Protein 9DVI (pdb70)

InterPro domains:
  IPR001623 DnaJ domain [PF00226] (6-67)
  IPR001623 DnaJ domain [PR00625] (8-26)
  IPR001623 DnaJ domain [PR00625] (26-41)
  IPR001623 DnaJ domain [PR00625] (42-62)
  IPR001623 DnaJ domain [PR00625] (62-81)
  IPR001623 DnaJ domain [PS50076] (6-70)
  IPR001623 DnaJ domain [SM00271] (5-62)
  IPR001623 DnaJ domain [cd06257] (6-59)
  IPR002939 Chaperone DnaJ, C-terminal [PF01556] (119-258)
  IPR008971 HSP40/DnaJ peptide-binding [SSF49493] (112-189)
  IPR008971 HSP40/DnaJ peptide-binding [SSF49493] (185-269)
  IPR018253 DnaJ domain, conserved site [PS00636] (47-66)
  IPR036869 Chaperone J-domain superfamily [G3DSA:1.10.287.110] (2-114)
  IPR036869 Chaperone J-domain superfamily [SSF46565] (2-107)

B-factor: mean 94.36, std 40.43, range [0.18, 255.71]

Organism: Thermus thermophilus (strain ATCC BAA-163 / DSM 7039 / HB27) (NCBI:txid262724)

Sequence (1153 aa):
AAKKDYYAILGVPRNATQEEIKRAYKRLARQYHPDVNKSPEAEEKFKEINEAYAVLSDPEKRRIYDTYGTTEAPPPPPPGGYDFSGFDVEDFSEFFQELFGPKGRDLRAELPLTLEEAFHGGERVVEVAGRRVSVRIPPGVREGSVIRVPGMGGQGNPPGDLLLVVRLLPHPVFRLEGQDLYATLDVPAPIAVVGGKVRAMTLEGPVEVAVPPRTQAGRKLRLKGKGFPGPAGRGDLYLEVRITIPERLTPEEEALWKKLAEAYYARVLLDVTPLSLGVETKGGVMTVLIPRNTTIPTRKCEIFTTAEHNQTAVEIHVLQGERPMAQDNKSLGRFRLEGIPPMPAGVPQIEVCFDIDANGILHVTAKERSTGREASITIQNTTTLSEEEIQRIIEEAKRHAEEDRRRREHAELKNALDSARVQAERVLQERQGAPEARARLEAAIGKAKELVERDAPDPELKAATEELLKAVEEYEKGAQAASGKGPDDVIDADYKPADAAKKDYYAILGVPRNATQEEIKRAYKRLARQYHPDVNKSPEAEEKFKEINEAYAVLSDPEKRRIYDTYGTTEAPPPPPPGGYDFSGFDVEDFSEFFQELFGPGKGRDLRAELPLTLEEAFHGGERVVEVAGRRVSVRIPPGVREGSVIRVPGMGGQGNPPGDLLLVVRLLPHPVFRLEGQDLYATLDVPAPIAVVGGKVRAMTLEGPVEVAVPPRTQAGRKLRLKGKGFPGPAGRGDLYLEVRITIPERLTPEEEALWKKLAEAYYARVLLDVTPLSLGVETKGGVMTVLIPRNTTIPTRKCEIFTTAEHNQTAVEIHVLQGERPMAQDNKSLGRFRLEGIPPMPAGVPQIEVCFDIDANGILHVTAKERSTGREASITIQNTTTLSEEEIQRIIEEAKRHAEEDRRRREHAELKNALDSARVQAERVLQERQGAPEARARLEAAIGKAKELVERDAPDPELKAATEELLKAVEEYEKGAQAASGKGPDDVIDADYKPADMLARSGWLSLEALSEYGLSLAAVRAYVEIGFVEPLEVGGAWYFREEDLLRMAKAERIRKDLGANLIGAALVVEILERMLARSGWLSLEALSEYGLSLAAVRAYVEIGFVEPLEVGGAWYFREEDLLRMAKAERIRKDLGANLIGAALVVEILER

Radius of gyration: 39.35 Å; Cα contacts (8 Å, |Δi|>4): 1872; chains: 6; bounding box: 89×109×107 Å

Structure (mmCIF, N/CA/C/O backbone):
data_9DVI
#
_entry.id   9DVI
#
loop_
_entity.id
_entity.type
_entity.pdbx_description
1 polymer 'Chaperone protein DnaJ 2'
2 polymer 'Chaperone protein DnaK'
3 polymer 'Protein DafA'
#
loop_
_atom_site.group_PDB
_atom_site.id
_atom_site.type_symbol
_atom_site.label_atom_id
_atom_site.label_alt_id
_atom_site.label_comp_id
_atom_site.label_asym_id
_atom_site.label_entity_id
_atom_site.label_seq_id
_atom_site.pdbx_PDB_ins_code
_atom_site.Cartn_x
_atom_site.Cartn_y
_atom_site.Cartn_z
_atom_site.occupancy
_atom_site.B_iso_or_equiv
_atom_site.auth_seq_id
_atom_site.auth_comp_id
_atom_site.auth_asym_id
_atom_site.auth_atom_id
_atom_site.pdbx_PDB_model_num
ATOM 1 N N . ALA A 1 2 ? 197.897 150.149 161.384 1.00 98.28 2 ALA A N 1
ATOM 2 C CA . ALA A 1 2 ? 199.093 150.956 161.172 1.00 98.28 2 ALA A CA 1
ATOM 3 C C . ALA A 1 2 ? 199.313 151.927 162.328 1.00 98.28 2 ALA A C 1
ATOM 4 O O . ALA A 1 2 ? 199.153 151.565 163.494 1.00 98.28 2 ALA A O 1
ATOM 6 N N . ALA A 1 3 ? 199.682 153.161 161.994 1.00 105.54 3 ALA A N 1
ATOM 7 C CA . ALA A 1 3 ? 199.913 154.176 163.010 1.00 105.54 3 ALA A CA 1
ATOM 8 C C . ALA A 1 3 ? 198.604 154.566 163.688 1.00 105.54 3 ALA A C 1
ATOM 9 O O . ALA A 1 3 ? 197.524 154.489 163.097 1.00 105.54 3 ALA A O 1
ATOM 11 N N . LYS A 1 4 ? 198.713 154.966 164.955 1.00 84.74 4 LYS A N 1
ATOM 12 C CA . LYS A 1 4 ? 197.571 155.438 165.730 1.00 84.74 4 LYS A CA 1
ATOM 13 C C . LYS A 1 4 ? 196.839 156.560 165.006 1.00 84.74 4 LYS A C 1
ATOM 14 O O . LYS A 1 4 ? 197.418 157.620 164.744 1.00 84.74 4 LYS A O 1
ATOM 20 N N . LYS A 1 5 ? 195.572 156.334 164.667 1.00 65.20 5 LYS A N 1
ATOM 21 C CA . LYS A 1 5 ? 194.750 157.402 164.117 1.00 65.20 5 LYS A CA 1
ATOM 22 C C . LYS A 1 5 ? 194.580 158.499 165.154 1.00 65.20 5 LYS A C 1
ATOM 23 O O . LYS A 1 5 ? 194.367 158.219 166.338 1.00 65.20 5 LYS A O 1
ATOM 29 N N . ASP A 1 6 ? 194.676 159.752 164.712 1.00 69.94 6 ASP A N 1
ATOM 30 C CA . ASP A 1 6 ? 194.543 160.870 165.635 1.00 69.94 6 ASP A CA 1
ATOM 31 C C . ASP A 1 6 ? 193.091 161.003 166.070 1.00 69.94 6 ASP A C 1
ATOM 32 O O . ASP A 1 6 ? 192.287 161.648 165.388 1.00 69.94 6 ASP A O 1
ATOM 37 N N . TYR A 1 7 ? 192.745 160.386 167.203 1.00 80.24 7 TYR A N 1
ATOM 38 C CA . TYR A 1 7 ? 191.388 160.503 167.721 1.00 80.24 7 TYR A CA 1
ATOM 39 C C . TYR A 1 7 ? 191.068 161.939 168.107 1.00 80.24 7 TYR A C 1
ATOM 40 O O . TYR A 1 7 ? 189.893 162.312 168.196 1.00 80.24 7 TYR A O 1
ATOM 49 N N . TYR A 1 8 ? 192.096 162.757 168.339 1.00 70.99 8 TYR A N 1
ATOM 50 C CA . TYR A 1 8 ? 191.876 164.186 168.531 1.00 70.99 8 TYR A CA 1
ATOM 51 C C . TYR A 1 8 ? 191.339 164.830 167.259 1.00 70.99 8 TYR A C 1
ATOM 52 O O . TYR A 1 8 ? 190.571 165.797 167.318 1.00 70.99 8 TYR A O 1
ATOM 61 N N . ALA A 1 9 ? 191.735 164.308 166.095 1.00 68.96 9 ALA A N 1
ATOM 62 C CA . ALA A 1 9 ? 191.189 164.797 164.833 1.00 68.96 9 ALA A CA 1
ATOM 63 C C . ALA A 1 9 ? 189.781 164.274 164.580 1.00 68.96 9 ALA A C 1
ATOM 64 O O . ALA A 1 9 ? 188.949 164.997 164.019 1.00 68.96 9 ALA A O 1
ATOM 66 N N . ILE A 1 10 ? 189.498 163.032 164.977 1.00 64.79 10 ILE A N 1
ATOM 67 C CA . ILE A 1 10 ? 188.152 162.486 164.817 1.00 64.79 10 ILE A CA 1
ATOM 68 C C . ILE A 1 10 ? 187.169 163.238 165.705 1.00 64.79 10 ILE A C 1
ATOM 69 O O . ILE A 1 10 ? 186.081 163.632 165.268 1.00 64.79 10 ILE A O 1
ATOM 74 N N . LEU A 1 11 ? 187.542 163.456 166.968 1.00 78.88 11 LEU A N 1
ATOM 75 C CA . LEU A 1 11 ? 186.663 164.155 167.896 1.00 78.88 11 LEU A CA 1
ATOM 76 C C . LEU A 1 11 ? 186.620 165.654 167.631 1.00 78.88 11 LEU A C 1
ATOM 77 O O . LEU A 1 11 ? 185.581 166.287 167.853 1.00 78.88 11 LEU A O 1
ATOM 82 N N . GLY A 1 12 ? 187.718 166.235 167.159 1.00 75.48 12 GLY A N 1
ATOM 83 C CA . GLY A 1 12 ? 187.755 167.657 166.884 1.00 75.48 12 GLY A CA 1
ATOM 84 C C . GLY A 1 12 ? 188.344 168.452 168.029 1.00 75.48 12 GLY A C 1
ATOM 85 O O . GLY A 1 12 ? 187.812 169.498 168.411 1.00 75.48 12 GLY A O 1
ATOM 86 N N . VAL A 1 13 ? 189.447 167.961 168.586 1.00 65.63 13 VAL A N 1
ATOM 87 C CA . VAL A 1 13 ? 190.106 168.616 169.713 1.00 65.63 13 VAL A CA 1
ATOM 88 C C . VAL A 1 13 ? 191.597 168.694 169.417 1.00 65.63 13 VAL A C 1
ATOM 89 O O . VAL A 1 13 ? 192.137 167.885 168.645 1.00 65.63 13 VAL A O 1
ATOM 93 N N . PRO A 1 14 ? 192.292 169.664 170.007 1.00 63.28 14 PRO A N 1
ATOM 94 C CA . PRO A 1 14 ? 193.738 169.779 169.785 1.00 63.28 14 PRO A CA 1
ATOM 95 C C . PRO A 1 14 ? 194.493 168.613 170.406 1.00 63.28 14 PRO A C 1
ATOM 96 O O . PRO A 1 14 ? 193.939 167.768 171.113 1.00 63.28 14 PRO A O 1
ATOM 100 N N . ARG A 1 15 ? 195.797 168.578 170.117 1.00 64.96 15 ARG A N 1
ATOM 101 C CA . ARG A 1 15 ? 196.638 167.488 170.601 1.00 64.96 15 ARG A CA 1
ATOM 102 C C . ARG A 1 15 ? 196.700 167.463 172.124 1.00 64.96 15 ARG A C 1
ATOM 103 O O . ARG A 1 15 ? 196.672 166.390 172.737 1.00 64.96 15 ARG A O 1
ATOM 111 N N . ASN A 1 16 ? 196.776 168.635 172.752 1.00 75.21 16 ASN A N 1
ATOM 112 C CA . ASN A 1 16 ? 196.896 168.741 174.199 1.00 75.21 16 ASN A CA 1
ATOM 113 C C . ASN A 1 16 ? 195.564 169.008 174.887 1.00 75.21 16 ASN A C 1
ATOM 114 O O . ASN A 1 16 ? 195.549 169.565 175.990 1.00 75.21 16 ASN A O 1
ATOM 119 N N . ALA A 1 17 ? 194.450 168.630 174.264 1.00 87.53 17 ALA A N 1
ATOM 120 C CA . ALA A 1 17 ? 193.143 168.857 174.866 1.00 87.53 17 ALA A CA 1
ATOM 121 C C . ALA A 1 17 ? 192.975 168.018 176.127 1.00 87.53 17 ALA A C 1
ATOM 122 O O . ALA A 1 17 ? 193.368 166.849 176.173 1.00 87.53 17 ALA A O 1
ATOM 124 N N . THR A 1 18 ? 192.378 168.622 177.150 1.00 105.00 18 THR A N 1
ATOM 125 C CA . THR A 1 18 ? 192.145 167.941 178.417 1.00 105.00 18 THR A CA 1
ATOM 126 C C . THR A 1 18 ? 190.808 167.203 178.356 1.00 105.00 18 THR A C 1
ATOM 127 O O . THR A 1 18 ? 190.211 167.036 177.290 1.00 105.00 18 THR A O 1
ATOM 131 N N . GLN A 1 19 ? 190.327 166.747 179.516 1.00 110.03 19 GLN A N 1
ATOM 132 C CA . GLN A 1 19 ? 189.116 165.932 179.559 1.00 110.03 19 GLN A CA 1
ATOM 133 C C . GLN A 1 19 ? 187.903 166.702 179.050 1.00 110.03 19 GLN A C 1
ATOM 134 O O . GLN A 1 19 ? 187.009 166.124 178.419 1.00 110.03 19 GLN A O 1
ATOM 140 N N . GLU A 1 20 ? 187.852 168.009 179.324 1.00 95.47 20 GLU A N 1
ATOM 141 C CA . GLU A 1 20 ? 186.663 168.795 179.011 1.00 95.47 20 GLU A CA 1
ATOM 142 C C . GLU A 1 20 ? 186.420 168.869 177.508 1.00 95.47 20 GLU A C 1
ATOM 143 O O . GLU A 1 20 ? 185.288 168.672 177.047 1.00 95.47 20 GLU A O 1
ATOM 149 N N . GLU A 1 21 ? 187.467 169.155 176.729 1.00 92.96 21 GLU A N 1
ATOM 150 C CA . GLU A 1 21 ? 187.308 169.219 175.280 1.00 92.96 21 GLU A CA 1
ATOM 151 C C . GLU A 1 21 ? 186.943 167.853 174.711 1.00 92.96 21 GLU A C 1
ATOM 152 O O . GLU A 1 21 ? 186.120 167.752 173.793 1.00 92.96 21 GLU A O 1
ATOM 158 N N . ILE A 1 22 ? 187.535 166.788 175.257 1.00 95.33 22 ILE A N 1
ATOM 159 C CA . ILE A 1 22 ? 187.216 165.441 174.791 1.00 95.33 22 ILE A CA 1
ATOM 160 C C . ILE A 1 22 ? 185.741 165.135 175.018 1.00 95.33 22 ILE A C 1
ATOM 161 O O . ILE A 1 22 ? 185.060 164.591 174.136 1.00 95.33 22 ILE A O 1
ATOM 166 N N . LYS A 1 23 ? 185.216 165.482 176.197 1.00 86.64 23 LYS A N 1
ATOM 167 C CA . LYS A 1 23 ? 183.813 165.192 176.474 1.00 86.64 23 LYS A CA 1
ATOM 168 C C . LYS A 1 23 ? 182.894 166.045 175.608 1.00 86.64 23 LYS A C 1
ATOM 169 O O . LYS A 1 23 ? 181.909 165.545 175.045 1.00 86.64 23 LYS A O 1
ATOM 175 N N . ARG A 1 24 ? 183.203 167.340 175.484 1.00 101.10 24 ARG A N 1
ATOM 176 C CA . ARG A 1 24 ? 182.370 168.211 174.665 1.00 101.10 24 ARG A CA 1
ATOM 177 C C . ARG A 1 24 ? 182.409 167.809 173.197 1.00 101.10 24 ARG A C 1
ATOM 178 O O . ARG A 1 24 ? 181.477 168.130 172.455 1.00 101.10 24 ARG A O 1
ATOM 186 N N . ALA A 1 25 ? 183.459 167.110 172.766 1.00 85.90 25 ALA A N 1
ATOM 187 C CA . ALA A 1 25 ? 183.522 166.609 171.400 1.00 85.90 25 ALA A CA 1
ATOM 188 C C . ALA A 1 25 ? 182.736 165.313 171.228 1.00 85.90 25 ALA A C 1
ATOM 189 O O . ALA A 1 25 ? 182.001 165.156 170.243 1.00 85.90 25 ALA A O 1
ATOM 191 N N . TYR A 1 26 ? 182.876 164.372 172.173 1.00 72.39 26 TYR A N 1
ATOM 192 C CA . TYR A 1 26 ? 182.248 163.072 171.957 1.00 72.39 26 TYR A CA 1
ATOM 193 C C . TYR A 1 26 ? 180.752 163.124 172.200 1.00 72.39 26 TYR A C 1
ATOM 194 O O . TYR A 1 26 ? 180.011 162.374 171.559 1.00 72.39 26 TYR A O 1
ATOM 203 N N . LYS A 1 27 ? 180.286 164.002 173.091 1.00 85.66 27 LYS A N 1
ATOM 204 C CA . LYS A 1 27 ? 178.851 164.156 173.236 1.00 85.66 27 LYS A CA 1
ATOM 205 C C . LYS A 1 27 ? 178.250 164.889 172.046 1.00 85.66 27 LYS A C 1
ATOM 206 O O . LYS A 1 27 ? 177.023 164.914 171.900 1.00 85.66 27 LYS A O 1
ATOM 212 N N . ARG A 1 28 ? 179.089 165.471 171.186 1.00 86.27 28 ARG A N 1
ATOM 213 C CA . ARG A 1 28 ? 178.632 166.123 169.966 1.00 86.27 28 ARG A CA 1
ATOM 214 C C . ARG A 1 28 ? 178.605 165.168 168.778 1.00 86.27 28 ARG A C 1
ATOM 215 O O . ARG A 1 28 ? 177.590 165.087 168.078 1.00 86.27 28 ARG A O 1
ATOM 223 N N . LEU A 1 29 ? 179.694 164.437 168.529 1.00 75.41 29 LEU A N 1
ATOM 224 C CA . LEU A 1 29 ? 179.717 163.571 167.352 1.00 75.41 29 LEU A CA 1
ATOM 225 C C . LEU A 1 29 ? 178.887 162.308 167.565 1.00 75.41 29 LEU A C 1
ATOM 226 O O . LEU A 1 29 ? 178.273 161.797 166.622 1.00 75.41 29 LEU A O 1
ATOM 231 N N . ALA A 1 30 ? 178.862 161.780 168.793 1.00 75.48 30 ALA A N 1
ATOM 232 C CA . ALA A 1 30 ? 178.039 160.604 169.057 1.00 75.48 30 ALA A CA 1
ATOM 233 C C . ALA A 1 30 ? 176.559 160.928 168.926 1.00 75.48 30 ALA A C 1
ATOM 234 O O . ALA A 1 30 ? 175.759 160.054 168.578 1.00 75.48 30 ALA A O 1
ATOM 236 N N . ARG A 1 31 ? 176.178 162.173 169.199 1.00 74.95 31 ARG A N 1
ATOM 237 C CA . ARG A 1 31 ? 174.821 162.639 168.954 1.00 74.95 31 ARG A CA 1
ATOM 238 C C . ARG A 1 31 ? 174.507 162.750 167.468 1.00 74.95 31 ARG A C 1
ATOM 239 O O . ARG A 1 31 ? 173.328 162.789 167.097 1.00 74.95 31 ARG A O 1
ATOM 247 N N . GLN A 1 32 ? 175.527 162.788 166.615 1.00 62.69 32 GLN A N 1
ATOM 248 C CA . GLN A 1 32 ? 175.371 162.831 165.167 1.00 62.69 32 GLN A CA 1
ATOM 249 C C . GLN A 1 32 ? 175.618 161.489 164.496 1.00 62.69 32 GLN A C 1
ATOM 250 O O . GLN A 1 32 ? 174.912 161.139 163.548 1.00 62.69 32 GLN A O 1
ATOM 256 N N . TYR A 1 33 ? 176.599 160.722 164.974 1.00 71.94 33 TYR A N 1
ATOM 257 C CA . TYR A 1 33 ? 176.958 159.436 164.391 1.00 71.94 33 TYR A CA 1
ATOM 258 C C . TYR A 1 33 ? 176.364 158.255 165.153 1.00 71.94 33 TYR A C 1
ATOM 259 O O . TYR A 1 33 ? 176.834 157.124 164.990 1.00 71.94 33 TYR A O 1
ATOM 268 N N . HIS A 1 34 ? 175.356 158.492 165.988 1.00 70.56 34 HIS A N 1
ATOM 269 C CA . HIS A 1 34 ? 174.725 157.397 166.709 1.00 70.56 34 HIS A CA 1
ATOM 270 C C . HIS A 1 34 ? 173.995 156.481 165.728 1.00 70.56 34 HIS A C 1
ATOM 271 O O . HIS A 1 34 ? 173.334 156.965 164.804 1.00 70.56 34 HIS A O 1
ATOM 278 N N . PRO A 1 35 ? 174.103 155.160 165.895 1.00 68.47 35 PRO A N 1
ATOM 279 C CA . PRO A 1 35 ? 173.368 154.255 164.994 1.00 68.47 35 PRO A CA 1
ATOM 280 C C . PRO A 1 35 ? 171.865 154.467 165.031 1.00 68.47 35 PRO A C 1
ATOM 281 O O . PRO A 1 35 ? 171.187 154.253 164.019 1.00 68.47 35 PRO A O 1
ATOM 285 N N . ASP A 1 36 ? 171.323 154.880 166.179 1.00 84.30 36 ASP A N 1
ATOM 286 C CA . ASP A 1 36 ? 169.882 155.079 166.290 1.00 84.30 36 ASP A CA 1
ATOM 287 C C . ASP A 1 36 ? 169.418 156.324 165.543 1.00 84.30 36 ASP A C 1
ATOM 288 O O . ASP A 1 36 ? 168.387 156.285 164.862 1.00 84.30 36 ASP A O 1
ATOM 293 N N . VAL A 1 37 ? 170.154 157.430 165.656 1.00 69.85 37 VAL A N 1
ATOM 294 C CA . VAL A 1 37 ? 169.735 158.674 165.019 1.00 69.85 37 VAL A CA 1
ATOM 295 C C . VAL A 1 37 ? 170.312 158.848 163.618 1.00 69.85 37 VAL A C 1
ATOM 296 O O . VAL A 1 37 ? 169.784 159.653 162.838 1.00 69.85 37 VAL A O 1
ATOM 300 N N . ASN A 1 38 ? 171.370 158.114 163.272 1.00 72.91 38 ASN A N 1
ATOM 301 C CA . ASN A 1 38 ? 171.995 158.182 161.950 1.00 72.91 38 ASN A CA 1
ATOM 302 C C . ASN A 1 38 ? 171.845 156.814 161.296 1.00 72.91 38 ASN A C 1
ATOM 303 O O . ASN A 1 38 ? 172.339 155.808 161.813 1.00 72.91 38 ASN A O 1
ATOM 308 N N . LYS A 1 39 ? 171.160 156.779 160.155 1.00 88.20 39 LYS A N 1
ATOM 309 C CA . LYS A 1 39 ? 171.008 155.551 159.378 1.00 88.20 39 LYS A CA 1
ATOM 310 C C . LYS A 1 39 ? 171.845 155.685 158.112 1.00 88.20 39 LYS A C 1
ATOM 311 O O . LYS A 1 39 ? 171.375 156.138 157.067 1.00 88.20 39 LYS A O 1
ATOM 317 N N . SER A 1 40 ? 173.116 155.284 158.217 1.00 86.56 40 SER A N 1
ATOM 318 C CA . SER A 1 40 ? 174.071 155.356 157.120 1.00 86.56 40 SER A CA 1
ATOM 319 C C . SER A 1 40 ? 175.039 154.194 157.244 1.00 86.56 40 SER A C 1
ATOM 320 O O . SER A 1 40 ? 175.440 153.861 158.368 1.00 86.56 40 SER A O 1
ATOM 323 N N . PRO A 1 41 ? 175.423 153.552 156.138 1.00 74.89 41 PRO A N 1
ATOM 324 C CA . PRO A 1 41 ? 176.362 152.419 156.235 1.00 74.89 41 PRO A CA 1
ATOM 325 C C . PRO A 1 41 ? 177.702 152.785 156.850 1.00 74.89 41 PRO A C 1
ATOM 326 O O . PRO A 1 41 ? 178.297 151.959 157.553 1.00 74.89 41 PRO A O 1
ATOM 330 N N . GLU A 1 42 ? 178.199 154.000 156.604 1.00 70.19 42 GLU A N 1
ATOM 331 C CA . GLU A 1 42 ? 179.500 154.396 157.131 1.00 70.19 42 GLU A CA 1
ATOM 332 C C . GLU A 1 42 ? 179.451 154.727 158.617 1.00 70.19 42 GLU A C 1
ATOM 333 O O . GLU A 1 42 ? 180.508 154.837 159.249 1.00 70.19 42 GLU A O 1
ATOM 339 N N . ALA A 1 43 ? 178.254 154.890 159.186 1.00 67.94 43 ALA A N 1
ATOM 340 C CA . ALA A 1 43 ? 178.135 155.412 160.544 1.00 67.94 43 ALA A CA 1
ATOM 341 C C . ALA A 1 43 ? 178.645 154.435 161.597 1.00 67.94 43 ALA A C 1
ATOM 342 O O . ALA A 1 43 ? 179.228 154.865 162.596 1.00 67.94 43 ALA A O 1
ATOM 344 N N . GLU A 1 44 ? 178.432 153.130 161.403 1.00 65.50 44 GLU A N 1
ATOM 345 C CA . GLU A 1 44 ? 178.693 152.171 162.475 1.00 65.50 44 GLU A CA 1
ATOM 346 C C . GLU A 1 44 ? 180.188 152.026 162.748 1.00 65.50 44 GLU A C 1
ATOM 347 O O . GLU A 1 44 ? 180.613 151.950 163.907 1.00 65.50 44 GLU A O 1
ATOM 353 N N . GLU A 1 45 ? 181.001 151.973 161.691 1.00 71.56 45 GLU A N 1
ATOM 354 C CA . GLU A 1 45 ? 182.444 151.855 161.877 1.00 71.56 45 GLU A CA 1
ATOM 355 C C . GLU A 1 45 ? 183.007 153.072 162.602 1.00 71.56 45 GLU A C 1
ATOM 356 O O . GLU A 1 45 ? 183.819 152.939 163.526 1.00 71.56 45 GLU A O 1
ATOM 362 N N . LYS A 1 46 ? 182.574 154.272 162.2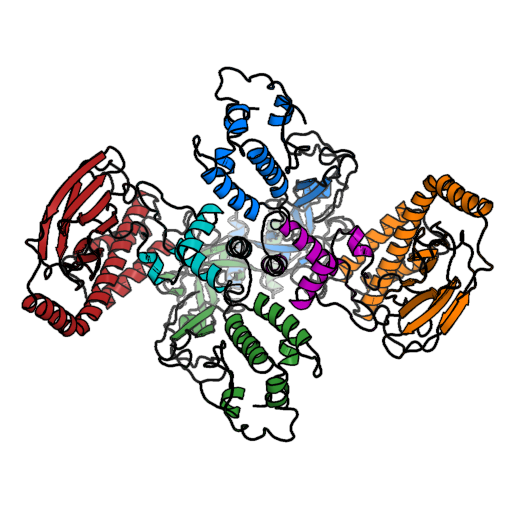06 1.00 67.64 46 LYS A N 1
ATOM 363 C CA . LYS A 1 46 ? 183.045 155.478 162.877 1.00 67.64 46 LYS A CA 1
ATOM 364 C C . LYS A 1 46 ? 182.531 155.548 164.310 1.00 67.64 46 LYS A C 1
ATOM 365 O O . LYS A 1 46 ? 183.217 156.066 165.196 1.00 67.64 46 LYS A O 1
ATOM 371 N N . PHE A 1 47 ? 181.324 155.033 164.559 1.00 80.59 47 PHE A N 1
ATOM 372 C CA . PHE A 1 47 ? 180.812 154.968 165.924 1.00 80.59 47 PHE A CA 1
ATOM 373 C C . PHE A 1 47 ? 181.668 154.051 166.789 1.00 80.59 47 PHE A C 1
ATOM 374 O O . PHE A 1 47 ? 181.940 154.355 167.958 1.00 80.59 47 PHE A O 1
ATOM 382 N N . LYS A 1 48 ? 182.088 152.913 166.232 1.00 82.55 48 LYS A N 1
ATOM 383 C CA . LYS A 1 48 ? 183.006 152.034 166.949 1.00 82.55 48 LYS A CA 1
ATOM 384 C C . LYS A 1 48 ? 184.333 152.734 167.215 1.00 82.55 48 LYS A C 1
ATOM 385 O O . LYS A 1 48 ? 184.890 152.630 168.315 1.00 82.55 48 LYS A O 1
ATOM 391 N N . GLU A 1 49 ? 184.854 153.455 166.220 1.00 80.96 49 GLU A N 1
ATOM 392 C CA . GLU A 1 49 ? 186.080 154.218 166.434 1.00 80.96 49 GLU A CA 1
ATOM 393 C C . GLU A 1 49 ? 185.899 155.246 167.544 1.00 80.96 49 GLU A C 1
ATOM 394 O O . GLU A 1 49 ? 186.805 155.461 168.353 1.00 80.96 49 GLU A O 1
ATOM 400 N N . ILE A 1 50 ? 184.726 155.877 167.608 1.00 74.21 50 ILE A N 1
ATOM 401 C CA . ILE A 1 50 ? 184.465 156.911 168.609 1.00 74.21 50 ILE A CA 1
ATOM 402 C C . ILE A 1 50 ? 184.425 156.307 170.009 1.00 74.21 50 ILE A C 1
ATOM 403 O O . ILE A 1 50 ? 185.033 156.832 170.957 1.00 74.21 50 ILE A O 1
ATOM 408 N N . ASN A 1 51 ? 183.679 155.210 170.169 1.00 90.00 51 ASN A N 1
ATOM 409 C CA . ASN A 1 51 ? 183.577 154.603 171.491 1.00 90.00 51 ASN A CA 1
ATOM 410 C C . ASN A 1 51 ? 184.917 154.029 171.932 1.00 90.00 51 ASN A C 1
ATOM 411 O O . ASN A 1 51 ? 185.274 154.126 173.110 1.00 90.00 51 ASN A O 1
ATOM 416 N N . GLU A 1 52 ? 185.692 153.471 170.996 1.00 101.42 52 GLU A N 1
ATOM 417 C CA . GLU A 1 52 ? 187.057 153.065 171.309 1.00 101.42 52 GLU A CA 1
ATOM 418 C C . GLU A 1 52 ? 187.924 154.257 171.695 1.00 101.42 52 GLU A C 1
ATOM 419 O O . GLU A 1 52 ? 188.755 154.149 172.604 1.00 101.42 52 GLU A O 1
ATOM 425 N N . ALA A 1 53 ? 187.752 155.392 171.017 1.00 85.81 53 ALA A N 1
ATOM 426 C CA . ALA A 1 53 ? 188.553 156.573 171.313 1.00 85.81 53 ALA A CA 1
ATOM 427 C C . ALA A 1 53 ? 188.314 157.058 172.737 1.00 85.81 53 ALA A C 1
ATOM 428 O O . ALA A 1 53 ? 189.263 157.389 173.457 1.00 85.81 53 ALA A O 1
ATOM 430 N N . TYR A 1 54 ? 187.052 157.114 173.172 1.00 81.22 54 TYR A N 1
ATOM 431 C CA . TYR A 1 54 ? 186.856 157.540 174.557 1.00 81.22 54 TYR A CA 1
ATOM 432 C C . TYR A 1 54 ? 186.978 156.390 175.547 1.00 81.22 54 TYR A C 1
ATOM 433 O O . TYR A 1 54 ? 186.975 156.629 176.760 1.00 81.22 54 TYR A O 1
ATOM 442 N N . ALA A 1 55 ? 187.136 155.158 175.066 1.00 91.69 55 ALA A N 1
ATOM 443 C CA . ALA A 1 55 ? 187.491 154.069 175.964 1.00 91.69 55 ALA A CA 1
ATOM 444 C C . ALA A 1 55 ? 188.825 154.337 176.648 1.00 91.69 55 ALA A C 1
ATOM 445 O O . ALA A 1 55 ? 189.050 153.900 177.783 1.00 91.69 55 ALA A O 1
ATOM 447 N N . VAL A 1 56 ? 189.727 155.052 175.968 1.00 109.18 56 VAL A N 1
ATOM 448 C CA . VAL A 1 56 ? 191.078 155.270 176.480 1.00 109.18 56 VAL A CA 1
ATOM 449 C C . VAL A 1 56 ? 191.375 156.728 176.808 1.00 109.18 56 VAL A C 1
ATOM 450 O O . VAL A 1 56 ? 192.382 157.006 177.477 1.00 109.18 56 VAL A O 1
ATOM 454 N N . LEU A 1 57 ? 190.538 157.665 176.370 1.00 103.20 57 LEU A N 1
ATOM 455 C CA . LEU A 1 57 ? 190.763 159.087 176.601 1.00 103.20 57 LEU A CA 1
ATOM 456 C C . LEU A 1 57 ? 189.985 159.618 177.800 1.00 103.20 57 LEU A C 1
ATOM 457 O O . LEU A 1 57 ? 189.860 160.837 177.953 1.00 103.20 57 LEU A O 1
ATOM 462 N N . SER A 1 58 ? 189.468 158.733 178.654 1.00 104.31 58 SER A N 1
ATOM 463 C CA . SER A 1 58 ? 188.495 159.143 179.662 1.00 104.31 58 SER A CA 1
ATOM 464 C C . SER A 1 58 ? 189.153 159.716 180.913 1.00 104.31 58 SER A C 1
ATOM 465 O O . SER A 1 58 ? 188.879 160.858 181.297 1.00 104.31 58 SER A O 1
ATOM 468 N N . ASP A 1 59 ? 190.024 158.945 181.560 1.00 125.81 59 ASP A N 1
ATOM 469 C CA . ASP A 1 59 ? 190.443 159.282 182.910 1.00 125.81 59 ASP A CA 1
ATOM 470 C C . ASP A 1 59 ? 191.898 159.740 182.924 1.00 125.81 59 ASP A C 1
ATOM 471 O O . ASP A 1 59 ? 192.692 159.318 182.077 1.00 125.81 59 ASP A O 1
ATOM 476 N N . PRO A 1 60 ? 192.274 160.615 183.866 1.00 130.36 60 PRO A N 1
ATOM 477 C CA . PRO A 1 60 ? 193.677 161.067 183.922 1.00 130.36 60 PRO A CA 1
ATOM 478 C C . PRO A 1 60 ? 194.683 159.946 184.126 1.00 130.36 60 PRO A C 1
ATOM 479 O O . PRO A 1 60 ? 195.802 160.027 183.605 1.00 130.36 60 PRO A O 1
ATOM 483 N N . GLU A 1 61 ? 194.327 158.901 184.878 1.00 122.66 61 GLU A N 1
ATOM 484 C CA . GLU A 1 61 ? 195.258 157.791 185.060 1.00 122.66 61 GLU A CA 1
ATOM 485 C C . GLU A 1 61 ? 195.487 157.044 183.749 1.00 122.66 61 GLU A C 1
ATOM 486 O O . GLU A 1 61 ? 196.634 156.765 183.379 1.00 122.66 61 GLU A O 1
ATOM 492 N N . LYS A 1 62 ? 194.416 156.740 183.016 1.00 123.07 62 LYS A N 1
ATOM 493 C CA . LYS A 1 62 ? 194.571 156.186 181.678 1.00 123.07 62 LYS A CA 1
ATOM 494 C C . LYS A 1 62 ? 195.083 157.217 180.683 1.00 123.07 62 LYS A C 1
ATOM 495 O O . LYS A 1 62 ? 195.636 156.834 179.647 1.00 123.07 62 LYS A O 1
ATOM 501 N N . ARG A 1 63 ? 194.913 158.510 180.972 1.00 116.72 63 ARG A N 1
ATOM 502 C CA . ARG A 1 63 ? 195.577 159.537 180.178 1.00 116.72 63 ARG A CA 1
ATOM 503 C C . ARG A 1 63 ? 197.090 159.402 180.281 1.00 116.72 63 ARG A C 1
ATOM 504 O O . ARG A 1 63 ? 197.804 159.521 179.279 1.00 116.72 63 ARG A O 1
ATOM 512 N N . ARG A 1 64 ? 197.595 159.158 181.491 1.00 124.10 64 ARG A N 1
ATOM 513 C CA . ARG A 1 64 ? 199.018 158.879 181.656 1.00 124.10 64 ARG A CA 1
ATOM 514 C C . ARG A 1 64 ? 199.396 157.553 181.006 1.00 124.10 64 ARG A C 1
ATOM 515 O O . ARG A 1 64 ? 200.426 157.457 180.330 1.00 124.10 64 ARG A O 1
ATOM 523 N N . ILE A 1 65 ? 198.572 156.522 181.189 1.00 114.81 65 ILE A N 1
ATOM 524 C CA . ILE A 1 65 ? 198.931 155.176 180.752 1.00 114.81 65 ILE A CA 1
ATOM 525 C C . ILE A 1 65 ? 198.610 154.970 179.275 1.00 114.81 65 ILE A C 1
ATOM 526 O O . ILE A 1 65 ? 199.502 154.674 178.472 1.00 114.81 65 ILE A O 1
ATOM 531 N N . TYR A 1 66 ? 197.335 155.118 178.906 1.00 110.04 66 TYR A N 1
ATOM 532 C CA . TYR A 1 66 ? 196.915 154.773 177.550 1.00 110.04 66 TYR A CA 1
ATOM 533 C C . TYR A 1 66 ? 197.233 155.881 176.553 1.00 110.04 66 TYR A C 1
ATOM 534 O O . TYR A 1 66 ? 197.641 155.604 175.419 1.00 110.04 66 TYR A O 1
ATOM 543 N N . ASP A 1 67 ? 197.049 157.137 176.946 1.00 116.11 67 ASP A N 1
ATOM 544 C CA . ASP A 1 67 ? 197.088 158.241 175.997 1.00 116.11 67 ASP A CA 1
ATOM 545 C C . ASP A 1 67 ? 198.500 158.723 175.688 1.00 116.11 67 ASP A C 1
ATOM 546 O O . ASP A 1 67 ? 198.659 159.653 174.892 1.00 116.11 67 ASP A O 1
ATOM 551 N N . THR A 1 68 ? 199.520 158.119 176.292 1.00 125.95 68 THR A N 1
ATOM 552 C CA . THR A 1 68 ? 200.902 158.393 175.927 1.00 125.95 68 THR A CA 1
ATOM 553 C C . THR A 1 68 ? 201.426 157.438 174.863 1.00 125.95 68 THR A C 1
ATOM 554 O O . THR A 1 68 ? 202.607 157.516 174.508 1.00 125.95 68 THR A O 1
ATOM 558 N N . TYR A 1 69 ? 200.585 156.534 174.360 1.00 120.62 69 TYR A N 1
ATOM 559 C CA . TYR A 1 69 ? 200.993 155.634 173.290 1.00 120.62 69 TYR A CA 1
ATOM 560 C C . TYR A 1 69 ? 201.374 156.430 172.048 1.00 120.62 69 TYR A C 1
ATOM 561 O O . TYR A 1 69 ? 200.591 157.243 171.551 1.00 120.62 69 TYR A O 1
ATOM 570 N N . GLY A 1 70 ? 202.581 156.185 171.544 1.00 129.12 70 GLY A N 1
ATOM 571 C CA . GLY A 1 70 ? 203.095 156.935 170.415 1.00 129.12 70 GLY A CA 1
ATOM 572 C C . GLY A 1 70 ? 203.942 158.117 170.838 1.00 129.12 70 GLY A C 1
ATOM 573 O O . GLY A 1 70 ? 204.846 158.536 170.109 1.00 129.12 70 GLY A O 1
ATOM 574 N N . THR A 1 71 ? 203.655 158.667 172.021 1.00 134.04 71 THR A N 1
ATOM 575 C CA . THR A 1 71 ? 204.456 159.776 172.529 1.00 134.04 71 THR A CA 1
ATOM 576 C C . THR A 1 71 ? 205.785 159.282 173.085 1.00 134.04 71 THR A C 1
ATOM 577 O O . THR A 1 71 ? 206.751 160.049 173.183 1.00 134.04 71 THR A O 1
ATOM 581 N N . THR A 1 72 ? 205.853 158.007 173.456 1.00 143.19 72 THR A N 1
ATOM 582 C CA . THR A 1 72 ? 207.105 157.418 173.902 1.00 143.19 72 THR A CA 1
ATOM 583 C C . THR A 1 72 ? 207.952 156.999 172.703 1.00 143.19 72 THR A C 1
ATOM 584 O O . THR A 1 72 ? 207.484 156.950 171.562 1.00 143.19 72 THR A O 1
ATOM 588 N N . GLU A 1 73 ? 209.223 156.694 172.977 1.00 152.01 73 GLU A N 1
ATOM 589 C CA . GLU A 1 73 ? 210.130 156.295 171.905 1.00 152.01 73 GLU A CA 1
ATOM 590 C C . GLU A 1 73 ? 209.740 154.949 171.307 1.00 152.01 73 GLU A C 1
ATOM 591 O O . GLU A 1 73 ? 210.005 154.694 170.127 1.00 152.01 73 GLU A O 1
ATOM 597 N N . ALA A 1 74 ? 209.113 154.083 172.096 1.00 129.70 74 ALA A N 1
ATOM 598 C CA . ALA A 1 74 ? 208.663 152.773 171.657 1.00 129.70 74 ALA A CA 1
ATOM 599 C C . ALA A 1 74 ? 207.328 152.472 172.319 1.00 129.70 74 ALA A C 1
ATOM 600 O O . ALA A 1 74 ? 207.017 153.042 173.372 1.00 129.70 74 ALA A O 1
ATOM 602 N N . PRO A 1 75 ? 206.515 151.600 171.727 1.00 114.05 75 PRO A N 1
ATOM 603 C CA . PRO A 1 75 ? 205.251 151.214 172.366 1.00 114.05 75 PRO A CA 1
ATOM 604 C C . PRO A 1 75 ? 205.509 150.492 173.676 1.00 114.05 75 PRO A C 1
ATOM 605 O O . PRO A 1 75 ? 206.071 149.387 173.686 1.00 114.05 75 PRO A O 1
ATOM 609 N N . PRO A 1 76 ? 205.119 151.088 174.806 1.00 105.74 76 PRO A N 1
ATOM 610 C CA . PRO A 1 76 ? 205.405 150.461 176.094 1.00 105.74 76 PRO A CA 1
ATOM 611 C C . PRO A 1 76 ? 204.583 149.200 176.281 1.00 105.74 76 PRO A C 1
ATOM 612 O O . PRO A 1 76 ? 203.472 149.077 175.736 1.00 105.74 76 PRO A O 1
ATOM 616 N N . PRO A 1 77 ? 205.087 148.232 177.040 1.00 91.37 77 PRO A N 1
ATOM 617 C CA . PRO A 1 77 ? 204.324 147.006 177.301 1.00 91.37 77 PRO A CA 1
ATOM 618 C C . PRO A 1 77 ? 203.110 147.298 178.164 1.00 91.37 77 PRO A C 1
ATOM 619 O O . PRO A 1 77 ? 203.028 148.367 178.788 1.00 91.37 77 PRO A O 1
ATOM 623 N N . PRO A 1 78 ? 202.137 146.390 178.206 1.00 89.29 78 PRO A N 1
ATOM 624 C CA . PRO A 1 78 ? 200.962 146.594 179.063 1.00 89.29 78 PRO A CA 1
ATOM 625 C C . PRO A 1 78 ? 201.365 146.755 180.518 1.00 89.29 78 PRO A C 1
ATOM 626 O O . PRO A 1 78 ? 202.234 146.024 181.018 1.00 89.29 78 PRO A O 1
ATOM 630 N N . PRO A 1 79 ? 200.758 147.702 181.228 1.00 93.72 79 PRO A N 1
ATOM 631 C CA . PRO A 1 79 ? 201.124 147.939 182.628 1.00 93.72 79 PRO A CA 1
ATOM 632 C C . PRO A 1 79 ? 200.661 146.801 183.518 1.00 93.72 79 PRO A C 1
ATOM 633 O O . PRO A 1 79 ? 199.703 146.088 183.183 1.00 93.72 79 PRO A O 1
ATOM 637 N N . PRO A 1 80 ? 201.318 146.594 184.656 1.00 101.27 80 PRO A N 1
ATOM 638 C CA . PRO A 1 80 ? 200.863 145.570 185.603 1.00 101.27 80 PRO A CA 1
ATOM 639 C C . PRO A 1 80 ? 199.531 145.951 186.233 1.00 101.27 80 PRO A C 1
ATOM 640 O O . PRO A 1 80 ? 199.164 147.122 186.340 1.00 101.27 80 PRO A O 1
ATOM 644 N N . GLY A 1 81 ? 198.799 144.922 186.658 1.00 93.89 81 GLY A N 1
ATOM 645 C CA . GLY A 1 81 ? 197.531 145.108 187.330 1.00 93.89 81 GLY A CA 1
ATOM 646 C C . GLY A 1 81 ? 196.304 144.998 186.453 1.00 93.89 81 GLY A C 1
ATOM 647 O O . GLY A 1 81 ? 195.187 145.171 186.959 1.00 93.89 81 GLY A O 1
ATOM 648 N N . GLY A 1 82 ? 196.464 144.711 185.166 1.00 91.19 82 GLY A N 1
ATOM 649 C CA . GLY A 1 82 ? 195.327 144.560 184.284 1.00 91.19 82 GLY A CA 1
ATOM 650 C C . GLY A 1 82 ? 194.783 145.888 183.792 1.00 91.19 82 GLY A C 1
ATOM 651 O O . GLY A 1 82 ? 195.348 146.962 184.016 1.00 91.19 82 GLY A O 1
ATOM 652 N N . TYR A 1 83 ? 193.647 145.798 183.106 1.00 103.29 83 TYR A N 1
ATOM 653 C CA . TYR A 1 83 ? 192.978 146.949 182.519 1.00 103.29 83 TYR A CA 1
ATOM 654 C C . TYR A 1 83 ? 191.615 147.152 183.171 1.00 103.29 83 TYR A C 1
ATOM 655 O O . TYR A 1 83 ? 190.998 146.218 183.690 1.00 103.29 83 TYR A O 1
ATOM 664 N N . ASP A 1 84 ? 191.147 148.399 183.131 1.00 119.57 84 ASP A N 1
ATOM 665 C CA . ASP A 1 84 ? 189.846 148.772 183.682 1.00 119.57 84 ASP A CA 1
ATOM 666 C C . ASP A 1 84 ? 189.042 149.436 182.573 1.00 119.57 84 ASP A C 1
ATOM 667 O O . ASP A 1 84 ? 189.320 150.582 182.206 1.00 119.57 84 ASP A O 1
ATOM 672 N N . PHE A 1 85 ? 188.047 148.725 182.049 1.00 128.51 85 PHE A N 1
ATOM 673 C CA . PHE A 1 85 ? 187.239 149.169 180.915 1.00 128.51 85 PHE A CA 1
ATOM 674 C C . PHE A 1 85 ? 185.755 149.106 181.260 1.00 128.51 85 PHE A C 1
ATOM 675 O O . PHE A 1 85 ? 184.918 148.693 180.455 1.00 128.51 85 PHE A O 1
ATOM 683 N N . SER A 1 86 ? 185.413 149.521 182.477 1.00 128.24 86 SER A N 1
ATOM 684 C CA . SER A 1 86 ? 184.040 149.407 182.949 1.00 128.24 86 SER A CA 1
ATOM 685 C C . SER A 1 86 ? 183.126 150.405 182.245 1.00 128.24 86 SER A C 1
ATOM 686 O O . SER A 1 86 ? 183.510 151.547 181.978 1.00 128.24 86 SER A O 1
ATOM 689 N N . GLY A 1 87 ? 181.907 149.959 181.946 1.00 121.61 87 GLY A N 1
ATOM 690 C CA . GLY A 1 87 ? 180.879 150.816 181.390 1.00 121.61 87 GLY A CA 1
ATOM 691 C C . GLY A 1 87 ? 180.934 151.031 179.896 1.00 121.61 87 GLY A C 1
ATOM 692 O O . GLY A 1 87 ? 180.046 151.695 179.352 1.00 121.61 87 GLY A O 1
ATOM 693 N N . PHE A 1 88 ? 181.928 150.474 179.209 1.00 126.08 88 PHE A N 1
ATOM 694 C CA . PHE A 1 88 ? 182.103 150.659 177.775 1.00 126.08 88 PHE A CA 1
ATOM 695 C C . PHE A 1 88 ? 182.173 149.307 177.079 1.00 126.08 88 PHE A C 1
ATOM 696 O O . PHE A 1 88 ? 182.732 148.348 177.620 1.00 126.08 88 PHE A O 1
ATOM 704 N N . ASP A 1 89 ? 181.602 149.238 175.875 1.00 147.67 89 ASP A N 1
ATOM 705 C CA . ASP A 1 89 ? 181.696 148.045 175.033 1.00 147.67 89 ASP A CA 1
ATOM 706 C C . ASP A 1 89 ? 183.053 148.075 174.334 1.00 147.67 89 ASP A C 1
ATOM 707 O O . ASP A 1 89 ? 183.393 148.998 173.588 1.00 147.67 89 ASP A O 1
ATOM 712 N N . VAL A 1 90 ? 183.851 147.032 174.591 1.00 139.53 90 VAL A N 1
ATOM 713 C CA . VAL A 1 90 ? 185.252 147.032 174.181 1.00 139.53 90 VAL A CA 1
ATOM 714 C C . VAL A 1 90 ? 185.623 145.849 173.297 1.00 139.53 90 VAL A C 1
ATOM 715 O O . VAL A 1 90 ? 186.768 145.776 172.831 1.00 139.53 90 VAL A O 1
ATOM 719 N N . GLU A 1 91 ? 184.698 144.927 173.039 1.00 127.35 91 GLU A N 1
ATOM 720 C CA . GLU A 1 91 ? 185.055 143.653 172.428 1.00 127.35 91 GLU A CA 1
ATOM 721 C C . GLU A 1 91 ? 185.116 143.695 170.905 1.00 127.35 91 GLU A C 1
ATOM 722 O O . GLU A 1 91 ? 185.306 142.643 170.287 1.00 127.35 91 GLU A O 1
ATOM 728 N N . ASP A 1 92 ? 184.965 144.862 170.282 1.00 140.03 92 ASP A N 1
ATOM 729 C CA . ASP A 1 92 ? 184.995 144.974 168.826 1.00 140.03 92 ASP A CA 1
ATOM 730 C C . ASP A 1 92 ? 185.787 146.206 168.397 1.00 140.03 92 ASP A C 1
ATOM 731 O O . ASP A 1 92 ? 185.370 146.977 167.532 1.00 140.03 92 ASP A O 1
ATOM 736 N N . PHE A 1 93 ? 186.957 146.400 169.002 1.00 134.91 93 PHE A N 1
ATOM 737 C CA . PHE A 1 93 ? 187.784 147.562 168.715 1.00 134.91 93 PHE A CA 1
ATOM 738 C C . PHE A 1 93 ? 188.515 147.402 167.381 1.00 134.91 93 PHE A C 1
ATOM 739 O O . PHE A 1 93 ? 188.517 146.335 166.760 1.00 134.91 93 PHE A O 1
ATOM 747 N N . SER A 1 94 ? 189.145 148.492 166.943 1.00 135.99 94 SER A N 1
ATOM 748 C CA . SER A 1 94 ? 189.806 148.543 165.648 1.00 135.99 94 SER A CA 1
ATOM 749 C C . SER A 1 94 ? 191.202 147.925 165.728 1.00 135.99 94 SER A C 1
ATOM 750 O O . SER A 1 94 ? 191.662 147.490 166.786 1.00 135.99 94 SER A O 1
ATOM 753 N N . GLU A 1 95 ? 191.894 147.919 164.582 1.00 152.69 95 GLU A N 1
ATOM 754 C CA . GLU A 1 95 ? 193.142 147.171 164.442 1.00 152.69 95 GLU A CA 1
ATOM 755 C C . GLU A 1 95 ? 194.215 147.632 165.420 1.00 152.69 95 GLU A C 1
ATOM 756 O O . GLU A 1 95 ? 195.040 146.821 165.859 1.00 152.69 95 GLU A O 1
ATOM 762 N N . PHE A 1 96 ? 194.235 148.922 165.763 1.00 150.21 96 PHE A N 1
ATOM 763 C CA . PHE A 1 96 ? 195.266 149.433 166.661 1.00 150.21 96 PHE A CA 1
ATOM 764 C C . PHE A 1 96 ? 195.193 148.756 168.026 1.00 150.21 96 PHE A C 1
ATOM 765 O O . PHE A 1 96 ? 196.211 148.305 168.566 1.00 150.21 96 PHE A O 1
ATOM 773 N N . PHE A 1 97 ? 193.988 148.657 168.592 1.00 159.75 97 PHE A N 1
ATOM 774 C CA . PHE A 1 97 ? 193.855 148.047 169.910 1.00 159.75 97 PHE A CA 1
ATOM 775 C C . PHE A 1 97 ? 194.095 146.542 169.851 1.00 159.75 97 PHE A C 1
ATOM 776 O O . PHE A 1 97 ? 194.597 145.953 170.816 1.00 159.75 97 PHE A O 1
ATOM 784 N N . GLN A 1 98 ? 193.733 145.900 168.736 1.00 154.71 98 GLN A N 1
ATOM 785 C CA . GLN A 1 98 ? 194.064 144.487 168.570 1.00 154.71 98 GLN A CA 1
ATOM 786 C C . GLN A 1 98 ? 195.573 144.282 168.564 1.00 154.71 98 GLN A C 1
ATOM 787 O O . GLN A 1 98 ? 196.081 143.326 169.162 1.00 154.71 98 GLN A O 1
ATOM 793 N N . GLU A 1 99 ? 196.305 145.169 167.886 1.00 153.52 99 GLU A N 1
ATOM 794 C CA . GLU A 1 99 ? 197.762 145.098 167.905 1.00 153.52 99 GLU A CA 1
ATOM 795 C C . GLU A 1 99 ? 198.307 145.326 169.309 1.00 153.52 99 GLU A C 1
ATOM 796 O O . GLU A 1 99 ? 199.253 144.652 169.734 1.00 153.52 99 GLU A O 1
ATOM 802 N N . LEU A 1 100 ? 197.718 146.268 170.047 1.00 139.50 100 LEU A N 1
ATOM 803 C CA . LEU A 1 100 ? 198.247 146.624 171.361 1.00 139.50 100 LEU A CA 1
ATOM 804 C C . LEU A 1 100 ? 197.967 145.538 172.396 1.00 139.50 100 LEU A C 1
ATOM 805 O O . LEU A 1 100 ? 198.896 144.963 172.974 1.00 139.50 100 LEU A O 1
ATOM 810 N N . PHE A 1 101 ? 196.692 145.246 172.647 1.00 123.11 101 PHE A N 1
ATOM 811 C CA . PHE A 1 101 ? 196.312 144.223 173.616 1.00 123.11 101 PHE A CA 1
ATOM 812 C C . PHE A 1 101 ? 195.542 143.075 172.983 1.00 123.11 101 PHE A C 1
ATOM 813 O O . PHE A 1 101 ? 195.902 141.909 173.186 1.00 123.11 101 PHE A O 1
ATOM 821 N N . GLY A 1 102 ? 194.490 143.369 172.221 1.00 129.01 102 GLY A N 1
ATOM 822 C CA . GLY A 1 102 ? 193.739 142.349 171.524 1.00 129.01 102 GLY A CA 1
ATOM 823 C C . GLY A 1 102 ? 192.268 142.264 171.896 1.00 129.01 102 GLY A C 1
ATOM 824 O O . GLY A 1 102 ? 191.402 142.174 171.020 1.00 129.01 102 GLY A O 1
ATOM 825 N N . PRO A 1 103 ? 191.943 142.295 173.201 1.00 129.32 103 PRO A N 1
ATOM 826 C CA . PRO A 1 103 ? 190.517 142.354 173.542 1.00 129.32 103 PRO A CA 1
ATOM 827 C C . PRO A 1 103 ? 189.909 143.727 173.271 1.00 129.32 103 PRO A C 1
ATOM 828 O O . PRO A 1 103 ? 188.685 143.844 173.308 1.00 129.32 103 PRO A O 1
ATOM 832 N N . LYS A 1 115 ? 178.133 138.525 168.474 1.00 34.45 115 LYS A N 1
ATOM 833 C CA . LYS A 1 115 ? 177.214 138.535 167.342 1.00 34.45 115 LYS A CA 1
ATOM 834 C C . LYS A 1 115 ? 177.784 139.333 166.174 1.00 34.45 115 LYS A C 1
ATOM 835 O O . LYS A 1 115 ? 177.924 140.553 166.255 1.00 34.45 115 LYS A O 1
ATOM 841 N N . GLY A 1 116 ? 178.122 138.633 165.095 1.00 45.02 116 GLY A N 1
ATOM 842 C CA . GLY A 1 116 ? 178.624 139.316 163.915 1.00 45.02 116 GLY A CA 1
ATOM 843 C C . GLY A 1 116 ? 177.581 140.256 163.337 1.00 45.02 116 GLY A C 1
ATOM 844 O O . GLY A 1 116 ? 176.392 139.934 163.269 1.00 45.02 116 GLY A O 1
ATOM 845 N N . ARG A 1 117 ? 178.036 141.433 162.917 1.00 49.38 117 ARG A N 1
ATOM 846 C CA . ARG A 1 117 ? 177.121 142.444 162.410 1.00 49.38 117 ARG A CA 1
ATOM 847 C C . ARG A 1 117 ? 176.727 142.151 160.967 1.00 49.38 117 ARG A C 1
ATOM 848 O O . ARG A 1 117 ? 177.448 141.481 160.223 1.00 49.38 117 ARG A O 1
ATOM 856 N N . ASP A 1 118 ? 175.559 142.659 160.579 1.00 59.74 118 ASP A N 1
ATOM 857 C CA . ASP A 1 118 ? 175.130 142.647 159.182 1.00 59.74 118 ASP A CA 1
ATOM 858 C C . ASP A 1 118 ? 175.760 143.852 158.498 1.00 59.74 118 ASP A C 1
ATOM 859 O O . ASP A 1 118 ? 175.119 144.883 158.289 1.00 59.74 118 ASP A O 1
ATOM 864 N N . LEU A 1 119 ? 177.042 143.722 158.161 1.00 53.55 119 LEU A N 1
ATOM 865 C CA . LEU A 1 119 ? 177.774 144.810 157.527 1.00 53.55 119 LEU A CA 1
ATOM 866 C C . LEU A 1 119 ? 177.123 145.182 156.202 1.00 53.55 119 LEU A C 1
ATOM 867 O O . LEU A 1 119 ? 177.019 144.351 155.295 1.00 53.55 119 LEU A O 1
ATOM 872 N N . ARG A 1 120 ? 176.671 146.428 156.093 1.00 61.85 120 ARG A N 1
ATOM 873 C CA . ARG A 1 120 ? 175.988 146.909 154.902 1.00 61.85 120 ARG A CA 1
ATOM 874 C C . ARG A 1 120 ? 176.950 147.758 154.084 1.00 61.85 120 ARG A C 1
ATOM 875 O O . ARG A 1 120 ? 177.646 148.620 154.629 1.00 61.85 120 ARG A O 1
ATOM 883 N N . ALA A 1 121 ? 176.997 147.495 152.782 1.00 90.97 121 ALA A N 1
ATOM 884 C CA . ALA A 1 121 ? 177.940 148.149 151.890 1.00 90.97 121 ALA A CA 1
ATOM 885 C C . ALA A 1 121 ? 177.281 148.278 150.522 1.00 90.97 121 ALA A C 1
ATOM 886 O O . ALA A 1 121 ? 176.072 148.081 150.373 1.00 90.97 121 ALA A O 1
ATOM 888 N N . GLU A 1 122 ? 178.085 148.592 149.510 1.00 105.71 122 GLU A N 1
ATOM 889 C CA . GLU A 1 122 ? 177.582 148.823 148.167 1.00 105.71 122 GLU A CA 1
ATOM 890 C C . GLU A 1 122 ? 178.416 148.040 147.165 1.00 105.71 122 GLU A C 1
ATOM 891 O O . GLU A 1 122 ? 179.578 147.709 147.411 1.00 105.71 122 GLU A O 1
ATOM 897 N N . LEU A 1 123 ? 177.799 147.752 146.019 1.00 114.94 123 LEU A N 1
ATOM 898 C CA . LEU A 1 123 ? 178.457 147.083 144.899 1.00 114.94 123 LEU A CA 1
ATOM 899 C C . LEU A 1 123 ? 178.301 147.985 143.683 1.00 114.94 123 LEU A C 1
ATOM 900 O O . LEU A 1 123 ? 177.263 147.951 143.006 1.00 114.94 123 LEU A O 1
ATOM 905 N N . PRO A 1 124 ? 179.286 148.838 143.394 1.00 105.37 124 PRO A N 1
ATOM 906 C CA . PRO A 1 124 ? 179.174 149.721 142.225 1.00 105.37 124 PRO A CA 1
ATOM 907 C C . PRO A 1 124 ? 179.378 148.967 140.922 1.00 105.37 124 PRO A C 1
ATOM 908 O O . PRO A 1 124 ? 180.486 148.505 140.633 1.00 105.37 124 PRO A O 1
ATOM 912 N N . LEU A 1 125 ? 178.316 148.834 140.131 1.00 98.60 125 LEU A N 1
ATOM 913 C CA . LEU A 1 125 ? 178.368 148.116 138.867 1.00 98.60 125 LEU A CA 1
ATOM 914 C C . LEU A 1 125 ? 177.712 148.947 137.776 1.00 98.60 125 LEU A C 1
ATOM 915 O O . LEU A 1 125 ? 176.831 149.766 138.050 1.00 98.60 125 LEU A O 1
ATOM 920 N N . THR A 1 126 ? 178.152 148.734 136.539 1.00 79.60 126 THR A N 1
ATOM 921 C CA . THR A 1 126 ? 177.462 149.288 135.387 1.00 79.60 126 THR A CA 1
ATOM 922 C C . THR A 1 126 ? 176.315 148.360 134.989 1.00 79.60 126 THR A C 1
ATOM 923 O O . THR A 1 126 ? 176.015 147.373 135.666 1.00 79.60 126 THR A O 1
ATOM 927 N N . LEU A 1 127 ? 175.654 148.681 133.875 1.00 72.60 127 LEU A N 1
ATOM 928 C CA . LEU A 1 127 ? 174.571 147.826 133.401 1.00 72.60 127 LEU A CA 1
ATOM 929 C C . LEU A 1 127 ? 175.096 146.469 132.946 1.00 72.60 127 LEU A C 1
ATOM 930 O O . LEU A 1 127 ? 174.447 145.440 133.167 1.00 72.60 127 LEU A O 1
ATOM 935 N N . GLU A 1 128 ? 176.274 146.448 132.319 1.00 64.70 128 GLU A N 1
ATOM 936 C CA . GLU A 1 128 ? 176.820 145.204 131.786 1.00 64.70 128 GLU A CA 1
ATOM 937 C C . GLU A 1 128 ? 177.167 144.229 132.906 1.00 64.70 128 GLU A C 1
ATOM 938 O O . GLU A 1 128 ? 176.775 143.054 132.867 1.00 64.70 128 GLU A O 1
ATOM 944 N N . GLU A 1 129 ? 177.905 144.702 133.914 1.00 70.55 129 GLU A N 1
ATOM 945 C CA . GLU A 1 129 ? 178.300 143.842 135.026 1.00 70.55 129 GLU A CA 1
ATOM 946 C C . GLU A 1 129 ? 177.086 143.371 135.816 1.00 70.55 129 GLU A C 1
ATOM 947 O O . GLU A 1 129 ? 177.023 142.212 136.244 1.00 70.55 129 GLU A O 1
ATOM 953 N N . ALA A 1 130 ? 176.114 144.261 136.030 1.00 73.81 130 ALA A N 1
ATOM 954 C CA . ALA A 1 130 ? 174.903 143.871 136.744 1.00 73.81 130 ALA A CA 1
ATOM 955 C C . ALA A 1 130 ? 174.108 142.831 135.969 1.00 73.81 130 ALA A C 1
ATOM 956 O O . ALA A 1 130 ? 173.566 141.892 136.565 1.00 73.81 130 ALA A O 1
ATOM 958 N N . PHE A 1 131 ? 174.021 142.981 134.645 1.00 66.52 131 PHE A N 1
ATOM 959 C CA . PHE A 1 131 ? 173.312 141.998 133.833 1.00 66.52 131 PHE A CA 1
ATOM 960 C C . PHE A 1 131 ? 174.008 140.643 133.861 1.00 66.52 131 PHE A C 1
ATOM 961 O O . PHE A 1 131 ? 173.365 139.617 134.112 1.00 66.52 131 PHE A O 1
ATOM 969 N N . HIS A 1 132 ? 175.319 140.615 133.617 1.00 66.34 132 HIS A N 1
ATOM 970 C CA . HIS A 1 132 ? 176.046 139.349 133.625 1.00 66.34 132 HIS A CA 1
ATOM 971 C C . HIS A 1 132 ? 176.258 138.800 135.031 1.00 66.34 132 HIS A C 1
ATOM 972 O O . HIS A 1 132 ? 176.078 137.599 135.256 1.00 66.34 132 HIS A O 1
ATOM 979 N N . GLY A 1 133 ? 176.635 139.651 135.981 1.00 65.25 133 GLY A N 1
ATOM 980 C CA . GLY A 1 133 ? 176.869 139.203 137.340 1.00 65.25 133 GLY A CA 1
ATOM 981 C C . GLY A 1 133 ? 178.066 138.284 137.469 1.00 65.25 133 GLY A C 1
ATOM 982 O O . GLY A 1 133 ? 179.209 138.712 137.285 1.00 65.25 133 GLY A O 1
ATOM 983 N N . GLY A 1 134 ? 177.816 137.016 137.784 1.00 46.77 134 GLY A N 1
ATOM 984 C CA . GLY A 1 134 ? 178.893 136.063 137.942 1.00 46.77 134 GLY A CA 1
ATOM 985 C C . GLY A 1 134 ? 179.714 136.321 139.197 1.00 46.77 134 GLY A C 1
ATOM 986 O O . GLY A 1 134 ? 179.315 137.040 140.113 1.00 46.77 134 GLY A O 1
ATOM 987 N N . GLU A 1 135 ? 180.889 135.697 139.223 1.00 18.60 135 GLU A N 1
ATOM 988 C CA . GLU A 1 135 ? 181.801 135.872 140.344 1.00 18.60 135 GLU A CA 1
ATOM 989 C C . GLU A 1 135 ? 182.422 137.262 140.322 1.00 18.60 135 GLU A C 1
ATOM 990 O O . GLU A 1 135 ? 182.554 137.888 139.267 1.00 18.60 135 GLU A O 1
ATOM 996 N N . ARG A 1 136 ? 182.811 137.740 141.502 1.00 10.30 136 ARG A N 1
ATOM 997 C CA . ARG A 1 136 ? 183.536 138.994 141.637 1.00 10.30 136 ARG A CA 1
ATOM 998 C C . ARG A 1 136 ? 184.203 139.020 143.003 1.00 10.30 136 ARG A C 1
ATOM 999 O O . ARG A 1 136 ? 183.600 138.619 144.002 1.00 10.30 136 ARG A O 1
ATOM 1007 N N . VAL A 1 137 ? 185.441 139.497 143.037 1.00 4.40 137 VAL A N 1
ATOM 1008 C CA . VAL A 1 137 ? 186.205 139.609 144.276 1.00 4.40 137 VAL A CA 1
ATOM 1009 C C . VAL A 1 137 ? 185.785 140.932 144.906 1.00 4.40 137 VAL A C 1
ATOM 1010 O O . VAL A 1 137 ? 186.385 141.982 144.668 1.00 4.40 137 VAL A O 1
ATOM 1014 N N . VAL A 1 138 ? 184.729 140.879 145.718 1.00 3.31 138 VAL A N 1
ATOM 1015 C CA . VAL A 1 138 ? 184.188 142.064 146.376 1.00 3.31 138 VAL A CA 1
ATOM 1016 C C . VAL A 1 138 ? 185.204 142.594 147.379 1.00 3.31 138 VAL A C 1
ATOM 1017 O O . VAL A 1 138 ? 186.110 141.868 147.804 1.00 3.31 138 VAL A O 1
ATOM 1021 N N . GLU A 1 139 ? 185.063 143.861 147.764 1.00 1.67 139 GLU A N 1
ATOM 1022 C CA . GLU A 1 139 ? 186.068 144.554 148.566 1.00 1.67 139 GLU A CA 1
ATOM 1023 C C . GLU A 1 139 ? 185.404 145.219 149.763 1.00 1.67 139 GLU A C 1
ATOM 1024 O O . GLU A 1 139 ? 184.791 146.283 149.625 1.00 1.67 139 GLU A O 1
ATOM 1030 N N . VAL A 1 140 ? 185.522 144.596 150.935 1.00 1.27 140 VAL A N 1
ATOM 1031 C CA . VAL A 1 140 ? 185.161 145.247 152.191 1.00 1.27 140 VAL A CA 1
ATOM 1032 C C . VAL A 1 140 ? 186.343 146.089 152.649 1.00 1.27 140 VAL A C 1
ATOM 1033 O O . VAL A 1 140 ? 187.456 145.950 152.129 1.00 1.27 140 VAL A O 1
ATOM 1037 N N . ALA A 1 141 ? 186.111 146.965 153.624 1.00 1.17 141 ALA A N 1
ATOM 1038 C CA . ALA A 1 141 ? 187.176 147.812 154.146 1.00 1.17 141 ALA A CA 1
ATOM 1039 C C . ALA A 1 141 ? 188.105 147.029 155.065 1.00 1.17 141 ALA A C 1
ATOM 1040 O O . ALA A 1 141 ? 187.809 146.853 156.252 1.00 1.17 141 ALA A O 1
ATOM 1042 N N . GLY A 1 142 ? 189.226 146.559 154.528 1.00 0.45 142 GLY A N 1
ATOM 1043 C CA . GLY A 1 142 ? 190.271 145.908 155.305 1.00 0.45 142 GLY A CA 1
ATOM 1044 C C . GLY A 1 142 ? 190.345 144.392 155.265 1.00 0.45 142 GLY A C 1
ATOM 1045 O O . GLY A 1 142 ? 191.439 143.833 155.173 1.00 0.45 142 GLY A O 1
ATOM 1046 N N . ARG A 1 143 ? 189.202 143.715 155.328 1.00 1.11 143 ARG A N 1
ATOM 1047 C CA . ARG A 1 143 ? 189.202 142.261 155.403 1.00 1.11 143 ARG A CA 1
ATOM 1048 C C . ARG A 1 143 ? 189.053 141.648 154.009 1.00 1.11 143 ARG A C 1
ATOM 1049 O O . ARG A 1 143 ? 188.975 142.343 152.992 1.00 1.11 143 ARG A O 1
ATOM 1057 N N . ARG A 1 144 ? 189.020 140.318 153.971 1.00 1.00 144 ARG A N 1
ATOM 1058 C CA . ARG A 1 144 ? 188.907 139.561 152.733 1.00 1.00 144 ARG A CA 1
ATOM 1059 C C . ARG A 1 144 ? 187.491 139.017 152.573 1.00 1.00 144 ARG A C 1
ATOM 1060 O O . ARG A 1 144 ? 186.850 138.624 153.552 1.00 1.00 144 ARG A O 1
ATOM 1068 N N . VAL A 1 145 ? 187.001 139.028 151.333 1.00 2.40 145 VAL A N 1
ATOM 1069 C CA . VAL A 1 145 ? 185.668 138.527 151.012 1.00 2.40 145 VAL A CA 1
ATOM 1070 C C . VAL A 1 145 ? 185.549 138.356 149.502 1.00 2.40 145 VAL A C 1
ATOM 1071 O O . VAL A 1 145 ? 186.114 139.142 148.732 1.00 2.40 145 VAL A O 1
ATOM 1075 N N . SER A 1 146 ? 184.824 137.325 149.065 1.00 6.02 146 SER A N 1
ATOM 1076 C CA . SER A 1 146 ? 184.597 137.110 147.637 1.00 6.02 146 SER A CA 1
ATOM 1077 C C . SER A 1 146 ? 183.311 136.310 147.471 1.00 6.02 146 SER A C 1
ATOM 1078 O O . SER A 1 146 ? 183.292 135.108 147.752 1.00 6.02 146 SER A O 1
ATOM 1081 N N . VAL A 1 147 ? 182.248 136.973 147.018 1.00 23.42 147 VAL A N 1
ATOM 1082 C CA . VAL A 1 147 ? 180.960 136.333 146.780 1.00 23.42 147 VAL A CA 1
ATOM 1083 C C . VAL A 1 147 ? 180.439 136.768 145.417 1.00 23.42 147 VAL A C 1
ATOM 1084 O O . VAL A 1 147 ? 180.848 137.800 144.874 1.00 23.42 147 VAL A O 1
ATOM 1088 N N . ARG A 1 148 ? 179.528 135.972 144.864 1.00 43.79 148 ARG A N 1
ATOM 1089 C CA . ARG A 1 148 ? 178.983 136.214 143.537 1.00 43.79 148 ARG A CA 1
ATOM 1090 C C . ARG A 1 148 ? 177.544 136.709 143.620 1.00 43.79 148 ARG A C 1
ATOM 1091 O O . ARG A 1 148 ? 176.825 136.438 144.585 1.00 43.79 148 ARG A O 1
ATOM 1099 N N . ILE A 1 149 ? 177.137 137.445 142.597 1.00 68.13 149 ILE A N 1
ATOM 1100 C CA . ILE A 1 149 ? 175.787 137.993 142.476 1.00 68.13 149 ILE A CA 1
ATOM 1101 C C . ILE A 1 149 ? 175.112 137.317 141.289 1.00 68.13 149 ILE A C 1
ATOM 1102 O O . ILE A 1 149 ? 175.679 137.313 140.191 1.00 68.13 149 ILE A O 1
ATOM 1107 N N . PRO A 1 150 ? 173.927 136.733 141.462 1.00 84.74 150 PRO A N 1
ATOM 1108 C CA . PRO A 1 150 ? 173.290 136.036 140.348 1.00 84.74 150 PRO A CA 1
ATOM 1109 C C . PRO A 1 150 ? 172.914 137.004 139.248 1.00 84.74 150 PRO A C 1
ATOM 1110 O O . PRO A 1 150 ? 172.612 138.185 139.508 1.00 84.74 150 PRO A O 1
ATOM 1114 N N . PRO A 1 151 ? 172.915 136.551 137.995 1.00 79.72 151 PRO A N 1
ATOM 1115 C CA . PRO A 1 151 ? 172.568 137.440 136.881 1.00 79.72 151 PRO A CA 1
ATOM 1116 C C . PRO A 1 151 ? 171.108 137.863 136.933 1.00 79.72 151 PRO A C 1
ATOM 1117 O O . PRO A 1 151 ? 170.259 137.216 137.550 1.00 79.72 151 PRO A O 1
ATOM 1121 N N . GLY A 1 152 ? 170.825 138.979 136.264 1.00 71.73 152 GLY A N 1
ATOM 1122 C CA . GLY A 1 152 ? 169.493 139.545 136.314 1.00 71.73 152 GLY A CA 1
ATOM 1123 C C . GLY A 1 152 ? 169.243 140.416 137.519 1.00 71.73 152 GLY A C 1
ATOM 1124 O O . GLY A 1 152 ? 168.087 140.684 137.853 1.00 71.73 152 GLY A O 1
ATOM 1125 N N . VAL A 1 153 ? 170.306 140.867 138.188 1.00 105.11 153 VAL A N 1
ATOM 1126 C CA . VAL A 1 153 ? 170.160 141.601 139.437 1.00 105.11 153 VAL A CA 1
ATOM 1127 C C . VAL A 1 153 ? 169.765 143.047 139.157 1.00 105.11 153 VAL A C 1
ATOM 1128 O O . VAL A 1 153 ? 170.022 143.593 138.074 1.00 105.11 153 VAL A O 1
ATOM 1132 N N . ARG A 1 154 ? 169.119 143.671 140.139 1.00 89.12 154 ARG A N 1
ATOM 1133 C CA . ARG A 1 154 ? 168.703 145.065 140.047 1.00 89.12 154 ARG A CA 1
ATOM 1134 C C . ARG A 1 154 ? 168.917 145.723 141.407 1.00 89.12 154 ARG A C 1
ATOM 1135 O O . ARG A 1 154 ? 169.582 145.174 142.290 1.00 89.12 154 ARG A O 1
ATOM 1143 N N . GLU A 1 155 ? 168.343 146.911 141.569 1.00 128.34 155 GLU A N 1
ATOM 1144 C CA . GLU A 1 155 ? 168.466 147.656 142.813 1.00 128.34 155 GLU A CA 1
ATOM 1145 C C . GLU A 1 155 ? 167.666 146.990 143.929 1.00 128.34 155 GLU A C 1
ATOM 1146 O O . GLU A 1 155 ? 166.608 146.398 143.700 1.00 128.34 155 GLU A O 1
ATOM 1152 N N . GLY A 1 156 ? 168.186 147.096 145.151 1.00 187.87 156 GLY A N 1
ATOM 1153 C CA . GLY A 1 156 ? 167.476 146.650 146.332 1.00 187.87 156 GLY A CA 1
ATOM 1154 C C . GLY A 1 156 ? 167.556 145.170 146.636 1.00 187.87 156 GLY A C 1
ATOM 1155 O O . GLY A 1 156 ? 166.937 144.725 147.611 1.00 187.87 156 GLY A O 1
ATOM 1156 N N . SER A 1 157 ? 168.294 144.393 145.846 1.00 232.48 157 SER A N 1
ATOM 1157 C CA . SER A 1 157 ? 168.437 142.964 146.107 1.00 232.48 157 SER A CA 1
ATOM 1158 C C . SER A 1 157 ? 169.388 142.761 147.279 1.00 232.48 157 SER A C 1
ATOM 1159 O O . SER A 1 157 ? 170.534 143.221 147.245 1.00 232.48 157 SER A O 1
ATOM 1162 N N . VAL A 1 158 ? 168.923 142.068 148.314 1.00 255.71 158 VAL A N 1
ATOM 1163 C CA . VAL A 1 158 ? 169.724 141.849 149.514 1.00 255.71 158 VAL A CA 1
ATOM 1164 C C . VAL A 1 158 ? 170.559 140.588 149.310 1.00 255.71 158 VAL A C 1
ATOM 1165 O O . VAL A 1 158 ? 170.033 139.473 149.333 1.00 255.71 158 VAL A O 1
ATOM 1169 N N . ILE A 1 159 ? 171.864 140.765 149.110 1.00 205.83 159 ILE A N 1
ATOM 1170 C CA . ILE A 1 159 ? 172.788 139.642 148.931 1.00 205.83 159 ILE A CA 1
ATOM 1171 C C . ILE A 1 159 ? 173.281 139.265 150.325 1.00 205.83 159 ILE A C 1
ATOM 1172 O O . ILE A 1 159 ? 174.314 139.740 150.796 1.00 205.83 159 ILE A O 1
ATOM 1177 N N . ARG A 1 160 ? 172.523 138.399 150.994 1.00 198.21 160 ARG A N 1
ATOM 1178 C CA . ARG A 1 160 ? 172.842 137.960 152.353 1.00 198.21 160 ARG A CA 1
ATOM 1179 C C . ARG A 1 160 ? 173.565 136.620 152.274 1.00 198.21 160 ARG A C 1
ATOM 1180 O O . ARG A 1 160 ? 172.949 135.558 152.168 1.00 198.21 160 ARG A O 1
ATOM 1188 N N . VAL A 1 161 ? 174.892 136.671 152.328 1.00 146.82 161 VAL A N 1
ATOM 1189 C CA . VAL A 1 161 ? 175.728 135.476 152.277 1.00 146.82 161 VAL A CA 1
ATOM 1190 C C . VAL A 1 161 ? 176.128 135.119 153.706 1.00 146.82 161 VAL A C 1
ATOM 1191 O O . VAL A 1 161 ? 176.768 135.944 154.379 1.00 146.82 161 VAL A O 1
ATOM 1195 N N . PRO A 1 162 ? 175.780 133.933 154.202 1.00 139.25 162 PRO A N 1
ATOM 1196 C CA . PRO A 1 162 ? 176.094 133.596 155.596 1.00 139.25 162 PRO A CA 1
ATOM 1197 C C . PRO A 1 162 ? 177.591 133.440 155.822 1.00 139.25 162 PRO A C 1
ATOM 1198 O O . PRO A 1 162 ? 178.334 133.023 154.931 1.00 139.25 162 PRO A O 1
ATOM 1202 N N . GLY A 1 163 ? 178.024 133.780 157.035 1.00 106.93 163 GLY A N 1
ATOM 1203 C CA . GLY A 1 163 ? 179.402 133.587 157.444 1.00 106.93 163 GLY A CA 1
ATOM 1204 C C . GLY A 1 163 ? 180.411 134.420 156.680 1.00 106.93 163 GLY A C 1
ATOM 1205 O O . GLY A 1 163 ? 181.606 134.107 156.680 1.00 106.93 163 GLY A O 1
ATOM 1206 N N . MET A 1 164 ? 179.948 135.486 156.027 1.00 86.97 164 MET A N 1
ATOM 1207 C CA . MET A 1 164 ? 180.809 136.320 155.197 1.00 86.97 164 MET A CA 1
ATOM 1208 C C . MET A 1 164 ? 180.818 137.778 155.637 1.00 86.97 164 MET A C 1
ATOM 1209 O O . MET A 1 164 ? 181.528 138.592 155.033 1.00 86.97 164 MET A O 1
ATOM 1214 N N . GLY A 1 165 ? 180.057 138.131 156.670 1.00 75.30 165 GLY A N 1
ATOM 1215 C CA . GLY A 1 165 ? 179.951 139.513 157.094 1.00 75.30 165 GLY A CA 1
ATOM 1216 C C . GLY A 1 165 ? 181.023 139.931 158.078 1.00 75.30 165 GLY A C 1
ATOM 1217 O O . GLY A 1 165 ? 182.124 139.372 158.082 1.00 75.30 165 GLY A O 1
ATOM 1218 N N . GLY A 1 166 ? 180.714 140.924 158.910 1.00 60.60 166 GLY A N 1
ATOM 1219 C CA . GLY A 1 166 ? 181.678 141.390 159.887 1.00 60.60 166 GLY A CA 1
ATOM 1220 C C . GLY A 1 166 ? 182.068 140.301 160.868 1.00 60.60 166 GLY A C 1
ATOM 1221 O O . GLY A 1 166 ? 181.264 139.447 161.244 1.00 60.60 166 GLY A O 1
ATOM 1222 N N . GLN A 1 167 ? 183.334 140.331 161.277 1.00 43.85 167 GLN A N 1
ATOM 1223 C CA . GLN A 1 167 ? 183.857 139.315 162.180 1.00 43.85 167 GLN A CA 1
ATOM 1224 C C . GLN A 1 167 ? 183.098 139.327 163.501 1.00 43.85 167 GLN A C 1
ATOM 1225 O O . GLN A 1 167 ? 182.859 140.384 164.093 1.00 43.85 167 GLN A O 1
ATOM 1231 N N . GLY A 1 168 ? 182.720 138.142 163.962 1.00 45.33 168 GLY A N 1
ATOM 1232 C CA . GLY A 1 168 ? 181.954 138.025 165.187 1.00 45.33 168 GLY A CA 1
ATOM 1233 C C . GLY A 1 168 ? 181.780 136.570 165.558 1.00 45.33 168 GLY A C 1
ATOM 1234 O O . GLY A 1 168 ? 182.224 135.663 164.846 1.00 45.33 168 GLY A O 1
ATOM 1235 N N . ASN A 1 169 ? 181.125 136.360 166.696 1.00 41.59 169 ASN A N 1
ATOM 1236 C CA . ASN A 1 169 ? 180.895 135.023 167.243 1.00 41.59 169 ASN A CA 1
ATOM 1237 C C . ASN A 1 169 ? 179.410 134.855 167.537 1.00 41.59 169 ASN A C 1
ATOM 1238 O O . ASN A 1 169 ? 178.948 135.227 168.630 1.00 41.59 169 ASN A O 1
ATOM 1243 N N . PRO A 1 170 ? 178.628 134.299 166.600 1.00 43.64 170 PRO A N 1
ATOM 1244 C CA . PRO A 1 170 ? 179.007 133.786 165.273 1.00 43.64 170 PRO A CA 1
ATOM 1245 C C . PRO A 1 170 ? 179.212 134.906 164.254 1.00 43.64 170 PRO A C 1
ATOM 1246 O O . PRO A 1 170 ? 178.817 136.041 164.508 1.00 43.64 170 PRO A O 1
ATOM 1250 N N . PRO A 1 171 ? 179.827 134.631 163.102 1.00 57.37 171 PRO A N 1
ATOM 1251 C CA . PRO A 1 171 ? 180.034 135.692 162.112 1.00 57.37 171 PRO A CA 1
ATOM 1252 C C . PRO A 1 171 ? 178.721 136.206 161.545 1.00 57.37 171 PRO A C 1
ATOM 1253 O O . PRO A 1 171 ? 177.722 135.487 161.466 1.00 57.37 171 PRO A O 1
ATOM 1257 N N . GLY A 1 172 ? 178.737 137.475 161.149 1.00 66.09 172 GLY A N 1
ATOM 1258 C CA . GLY A 1 172 ? 177.572 138.119 160.586 1.00 66.09 172 GLY A CA 1
ATOM 1259 C C . GLY A 1 172 ? 177.434 137.860 159.098 1.00 66.09 172 GLY A C 1
ATOM 1260 O O . GLY A 1 172 ? 178.211 137.132 158.477 1.00 66.09 172 GLY A O 1
ATOM 1261 N N . ASP A 1 173 ? 176.406 138.477 158.521 1.00 84.19 173 ASP A N 1
ATOM 1262 C CA . ASP A 1 173 ? 176.119 138.373 157.100 1.00 84.19 173 ASP A CA 1
ATOM 1263 C C . ASP A 1 173 ? 176.361 139.718 156.427 1.00 84.19 173 ASP A C 1
ATOM 1264 O O . ASP A 1 173 ? 176.587 140.736 157.085 1.00 84.19 173 ASP A O 1
ATOM 1269 N N . LEU A 1 174 ? 176.326 139.706 155.098 1.00 97.91 174 LEU A N 1
ATOM 1270 C CA . LEU A 1 174 ? 176.570 140.904 154.311 1.00 97.91 174 LEU A CA 1
ATOM 1271 C C . LEU A 1 174 ? 175.263 141.476 153.773 1.00 97.91 174 LEU A C 1
ATOM 1272 O O . LEU A 1 174 ? 174.305 140.746 153.505 1.00 97.91 174 LEU A O 1
ATOM 1277 N N . LEU A 1 175 ? 175.233 142.800 153.622 1.00 102.32 175 LEU A N 1
ATOM 1278 C CA . LEU A 1 175 ? 174.113 143.516 153.010 1.00 102.32 175 LEU A CA 1
ATOM 1279 C C . LEU A 1 175 ? 174.697 144.298 151.838 1.00 102.32 175 LEU A C 1
ATOM 1280 O O . LEU A 1 175 ? 175.058 145.470 151.976 1.00 102.32 175 LEU A O 1
ATOM 1285 N N . LEU A 1 176 ? 174.794 143.640 150.685 1.00 135.14 176 LEU A N 1
ATOM 1286 C CA . LEU A 1 176 ? 175.430 144.211 149.499 1.00 135.14 176 LEU A CA 1
ATOM 1287 C C . LEU A 1 176 ? 174.330 144.665 148.546 1.00 135.14 176 LEU A C 1
ATOM 1288 O O . LEU A 1 176 ? 173.665 143.855 147.900 1.00 135.14 176 LEU A O 1
ATOM 1293 N N . VAL A 1 177 ? 174.138 145.977 148.466 1.00 130.16 177 VAL A N 1
ATOM 1294 C CA . VAL A 1 177 ? 173.144 146.552 147.569 1.00 130.16 177 VAL A CA 1
ATOM 1295 C C . VAL A 1 177 ? 173.842 147.036 146.304 1.00 130.16 177 VAL A C 1
ATOM 1296 O O . VAL A 1 177 ? 174.918 147.642 146.363 1.00 130.16 177 VAL A O 1
ATOM 1300 N N . VAL A 1 178 ? 173.246 146.741 145.154 1.00 116.36 178 VAL A N 1
ATOM 1301 C CA . VAL A 1 178 ? 173.826 147.113 143.870 1.00 116.36 178 VAL A CA 1
ATOM 1302 C C . VAL A 1 178 ? 173.641 148.608 143.651 1.00 116.36 178 VAL A C 1
ATOM 1303 O O . VAL A 1 178 ? 172.550 149.149 143.865 1.00 116.36 178 VAL A O 1
ATOM 1307 N N . ARG A 1 179 ? 174.711 149.283 143.236 1.00 106.88 179 ARG A N 1
ATOM 1308 C CA . ARG A 1 179 ? 174.669 150.682 142.821 1.00 106.88 179 ARG A CA 1
ATOM 1309 C C . ARG A 1 179 ? 174.934 150.716 141.323 1.00 106.88 179 ARG A C 1
ATOM 1310 O O . ARG A 1 179 ? 176.073 150.522 140.884 1.00 106.88 179 ARG A O 1
ATOM 1318 N N . LEU A 1 180 ? 173.884 150.953 140.540 1.00 91.86 180 LEU A N 1
ATOM 1319 C CA . LEU A 1 180 ? 173.998 150.937 139.084 1.00 91.86 180 LEU A CA 1
ATOM 1320 C C . LEU A 1 180 ? 174.736 152.189 138.632 1.00 91.86 180 LEU A C 1
ATOM 1321 O O . LEU A 1 180 ? 174.222 153.304 138.741 1.00 91.86 180 LEU A O 1
ATOM 1326 N N . LEU A 1 181 ? 175.946 152.003 138.123 1.00 86.22 181 LEU A N 1
ATOM 1327 C CA . LEU A 1 181 ? 176.683 153.113 137.538 1.00 86.22 181 LEU A CA 1
ATOM 1328 C C . LEU A 1 181 ? 176.149 153.382 136.136 1.00 86.22 181 LEU A C 1
ATOM 1329 O O . LEU A 1 181 ? 176.118 152.467 135.305 1.00 86.22 181 LEU A O 1
ATOM 1334 N N . PRO A 1 182 ? 175.721 154.607 135.834 1.00 90.71 182 PRO A N 1
ATOM 1335 C CA . PRO A 1 182 ? 175.086 154.865 134.535 1.00 90.71 182 PRO A CA 1
ATOM 1336 C C . PRO A 1 182 ? 176.093 154.778 133.396 1.00 90.71 182 PRO A C 1
ATOM 1337 O O . PRO A 1 182 ? 177.130 155.444 133.408 1.00 90.71 182 PRO A O 1
ATOM 1341 N N . HIS A 1 183 ? 175.777 153.941 132.414 1.00 84.54 183 HIS A N 1
ATOM 1342 C CA . HIS A 1 183 ? 176.611 153.800 131.227 1.00 84.54 183 HIS A CA 1
ATOM 1343 C C . HIS A 1 183 ? 176.576 155.101 130.431 1.00 84.54 183 HIS A C 1
ATOM 1344 O O . HIS A 1 183 ? 175.516 155.727 130.334 1.00 84.54 183 HIS A O 1
ATOM 1351 N N . PRO A 1 184 ? 177.706 155.545 129.866 1.00 82.74 184 PRO A N 1
ATOM 1352 C CA . PRO A 1 184 ? 177.746 156.898 129.275 1.00 82.74 184 PRO A CA 1
ATOM 1353 C C . PRO A 1 184 ? 176.699 157.154 128.202 1.00 82.74 184 PRO A C 1
ATOM 1354 O O . PRO A 1 184 ? 176.197 158.281 128.102 1.00 82.74 184 PRO A O 1
ATOM 1358 N N . VAL A 1 185 ? 176.347 156.153 127.395 1.00 84.02 185 VAL A N 1
ATOM 1359 C CA . VAL A 1 185 ? 175.335 156.326 126.357 1.00 84.02 185 VAL A CA 1
ATOM 1360 C C . VAL A 1 185 ? 174.110 155.462 126.588 1.00 84.02 185 VAL A C 1
ATOM 1361 O O . VAL A 1 185 ? 173.181 155.494 125.768 1.00 84.02 185 VAL A O 1
ATOM 1365 N N . PHE A 1 186 ? 174.069 154.694 127.674 1.00 81.32 186 PHE A N 1
ATOM 1366 C CA . PHE A 1 186 ? 172.912 153.871 128.020 1.00 81.32 186 PHE A CA 1
ATOM 1367 C C . PHE A 1 186 ? 172.311 154.428 129.306 1.00 81.32 186 PHE A C 1
ATOM 1368 O O . PHE A 1 186 ? 172.849 154.212 130.397 1.00 81.32 186 PHE A O 1
ATOM 1376 N N . ARG A 1 187 ? 171.199 155.147 129.176 1.00 101.85 187 ARG A N 1
ATOM 1377 C CA . ARG A 1 187 ? 170.506 155.741 130.317 1.00 101.85 187 ARG A CA 1
ATOM 1378 C C . ARG A 1 187 ? 169.341 154.832 130.688 1.00 101.85 187 ARG A C 1
ATOM 1379 O O . ARG A 1 187 ? 168.329 154.781 129.984 1.00 101.85 187 ARG A O 1
ATOM 1387 N N . LEU A 1 188 ? 169.479 154.110 131.796 1.00 98.84 188 LEU A N 1
ATOM 1388 C CA . LEU A 1 188 ? 168.449 153.193 132.265 1.00 98.84 188 LEU A CA 1
ATOM 1389 C C . LEU A 1 188 ? 167.719 153.800 133.456 1.00 98.84 188 LEU A C 1
ATOM 1390 O O . LEU A 1 188 ? 168.346 154.166 134.455 1.00 98.84 188 LEU A O 1
ATOM 1395 N N . GLU A 1 189 ? 166.396 153.903 133.343 1.00 96.55 189 GLU A N 1
ATOM 1396 C CA . GLU A 1 189 ? 165.538 154.362 134.431 1.00 96.55 189 GLU A CA 1
ATOM 1397 C C . GLU A 1 189 ? 164.503 153.277 134.692 1.00 96.55 189 GLU A C 1
ATOM 1398 O O . GLU A 1 189 ? 163.622 153.041 133.859 1.00 96.55 189 GLU A O 1
ATOM 1404 N N . GLY A 1 190 ? 164.609 152.619 135.845 1.00 69.52 190 GLY A N 1
ATOM 1405 C CA . GLY A 1 190 ? 163.750 151.491 136.143 1.00 69.52 190 GLY A CA 1
ATOM 1406 C C . GLY A 1 190 ? 164.118 150.265 135.333 1.00 69.52 190 GLY A C 1
ATOM 1407 O O . GLY A 1 190 ? 165.157 149.643 135.575 1.00 69.52 190 GLY A O 1
ATOM 1408 N N . GLN A 1 191 ? 163.272 149.905 134.366 1.00 59.57 191 GLN A N 1
ATOM 1409 C CA . GLN A 1 191 ? 163.534 148.778 133.479 1.00 59.57 191 GLN A CA 1
ATOM 1410 C C . GLN A 1 191 ? 163.412 149.192 132.018 1.00 59.57 191 GLN A C 1
ATOM 1411 O O . GLN A 1 191 ? 163.205 148.349 131.141 1.00 59.57 191 GLN A O 1
ATOM 1417 N N . ASP A 1 192 ? 163.542 150.488 131.742 1.00 70.54 192 ASP A N 1
ATOM 1418 C CA . ASP A 1 192 ? 163.435 151.025 130.394 1.00 70.54 192 ASP A CA 1
ATOM 1419 C C . ASP A 1 192 ? 164.676 151.848 130.081 1.00 70.54 192 ASP A C 1
ATOM 1420 O O . ASP A 1 192 ? 165.132 152.638 130.913 1.00 70.54 192 ASP A O 1
ATOM 1425 N N . LEU A 1 193 ? 165.217 151.664 128.879 1.00 90.82 193 LEU A N 1
ATOM 1426 C CA . LEU A 1 193 ? 166.412 152.370 128.435 1.00 90.82 193 LEU A CA 1
ATOM 1427 C C . LEU A 1 193 ? 166.000 153.547 127.563 1.00 90.82 193 LEU A C 1
ATOM 1428 O O . LEU A 1 193 ? 165.371 153.356 126.516 1.00 90.82 193 LEU A O 1
ATOM 1433 N N . TYR A 1 194 ? 166.359 154.756 127.990 1.00 121.67 194 TYR A N 1
ATOM 1434 C CA . TYR A 1 194 ? 166.118 155.958 127.193 1.00 121.67 194 TYR A CA 1
ATOM 1435 C C . TYR A 1 194 ? 167.347 156.298 126.347 1.00 121.67 194 TYR A C 1
ATOM 1436 O O . TYR A 1 194 ? 167.881 157.407 126.376 1.00 121.67 194 TYR A O 1
ATOM 1445 N N . ALA A 1 195 ? 167.792 155.307 125.580 1.00 134.81 195 ALA A N 1
ATOM 1446 C CA . ALA A 1 195 ? 168.880 155.493 124.630 1.00 134.81 195 ALA A CA 1
ATOM 1447 C C . ALA A 1 195 ? 168.303 156.052 123.337 1.00 134.81 195 ALA A C 1
ATOM 1448 O O . ALA A 1 195 ? 167.418 155.439 122.730 1.00 134.81 195 ALA A O 1
ATOM 1450 N N . THR A 1 196 ? 168.801 157.212 122.917 1.00 144.34 196 THR A N 1
ATOM 1451 C CA . THR A 1 196 ? 168.258 157.862 121.732 1.00 144.34 196 THR A CA 1
ATOM 1452 C C . THR A 1 196 ? 168.810 157.212 120.467 1.00 144.34 196 THR A C 1
ATOM 1453 O O . THR A 1 196 ? 170.015 156.968 120.347 1.00 144.34 196 THR A O 1
ATOM 1457 N N . LEU A 1 197 ? 167.911 156.882 119.541 1.00 141.42 197 LEU A N 1
ATOM 1458 C CA . LEU A 1 197 ? 168.292 156.303 118.256 1.00 141.42 197 LEU A CA 1
ATOM 1459 C C . LEU A 1 197 ? 168.444 157.445 117.256 1.00 141.42 197 LEU A C 1
ATOM 1460 O O . LEU A 1 197 ? 167.479 157.923 116.661 1.00 141.42 197 LEU A O 1
ATOM 1465 N N . ASP A 1 198 ? 169.682 157.907 117.103 1.00 160.14 198 ASP A N 1
ATOM 1466 C CA . ASP A 1 198 ? 169.979 158.939 116.119 1.00 160.14 198 ASP A CA 1
ATOM 1467 C C . ASP A 1 198 ? 169.901 158.345 114.719 1.00 160.14 198 ASP A C 1
ATOM 1468 O O . ASP A 1 198 ? 170.520 157.315 114.437 1.00 160.14 198 ASP A O 1
ATOM 1473 N N . VAL A 1 199 ? 169.144 158.992 113.838 1.00 141.93 199 VAL A N 1
ATOM 1474 C CA . VAL A 1 199 ? 168.900 158.419 112.518 1.00 141.93 199 VAL A CA 1
ATOM 1475 C C . VAL A 1 199 ? 168.613 159.533 111.515 1.00 141.93 199 VAL A C 1
ATOM 1476 O O . VAL A 1 199 ? 167.988 160.544 111.871 1.00 141.93 199 VAL A O 1
ATOM 1480 N N . PRO A 1 200 ? 169.084 159.418 110.273 1.00 132.01 200 PRO A N 1
ATOM 1481 C CA . PRO A 1 200 ? 168.751 160.429 109.264 1.00 132.01 200 PRO A CA 1
ATOM 1482 C C . PRO A 1 200 ? 167.272 160.412 108.899 1.00 132.01 200 PRO A C 1
ATOM 1483 O O . PRO A 1 200 ? 166.528 159.491 109.246 1.00 132.01 200 PRO A O 1
ATOM 1487 N N . ALA A 1 201 ? 166.858 161.457 108.185 1.00 114.63 201 ALA A N 1
ATOM 1488 C CA . ALA A 1 201 ? 165.462 161.587 107.773 1.00 114.63 201 ALA A CA 1
ATOM 1489 C C . ALA A 1 201 ? 164.948 160.465 106.872 1.00 114.63 201 ALA A C 1
ATOM 1490 O O . ALA A 1 201 ? 163.821 159.997 107.115 1.00 114.63 201 ALA A O 1
ATOM 1492 N N . PRO A 1 202 ? 165.681 159.992 105.827 1.00 108.86 202 PRO A N 1
ATOM 1493 C CA . PRO A 1 202 ? 165.055 159.116 104.817 1.00 108.86 202 PRO A CA 1
ATOM 1494 C C . PRO A 1 202 ? 164.350 157.870 105.342 1.00 108.86 202 PRO A C 1
ATOM 1495 O O . PRO A 1 202 ? 163.646 157.201 104.579 1.00 108.86 202 PRO A O 1
ATOM 1499 N N . ILE A 1 203 ? 164.518 157.539 106.625 1.00 102.55 203 ILE A N 1
ATOM 1500 C CA . ILE A 1 203 ? 163.834 156.373 107.173 1.00 102.55 203 ILE A CA 1
ATOM 1501 C C . ILE A 1 203 ? 162.335 156.598 107.313 1.00 102.55 203 ILE A C 1
ATOM 1502 O O . ILE A 1 203 ? 161.570 155.628 107.356 1.00 102.55 203 ILE A O 1
ATOM 1507 N N . ALA A 1 204 ? 161.888 157.851 107.384 1.00 85.68 204 ALA A N 1
ATOM 1508 C CA . ALA A 1 204 ? 160.471 158.165 107.496 1.00 85.68 204 ALA A CA 1
ATOM 1509 C C . ALA A 1 204 ? 159.764 158.178 106.146 1.00 85.68 204 ALA A C 1
ATOM 1510 O O . ALA A 1 204 ? 158.648 158.701 106.043 1.00 85.68 204 ALA A O 1
ATOM 1512 N N . VAL A 1 205 ? 160.390 157.621 105.110 1.00 85.36 205 VAL A N 1
ATOM 1513 C CA . VAL A 1 205 ? 159.807 157.528 103.777 1.00 85.36 205 VAL A CA 1
ATOM 1514 C C . VAL A 1 205 ? 159.657 156.076 103.338 1.00 85.36 205 VAL A C 1
ATOM 1515 O O . VAL A 1 205 ? 158.550 155.616 103.038 1.00 85.36 205 VAL A O 1
ATOM 1519 N N . VAL A 1 206 ? 160.764 155.339 103.290 1.00 84.32 206 VAL A N 1
ATOM 1520 C CA . VAL A 1 206 ? 160.754 153.927 102.945 1.00 84.32 206 VAL A CA 1
ATOM 1521 C C . VAL A 1 206 ? 160.914 153.046 104.177 1.00 84.32 206 VAL A C 1
ATOM 1522 O O . VAL A 1 206 ? 160.188 152.062 104.338 1.00 84.32 206 VAL A O 1
ATOM 1526 N N . GLY A 1 207 ? 161.856 153.380 105.054 1.00 70.18 207 GLY A N 1
ATOM 1527 C CA . GLY A 1 207 ? 162.146 152.565 106.216 1.00 70.18 207 GLY A CA 1
ATOM 1528 C C . GLY A 1 207 ? 163.459 151.828 106.070 1.00 70.18 207 GLY A C 1
ATOM 1529 O O . GLY A 1 207 ? 163.526 150.789 105.406 1.00 70.18 207 GLY A O 1
ATOM 1530 N N . GLY A 1 208 ? 164.512 152.350 106.694 1.00 62.63 208 GLY A N 1
ATOM 1531 C CA . GLY A 1 208 ? 165.834 151.782 106.533 1.00 62.63 208 GLY A CA 1
ATOM 1532 C C . GLY A 1 208 ? 166.342 151.048 107.754 1.00 62.63 208 GLY A C 1
ATOM 1533 O O . GLY A 1 208 ? 165.590 150.801 108.702 1.00 62.63 208 GLY A O 1
ATOM 1534 N N . LYS A 1 209 ? 167.624 150.696 107.741 1.00 68.61 209 LYS A N 1
ATOM 1535 C CA . LYS A 1 209 ? 168.255 149.948 108.815 1.00 68.61 209 LYS A CA 1
ATOM 1536 C C . LYS A 1 209 ? 169.381 150.763 109.437 1.00 68.61 209 LYS A C 1
ATOM 1537 O O . LYS A 1 209 ? 170.163 151.413 108.738 1.00 68.61 209 LYS A O 1
ATOM 1543 N N . VAL A 1 210 ? 169.449 150.727 110.766 1.00 60.53 210 VAL A N 1
ATOM 1544 C CA . VAL A 1 210 ? 170.444 151.474 111.527 1.00 60.53 210 VAL A CA 1
ATOM 1545 C C . VAL A 1 210 ? 171.108 150.522 112.512 1.00 60.53 210 VAL A C 1
ATOM 1546 O O . VAL A 1 210 ? 170.431 149.709 113.149 1.00 60.53 210 VAL A O 1
ATOM 1550 N N . ARG A 1 211 ? 172.436 150.602 112.618 1.00 56.12 211 ARG A N 1
ATOM 1551 C CA . ARG A 1 211 ? 173.188 149.779 113.565 1.00 56.12 211 ARG A CA 1
ATOM 1552 C C . ARG A 1 211 ? 173.108 150.414 114.955 1.00 56.12 211 ARG A C 1
ATOM 1553 O O . ARG A 1 211 ? 174.010 151.113 115.421 1.00 56.12 211 ARG A O 1
ATOM 1561 N N . ALA A 1 212 ? 171.984 150.155 115.619 1.00 62.25 212 ALA A N 1
ATOM 1562 C CA . ALA A 1 212 ? 171.738 150.726 116.936 1.00 62.25 212 ALA A CA 1
ATOM 1563 C C . ALA A 1 212 ? 172.605 150.041 117.985 1.00 62.25 212 ALA A C 1
ATOM 1564 O O . ALA A 1 212 ? 173.040 148.899 117.803 1.00 62.25 212 ALA A O 1
ATOM 1566 N N . MET A 1 213 ? 172.868 150.748 119.081 1.00 63.93 213 MET A N 1
ATOM 1567 C CA . MET A 1 213 ? 173.617 150.181 120.196 1.00 63.93 213 MET A CA 1
ATOM 1568 C C . MET A 1 213 ? 172.674 149.939 121.368 1.00 63.93 213 MET A C 1
ATOM 1569 O O . MET A 1 213 ? 172.031 150.875 121.857 1.00 63.93 213 MET A O 1
ATOM 1574 N N . THR A 1 214 ? 172.592 148.690 121.822 1.00 71.29 214 THR A N 1
ATOM 1575 C CA . THR A 1 214 ? 171.786 148.330 122.978 1.00 71.29 214 THR A CA 1
ATOM 1576 C C . THR A 1 214 ? 172.626 147.482 123.923 1.00 71.29 214 THR A C 1
ATOM 1577 O O . THR A 1 214 ? 173.816 147.253 123.693 1.00 71.29 214 THR A O 1
ATOM 1581 N N . LEU A 1 215 ? 171.991 147.019 125.003 1.00 74.58 215 LEU A N 1
ATOM 1582 C CA . LEU A 1 215 ? 172.697 146.174 125.961 1.00 74.58 215 LEU A CA 1
ATOM 1583 C C . LEU A 1 215 ? 173.079 144.832 125.350 1.00 74.58 215 LEU A C 1
ATOM 1584 O O . LEU A 1 215 ? 173.987 144.158 125.850 1.00 74.58 215 LEU A O 1
ATOM 1589 N N . GLU A 1 216 ? 172.402 144.428 124.274 1.00 70.83 216 GLU A N 1
ATOM 1590 C CA . GLU A 1 216 ? 172.786 143.223 123.553 1.00 70.83 216 GLU A CA 1
ATOM 1591 C C . GLU A 1 216 ? 173.921 143.469 122.567 1.00 70.83 216 GLU A C 1
ATOM 1592 O O . GLU A 1 216 ? 174.424 142.507 121.977 1.00 70.83 216 GLU A O 1
ATOM 1598 N N . GLY A 1 217 ? 174.328 144.723 122.371 1.00 59.42 217 GLY A N 1
ATOM 1599 C CA . GLY A 1 217 ? 175.443 145.043 121.513 1.00 59.42 217 GLY A CA 1
ATOM 1600 C C . GLY A 1 217 ? 175.047 145.911 120.336 1.00 59.42 217 GLY A C 1
ATOM 1601 O O . GLY A 1 217 ? 174.035 146.619 120.367 1.00 59.42 217 GLY A O 1
ATOM 1602 N N . PRO A 1 218 ? 175.869 145.903 119.286 1.00 54.71 218 PRO A N 1
ATOM 1603 C CA . PRO A 1 218 ? 175.468 146.555 118.032 1.00 54.71 218 PRO A CA 1
ATOM 1604 C C . PRO A 1 218 ? 174.543 145.647 117.234 1.00 54.71 218 PRO A C 1
ATOM 1605 O O . PRO A 1 218 ? 174.917 144.535 116.855 1.00 54.71 218 PRO A O 1
ATOM 1609 N N . VAL A 1 219 ? 173.328 146.125 116.985 1.00 53.73 219 VAL A N 1
ATOM 1610 C CA . VAL A 1 219 ? 172.298 145.334 116.325 1.00 53.73 219 VAL A CA 1
ATOM 1611 C C . VAL A 1 219 ? 171.655 146.162 115.222 1.00 53.73 219 VAL A C 1
ATOM 1612 O O . VAL A 1 219 ? 171.339 147.341 115.418 1.00 53.73 219 VAL A O 1
ATOM 1616 N N . GLU A 1 220 ? 171.473 145.544 114.058 1.00 36.92 220 GLU A N 1
ATOM 1617 C CA . GLU A 1 220 ? 170.745 146.162 112.955 1.00 36.92 220 GLU A CA 1
ATOM 1618 C C . GLU A 1 220 ? 169.271 146.234 113.333 1.00 36.92 220 GLU A C 1
ATOM 1619 O O . GLU A 1 220 ? 168.683 145.231 113.745 1.00 36.92 220 GLU A O 1
ATOM 1625 N N . VAL A 1 221 ? 168.673 147.416 113.206 1.00 43.44 221 VAL A N 1
ATOM 1626 C CA . VAL A 1 221 ? 167.269 147.631 113.536 1.00 43.44 221 VAL A CA 1
ATOM 1627 C C . VAL A 1 221 ? 166.613 148.347 112.363 1.00 43.44 221 VAL A C 1
ATOM 1628 O O . VAL A 1 221 ? 167.138 149.352 111.867 1.00 43.44 221 VAL A O 1
ATOM 1632 N N . ALA A 1 222 ? 165.476 147.823 111.914 1.00 41.21 222 ALA A N 1
ATOM 1633 C CA . ALA A 1 222 ? 164.693 148.448 110.861 1.00 41.21 222 ALA A CA 1
ATOM 1634 C C . ALA A 1 222 ? 163.436 149.086 111.443 1.00 41.21 222 ALA A C 1
ATOM 1635 O O . ALA A 1 222 ? 162.856 148.601 112.417 1.00 41.21 222 ALA A O 1
ATOM 1637 N N . VAL A 1 223 ? 163.014 150.184 110.825 1.00 49.26 223 VAL A N 1
ATOM 1638 C CA . VAL A 1 223 ? 161.876 150.955 111.322 1.00 49.26 223 VAL A CA 1
ATOM 1639 C C . VAL A 1 223 ? 160.796 151.021 110.248 1.00 49.26 223 VAL A C 1
ATOM 1640 O O . VAL A 1 223 ? 161.114 151.089 109.051 1.00 49.26 223 VAL A O 1
ATOM 1644 N N . PRO A 1 224 ? 159.520 150.984 110.621 1.00 55.75 224 PRO A N 1
ATOM 1645 C CA . PRO A 1 224 ? 158.448 151.131 109.632 1.00 55.75 224 PRO A CA 1
ATOM 1646 C C . PRO A 1 224 ? 158.471 152.517 109.015 1.00 55.75 224 PRO A C 1
ATOM 1647 O O . PRO A 1 224 ? 158.900 153.486 109.658 1.00 55.75 224 PRO A O 1
ATOM 1651 N N . PRO A 1 225 ? 158.024 152.652 107.769 1.00 68.17 225 PRO A N 1
ATOM 1652 C CA . PRO A 1 225 ? 158.048 153.967 107.119 1.00 68.17 225 PRO A CA 1
ATOM 1653 C C . PRO A 1 225 ? 157.069 154.936 107.764 1.00 68.17 225 PRO A C 1
ATOM 1654 O O . PRO A 1 225 ? 156.100 154.540 108.416 1.00 68.17 225 PRO A O 1
ATOM 1658 N N . ARG A 1 226 ? 157.352 156.229 107.577 1.00 52.26 226 ARG A N 1
ATOM 1659 C CA . ARG A 1 226 ? 156.482 157.314 108.039 1.00 52.26 226 ARG A CA 1
ATOM 1660 C C . ARG A 1 226 ? 156.341 157.312 109.560 1.00 52.26 226 ARG A C 1
ATOM 1661 O O . ARG A 1 226 ? 155.234 157.270 110.100 1.00 52.26 226 ARG A O 1
ATOM 1669 N N . THR A 1 227 ? 157.474 157.357 110.257 1.00 37.62 227 THR A N 1
ATOM 1670 C CA . THR A 1 227 ? 157.508 157.385 111.714 1.00 37.62 227 THR A CA 1
ATOM 1671 C C . THR A 1 227 ? 157.930 158.774 112.178 1.00 37.62 227 THR A C 1
ATOM 1672 O O . THR A 1 227 ? 159.007 159.256 111.808 1.00 37.62 227 THR A O 1
ATOM 1676 N N . GLN A 1 228 ? 157.086 159.411 112.985 1.00 43.34 228 GLN A N 1
ATOM 1677 C CA . GLN A 1 228 ? 157.370 160.747 113.480 1.00 43.34 228 GLN A CA 1
ATOM 1678 C C . GLN A 1 228 ? 158.294 160.680 114.696 1.00 43.34 228 GLN A C 1
ATOM 1679 O O . GLN A 1 228 ? 158.514 159.619 115.286 1.00 43.34 228 GLN A O 1
ATOM 1685 N N . ALA A 1 229 ? 158.840 161.837 115.064 1.00 45.36 229 ALA A N 1
ATOM 1686 C CA . ALA A 1 229 ? 159.761 161.921 116.186 1.00 45.36 229 ALA A CA 1
ATOM 1687 C C . ALA A 1 229 ? 159.041 161.666 117.508 1.00 45.36 229 ALA A C 1
ATOM 1688 O O . ALA A 1 229 ? 157.833 161.880 117.645 1.00 45.36 229 ALA A O 1
ATOM 1690 N N . GLY A 1 230 ? 159.808 161.200 118.492 1.00 29.04 230 GLY A N 1
ATOM 1691 C CA . GLY A 1 230 ? 159.286 160.932 119.815 1.00 29.04 230 GLY A CA 1
ATOM 1692 C C . GLY A 1 230 ? 158.648 159.574 119.995 1.00 29.04 230 GLY A C 1
ATOM 1693 O O . GLY A 1 230 ? 158.126 159.295 121.083 1.00 29.04 230 GLY A O 1
ATOM 1694 N N . ARG A 1 231 ? 158.668 158.723 118.974 1.00 26.82 231 ARG A N 1
ATOM 1695 C CA . ARG A 1 231 ? 158.032 157.417 119.057 1.00 26.82 231 ARG A CA 1
ATOM 1696 C C . ARG A 1 231 ? 158.925 156.428 119.795 1.00 26.82 231 ARG A C 1
ATOM 1697 O O . ARG A 1 231 ? 160.147 156.417 119.622 1.00 26.82 231 ARG A O 1
ATOM 1705 N N . LYS A 1 232 ? 158.306 155.604 120.630 1.00 21.07 232 LYS A N 1
ATOM 1706 C CA . LYS A 1 232 ? 158.997 154.547 121.350 1.00 21.07 232 LYS A CA 1
ATOM 1707 C C . LYS A 1 232 ? 158.827 153.213 120.631 1.00 21.07 232 LYS A C 1
ATOM 1708 O O . LYS A 1 232 ? 157.805 152.946 119.995 1.00 21.07 232 LYS A O 1
ATOM 1714 N N . LEU A 1 233 ? 159.856 152.376 120.736 1.00 21.33 233 LEU A N 1
ATOM 1715 C CA . LEU A 1 233 ? 159.865 151.058 120.119 1.00 21.33 233 LEU A CA 1
ATOM 1716 C C . LEU A 1 233 ? 160.212 150.013 121.167 1.00 21.33 233 LEU A C 1
ATOM 1717 O O . LEU A 1 233 ? 161.270 150.084 121.800 1.00 21.33 233 LEU A O 1
ATOM 1722 N N . ARG A 1 234 ? 159.322 149.040 121.345 1.00 29.81 234 ARG A N 1
ATOM 1723 C CA . ARG A 1 234 ? 159.539 147.977 122.313 1.00 29.81 234 ARG A CA 1
ATOM 1724 C C . ARG A 1 234 ? 160.399 146.879 121.704 1.00 29.81 234 ARG A C 1
ATOM 1725 O O . ARG A 1 234 ? 160.176 146.455 120.566 1.00 29.81 234 ARG A O 1
ATOM 1733 N N . LEU A 1 235 ? 161.377 146.419 122.475 1.00 38.50 235 LEU A N 1
ATOM 1734 C CA . LEU A 1 235 ? 162.356 145.434 122.027 1.00 38.50 235 LEU A CA 1
ATOM 1735 C C . LEU A 1 235 ? 162.048 144.117 122.736 1.00 38.50 235 LEU A C 1
ATOM 1736 O O . LEU A 1 235 ? 162.563 143.841 123.821 1.00 38.50 235 LEU A O 1
ATOM 1741 N N . LYS A 1 236 ? 161.203 143.302 122.108 1.00 34.50 236 LYS A N 1
ATOM 1742 C CA . LYS A 1 236 ? 160.778 142.032 122.679 1.00 34.50 236 LYS A CA 1
ATOM 1743 C C . LYS A 1 236 ? 161.664 140.908 122.155 1.00 34.50 236 LYS A C 1
ATOM 1744 O O . LYS A 1 236 ? 161.890 140.799 120.946 1.00 34.50 236 LYS A O 1
ATOM 1750 N N . GLY A 1 237 ? 162.160 140.076 123.069 1.00 38.90 237 GLY A N 1
ATOM 1751 C CA . GLY A 1 237 ? 163.129 139.057 122.738 1.00 38.90 237 GLY A CA 1
ATOM 1752 C C . GLY A 1 237 ? 164.567 139.522 122.790 1.00 38.90 237 GLY A C 1
ATOM 1753 O O . GLY A 1 237 ? 165.476 138.698 122.628 1.00 38.90 237 GLY A O 1
ATOM 1754 N N . LYS A 1 238 ? 164.798 140.818 123.010 1.00 42.72 238 LYS A N 1
ATOM 1755 C C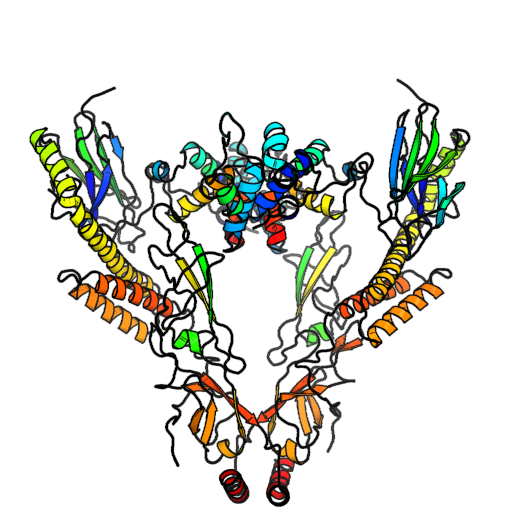A . LYS A 1 238 ? 166.146 141.361 123.098 1.00 42.72 238 LYS A CA 1
ATOM 1756 C C . LYS A 1 238 ? 166.283 142.394 124.211 1.00 42.72 238 LYS A C 1
ATOM 1757 O O . LYS A 1 238 ? 167.207 143.216 124.161 1.00 42.72 238 LYS A O 1
ATOM 1763 N N . GLY A 1 239 ? 165.398 142.385 125.206 1.00 35.62 239 GLY A N 1
ATOM 1764 C CA . GLY A 1 239 ? 165.409 143.379 126.262 1.00 35.62 239 GLY A CA 1
ATOM 1765 C C . GLY A 1 239 ? 166.397 143.069 127.365 1.00 35.62 239 GLY A C 1
ATOM 1766 O O . GLY A 1 239 ? 167.539 142.662 127.121 1.00 35.62 239 GLY A O 1
ATOM 1767 N N . PHE A 1 240 ? 165.951 143.271 128.606 1.00 28.37 240 PHE A N 1
ATOM 1768 C CA . PHE A 1 240 ? 166.803 143.082 129.770 1.00 28.37 240 PHE A CA 1
ATOM 1769 C C . PHE A 1 240 ? 166.226 141.977 130.642 1.00 28.37 240 PHE A C 1
ATOM 1770 O O . PHE A 1 240 ? 165.227 142.211 131.339 1.00 28.37 240 PHE A O 1
ATOM 1778 N N . PRO A 1 241 ? 166.799 140.773 130.638 1.00 27.32 241 PRO A N 1
ATOM 1779 C CA . PRO A 1 241 ? 166.299 139.718 131.527 1.00 27.32 241 PRO A CA 1
ATOM 1780 C C . PRO A 1 241 ? 166.532 140.064 132.990 1.00 27.32 241 PRO A C 1
ATOM 1781 O O . PRO A 1 241 ? 167.481 140.768 133.344 1.00 27.32 241 PRO A O 1
ATOM 1785 N N . GLY A 1 242 ? 165.651 139.551 133.845 1.00 25.02 242 GLY A N 1
ATOM 1786 C CA . GLY A 1 242 ? 165.761 139.763 135.269 1.00 25.02 242 GLY A CA 1
ATOM 1787 C C . GLY A 1 242 ? 164.954 138.760 136.067 1.00 25.02 242 GLY A C 1
ATOM 1788 O O . GLY A 1 242 ? 164.607 137.678 135.581 1.00 25.02 242 GLY A O 1
ATOM 1789 N N . PRO A 1 243 ? 164.633 139.105 137.318 1.00 27.63 243 PRO A N 1
ATOM 1790 C CA . PRO A 1 243 ? 163.878 138.155 138.151 1.00 27.63 243 PRO A CA 1
ATOM 1791 C C . PRO A 1 243 ? 162.425 138.016 137.734 1.00 27.63 243 PRO A C 1
ATOM 1792 O O . PRO A 1 243 ? 161.890 136.901 137.739 1.00 27.63 243 PRO A O 1
ATOM 1796 N N . ALA A 1 244 ? 161.770 139.117 137.376 1.00 24.70 244 ALA A N 1
ATOM 1797 C CA . ALA A 1 244 ? 160.363 139.102 137.001 1.00 24.70 244 ALA A CA 1
ATOM 1798 C C . ALA A 1 244 ? 160.143 138.915 135.506 1.00 24.70 244 ALA A C 1
ATOM 1799 O O . ALA A 1 244 ? 158.991 138.922 135.060 1.00 24.70 244 ALA A O 1
ATOM 1801 N N . GLY A 1 245 ? 161.207 138.748 134.726 1.00 26.63 245 GLY A N 1
ATOM 1802 C CA . GLY A 1 245 ? 161.074 138.573 133.293 1.00 26.63 245 GLY A CA 1
ATOM 1803 C C . GLY A 1 245 ? 162.123 139.329 132.507 1.00 26.63 245 GLY A C 1
ATOM 1804 O O . GLY A 1 245 ? 163.145 139.742 133.064 1.00 26.63 245 GLY A O 1
ATOM 1805 N N . ARG A 1 246 ? 161.883 139.520 131.212 1.00 27.16 246 ARG A N 1
ATOM 1806 C CA . ARG A 1 246 ? 162.806 140.242 130.338 1.00 27.16 246 ARG A CA 1
ATOM 1807 C C . ARG A 1 246 ? 162.228 141.631 130.084 1.00 27.16 246 ARG A C 1
ATOM 1808 O O . ARG A 1 246 ? 161.299 141.794 129.288 1.00 27.16 246 ARG A O 1
ATOM 1816 N N . GLY A 1 247 ? 162.784 142.631 130.762 1.00 34.05 247 GLY A N 1
ATOM 1817 C CA . GLY A 1 247 ? 162.351 144.002 130.579 1.00 34.05 247 GLY A CA 1
ATOM 1818 C C . GLY A 1 247 ? 162.749 144.565 129.231 1.00 34.05 247 GLY A C 1
ATOM 1819 O O . GLY A 1 247 ? 163.938 144.753 128.955 1.00 34.05 247 GLY A O 1
ATOM 1820 N N . ASP A 1 248 ? 161.761 144.836 128.382 1.00 46.91 248 ASP A N 1
ATOM 1821 C CA . ASP A 1 248 ? 162.043 145.361 127.054 1.00 46.91 248 ASP A CA 1
ATOM 1822 C C . ASP A 1 248 ? 162.549 146.797 127.138 1.00 46.91 248 ASP A C 1
ATOM 1823 O O . ASP A 1 248 ? 162.207 147.551 128.053 1.00 46.91 248 ASP A O 1
ATOM 1828 N N . LEU A 1 249 ? 163.372 147.170 126.164 1.00 57.52 249 LEU A N 1
ATOM 1829 C CA . LEU A 1 249 ? 164.049 148.459 126.153 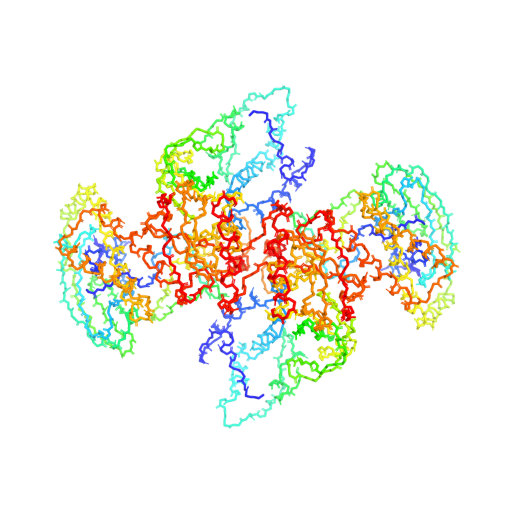1.00 57.52 249 LEU A CA 1
ATOM 1830 C C . LEU A 1 249 ? 163.324 149.406 125.204 1.00 57.52 249 LEU A C 1
ATOM 1831 O O . LEU A 1 249 ? 163.188 149.114 124.012 1.00 57.52 249 LEU A O 1
ATOM 1836 N N . TYR A 1 250 ? 162.860 150.534 125.735 1.00 63.01 250 TYR A N 1
ATOM 1837 C CA . TYR A 1 250 ? 162.038 151.489 124.992 1.00 63.01 250 TYR A CA 1
ATOM 1838 C C . TYR A 1 250 ? 162.926 152.644 124.532 1.00 63.01 250 TYR A C 1
ATOM 1839 O O . TYR A 1 250 ? 162.929 153.720 125.133 1.00 63.01 250 TYR A O 1
ATOM 1848 N N . LEU A 1 251 ? 163.676 152.418 123.456 1.00 73.68 251 LEU A N 1
ATOM 1849 C CA . LEU A 1 251 ? 164.528 153.459 122.893 1.00 73.68 251 LEU A CA 1
ATOM 1850 C C . LEU A 1 251 ? 163.663 154.475 122.154 1.00 73.68 251 LEU A C 1
ATOM 1851 O O . LEU A 1 251 ? 162.687 154.106 121.491 1.00 73.68 251 LEU A O 1
ATOM 1856 N N . GLU A 1 252 ? 164.011 155.753 122.279 1.00 108.35 252 GLU A N 1
ATOM 1857 C CA . GLU A 1 252 ? 163.304 156.801 121.561 1.00 108.35 252 GLU A CA 1
ATOM 1858 C C . GLU A 1 252 ? 164.118 157.269 120.359 1.00 108.35 252 GLU A C 1
ATOM 1859 O O . GLU A 1 252 ? 165.341 157.423 120.427 1.00 108.35 252 GLU A O 1
ATOM 1865 N N . VAL A 1 253 ? 163.427 157.476 119.247 1.00 132.38 253 VAL A N 1
ATOM 1866 C CA . VAL A 1 253 ? 164.071 157.852 117.995 1.00 132.38 253 VAL A CA 1
ATOM 1867 C C . VAL A 1 253 ? 164.382 159.341 118.012 1.00 132.38 253 VAL A C 1
ATOM 1868 O O . VAL A 1 253 ? 163.830 160.111 118.806 1.00 132.38 253 VAL A O 1
ATOM 1872 N N . ARG A 1 254 ? 165.285 159.748 117.123 1.00 160.17 254 ARG A N 1
ATOM 1873 C CA . ARG A 1 254 ? 165.656 161.145 116.961 1.00 160.17 254 ARG A CA 1
ATOM 1874 C C . ARG A 1 254 ? 166.170 161.322 115.542 1.00 160.17 254 ARG A C 1
ATOM 1875 O O . ARG A 1 254 ? 166.996 160.532 115.075 1.00 160.17 254 ARG A O 1
ATOM 1883 N N . ILE A 1 255 ? 165.661 162.344 114.859 1.00 135.28 255 ILE A N 1
ATOM 1884 C CA . ILE A 1 255 ? 165.936 162.576 113.446 1.00 135.28 255 ILE A CA 1
ATOM 1885 C C . ILE A 1 255 ? 167.011 163.646 113.336 1.00 135.28 255 ILE A C 1
ATOM 1886 O O . ILE A 1 255 ? 166.908 164.706 113.966 1.00 135.28 255 ILE A O 1
ATOM 1891 N N . THR A 1 256 ? 168.040 163.368 112.541 1.00 117.29 256 THR A N 1
ATOM 1892 C CA . THR A 1 256 ? 169.168 164.270 112.370 1.00 117.29 256 THR A CA 1
ATOM 1893 C C . THR A 1 256 ? 169.455 164.474 110.887 1.00 117.29 256 THR A C 1
ATOM 1894 O O . THR A 1 256 ? 168.844 163.845 110.020 1.00 117.29 256 THR A O 1
ATOM 1898 N N . ILE A 1 257 ? 170.400 165.368 110.607 1.00 65.80 257 ILE A N 1
ATOM 1899 C CA . ILE A 1 257 ? 170.756 165.730 109.237 1.00 65.80 257 ILE A CA 1
ATOM 1900 C C . ILE A 1 257 ? 172.139 165.168 108.921 1.00 65.80 257 ILE A C 1
ATOM 1901 O O . ILE A 1 257 ? 173.014 165.150 109.799 1.00 65.80 257 ILE A O 1
ATOM 1906 N N . PRO A 1 258 ? 172.377 164.668 107.700 1.00 33.08 258 PRO A N 1
ATOM 1907 C CA . PRO A 1 258 ? 173.739 164.262 107.324 1.00 33.08 258 PRO A CA 1
ATOM 1908 C C . PRO A 1 258 ? 174.713 165.430 107.333 1.00 33.08 258 PRO A C 1
ATOM 1909 O O . PRO A 1 258 ? 174.499 166.433 106.644 1.00 33.08 258 PRO A O 1
ATOM 1913 N N . GLU A 1 259 ? 175.788 165.307 108.114 1.00 8.14 259 GLU A N 1
ATOM 1914 C CA . GLU A 1 259 ? 176.741 166.405 108.241 1.00 8.14 259 GLU A CA 1
ATOM 1915 C C . GLU A 1 259 ? 177.593 166.554 106.985 1.00 8.14 259 GLU A C 1
ATOM 1916 O O . GLU A 1 259 ? 177.886 167.675 106.555 1.00 8.14 259 GLU A O 1
ATOM 1922 N N . ARG A 1 260 ? 177.998 165.438 106.382 1.00 9.91 260 ARG A N 1
ATOM 1923 C CA . ARG A 1 260 ? 178.844 165.463 105.196 1.00 9.91 260 ARG A CA 1
ATOM 1924 C C . ARG A 1 260 ? 177.991 165.252 103.952 1.00 9.91 260 ARG A C 1
ATOM 1925 O O . ARG A 1 260 ? 177.240 164.276 103.863 1.00 9.91 260 ARG A O 1
ATOM 1933 N N . LEU A 1 261 ? 178.113 166.169 102.995 1.00 14.12 261 LEU A N 1
ATOM 1934 C CA . LEU A 1 261 ? 177.283 166.176 101.801 1.00 14.12 261 LEU A CA 1
ATOM 1935 C C . LEU A 1 261 ? 178.152 166.311 100.556 1.00 14.12 261 LEU A C 1
ATOM 1936 O O . LEU A 1 261 ? 179.349 166.602 100.633 1.00 14.12 261 LEU A O 1
ATOM 1941 N N . THR A 1 262 ? 177.529 166.093 99.397 1.00 18.01 262 THR A N 1
ATOM 1942 C CA . THR A 1 262 ? 178.178 166.127 98.096 1.00 18.01 262 THR A CA 1
ATOM 1943 C C . THR A 1 262 ? 177.474 167.122 97.177 1.00 18.01 262 THR A C 1
ATOM 1944 O O . THR A 1 262 ? 176.301 167.442 97.393 1.00 18.01 262 THR A O 1
ATOM 1948 N N . PRO A 1 263 ? 178.164 167.640 96.154 1.00 17.36 263 PRO A N 1
ATOM 1949 C CA . PRO A 1 263 ? 177.484 168.535 95.200 1.00 17.36 263 PRO A CA 1
ATOM 1950 C C . PRO A 1 263 ? 176.299 167.886 94.507 1.00 17.36 263 PRO A C 1
ATOM 1951 O O . PRO A 1 263 ? 175.316 168.576 94.202 1.00 17.36 263 PRO A O 1
ATOM 1955 N N . GLU A 1 264 ? 176.363 166.577 94.248 1.00 21.07 264 GLU A N 1
ATOM 1956 C CA . GLU A 1 264 ? 175.197 165.867 93.732 1.00 21.07 264 GLU A CA 1
ATOM 1957 C C . GLU A 1 264 ? 174.034 165.955 94.709 1.00 21.07 264 GLU A C 1
ATOM 1958 O O . GLU A 1 264 ? 172.883 166.164 94.303 1.00 21.07 264 GLU A O 1
ATOM 1964 N N . GLU A 1 265 ? 174.318 165.792 96.004 1.00 20.98 265 GLU A N 1
ATOM 1965 C CA . GLU A 1 265 ? 173.275 165.911 97.015 1.00 20.98 265 GLU A CA 1
ATOM 1966 C C . GLU A 1 265 ? 172.670 167.307 97.018 1.00 20.98 265 GLU A C 1
ATOM 1967 O O . GLU A 1 265 ? 171.452 167.458 97.145 1.00 20.98 265 GLU A O 1
ATOM 1973 N N . GLU A 1 266 ? 173.505 168.341 96.892 1.00 33.51 266 GLU A N 1
ATOM 1974 C CA . GLU A 1 266 ? 172.993 169.708 96.857 1.00 33.51 266 GLU A CA 1
ATOM 1975 C C . GLU A 1 266 ? 172.098 169.925 95.643 1.00 33.51 266 GLU A C 1
ATOM 1976 O O . GLU A 1 266 ? 171.009 170.507 95.750 1.00 33.51 266 GLU A O 1
ATOM 1982 N N . ALA A 1 267 ? 172.540 169.449 94.475 1.00 43.50 267 ALA A N 1
ATOM 1983 C CA . ALA A 1 267 ? 171.751 169.617 93.260 1.00 43.50 267 ALA A CA 1
ATOM 1984 C C . ALA A 1 267 ? 170.413 168.895 93.364 1.00 43.50 267 ALA A C 1
ATOM 1985 O O . ALA A 1 267 ? 169.380 169.428 92.941 1.00 43.50 267 ALA A O 1
ATOM 1987 N N . LEU A 1 268 ? 170.411 167.682 93.923 1.00 53.89 268 LEU A N 1
ATOM 1988 C CA . LEU A 1 268 ? 169.159 166.946 94.078 1.00 53.89 268 LEU A CA 1
ATOM 1989 C C . LEU A 1 268 ? 168.257 167.580 95.131 1.00 53.89 268 LEU A C 1
ATOM 1990 O O . LEU A 1 268 ? 167.033 167.612 94.959 1.00 53.89 268 LEU A O 1
ATOM 1995 N N . TRP A 1 269 ? 168.837 168.084 96.222 1.00 73.61 269 TRP A N 1
ATOM 1996 C CA . TRP A 1 269 ? 168.074 168.658 97.321 1.00 73.61 269 TRP A CA 1
ATOM 1997 C C . TRP A 1 269 ? 167.536 170.046 97.000 1.00 73.61 269 TRP A C 1
ATOM 1998 O O . TRP A 1 269 ? 166.635 170.516 97.699 1.00 73.61 269 TRP A O 1
ATOM 2009 N N . LYS A 1 270 ? 168.076 170.711 95.976 1.00 74.05 270 LYS A N 1
ATOM 2010 C CA . LYS A 1 270 ? 167.602 172.049 95.627 1.00 74.05 270 LYS A CA 1
ATOM 2011 C C . LYS A 1 270 ? 166.117 172.054 95.266 1.00 74.05 270 LYS A C 1
ATOM 2012 O O . LYS A 1 270 ? 165.357 172.917 95.732 1.00 74.05 270 LYS A O 1
ATOM 2018 N N . LYS A 1 271 ? 165.683 171.097 94.442 1.00 75.64 271 LYS A N 1
ATOM 2019 C CA . LYS A 1 271 ? 164.316 171.127 93.932 1.00 75.64 271 LYS A CA 1
ATOM 2020 C C . LYS A 1 271 ? 163.281 170.787 94.997 1.00 75.64 271 LYS A C 1
ATOM 2021 O O . LYS A 1 271 ? 162.111 171.150 94.838 1.00 75.64 271 LYS A O 1
ATOM 2027 N N . LEU A 1 272 ? 163.676 170.106 96.073 1.00 88.89 272 LEU A N 1
ATOM 2028 C CA . LEU A 1 272 ? 162.765 169.875 97.187 1.00 88.89 272 LEU A CA 1
ATOM 2029 C C . LEU A 1 272 ? 162.911 170.909 98.295 1.00 88.89 272 LEU A C 1
ATOM 2030 O O . LEU A 1 272 ? 161.960 171.121 99.055 1.00 88.89 272 LEU A O 1
ATOM 2035 N N . ALA A 1 273 ? 164.064 171.575 98.393 1.00 97.08 273 ALA A N 1
ATOM 2036 C CA . ALA A 1 273 ? 164.155 172.755 99.244 1.00 97.08 273 ALA A CA 1
ATOM 2037 C C . ALA A 1 273 ? 163.266 173.867 98.705 1.00 97.08 273 ALA A C 1
ATOM 2038 O O . ALA A 1 273 ? 162.705 174.656 99.475 1.00 97.08 273 ALA A O 1
ATOM 2040 N N . GLU A 1 274 ? 163.113 173.933 97.380 1.00 92.75 274 GLU A N 1
ATOM 2041 C CA . GLU A 1 274 ? 162.126 174.842 96.805 1.00 92.75 274 GLU A CA 1
ATOM 2042 C C . GLU A 1 274 ? 160.717 174.488 97.269 1.00 92.75 274 GLU A C 1
ATOM 2043 O O . GLU A 1 274 ? 159.920 175.377 97.599 1.00 92.75 274 GLU A O 1
ATOM 2049 N N . ALA A 1 275 ? 160.389 173.193 97.298 1.00 93.89 275 ALA A N 1
ATOM 2050 C CA . ALA A 1 275 ? 159.077 172.769 97.780 1.00 93.89 275 ALA A CA 1
ATOM 2051 C C . ALA A 1 275 ? 158.887 173.123 99.249 1.00 93.89 275 ALA A C 1
ATOM 2052 O O . ALA A 1 275 ? 157.802 173.554 99.657 1.00 93.89 275 ALA A O 1
ATOM 2054 N N . TYR A 1 276 ? 159.931 172.936 100.061 1.00 104.75 276 TYR A N 1
ATOM 2055 C CA . TYR A 1 276 ? 159.868 173.355 101.458 1.00 104.75 276 TYR A CA 1
ATOM 2056 C C . TYR A 1 276 ? 159.647 174.857 101.581 1.00 104.75 276 TYR A C 1
ATOM 2057 O O . TYR A 1 276 ? 158.904 175.303 102.464 1.00 104.75 276 TYR A O 1
ATOM 2066 N N . TYR A 1 277 ? 160.292 175.648 100.719 1.00 103.93 277 TYR A N 1
ATOM 2067 C CA . TYR A 1 277 ? 160.006 177.078 100.663 1.00 103.93 277 TYR A CA 1
ATOM 2068 C C . TYR A 1 277 ? 158.536 177.334 100.368 1.00 103.93 277 TYR A C 1
ATOM 2069 O O . TYR A 1 277 ? 157.905 178.170 101.025 1.00 103.93 277 TYR A O 1
ATOM 2078 N N . ALA A 1 278 ? 157.977 176.627 99.386 1.00 105.60 278 ALA A N 1
ATOM 2079 C CA . ALA A 1 278 ? 156.557 176.711 99.067 1.00 105.60 278 ALA A CA 1
ATOM 2080 C C . ALA A 1 278 ? 155.679 176.098 100.152 1.00 105.60 278 ALA A C 1
ATOM 2081 O O . ALA A 1 278 ? 154.674 176.696 100.547 1.00 105.60 278 ALA A O 1
ATOM 2083 N N . ARG A 1 279 ? 156.043 174.918 100.645 1.00 98.13 279 ARG A N 1
ATOM 2084 C CA . ARG A 1 279 ? 155.278 174.247 101.691 1.00 98.13 279 ARG A CA 1
ATOM 2085 C C . ARG A 1 279 ? 156.141 173.224 102.423 1.00 98.13 279 ARG A C 1
ATOM 2086 O O . ARG A 1 279 ? 156.792 173.542 103.418 1.00 98.13 279 ARG A O 1
ATOM 2094 N N . VAL B 2 384 ? 155.749 132.031 198.271 1.00 0.18 384 VAL B N 1
ATOM 2095 C CA . VAL B 2 384 ? 155.995 131.051 197.222 1.00 0.18 384 VAL B CA 1
ATOM 2096 C C . VAL B 2 384 ? 154.959 129.935 197.306 1.00 0.18 384 VAL B C 1
ATOM 2097 O O . VAL B 2 384 ? 154.727 129.337 198.359 1.00 0.18 384 VAL B O 1
ATOM 2101 N N . LEU B 2 385 ? 154.328 129.653 196.168 1.00 4.04 385 LEU B N 1
ATOM 2102 C CA . LEU B 2 385 ? 153.267 128.662 196.096 1.00 4.04 385 LEU B CA 1
ATOM 2103 C C . LEU B 2 385 ? 153.642 127.585 195.089 1.00 4.04 385 LEU B C 1
ATOM 2104 O O . LEU B 2 385 ? 154.427 127.819 194.166 1.00 4.04 385 LEU B O 1
ATOM 2109 N N . LEU B 2 386 ? 153.075 126.399 195.285 1.00 7.73 386 LEU B N 1
ATOM 2110 C CA . LEU B 2 386 ? 153.322 125.257 194.420 0.13 7.73 386 LEU B CA 1
ATOM 2111 C C . LEU B 2 386 ? 152.314 125.262 193.269 0.00 7.73 386 LEU B C 1
ATOM 2112 O O . LEU B 2 386 ? 151.636 126.262 193.013 1.00 7.73 386 LEU B O 1
ATOM 2117 N N . ASP B 2 387 ? 152.225 124.139 192.552 0.00 12.33 387 ASP B N 1
ATOM 2118 C CA . ASP B 2 387 ? 151.316 123.978 191.415 0.00 12.33 387 ASP B CA 1
ATOM 2119 C C . ASP B 2 387 ? 151.643 124.971 190.301 1.00 12.33 387 ASP B C 1
ATOM 2120 O O . ASP B 2 387 ? 150.762 125.619 189.731 1.00 12.33 387 ASP B O 1
ATOM 2125 N N . VAL B 2 388 ? 152.929 125.084 189.992 1.00 14.04 388 VAL B N 1
ATOM 2126 C CA . VAL B 2 388 ? 153.370 125.868 188.846 1.00 14.04 388 VAL B CA 1
ATOM 2127 C C . VAL B 2 388 ? 153.027 125.102 187.574 1.00 14.04 388 VAL B C 1
ATOM 2128 O O . VAL B 2 388 ? 153.098 123.868 187.532 1.00 14.04 388 VAL B O 1
ATOM 2132 N N . THR B 2 389 ? 152.646 125.833 186.532 1.00 16.16 389 THR B N 1
ATOM 2133 C CA . THR B 2 389 ? 152.110 125.211 185.326 1.00 16.16 389 THR B CA 1
ATOM 2134 C C . THR B 2 389 ? 153.150 124.308 184.670 1.00 16.16 389 THR B C 1
ATOM 2135 O O . THR B 2 389 ? 154.242 124.781 184.323 1.00 16.16 389 THR B O 1
ATOM 2139 N N . PRO B 2 390 ? 152.859 123.016 184.483 1.00 16.99 390 PRO B N 1
ATOM 2140 C CA . PRO B 2 390 ? 153.829 122.121 183.838 1.00 16.99 390 PRO B CA 1
ATOM 2141 C C . PRO B 2 390 ? 153.719 122.075 182.323 1.00 16.99 390 PRO B C 1
ATOM 2142 O O . PRO B 2 390 ? 154.484 121.335 181.689 1.00 16.99 390 PRO B O 1
ATOM 2146 N N . LEU B 2 391 ? 152.801 122.832 181.726 1.00 29.03 391 LEU B N 1
ATOM 2147 C CA . LEU B 2 391 ? 152.599 122.834 180.286 1.00 29.03 391 LEU B CA 1
ATOM 2148 C C . LEU B 2 391 ? 152.501 124.267 179.782 1.00 29.03 391 LEU B C 1
ATOM 2149 O O . LEU B 2 391 ? 152.106 125.180 180.511 1.00 29.03 391 LEU B O 1
ATOM 2154 N N . SER B 2 392 ? 152.874 124.451 178.518 1.00 30.44 392 SER B N 1
ATOM 2155 C CA . SER B 2 392 ? 152.713 125.725 177.822 1.00 30.44 392 SER B CA 1
ATOM 2156 C C . SER B 2 392 ? 151.463 125.607 176.956 1.00 30.44 392 SER B C 1
ATOM 2157 O O . SER B 2 392 ? 151.424 124.820 176.007 1.00 30.44 392 SER B O 1
ATOM 2160 N N . LEU B 2 393 ? 150.440 126.388 177.288 1.00 48.01 393 LEU B N 1
ATOM 2161 C CA . LEU B 2 393 ? 149.149 126.267 176.629 1.00 48.01 393 LEU B CA 1
ATOM 2162 C C . LEU B 2 393 ? 148.887 127.447 175.702 1.00 48.01 393 LEU B C 1
ATOM 2163 O O . LEU B 2 393 ? 149.140 128.607 176.051 1.00 48.01 393 LEU B O 1
ATOM 2168 N N . GLY B 2 394 ? 148.372 127.139 174.511 1.00 54.78 394 GLY B N 1
ATOM 2169 C CA . GLY B 2 394 ? 148.040 128.140 173.521 1.00 54.78 394 GLY B CA 1
ATOM 2170 C C . GLY B 2 394 ? 146.909 127.675 172.627 1.00 54.78 394 GLY B C 1
ATOM 2171 O O . GLY B 2 394 ? 146.137 126.780 172.977 1.00 54.78 394 GLY B O 1
ATOM 2172 N N . VAL B 2 395 ? 146.817 128.303 171.455 1.00 56.71 395 VAL B N 1
ATOM 2173 C CA . VAL B 2 395 ? 145.784 128.009 170.469 1.00 56.71 395 VAL B CA 1
ATOM 2174 C C . VAL B 2 395 ? 146.453 127.718 169.132 1.00 56.71 395 VAL B C 1
ATOM 2175 O O . VAL B 2 395 ? 147.402 128.407 168.739 1.00 56.71 395 VAL B O 1
ATOM 2179 N N . GLU B 2 396 ? 145.957 126.696 168.438 1.00 60.53 396 GLU B N 1
ATOM 2180 C CA . GLU B 2 396 ? 146.474 126.353 167.120 1.00 60.53 396 GLU B CA 1
ATOM 2181 C C . GLU B 2 396 ? 146.154 127.458 166.119 1.00 60.53 396 GLU B C 1
ATOM 2182 O O . GLU B 2 396 ? 145.117 128.122 166.211 1.00 60.53 396 GLU B O 1
ATOM 2188 N N . THR B 2 397 ? 147.055 127.659 165.163 1.00 47.83 397 THR B N 1
ATOM 2189 C CA . THR B 2 397 ? 146.882 128.627 164.088 1.00 47.83 397 THR B CA 1
ATOM 2190 C C . THR B 2 397 ? 147.070 127.924 162.742 1.00 47.83 397 THR B C 1
ATOM 2191 O O . THR B 2 397 ? 147.107 126.693 162.661 1.00 47.83 397 THR B O 1
ATOM 2195 N N . LYS B 2 398 ? 147.168 128.722 161.678 1.00 48.03 398 LYS B N 1
ATOM 2196 C CA . LYS B 2 398 ? 147.332 128.170 160.339 1.00 48.03 398 LYS B CA 1
ATOM 2197 C C . LYS B 2 398 ? 148.593 127.320 160.248 1.00 48.03 398 LYS B C 1
ATOM 2198 O O . LYS B 2 398 ? 149.649 127.684 160.775 1.00 48.03 398 LYS B O 1
ATOM 2204 N N . GLY B 2 399 ? 148.476 126.179 159.575 1.00 34.96 399 GLY B N 1
ATOM 2205 C CA . GLY B 2 399 ? 149.613 125.304 159.380 1.00 34.96 399 GLY B CA 1
ATOM 2206 C C . GLY B 2 399 ? 150.023 124.503 160.592 1.00 34.96 399 GLY B C 1
ATOM 2207 O O . GLY B 2 399 ? 151.155 124.010 160.638 1.00 34.96 399 GLY B O 1
ATOM 2208 N N . GLY B 2 400 ? 149.139 124.347 161.572 1.00 44.00 400 GLY B N 1
ATOM 2209 C CA . GLY B 2 400 ? 149.483 123.590 162.765 1.00 44.00 400 GLY B CA 1
ATOM 2210 C C . GLY B 2 400 ? 150.597 124.202 163.585 1.00 44.00 400 GLY B C 1
ATOM 2211 O O . GLY B 2 400 ? 151.533 123.496 163.980 1.00 44.00 400 GLY B O 1
ATOM 2212 N N . VAL B 2 401 ? 150.523 125.506 163.842 1.00 39.78 401 VAL B N 1
ATOM 2213 C CA . VAL B 2 401 ? 151.547 126.233 164.586 1.00 39.78 401 VAL B CA 1
ATOM 2214 C C . VAL B 2 401 ? 150.936 126.750 165.880 1.00 39.78 401 VAL B C 1
ATOM 2215 O O . VAL B 2 401 ? 149.893 127.417 165.860 1.00 39.78 401 VAL B O 1
ATOM 2219 N N . MET B 2 402 ? 151.582 126.445 167.005 1.00 33.61 402 MET B N 1
ATOM 2220 C CA . MET B 2 402 ? 151.096 126.921 168.294 1.00 33.61 402 MET B CA 1
ATOM 2221 C C . MET B 2 402 ? 151.190 128.437 168.398 1.00 33.61 402 MET B C 1
ATOM 2222 O O . MET B 2 402 ? 152.045 129.074 167.776 1.00 33.61 402 MET B O 1
ATOM 2227 N N . THR B 2 403 ? 150.300 129.008 169.204 1.00 27.80 403 THR B N 1
ATOM 2228 C CA . THR B 2 403 ? 150.424 130.378 169.696 1.00 27.80 403 THR B CA 1
ATOM 2229 C C . THR B 2 403 ? 150.252 130.286 171.209 1.00 27.80 403 THR B C 1
ATOM 2230 O O . THR B 2 403 ? 149.139 130.431 171.724 1.00 27.80 403 THR B O 1
ATOM 2234 N N . VAL B 2 404 ? 151.354 130.040 171.910 1.00 33.32 404 VAL B N 1
ATOM 2235 C CA . VAL B 2 404 ? 151.314 129.780 173.344 1.00 33.32 404 VAL B CA 1
ATOM 2236 C C . VAL B 2 404 ? 150.901 131.051 174.070 1.00 33.32 404 VAL B C 1
ATOM 2237 O O . VAL B 2 404 ? 151.586 132.078 173.991 1.00 33.32 404 VAL B O 1
ATOM 2241 N N . LEU B 2 405 ? 149.770 130.988 174.769 1.00 33.54 405 LEU B N 1
ATOM 2242 C CA . LEU B 2 405 ? 149.278 132.130 175.527 1.00 33.54 405 LEU B CA 1
ATOM 2243 C C . LEU B 2 405 ? 149.685 132.093 176.993 1.00 33.54 405 LEU B C 1
ATOM 2244 O O . LEU B 2 405 ? 149.532 133.101 177.690 1.00 33.54 405 LEU B O 1
ATOM 2249 N N . ILE B 2 406 ? 150.193 130.958 177.480 1.00 28.44 406 ILE B N 1
ATOM 2250 C CA . ILE B 2 406 ? 150.758 130.860 178.817 1.00 28.44 406 ILE B CA 1
ATOM 2251 C C . ILE B 2 406 ? 151.879 129.826 178.818 1.00 28.44 406 ILE B C 1
ATOM 2252 O O . ILE B 2 406 ? 151.615 128.628 178.679 1.00 28.44 406 ILE B O 1
ATOM 2257 N N . PRO B 2 407 ? 153.144 130.230 178.949 1.00 25.67 407 PRO B N 1
ATOM 2258 C CA . PRO B 2 407 ? 154.241 129.258 178.855 1.00 25.67 407 PRO B CA 1
ATOM 2259 C C . PRO B 2 407 ? 154.387 128.412 180.110 1.00 25.67 407 PRO B C 1
ATOM 2260 O O . PRO B 2 407 ? 153.611 128.551 181.061 1.00 25.67 407 PRO B O 1
ATOM 2264 N N . ARG B 2 408 ? 155.391 127.540 180.122 1.00 20.11 408 ARG B N 1
ATOM 2265 C CA . ARG B 2 408 ? 155.629 126.690 181.277 1.00 20.11 408 ARG B CA 1
ATOM 2266 C C . ARG B 2 408 ? 156.236 127.516 182.410 1.00 20.11 408 ARG B C 1
ATOM 2267 O O . ARG B 2 408 ? 156.555 128.697 182.248 1.00 20.11 408 ARG B O 1
ATOM 2275 N N . ASN B 2 409 ? 156.354 126.884 183.582 1.00 20.29 409 ASN B N 1
ATOM 2276 C CA . ASN B 2 409 ? 156.889 127.498 184.802 1.00 20.29 409 ASN B CA 1
ATOM 2277 C C . ASN B 2 409 ? 156.232 128.847 185.109 1.00 20.29 409 ASN B C 1
ATOM 2278 O O . ASN B 2 409 ? 156.850 129.735 185.703 1.00 20.29 409 ASN B O 1
ATOM 2283 N N . THR B 2 410 ? 154.965 128.994 184.729 1.00 26.21 410 THR B N 1
ATOM 2284 C CA . THR B 2 410 ? 154.161 130.165 185.051 1.00 26.21 410 THR B CA 1
ATOM 2285 C C . THR B 2 410 ? 153.205 129.821 186.189 1.00 26.21 410 THR B C 1
ATOM 2286 O O . THR B 2 410 ? 152.746 128.680 186.301 1.00 26.21 410 THR B O 1
ATOM 2290 N N . THR B 2 411 ? 152.906 130.809 187.029 1.00 25.87 411 THR B N 1
ATOM 2291 C CA . THR B 2 411 ? 152.172 130.551 188.258 1.00 25.87 411 THR B CA 1
ATOM 2292 C C . THR B 2 411 ? 150.665 130.465 188.001 1.00 25.87 411 THR B C 1
ATOM 2293 O O . THR B 2 411 ? 150.182 130.581 186.871 1.00 25.87 411 THR B O 1
ATOM 2297 N N . ILE B 2 412 ? 149.927 130.253 189.087 1.00 26.81 412 ILE B N 1
ATOM 2298 C CA . ILE B 2 412 ? 148.473 130.091 189.084 1.00 26.81 412 ILE B CA 1
ATOM 2299 C C . ILE B 2 412 ? 147.931 130.854 190.289 1.00 26.81 412 ILE B C 1
ATOM 2300 O O . ILE B 2 412 ? 148.525 130.770 191.374 1.00 26.81 412 ILE B O 1
ATOM 2305 N N . PRO B 2 413 ? 146.822 131.609 190.173 1.00 24.48 413 PRO B N 1
ATOM 2306 C CA . PRO B 2 413 ? 145.927 131.797 189.018 1.00 24.48 413 PRO B CA 1
ATOM 2307 C C . PRO B 2 413 ? 146.506 132.713 187.948 1.00 24.48 413 PRO B C 1
ATOM 2308 O O . PRO B 2 413 ? 147.385 133.521 188.232 1.00 24.48 413 PRO B O 1
ATOM 2312 N N . THR B 2 414 ? 146.035 132.616 186.706 1.00 20.95 414 THR B N 1
ATOM 2313 C CA . THR B 2 414 ? 146.571 133.459 185.644 1.00 20.95 414 THR B CA 1
ATOM 2314 C C . THR B 2 414 ? 145.499 133.683 184.586 1.00 20.95 414 THR B C 1
ATOM 2315 O O . THR B 2 414 ? 144.894 132.735 184.082 1.00 20.95 414 THR B O 1
ATOM 2319 N N . ARG B 2 415 ? 145.282 134.954 184.248 1.00 17.50 415 ARG B N 1
ATOM 2320 C CA . ARG B 2 415 ? 144.300 135.340 183.231 1.00 17.50 415 ARG B CA 1
ATOM 2321 C C . ARG B 2 415 ? 145.054 136.048 182.109 1.00 17.50 415 ARG B C 1
ATOM 2322 O O . ARG B 2 415 ? 145.455 137.206 182.263 1.00 17.50 415 ARG B O 1
ATOM 2330 N N . LYS B 2 416 ? 145.245 135.357 180.985 1.00 23.69 416 LYS B N 1
ATOM 2331 C CA . LYS B 2 416 ? 146.049 135.875 179.883 1.00 23.69 416 LYS B CA 1
ATOM 2332 C C . LYS B 2 416 ? 145.359 135.673 178.541 1.00 23.69 416 LYS B C 1
ATOM 2333 O O . LYS B 2 416 ? 144.708 134.645 178.314 1.00 23.69 416 LYS B O 1
ATOM 2339 N N . CYS B 2 417 ? 145.522 136.660 177.656 1.00 40.46 417 CYS B N 1
ATOM 2340 C CA . CYS B 2 417 ? 145.032 136.585 176.284 1.00 40.46 417 CYS B CA 1
ATOM 2341 C C . CYS B 2 417 ? 145.484 137.800 175.485 1.00 40.46 417 CYS B C 1
ATOM 2342 O O . CYS B 2 417 ? 146.082 138.740 176.015 1.00 40.46 417 CYS B O 1
ATOM 2345 N N . GLU B 2 418 ? 145.181 137.755 174.187 1.00 52.05 418 GLU B N 1
ATOM 2346 C CA . GLU B 2 418 ? 145.678 138.712 173.209 1.00 52.05 418 GLU B CA 1
ATOM 2347 C C . GLU B 2 418 ? 144.632 138.892 172.118 1.00 52.05 418 GLU B C 1
ATOM 2348 O O . GLU B 2 418 ? 143.501 138.410 172.226 1.00 52.05 418 GLU B O 1
ATOM 2354 N N . ILE B 2 419 ? 145.032 139.598 171.064 1.00 58.84 419 ILE B N 1
ATOM 2355 C CA . ILE B 2 419 ? 144.189 139.824 169.895 1.00 58.84 419 ILE B CA 1
ATOM 2356 C C . ILE B 2 419 ? 144.513 138.790 168.824 1.00 58.84 419 ILE B C 1
ATOM 2357 O O . ILE B 2 419 ? 145.681 138.596 168.464 1.00 58.84 419 ILE B O 1
ATOM 2362 N N . PHE B 2 420 ? 143.477 138.128 168.312 1.00 65.11 420 PHE B N 1
ATOM 2363 C CA . PHE B 2 420 ? 143.609 137.179 167.217 1.00 65.11 420 PHE B CA 1
ATOM 2364 C C . PHE B 2 420 ? 142.656 137.568 166.095 1.00 65.11 420 PHE B C 1
ATOM 2365 O O . PHE B 2 420 ? 141.589 138.138 166.336 1.00 65.11 420 PHE B O 1
ATOM 2373 N N . THR B 2 421 ? 143.049 137.251 164.861 1.00 69.60 421 THR B N 1
ATOM 2374 C CA . THR B 2 421 ? 142.280 137.665 163.692 1.00 69.60 421 THR B CA 1
ATOM 2375 C C . THR B 2 421 ? 141.740 136.467 162.918 1.00 69.60 421 THR B C 1
ATOM 2376 O O . THR B 2 421 ? 142.011 135.316 163.273 1.00 69.60 421 THR B O 1
ATOM 2380 N N . THR B 2 422 ? 140.972 136.732 161.865 1.00 75.78 422 THR B N 1
ATOM 2381 C CA . THR B 2 422 ? 140.373 135.701 161.029 1.00 75.78 422 THR B CA 1
ATOM 2382 C C . THR B 2 422 ? 141.168 135.538 159.738 1.00 75.78 422 THR B C 1
ATOM 2383 O O . THR B 2 422 ? 142.187 136.198 159.515 1.00 75.78 422 THR B O 1
ATOM 2387 N N . ALA B 2 423 ? 140.682 134.641 158.879 1.00 71.75 423 ALA B N 1
ATOM 2388 C CA . ALA B 2 423 ? 141.408 134.271 157.667 1.00 71.75 423 ALA B CA 1
ATOM 2389 C C . ALA B 2 423 ? 140.767 134.842 156.404 1.00 71.75 423 ALA B C 1
ATOM 2390 O O . ALA B 2 423 ? 141.433 135.519 155.614 1.00 71.75 423 ALA B O 1
ATOM 2392 N N . GLU B 2 424 ? 139.482 134.572 156.197 1.00 68.58 424 GLU B N 1
ATOM 2393 C CA . GLU B 2 424 ? 138.809 134.905 154.950 1.00 68.58 424 GLU B CA 1
ATOM 2394 C C . GLU B 2 424 ? 137.828 136.059 155.136 1.00 68.58 424 GLU B C 1
ATOM 2395 O O . GLU B 2 424 ? 137.522 136.484 156.254 1.00 68.58 424 GLU B O 1
ATOM 2401 N N . HIS B 2 425 ? 137.343 136.571 154.005 1.00 63.21 425 HIS B N 1
ATOM 2402 C CA . HIS B 2 425 ? 136.322 137.609 154.019 1.00 63.21 425 HIS B CA 1
ATOM 2403 C C . HIS B 2 425 ? 135.032 137.055 154.606 1.00 63.21 425 HIS B C 1
ATOM 2404 O O . HIS B 2 425 ? 134.680 135.893 154.379 1.00 63.21 425 HIS B O 1
ATOM 2411 N N . ASN B 2 426 ? 134.330 137.889 155.376 1.00 69.69 426 ASN B N 1
ATOM 2412 C CA . ASN B 2 426 ? 132.964 137.585 155.805 1.00 69.69 426 ASN B CA 1
ATOM 2413 C C . ASN B 2 426 ? 132.938 136.300 156.645 1.00 69.69 426 ASN B C 1
ATOM 2414 O O . ASN B 2 426 ? 131.898 135.680 156.863 1.00 69.69 426 ASN B O 1
ATOM 2419 N N . GLN B 2 427 ? 134.095 135.943 157.199 1.00 67.04 427 GLN B N 1
ATOM 2420 C CA . GLN B 2 427 ? 134.240 134.728 158.000 1.00 67.04 427 GLN B CA 1
ATOM 2421 C C . GLN B 2 427 ? 133.414 134.877 159.271 1.00 67.04 427 GLN B C 1
ATOM 2422 O O . GLN B 2 427 ? 133.798 135.603 160.190 1.00 67.04 427 GLN B O 1
ATOM 2428 N N . THR B 2 428 ? 132.270 134.191 159.329 1.00 71.86 428 THR B N 1
ATOM 2429 C CA . THR B 2 428 ? 131.338 134.305 160.448 1.00 71.86 428 THR B CA 1
ATOM 2430 C C . THR B 2 428 ? 131.642 133.370 161.616 1.00 71.86 428 THR B C 1
ATOM 2431 O O . THR B 2 428 ? 131.046 133.540 162.685 1.00 71.86 428 THR B O 1
ATOM 2435 N N . ALA B 2 429 ? 132.530 132.392 161.454 1.00 74.30 429 ALA B N 1
ATOM 2436 C CA . ALA B 2 429 ? 132.839 131.447 162.520 1.00 74.30 429 ALA B CA 1
ATOM 2437 C C . ALA B 2 429 ? 134.335 131.182 162.556 1.00 74.30 429 ALA B C 1
ATOM 2438 O O . ALA B 2 429 ? 135.013 131.272 161.529 1.00 74.30 429 ALA B O 1
ATOM 2440 N N . VAL B 2 430 ? 134.850 130.854 163.739 1.00 89.45 430 VAL B N 1
ATOM 2441 C CA . VAL B 2 430 ? 136.271 130.576 163.925 1.00 89.45 430 VAL B CA 1
ATOM 2442 C C . VAL B 2 430 ? 136.410 129.302 164.747 1.00 89.45 430 VAL B C 1
ATOM 2443 O O . VAL B 2 430 ? 135.751 129.152 165.783 1.00 89.45 430 VAL B O 1
ATOM 2447 N N . GLU B 2 431 ? 137.251 128.382 164.281 1.00 100.57 431 GLU B N 1
ATOM 2448 C CA . GLU B 2 431 ? 137.560 127.198 165.069 1.00 100.57 431 GLU B CA 1
ATOM 2449 C C . GLU B 2 431 ? 138.690 127.497 166.045 1.00 100.57 431 GLU B C 1
ATOM 2450 O O . GLU B 2 431 ? 139.712 128.082 165.676 1.00 100.57 431 GLU B O 1
ATOM 2456 N N . ILE B 2 432 ? 138.506 127.087 167.297 1.00 128.97 432 ILE B N 1
ATOM 2457 C CA . ILE B 2 432 ? 139.521 127.246 168.331 1.00 128.97 432 ILE B CA 1
ATOM 2458 C C . ILE B 2 432 ? 139.853 125.865 168.876 1.00 128.97 432 ILE B C 1
ATOM 2459 O O . ILE B 2 432 ? 138.968 125.162 169.382 1.00 128.97 432 ILE B O 1
ATOM 2464 N N . HIS B 2 433 ? 141.123 125.480 168.773 1.00 140.94 433 HIS B N 1
ATOM 2465 C CA . HIS B 2 433 ? 141.610 124.183 169.235 1.00 140.94 433 HIS B CA 1
ATOM 2466 C C . HIS B 2 433 ? 142.733 124.426 170.237 1.00 140.94 433 HIS B C 1
ATOM 2467 O O . HIS B 2 433 ? 143.853 124.779 169.854 1.00 140.94 433 HIS B O 1
ATOM 2474 N N . VAL B 2 434 ? 142.431 124.236 171.516 1.00 139.55 434 VAL B N 1
ATOM 2475 C CA . VAL B 2 434 ? 143.446 124.342 172.557 1.00 139.55 434 VAL B CA 1
ATOM 2476 C C . VAL B 2 434 ? 144.359 123.126 172.479 1.00 139.55 434 VAL B C 1
ATOM 2477 O O . VAL B 2 434 ? 143.930 122.030 172.096 1.00 139.55 434 VAL B O 1
ATOM 2481 N N . LEU B 2 435 ? 145.629 123.316 172.829 1.00 122.77 435 LEU B N 1
ATOM 2482 C CA . LEU B 2 435 ? 146.617 122.257 172.698 1.00 122.77 435 LEU B CA 1
ATOM 2483 C C . LEU B 2 435 ? 147.478 122.182 173.949 1.00 122.77 435 LEU B C 1
ATOM 2484 O O . LEU B 2 435 ? 147.745 123.200 174.593 1.00 122.77 435 LEU B O 1
ATOM 2489 N N . GLN B 2 436 ? 147.907 120.969 174.282 1.00 108.57 436 GLN B N 1
ATOM 2490 C CA . GLN B 2 436 ? 148.860 120.734 175.356 1.00 108.57 436 GLN B CA 1
ATOM 2491 C C . GLN B 2 436 ? 150.139 120.142 174.776 1.00 108.57 436 GLN B C 1
ATOM 2492 O O . GLN B 2 436 ? 150.092 119.207 173.971 1.00 108.57 436 GLN B O 1
ATOM 2498 N N . GLY B 2 437 ? 151.271 120.686 175.188 1.00 54.51 437 GLY B N 1
ATOM 2499 C CA . GLY B 2 437 ? 152.554 120.257 174.677 1.00 54.51 437 GLY B CA 1
ATOM 2500 C C . GLY B 2 437 ? 153.415 121.460 174.349 1.00 54.51 437 GLY B C 1
ATOM 2501 O O . GLY B 2 437 ? 153.041 122.602 174.601 1.00 54.51 437 GLY B O 1
ATOM 2502 N N . GLU B 2 438 ? 154.586 121.178 173.776 1.00 51.59 438 GLU B N 1
ATOM 2503 C CA . GLU B 2 438 ? 155.530 122.239 173.444 1.00 51.59 438 GLU B CA 1
ATOM 2504 C C . GLU B 2 438 ? 156.037 122.125 172.013 1.00 51.59 438 GLU B C 1
ATOM 2505 O O . GLU B 2 438 ? 156.585 123.090 171.470 1.00 51.59 438 GLU B O 1
ATOM 2511 N N . ARG B 2 439 ? 155.868 120.959 171.393 1.00 60.50 439 ARG B N 1
ATOM 2512 C CA . ARG B 2 439 ? 156.296 120.798 170.014 1.00 60.50 439 ARG B CA 1
ATOM 2513 C C . ARG B 2 439 ? 155.420 121.646 169.091 1.00 60.50 439 ARG B C 1
ATOM 2514 O O . ARG B 2 439 ? 154.202 121.728 169.277 1.00 60.50 439 ARG B O 1
ATOM 2522 N N . PRO B 2 440 ? 156.021 122.303 168.094 1.00 58.36 440 PRO B N 1
ATOM 2523 C CA . PRO B 2 440 ? 155.260 123.277 167.295 1.00 58.36 440 PRO B CA 1
ATOM 2524 C C . PRO B 2 440 ? 154.139 122.669 166.473 1.00 58.36 440 PRO B C 1
ATOM 2525 O O . PRO B 2 440 ? 153.201 123.392 166.120 1.00 58.36 440 PRO B O 1
ATOM 2529 N N . MET B 2 441 ? 154.195 121.377 166.163 1.00 67.24 441 MET B N 1
ATOM 2530 C CA . MET B 2 441 ? 153.168 120.768 165.329 1.00 67.24 441 MET B CA 1
ATOM 2531 C C . MET B 2 441 ? 151.897 120.536 166.136 1.00 67.24 441 MET B C 1
ATOM 2532 O O . MET B 2 441 ? 151.941 119.984 167.239 1.00 67.24 441 MET B O 1
ATOM 2537 N N . ALA B 2 442 ? 150.760 120.966 165.584 1.00 77.23 442 ALA B N 1
ATOM 2538 C CA . ALA B 2 442 ? 149.480 120.632 166.196 1.00 77.23 442 ALA B CA 1
ATOM 2539 C C . ALA B 2 442 ? 149.174 119.148 166.039 1.00 77.23 442 ALA B C 1
ATOM 2540 O O . ALA B 2 442 ? 148.553 118.538 166.918 1.00 77.23 442 ALA B O 1
ATOM 2542 N N . GLN B 2 443 ? 149.603 118.553 164.922 1.00 84.20 443 GLN B N 1
ATOM 2543 C CA . GLN B 2 443 ? 149.412 117.122 164.715 1.00 84.20 443 GLN B CA 1
ATOM 2544 C C . GLN B 2 443 ? 150.164 116.297 165.752 1.00 84.20 443 GLN B C 1
ATOM 2545 O O . GLN B 2 443 ? 149.622 115.312 166.267 1.00 84.20 443 GLN B O 1
ATOM 2551 N N . ASP B 2 444 ? 151.402 116.674 166.068 1.00 73.14 444 ASP B N 1
ATOM 2552 C CA . ASP B 2 444 ? 152.180 115.979 167.085 1.00 73.14 444 ASP B CA 1
ATOM 2553 C C . ASP B 2 444 ? 151.681 116.246 168.498 1.00 73.14 444 ASP B C 1
ATOM 2554 O O . ASP B 2 444 ? 152.129 115.575 169.434 1.00 73.14 444 ASP B O 1
ATOM 2559 N N . ASN B 2 445 ? 150.773 117.200 168.670 1.00 90.96 445 ASN B N 1
ATOM 2560 C CA . ASN B 2 445 ? 150.238 117.565 169.969 1.00 90.96 445 ASN B CA 1
ATOM 2561 C C . ASN B 2 445 ? 149.000 116.729 170.281 1.00 90.96 445 ASN B C 1
ATOM 2562 O O . ASN B 2 445 ? 148.467 116.011 169.432 1.00 90.96 445 ASN B O 1
ATOM 2567 N N . LYS B 2 446 ? 148.539 116.826 171.524 1.00 136.89 446 LYS B N 1
ATOM 2568 C CA . LYS B 2 446 ? 147.255 116.277 171.931 1.00 136.89 446 LYS B CA 1
ATOM 2569 C C . LYS B 2 446 ? 146.287 117.422 172.185 1.00 136.89 446 LYS B C 1
ATOM 2570 O O . LYS B 2 446 ? 146.629 118.400 172.857 1.00 136.89 446 LYS B O 1
ATOM 2576 N N . SER B 2 447 ? 145.080 117.295 171.647 1.00 137.79 447 SER B N 1
ATOM 2577 C CA . SER B 2 447 ? 144.063 118.327 171.762 1.00 137.79 447 SER B CA 1
ATOM 2578 C C . SER B 2 447 ? 142.954 117.863 172.694 1.00 137.79 447 SER B C 1
ATOM 2579 O O . SER B 2 447 ? 142.361 116.798 172.490 1.00 137.79 447 SER B O 1
ATOM 2582 N N . LEU B 2 448 ? 142.673 118.673 173.713 1.00 133.19 448 LEU B N 1
ATOM 2583 C CA . LEU B 2 448 ? 141.605 118.390 174.658 1.00 133.19 448 LEU B CA 1
ATOM 2584 C C . LEU B 2 448 ? 140.365 119.236 174.422 1.00 133.19 448 LEU B C 1
ATOM 2585 O O . LEU B 2 448 ? 139.315 118.943 175.004 1.00 133.19 448 LEU B O 1
ATOM 2590 N N . GLY B 2 449 ? 140.457 120.271 173.591 1.00 158.02 449 GLY B N 1
ATOM 2591 C CA . GLY B 2 449 ? 139.304 121.077 173.251 1.00 158.02 449 GLY B CA 1
ATOM 2592 C C . GLY B 2 449 ? 139.351 121.590 171.828 1.00 158.02 449 GLY B C 1
ATOM 2593 O O . GLY B 2 449 ? 140.316 122.246 171.423 1.00 158.02 449 GLY B O 1
ATOM 2594 N N . ARG B 2 450 ? 138.303 121.292 171.060 1.00 159.72 450 ARG B N 1
ATOM 2595 C CA . ARG B 2 450 ? 138.158 121.720 169.668 1.00 159.72 450 ARG B CA 1
ATOM 2596 C C . ARG B 2 450 ? 136.729 122.227 169.515 1.00 159.72 450 ARG B C 1
ATOM 2597 O O . ARG B 2 450 ? 135.807 121.434 169.309 1.00 159.72 450 ARG B O 1
ATOM 2605 N N . PHE B 2 451 ? 136.536 123.539 169.618 1.00 128.06 451 PHE B N 1
ATOM 2606 C CA . PHE B 2 451 ? 135.190 124.079 169.522 1.00 128.06 451 PHE B CA 1
ATOM 2607 C C . PHE B 2 451 ? 135.117 125.132 168.420 1.00 128.06 451 PHE B C 1
ATOM 2608 O O . PHE B 2 451 ? 136.125 125.509 167.810 1.00 128.06 451 PHE B O 1
ATOM 2616 N N . ARG B 2 452 ? 133.903 125.604 168.163 1.00 83.25 452 ARG B N 1
ATOM 2617 C CA . ARG B 2 452 ? 133.631 126.548 167.096 1.00 83.25 452 ARG B CA 1
ATOM 2618 C C . ARG B 2 452 ? 132.940 127.767 167.688 1.00 83.25 452 ARG B C 1
ATOM 2619 O O . ARG B 2 452 ? 132.212 127.674 168.679 1.00 83.25 452 ARG B O 1
ATOM 2627 N N . LEU B 2 453 ? 133.187 128.919 167.072 1.00 86.67 453 LEU B N 1
ATOM 2628 C CA . LEU B 2 453 ? 132.630 130.189 167.520 1.00 86.67 453 LEU B CA 1
ATOM 2629 C C . LEU B 2 453 ? 131.862 130.792 166.355 1.00 86.67 453 LEU B C 1
ATOM 2630 O O . LEU B 2 453 ? 132.468 131.293 165.401 1.00 86.67 453 LEU B O 1
ATOM 2635 N N . GLU B 2 454 ? 130.537 130.728 166.427 1.00 70.69 454 GLU B N 1
ATOM 2636 C CA . GLU B 2 454 ? 129.669 131.370 165.458 1.00 70.69 454 GLU B CA 1
ATOM 2637 C C . GLU B 2 454 ? 129.233 132.724 166.010 1.00 70.69 454 GLU B C 1
ATOM 2638 O O . GLU B 2 454 ? 129.650 133.144 167.093 1.00 70.69 454 GLU B O 1
ATOM 2644 N N . GLY B 2 455 ? 128.381 133.418 165.262 1.00 76.66 455 GLY B N 1
ATOM 2645 C CA . GLY B 2 455 ? 127.921 134.726 165.675 1.00 76.66 455 GLY B CA 1
ATOM 2646 C C . GLY B 2 455 ? 128.923 135.841 165.496 1.00 76.66 455 GLY B C 1
ATOM 2647 O O . GLY B 2 455 ? 128.619 136.986 165.850 1.00 76.66 455 GLY B O 1
ATOM 2648 N N . ILE B 2 456 ? 130.104 135.549 164.968 1.00 81.20 456 ILE B N 1
ATOM 2649 C CA . ILE B 2 456 ? 131.078 136.606 164.677 1.00 81.20 456 ILE B CA 1
ATOM 2650 C C . ILE B 2 456 ? 130.538 137.477 163.550 1.00 81.20 456 ILE B C 1
ATOM 2651 O O . ILE B 2 456 ? 130.217 136.952 162.468 1.00 81.20 456 ILE B O 1
ATOM 2656 N N . PRO B 2 457 ? 130.404 138.786 163.747 1.00 91.50 457 PRO B N 1
ATOM 2657 C CA . PRO B 2 457 ? 129.862 139.650 162.692 1.00 91.50 457 PRO B CA 1
ATOM 2658 C C . PRO B 2 457 ? 130.725 139.598 161.445 1.00 91.50 457 PRO B C 1
ATOM 2659 O O . PRO B 2 457 ? 131.961 139.569 161.534 1.00 91.50 457 PRO B O 1
ATOM 2663 N N . PRO B 2 458 ? 130.108 139.578 160.259 1.00 98.55 458 PRO B N 1
ATOM 2664 C CA . PRO B 2 458 ? 130.893 139.532 159.018 1.00 98.55 458 PRO B CA 1
ATOM 2665 C C . PRO B 2 458 ? 131.670 140.814 158.771 1.00 98.55 458 PRO B C 1
ATOM 2666 O O . PRO B 2 458 ? 131.087 141.847 158.427 1.00 98.55 458 PRO B O 1
ATOM 2670 N N . MET B 2 459 ? 132.983 140.756 158.944 1.00 100.38 459 MET B N 1
ATOM 2671 C CA . MET B 2 459 ? 133.893 141.860 158.691 1.00 100.38 459 MET B CA 1
ATOM 2672 C C . MET B 2 459 ? 135.100 141.339 157.927 1.00 100.38 459 MET B C 1
ATOM 2673 O O . MET B 2 459 ? 135.457 140.162 158.047 1.00 100.38 459 MET B O 1
ATOM 2678 N N . PRO B 2 460 ? 135.748 142.188 157.125 1.00 98.65 460 PRO B N 1
ATOM 2679 C CA . PRO B 2 460 ? 136.903 141.727 156.342 1.00 98.65 460 PRO B CA 1
ATOM 2680 C C . PRO B 2 460 ? 138.022 141.221 157.239 1.00 98.65 460 PRO B C 1
ATOM 2681 O O . PRO B 2 460 ? 138.277 141.763 158.315 1.00 98.65 460 PRO B O 1
ATOM 2685 N N . ALA B 2 461 ? 138.704 140.177 156.767 1.00 86.75 461 ALA B N 1
ATOM 2686 C CA . ALA B 2 461 ? 139.665 139.460 157.595 1.00 86.75 461 ALA B CA 1
ATOM 2687 C C . ALA B 2 461 ? 140.772 140.384 158.089 1.00 86.75 461 ALA B C 1
ATOM 2688 O O . ALA B 2 461 ? 141.266 141.243 157.354 1.00 86.75 461 ALA B O 1
ATOM 2690 N N . GLY B 2 462 ? 141.154 140.201 159.352 1.00 94.15 462 GLY B N 1
ATOM 2691 C CA . GLY B 2 462 ? 142.152 141.015 160.000 1.00 94.15 462 GLY B CA 1
ATOM 2692 C C . GLY B 2 462 ? 141.594 142.066 160.937 1.00 94.15 462 GLY B C 1
ATOM 2693 O O . GLY B 2 462 ? 142.231 142.372 161.952 1.00 94.15 462 GLY B O 1
ATOM 2694 N N . VAL B 2 463 ? 140.428 142.622 160.626 1.00 88.76 463 VAL B N 1
ATOM 2695 C CA . VAL B 2 463 ? 139.807 143.650 161.458 1.00 88.76 463 VAL B CA 1
ATOM 2696 C C . VAL B 2 463 ? 139.102 143.020 162.659 1.00 88.76 463 VAL B C 1
ATOM 2697 O O . VAL B 2 463 ? 139.294 143.501 163.786 1.00 88.76 463 VAL B O 1
ATOM 2701 N N . PRO B 2 464 ? 138.272 141.955 162.497 1.00 95.69 464 PRO B N 1
ATOM 2702 C CA . PRO B 2 464 ? 137.668 141.332 163.684 1.00 95.69 464 PRO B CA 1
ATOM 2703 C C . PRO B 2 464 ? 138.708 140.741 164.619 1.00 95.69 464 PRO B C 1
ATOM 2704 O O . PRO B 2 464 ? 139.480 139.856 164.235 1.00 95.69 464 PRO B O 1
ATOM 2708 N N . GLN B 2 465 ? 138.733 141.230 165.854 1.00 78.38 465 GLN B N 1
ATOM 2709 C CA . GLN B 2 465 ? 139.721 140.823 166.842 1.00 78.38 465 GLN B CA 1
ATOM 2710 C C . GLN B 2 465 ? 139.032 139.961 167.892 1.00 78.38 465 GLN B C 1
ATOM 2711 O O . GLN B 2 465 ? 138.035 140.382 168.489 1.00 78.38 465 GLN B O 1
ATOM 2717 N N . ILE B 2 466 ? 139.562 138.761 168.116 1.00 76.17 466 ILE B N 1
ATOM 2718 C CA . ILE B 2 466 ? 138.961 137.784 169.017 1.00 76.17 466 ILE B CA 1
ATOM 2719 C C . ILE B 2 466 ? 139.846 137.665 170.248 1.00 76.17 466 ILE B C 1
ATOM 2720 O O . ILE B 2 466 ? 141.051 137.410 170.132 1.00 76.17 466 ILE B O 1
ATOM 2725 N N . GLU B 2 467 ? 139.252 137.847 171.423 1.00 62.94 467 GLU B N 1
ATOM 2726 C CA . GLU B 2 467 ? 139.961 137.681 172.683 1.00 62.94 467 GLU B CA 1
ATOM 2727 C C . GLU B 2 467 ? 139.745 136.257 173.179 1.00 62.94 467 GLU B C 1
ATOM 2728 O O . GLU B 2 467 ? 138.733 135.965 173.825 1.00 62.94 467 GLU B O 1
ATOM 2734 N N . VAL B 2 468 ? 140.681 135.368 172.852 1.00 57.04 468 VAL B N 1
ATOM 2735 C CA . VAL B 2 468 ? 140.628 133.985 173.311 1.00 57.04 468 VAL B CA 1
ATOM 2736 C C . VAL B 2 468 ? 141.375 133.912 174.632 1.00 57.04 468 VAL B C 1
ATOM 2737 O O . VAL B 2 468 ? 142.597 133.732 174.655 1.00 57.04 468 VAL B O 1
ATOM 2741 N N . CYS B 2 469 ? 140.655 134.057 175.739 1.00 42.83 469 CYS B N 1
ATOM 2742 C CA . CYS B 2 469 ? 141.288 134.338 177.020 1.00 42.83 469 CYS B CA 1
ATOM 2743 C C . CYS B 2 469 ? 141.290 133.087 177.886 1.00 42.83 469 CYS B C 1
ATOM 2744 O O . CYS B 2 469 ? 140.244 132.453 178.089 1.00 42.83 469 CYS B O 1
ATOM 2747 N N . PHE B 2 470 ? 142.481 132.722 178.367 1.00 36.27 470 PHE B N 1
ATOM 2748 C CA . PHE B 2 470 ? 142.665 131.583 179.255 1.00 36.27 470 PHE B CA 1
ATOM 2749 C C . PHE B 2 470 ? 142.714 132.086 180.691 1.00 36.27 470 PHE B C 1
ATOM 2750 O O . PHE B 2 470 ? 143.531 132.956 181.025 1.00 36.27 470 PHE B O 1
ATOM 2758 N N . ASP B 2 471 ? 141.839 131.544 181.530 1.00 28.79 471 ASP B N 1
ATOM 2759 C CA . ASP B 2 471 ? 141.810 131.836 182.959 1.00 28.79 471 ASP B CA 1
ATOM 2760 C C . ASP B 2 471 ? 142.074 130.524 183.689 1.00 28.79 471 ASP B C 1
ATOM 2761 O O . ASP B 2 471 ? 141.310 129.565 183.556 1.00 28.79 471 ASP B O 1
ATOM 2766 N N . ILE B 2 472 ? 143.165 130.476 184.445 1.00 31.96 472 ILE B N 1
ATOM 2767 C CA . ILE B 2 472 ? 143.457 129.347 185.318 1.00 31.96 472 ILE B CA 1
ATOM 2768 C C . ILE B 2 472 ? 143.199 129.807 186.747 1.00 31.96 472 ILE B C 1
ATOM 2769 O O . ILE B 2 472 ? 143.957 130.612 187.295 1.00 31.96 472 ILE B O 1
ATOM 2774 N N . ASP B 2 473 ? 142.121 129.301 187.342 1.00 34.50 473 ASP B N 1
ATOM 2775 C CA . ASP B 2 473 ? 141.707 129.686 188.681 1.00 34.50 473 ASP B CA 1
ATOM 2776 C C . ASP B 2 473 ? 142.557 128.965 189.725 1.00 34.50 473 ASP B C 1
ATOM 2777 O O . ASP B 2 473 ? 143.514 128.255 189.406 1.00 34.50 473 ASP B O 1
ATOM 2782 N N . ALA B 2 474 ? 142.194 129.146 190.998 1.00 29.47 474 ALA B N 1
ATOM 2783 C CA . ALA B 2 474 ? 142.951 128.524 192.081 1.00 29.47 474 ALA B CA 1
ATOM 2784 C C . ALA B 2 474 ? 142.904 127.004 192.003 1.00 29.47 474 ALA B C 1
ATOM 2785 O O . ALA B 2 474 ? 143.870 126.334 192.387 1.00 29.47 474 ALA B O 1
ATOM 2787 N N . ASN B 2 475 ? 141.801 126.442 191.511 1.00 43.43 475 ASN B N 1
ATOM 2788 C CA . ASN B 2 475 ? 141.686 125.001 191.335 1.00 43.43 475 ASN B CA 1
ATOM 2789 C C . ASN B 2 475 ? 142.437 124.491 190.112 1.00 43.43 475 ASN B C 1
ATOM 2790 O O . ASN B 2 475 ? 142.857 123.329 190.105 1.00 43.43 475 ASN B O 1
ATOM 2795 N N . GLY B 2 476 ? 142.621 125.325 189.091 1.00 53.50 476 GLY B N 1
ATOM 2796 C CA . GLY B 2 476 ? 143.313 124.897 187.891 1.00 53.50 476 GLY B CA 1
ATOM 2797 C C . GLY B 2 476 ? 142.417 124.513 186.736 1.00 53.50 476 GLY B C 1
ATOM 2798 O O . GLY B 2 476 ? 142.777 123.631 185.954 1.00 53.50 476 GLY B O 1
ATOM 2799 N N . ILE B 2 477 ? 141.255 125.147 186.606 1.00 56.55 477 ILE B N 1
ATOM 2800 C CA . ILE B 2 477 ? 140.360 124.888 185.483 1.00 56.55 477 ILE B CA 1
ATOM 2801 C C . ILE B 2 477 ? 140.654 125.905 184.387 1.00 56.55 477 ILE B C 1
ATOM 2802 O O . ILE B 2 477 ? 140.689 127.113 184.641 1.00 56.55 477 ILE B O 1
ATOM 2807 N N . LEU B 2 478 ? 140.861 125.417 183.164 1.00 60.85 478 LEU B N 1
ATOM 2808 C CA . LEU B 2 478 ? 141.241 126.269 182.036 1.00 60.85 478 LEU B CA 1
ATOM 2809 C C . LEU B 2 478 ? 139.982 126.862 181.409 1.00 60.85 478 LEU B C 1
ATOM 2810 O O . LEU B 2 478 ? 139.462 126.385 180.397 1.00 60.85 478 LEU B O 1
ATOM 2815 N N . HIS B 2 479 ? 139.482 127.925 182.034 1.00 59.12 479 HIS B N 1
ATOM 2816 C CA . HIS B 2 479 ? 138.345 128.672 181.502 1.00 59.12 479 HIS B CA 1
ATOM 2817 C C . HIS B 2 479 ? 138.779 129.354 180.213 1.00 59.12 479 HIS B C 1
ATOM 2818 O O . HIS B 2 479 ? 139.566 130.303 180.235 1.00 59.12 479 HIS B O 1
ATOM 2825 N N . VAL B 2 480 ? 138.282 128.874 179.080 1.00 64.60 480 VAL B N 1
ATOM 2826 C CA . VAL B 2 480 ? 138.586 129.470 177.785 1.00 64.60 480 VAL B CA 1
ATOM 2827 C C . VAL B 2 480 ? 137.364 130.270 177.359 1.00 64.60 480 VAL B C 1
ATOM 2828 O O . VAL B 2 480 ? 136.298 129.700 177.097 1.00 64.60 480 VAL B O 1
ATOM 2832 N N . THR B 2 481 ? 137.514 131.591 177.296 1.00 60.11 481 THR B N 1
ATOM 2833 C CA . THR B 2 481 ? 136.426 132.483 176.914 1.00 60.11 481 THR B CA 1
ATOM 2834 C C . THR B 2 481 ? 136.757 133.150 175.586 1.00 60.11 481 THR B C 1
ATOM 2835 O O . THR B 2 481 ? 137.807 133.785 175.451 1.00 60.11 481 THR B O 1
ATOM 2839 N N . ALA B 2 482 ? 135.863 133.002 174.610 1.00 67.78 482 ALA B N 1
ATOM 2840 C CA . ALA B 2 482 ? 136.070 133.557 173.274 1.00 67.78 482 ALA B CA 1
ATOM 2841 C C . ALA B 2 482 ? 135.302 134.871 173.166 1.00 67.78 482 ALA B C 1
ATOM 2842 O O . ALA B 2 482 ? 134.254 134.964 172.530 1.00 67.78 482 ALA B O 1
ATOM 2844 N N . LYS B 2 483 ? 135.848 135.906 173.802 1.00 76.72 483 LYS B N 1
ATOM 2845 C CA . LYS B 2 483 ? 135.243 137.226 173.739 1.00 76.72 483 LYS B CA 1
ATOM 2846 C C . LYS B 2 483 ? 135.440 137.841 172.357 1.00 76.72 483 LYS B C 1
ATOM 2847 O O . LYS B 2 483 ? 136.386 137.524 171.631 1.00 76.72 483 LYS B O 1
ATOM 2853 N N . GLU B 2 484 ? 134.538 138.753 172.005 1.00 86.89 484 GLU B N 1
ATOM 2854 C CA . GLU B 2 484 ? 134.615 139.488 170.751 1.00 86.89 484 GLU B CA 1
ATOM 2855 C C . GLU B 2 484 ? 134.572 140.979 171.046 1.00 86.89 484 GLU B C 1
ATOM 2856 O O . GLU B 2 484 ? 133.671 141.452 171.745 1.00 86.89 484 GLU B O 1
ATOM 2862 N N . ARG B 2 485 ? 135.553 141.712 170.514 1.00 77.37 485 ARG B N 1
ATOM 2863 C CA . ARG B 2 485 ? 135.619 143.150 170.747 1.00 77.37 485 ARG B CA 1
ATOM 2864 C C . ARG B 2 485 ? 134.428 143.875 170.134 1.00 77.37 485 ARG B C 1
ATOM 2865 O O . ARG B 2 485 ? 133.956 144.873 170.692 1.00 77.37 485 ARG B O 1
ATOM 2873 N N . SER B 2 486 ? 133.919 143.382 169.004 1.00 90.33 486 SER B N 1
ATOM 2874 C CA . SER B 2 486 ? 132.860 144.088 168.290 1.00 90.33 486 SER B CA 1
ATOM 2875 C C . SER B 2 486 ? 131.527 143.985 169.024 1.00 90.33 486 SER B C 1
ATOM 2876 O O . SER B 2 486 ? 130.977 144.993 169.483 1.00 90.33 486 SER B O 1
ATOM 2879 N N . THR B 2 487 ? 130.990 142.771 169.146 1.00 92.15 487 THR B N 1
ATOM 2880 C CA . THR B 2 487 ? 129.661 142.566 169.716 1.00 92.15 487 THR B CA 1
ATOM 2881 C C . THR B 2 487 ? 129.722 142.006 171.133 1.00 92.15 487 THR B C 1
ATOM 2882 O O . THR B 2 487 ? 129.155 142.592 172.061 1.00 92.15 487 THR B O 1
ATOM 2886 N N . GLY B 2 488 ? 130.405 140.881 171.321 1.00 86.28 488 GLY B N 1
ATOM 2887 C CA . GLY B 2 488 ? 130.527 140.303 172.644 1.00 86.28 488 GLY B CA 1
ATOM 2888 C C . GLY B 2 488 ? 130.040 138.874 172.764 1.00 86.28 488 GLY B C 1
ATOM 2889 O O . GLY B 2 488 ? 129.760 138.407 173.872 1.00 86.28 488 GLY B O 1
ATOM 2890 N N . ARG B 2 489 ? 129.926 138.168 171.640 1.00 83.83 489 ARG B N 1
ATOM 2891 C CA . ARG B 2 489 ? 129.622 136.744 171.696 1.00 83.83 489 ARG B CA 1
ATOM 2892 C C . ARG B 2 489 ? 130.754 135.993 172.386 1.00 83.83 489 ARG B C 1
ATOM 2893 O O . ARG B 2 489 ? 131.929 136.344 172.261 1.00 83.83 489 ARG B O 1
ATOM 2901 N N . GLU B 2 490 ? 130.388 134.950 173.129 1.00 81.87 490 GLU B N 1
ATOM 2902 C CA . GLU B 2 490 ? 131.356 134.170 173.887 1.00 81.87 490 GLU B CA 1
ATOM 2903 C C . GLU B 2 490 ? 131.010 132.692 173.797 1.00 81.87 490 GLU B C 1
ATOM 2904 O O . GLU B 2 490 ? 129.859 132.310 173.569 1.00 81.87 490 GLU B O 1
ATOM 2910 N N . ALA B 2 491 ? 132.035 131.859 173.980 1.00 79.58 491 ALA B N 1
ATOM 2911 C CA . ALA B 2 491 ? 131.856 130.412 174.076 1.00 79.58 491 ALA B CA 1
ATOM 2912 C C . ALA B 2 491 ? 132.942 129.895 175.016 1.00 79.58 491 ALA B C 1
ATOM 2913 O O . ALA B 2 491 ? 134.060 129.609 174.577 1.00 79.58 491 ALA B O 1
ATOM 2915 N N . SER B 2 492 ? 132.605 129.775 176.296 1.00 83.58 492 SER B N 1
ATOM 2916 C CA . SER B 2 492 ? 133.555 129.376 177.324 1.00 83.58 492 SER B CA 1
ATOM 2917 C C . SER B 2 492 ? 133.550 127.862 177.474 1.00 83.58 492 SER B C 1
ATOM 2918 O O . SER B 2 492 ? 132.484 127.237 177.469 1.00 83.58 492 SER B O 1
ATOM 2921 N N . ILE B 2 493 ? 134.738 127.277 177.608 1.00 94.52 493 ILE B N 1
ATOM 2922 C CA . ILE B 2 493 ? 134.884 125.849 177.865 1.00 94.52 493 ILE B CA 1
ATOM 2923 C C . ILE B 2 493 ? 135.729 125.674 179.118 1.00 94.52 493 ILE B C 1
ATOM 2924 O O . ILE B 2 493 ? 136.602 126.503 179.408 1.00 94.52 493 ILE B O 1
ATOM 2929 N N . THR B 2 494 ? 135.452 124.612 179.869 1.00 82.12 494 THR B N 1
ATOM 2930 C CA . THR B 2 494 ? 136.175 124.287 181.093 1.00 82.12 494 THR B CA 1
ATOM 2931 C C . THR B 2 494 ? 136.907 122.966 180.887 1.00 82.12 494 THR B C 1
ATOM 2932 O O . THR B 2 494 ? 136.280 121.941 180.597 1.00 82.12 494 THR B O 1
ATOM 2936 N N . ILE B 2 495 ? 138.229 122.991 181.031 1.00 68.93 495 ILE B N 1
ATOM 2937 C CA . ILE B 2 495 ? 139.059 121.792 180.995 1.00 68.93 495 ILE B CA 1
ATOM 2938 C C . ILE B 2 495 ? 139.779 121.695 182.332 1.00 68.93 495 ILE B C 1
ATOM 2939 O O . ILE B 2 495 ? 140.576 122.573 182.684 1.00 68.93 495 ILE B O 1
ATOM 2944 N N . GLN B 2 496 ? 139.508 120.621 183.068 1.00 68.99 496 GLN B N 1
ATOM 2945 C CA . GLN B 2 496 ? 139.915 120.512 184.463 1.00 68.99 496 GLN B CA 1
ATOM 2946 C C . GLN B 2 496 ? 141.351 120.000 184.564 1.00 68.99 496 GLN B C 1
ATOM 2947 O O . GLN B 2 496 ? 142.081 119.901 183.574 1.00 68.99 496 GLN B O 1
ATOM 2953 N N . ASN B 2 497 ? 141.768 119.666 185.785 1.00 85.83 497 ASN B N 1
ATOM 2954 C CA . ASN B 2 497 ? 143.120 119.206 186.073 1.00 85.83 497 ASN B CA 1
ATOM 2955 C C . ASN B 2 497 ? 143.280 117.700 185.933 1.00 85.83 497 ASN B C 1
ATOM 2956 O O . ASN B 2 497 ? 144.359 117.180 186.234 1.00 85.83 497 ASN B O 1
ATOM 2961 N N . THR B 2 498 ? 142.241 116.985 185.498 1.00 88.71 498 THR B N 1
ATOM 2962 C CA . THR B 2 498 ? 142.362 115.546 185.303 1.00 88.71 498 THR B CA 1
ATOM 2963 C C . THR B 2 498 ? 143.307 115.191 184.163 1.00 88.71 498 THR B C 1
ATOM 2964 O O . THR B 2 498 ? 143.694 114.023 184.043 1.00 88.71 498 THR B O 1
ATOM 2968 N N . THR B 2 499 ? 143.684 116.161 183.335 1.00 105.73 499 THR B N 1
ATOM 2969 C CA . THR B 2 499 ? 144.649 115.958 182.265 1.00 105.73 499 THR B CA 1
ATOM 2970 C C . THR B 2 499 ? 146.087 116.171 182.720 1.00 105.73 499 THR B C 1
ATOM 2971 O O . THR B 2 499 ? 147.003 116.066 181.897 1.00 105.73 499 THR B O 1
ATOM 2975 N N . THR B 2 500 ? 146.305 116.472 183.999 1.00 124.94 500 THR B N 1
ATOM 2976 C CA . THR B 2 500 ? 147.654 116.683 184.507 1.00 124.94 500 THR B CA 1
ATOM 2977 C C . THR B 2 500 ? 148.473 115.405 184.382 1.00 124.94 500 THR B C 1
ATOM 2978 O O . THR B 2 500 ? 148.069 114.343 184.866 1.00 124.94 500 THR B O 1
ATOM 2982 N N . LEU B 2 501 ? 149.625 115.512 183.731 1.00 159.66 501 LEU B N 1
ATOM 2983 C CA . LEU B 2 501 ? 150.496 114.373 183.498 1.00 159.66 501 LEU B CA 1
ATOM 2984 C C . LEU B 2 501 ? 151.577 114.291 184.572 1.00 159.66 501 LEU B C 1
ATOM 2985 O O . LEU B 2 501 ? 152.095 115.303 185.052 1.00 159.66 501 LEU B O 1
ATOM 2990 N N . SER B 2 502 ? 151.916 113.058 184.938 1.00 176.25 502 SER B N 1
ATOM 2991 C CA . SER B 2 502 ? 152.849 112.796 186.022 1.00 176.25 502 SER B CA 1
ATOM 2992 C C . SER B 2 502 ? 154.272 113.158 185.605 1.00 176.25 502 SER B C 1
ATOM 2993 O O . SER B 2 502 ? 154.544 113.521 184.457 1.00 176.25 502 SER B O 1
ATOM 2996 N N . GLU B 2 503 ? 155.198 113.053 186.563 1.00 160.91 503 GLU B N 1
ATOM 2997 C CA . GLU B 2 503 ? 156.592 113.386 186.292 1.00 160.91 503 GLU B CA 1
ATOM 2998 C C . GLU B 2 503 ? 157.188 112.485 185.219 1.00 160.91 503 GLU B C 1
ATOM 2999 O O . GLU B 2 503 ? 158.046 112.928 184.446 1.00 160.91 503 GLU B O 1
ATOM 3005 N N . GLU B 2 504 ? 156.751 111.225 185.154 1.00 162.97 504 GLU B N 1
ATOM 3006 C CA . GLU B 2 504 ? 157.215 110.341 184.090 1.00 162.97 504 GLU B CA 1
ATOM 3007 C C . GLU B 2 504 ? 156.847 110.893 182.719 1.00 162.97 504 GLU B C 1
ATOM 3008 O O . GLU B 2 504 ? 157.700 110.989 181.830 1.00 162.97 504 GLU B O 1
ATOM 3014 N N . GLU B 2 505 ? 155.588 111.297 182.537 1.00 175.02 505 GLU B N 1
ATOM 3015 C CA . GLU B 2 505 ? 155.167 111.820 181.242 1.00 175.02 505 GLU B CA 1
ATOM 3016 C C . GLU B 2 505 ? 155.702 113.226 180.996 1.00 175.02 505 GLU B C 1
ATOM 3017 O O . GLU B 2 505 ? 155.940 113.599 179.842 1.00 175.02 505 GLU B O 1
ATOM 3023 N N . ILE B 2 506 ? 155.896 114.018 182.054 1.00 156.52 506 ILE B N 1
ATOM 3024 C CA . ILE B 2 506 ? 156.520 115.330 181.892 1.00 156.52 506 ILE B CA 1
ATOM 3025 C C . ILE B 2 506 ? 157.937 115.173 181.355 1.00 156.52 506 ILE B C 1
ATOM 3026 O O . ILE B 2 506 ? 158.335 115.837 180.388 1.00 156.52 506 ILE B O 1
ATOM 3031 N N . GLN B 2 507 ? 158.713 114.277 181.970 1.00 151.10 507 GLN B N 1
ATOM 3032 C CA . GLN B 2 507 ? 160.045 113.974 181.461 1.00 151.10 507 GLN B CA 1
ATOM 3033 C C . GLN B 2 507 ? 159.974 113.412 180.049 1.00 151.10 507 GLN B C 1
ATOM 3034 O O . GLN B 2 507 ? 160.802 113.752 179.198 1.00 151.10 507 GLN B O 1
ATOM 3040 N N . ARG B 2 508 ? 158.992 112.547 179.784 1.00 161.06 508 ARG B N 1
ATOM 3041 C CA . ARG B 2 508 ? 158.844 111.971 178.453 1.00 161.06 508 ARG B CA 1
ATOM 3042 C C . ARG B 2 508 ? 158.689 113.059 177.399 1.00 161.06 508 ARG B C 1
ATOM 3043 O O . ARG B 2 508 ? 159.447 113.103 176.425 1.00 161.06 508 ARG B O 1
ATOM 3051 N N . ILE B 2 509 ? 157.735 113.971 177.596 1.00 133.89 509 ILE B N 1
ATOM 3052 C CA . ILE B 2 509 ? 157.500 114.988 176.577 1.00 133.89 509 ILE B CA 1
ATOM 3053 C C . ILE B 2 509 ? 158.667 115.970 176.500 1.00 133.89 509 ILE B C 1
ATOM 3054 O O . ILE B 2 509 ? 159.065 116.370 175.398 1.00 133.89 509 ILE B O 1
ATOM 3059 N N . ILE B 2 510 ? 159.261 116.343 177.638 1.00 127.43 510 ILE B N 1
ATOM 3060 C CA . ILE B 2 510 ? 160.367 117.296 177.612 1.00 127.43 510 ILE B CA 1
ATOM 3061 C C . ILE B 2 510 ? 161.562 116.709 176.869 1.00 127.43 510 ILE B C 1
ATOM 3062 O O . ILE B 2 510 ? 162.110 117.331 175.951 1.00 127.43 510 ILE B O 1
ATOM 3067 N N . GLU B 2 511 ? 161.967 115.493 177.235 1.00 130.11 511 GLU B N 1
ATOM 3068 C CA . GLU B 2 511 ? 163.126 114.853 176.635 1.00 130.11 511 GLU B CA 1
ATOM 3069 C C . GLU B 2 511 ? 162.872 114.370 175.217 1.00 130.11 511 GLU B C 1
ATOM 3070 O O . GLU B 2 511 ? 163.836 114.185 174.469 1.00 130.11 511 GLU B O 1
ATOM 3076 N N . GLU B 2 512 ? 161.616 114.161 174.820 1.00 123.18 512 GLU B N 1
ATOM 3077 C CA . GLU B 2 512 ? 161.315 113.823 173.437 1.00 123.18 512 GLU B CA 1
ATOM 3078 C C . GLU B 2 512 ? 161.297 115.051 172.540 1.00 123.18 512 GLU B C 1
ATOM 3079 O O . GLU B 2 512 ? 161.799 114.994 171.414 1.00 123.18 512 GLU B O 1
ATOM 3085 N N . ALA B 2 513 ? 160.754 116.174 173.022 1.00 117.71 513 ALA B N 1
ATOM 3086 C CA . ALA B 2 513 ? 160.878 117.424 172.282 1.00 117.71 513 ALA B CA 1
ATOM 3087 C C . ALA B 2 513 ? 162.341 117.825 172.140 1.00 117.71 513 ALA B C 1
ATOM 3088 O O . ALA B 2 513 ? 162.791 118.207 171.054 1.00 117.71 513 ALA B O 1
ATOM 3090 N N . LYS B 2 514 ? 163.110 117.724 173.229 1.00 112.41 514 LYS B N 1
ATOM 3091 C CA . LYS B 2 514 ? 164.538 118.008 173.144 1.00 112.41 514 LYS B CA 1
ATOM 3092 C C . LYS B 2 514 ? 165.255 117.019 172.234 1.00 112.41 514 LYS B C 1
ATOM 3093 O O . LYS B 2 514 ? 166.176 117.406 171.506 1.00 112.41 514 LYS B O 1
ATOM 3099 N N . ARG B 2 515 ? 164.859 115.744 172.270 1.00 115.28 515 ARG B N 1
ATOM 3100 C CA . ARG B 2 515 ? 165.470 114.748 171.394 1.00 115.28 515 ARG B CA 1
ATOM 3101 C C . ARG B 2 515 ? 165.214 115.067 169.927 1.00 115.28 515 ARG B C 1
ATOM 3102 O O . ARG B 2 515 ? 166.113 114.933 169.089 1.00 115.28 515 ARG B O 1
ATOM 3110 N N . HIS B 2 516 ? 163.995 115.490 169.596 1.00 123.05 516 HIS B N 1
ATOM 3111 C CA . HIS B 2 516 ? 163.649 115.805 168.218 1.00 123.05 516 HIS B CA 1
ATOM 3112 C C . HIS B 2 516 ? 163.990 117.232 167.810 1.00 123.05 516 HIS B C 1
ATOM 3113 O O . HIS B 2 516 ? 163.763 117.580 166.653 1.00 123.05 516 HIS B O 1
ATOM 3120 N N . ALA B 2 517 ? 164.512 118.061 168.720 1.00 131.46 517 ALA B N 1
ATOM 3121 C CA . ALA B 2 517 ? 164.705 119.483 168.424 1.00 131.46 517 ALA B CA 1
ATOM 3122 C C . ALA B 2 517 ? 165.488 119.740 167.139 1.00 131.46 517 ALA B C 1
ATOM 3123 O O . ALA B 2 517 ? 165.214 120.721 166.436 1.00 131.46 517 ALA B O 1
ATOM 3125 N N . GLU B 2 518 ? 166.459 118.882 166.809 1.00 137.40 518 GLU B N 1
ATOM 3126 C CA . GLU B 2 518 ? 167.274 119.122 165.621 1.00 137.40 518 GLU B CA 1
ATOM 3127 C C . GLU B 2 518 ? 166.440 119.063 164.343 1.00 137.40 518 GLU B C 1
ATOM 3128 O O . GLU B 2 518 ? 166.709 119.797 163.386 1.00 137.40 518 GLU B O 1
ATOM 3134 N N . GLU B 2 519 ? 165.432 118.192 164.303 1.00 140.73 519 GLU B N 1
ATOM 3135 C CA . GLU B 2 519 ? 164.488 118.173 163.194 1.00 140.73 519 GLU B CA 1
ATOM 3136 C C . GLU B 2 519 ? 163.276 119.060 163.443 1.00 140.73 519 GLU B C 1
ATOM 3137 O O . GLU B 2 519 ? 162.573 119.413 162.491 1.00 140.73 519 GLU B O 1
ATOM 3143 N N . ASP B 2 520 ? 163.029 119.439 164.696 1.00 125.75 520 ASP B N 1
ATOM 3144 C CA . ASP B 2 520 ? 161.917 120.329 165.005 1.00 125.75 520 ASP B CA 1
ATOM 3145 C C . ASP B 2 520 ? 162.211 121.747 164.542 1.00 125.75 520 ASP B C 1
ATOM 3146 O O . ASP B 2 520 ? 161.300 122.472 164.139 1.00 125.75 520 ASP B O 1
ATOM 3151 N N . ARG B 2 521 ? 163.478 122.162 164.584 1.00 136.36 521 ARG B N 1
ATOM 3152 C CA . ARG B 2 521 ? 163.830 123.449 163.992 1.00 136.36 521 ARG B CA 1
ATOM 3153 C C . ARG B 2 521 ? 163.724 123.407 162.470 1.00 136.36 521 ARG B C 1
ATOM 3154 O O . ARG B 2 521 ? 163.364 124.413 161.847 1.00 136.36 521 ARG B O 1
ATOM 3162 N N . ARG B 2 522 ? 164.015 122.256 161.858 1.00 136.74 522 ARG B N 1
ATOM 3163 C CA . ARG B 2 522 ? 163.771 122.098 160.427 1.00 136.74 522 ARG B CA 1
ATOM 3164 C C . ARG B 2 522 ? 162.282 122.198 160.113 1.00 136.74 522 ARG B C 1
ATOM 3165 O O . ARG B 2 522 ? 161.884 122.865 159.150 1.00 136.74 522 ARG B O 1
ATOM 3173 N N . ARG B 2 523 ? 161.444 121.551 160.924 1.00 125.51 523 ARG B N 1
ATOM 3174 C CA . ARG B 2 523 ? 160.000 121.689 160.781 1.00 125.51 523 ARG B CA 1
ATOM 3175 C C . ARG B 2 523 ? 159.525 123.109 161.056 1.00 125.51 523 ARG B C 1
ATOM 3176 O O . ARG B 2 523 ? 158.535 123.539 160.466 1.00 125.51 523 ARG B O 1
ATOM 3184 N N . ARG B 2 524 ? 160.207 123.845 161.933 1.00 119.35 524 ARG B N 1
ATOM 3185 C CA . ARG B 2 524 ? 159.868 125.247 162.150 1.00 119.35 524 ARG B CA 1
ATOM 3186 C C . ARG B 2 524 ? 160.191 126.085 160.922 1.00 119.35 524 ARG B C 1
ATOM 3187 O O . ARG B 2 524 ? 159.398 126.942 160.519 1.00 119.35 524 ARG B O 1
ATOM 3195 N N . GLU B 2 525 ? 161.364 125.869 160.327 1.00 128.96 525 GLU B N 1
ATOM 3196 C CA . GLU B 2 525 ? 161.687 126.562 159.084 1.00 128.96 525 GLU B CA 1
ATOM 3197 C C . GLU B 2 525 ? 160.725 126.167 157.973 1.00 128.96 525 GLU B C 1
ATOM 3198 O O . GLU B 2 525 ? 160.462 126.962 157.065 1.00 128.96 525 GLU B O 1
ATOM 3204 N N . HIS B 2 526 ? 160.196 124.943 158.027 1.00 130.14 526 HIS B N 1
ATOM 3205 C CA . HIS B 2 526 ? 159.133 124.549 157.108 1.00 130.14 526 HIS B CA 1
ATOM 3206 C C . HIS B 2 526 ? 157.847 125.320 157.392 1.00 130.14 526 HIS B C 1
ATOM 3207 O O . HIS B 2 526 ? 157.188 125.813 156.472 1.00 130.14 526 HIS B O 1
ATOM 3214 N N . ALA B 2 527 ? 157.486 125.448 158.671 1.00 116.06 527 ALA B N 1
ATOM 3215 C CA . ALA B 2 527 ? 156.161 125.933 159.048 1.00 116.06 527 ALA B CA 1
ATOM 3216 C C . ALA B 2 527 ? 156.035 127.447 158.925 1.00 116.06 527 ALA B C 1
ATOM 3217 O O . ALA B 2 527 ? 155.013 127.943 158.442 1.00 116.06 527 ALA B O 1
ATOM 3219 N N . GLU B 2 528 ? 157.042 128.205 159.368 1.00 114.42 528 GLU B N 1
ATOM 3220 C CA . GLU B 2 528 ? 156.975 129.652 159.179 1.00 114.42 528 GLU B CA 1
ATOM 3221 C C . GLU B 2 528 ? 157.077 130.019 157.703 1.00 114.42 528 GLU B C 1
ATOM 3222 O O . GLU B 2 528 ? 156.481 131.004 157.263 1.00 114.42 528 GLU B O 1
ATOM 3228 N N . LEU B 2 529 ? 157.797 129.222 156.912 1.00 105.42 529 LEU B N 1
ATOM 3229 C CA . LEU B 2 529 ? 157.791 129.428 155.467 1.00 105.42 529 LEU B CA 1
ATOM 3230 C C . LEU B 2 529 ? 156.456 129.061 154.827 1.00 105.42 529 LEU B C 1
ATOM 3231 O O . LEU B 2 529 ? 156.032 129.728 153.879 1.00 105.42 529 LEU B O 1
ATOM 3236 N N . LYS B 2 530 ? 155.777 128.027 155.329 1.00 102.41 530 LYS B N 1
ATOM 3237 C CA . LYS B 2 530 ? 154.439 127.712 154.840 1.00 102.41 530 LYS B CA 1
ATOM 3238 C C . LYS B 2 530 ? 153.452 128.818 155.195 1.00 102.41 530 LYS B C 1
ATOM 3239 O O . LYS B 2 530 ? 152.592 129.180 154.384 1.00 102.41 530 LYS B O 1
ATOM 3245 N N . ASN B 2 531 ? 153.566 129.375 156.401 1.00 95.90 531 ASN B N 1
ATOM 3246 C CA . ASN B 2 531 ? 152.735 130.516 156.761 1.00 95.90 531 ASN B CA 1
ATOM 3247 C C . ASN B 2 531 ? 153.144 131.781 156.018 1.00 95.90 531 ASN B C 1
ATOM 3248 O O . ASN B 2 531 ? 152.310 132.665 155.832 1.00 95.90 531 ASN B O 1
ATOM 3253 N N . ALA B 2 532 ? 154.394 131.877 155.561 1.00 106.40 532 ALA B N 1
ATOM 3254 C CA . ALA B 2 532 ? 154.772 132.970 154.671 1.00 106.40 532 ALA B CA 1
ATOM 3255 C C . ALA B 2 532 ? 154.147 132.791 153.293 1.00 106.40 532 ALA B C 1
ATOM 3256 O O . ALA B 2 532 ? 153.767 133.770 152.642 1.00 106.40 532 ALA B O 1
ATOM 3258 N N . LEU B 2 533 ? 154.046 131.546 152.828 1.00 119.42 533 LEU B N 1
ATOM 3259 C CA . LEU B 2 533 ? 153.291 131.267 151.610 1.00 119.42 533 LEU B CA 1
ATOM 3260 C C . LEU B 2 533 ? 151.823 131.641 151.786 1.00 119.42 533 LEU B C 1
ATOM 3261 O O . LEU B 2 533 ? 151.206 132.227 150.888 1.00 119.42 533 LEU B O 1
ATOM 3266 N N . ASP B 2 534 ? 151.251 131.314 152.946 1.00 113.49 534 ASP B N 1
ATOM 3267 C CA . ASP B 2 534 ? 149.882 131.726 153.242 1.00 113.49 534 ASP B CA 1
ATOM 3268 C C . ASP B 2 534 ? 149.769 133.244 153.337 1.00 113.49 534 ASP B C 1
ATOM 3269 O O . ASP B 2 534 ? 148.732 133.819 152.996 1.00 113.49 534 ASP B O 1
ATOM 3274 N N . SER B 2 535 ? 150.827 133.909 153.806 1.00 115.97 535 SER B N 1
ATOM 3275 C CA . SER B 2 535 ? 150.834 135.367 153.862 1.00 115.97 535 SER B CA 1
ATOM 3276 C C . SER B 2 535 ? 150.874 135.972 152.466 1.00 115.97 535 SER B C 1
ATOM 3277 O O . SER B 2 535 ? 150.225 136.988 152.202 1.00 115.97 535 SER B O 1
ATOM 3280 N N . ALA B 2 536 ? 151.640 135.366 151.559 1.00 101.41 536 ALA B N 1
ATOM 3281 C CA . ALA B 2 536 ? 151.610 135.795 150.165 1.00 101.41 536 ALA B CA 1
ATOM 3282 C C . ALA B 2 536 ? 150.231 135.569 149.558 1.00 101.41 536 ALA B C 1
ATOM 3283 O O . ALA B 2 536 ? 149.724 136.414 148.811 1.00 101.41 536 ALA B O 1
ATOM 3285 N N . ARG B 2 537 ? 149.605 134.437 149.884 1.00 82.58 537 ARG B N 1
ATOM 3286 C CA . ARG B 2 537 ? 148.245 134.170 149.428 1.00 82.58 537 ARG B CA 1
ATOM 3287 C C . ARG B 2 537 ? 147.274 135.226 149.948 1.00 82.58 537 ARG B C 1
ATOM 3288 O O . ARG B 2 537 ? 146.447 135.748 149.193 1.00 82.58 537 ARG B O 1
ATOM 3296 N N . VAL B 2 538 ? 147.381 135.580 151.230 1.00 94.33 538 VAL B N 1
ATOM 3297 C CA . VAL B 2 538 ? 146.459 136.540 151.821 1.00 94.33 538 VAL B CA 1
ATOM 3298 C C . VAL B 2 538 ? 146.803 137.974 151.436 1.00 94.33 538 VAL B C 1
ATOM 3299 O O . VAL B 2 538 ? 145.970 138.867 151.606 1.00 94.33 538 VAL B O 1
ATOM 3303 N N . GLN B 2 539 ? 148.006 138.226 150.918 1.00 106.70 539 GLN B N 1
ATOM 3304 C CA . GLN B 2 539 ? 148.306 139.554 150.391 1.00 106.70 539 GLN B CA 1
ATOM 3305 C C . GLN B 2 539 ? 147.860 139.665 148.939 1.00 106.70 539 GLN B C 1
ATOM 3306 O O . GLN B 2 539 ? 147.568 140.761 148.448 1.00 106.70 539 GLN B O 1
ATOM 3312 N N . ALA B 2 540 ? 147.812 138.534 148.232 1.00 83.22 540 ALA B N 1
ATOM 3313 C CA . ALA B 2 540 ? 147.174 138.465 146.923 1.00 83.22 540 ALA B CA 1
ATOM 3314 C C . ALA B 2 540 ? 145.662 138.364 147.022 1.00 83.22 540 ALA B C 1
ATOM 3315 O O . ALA B 2 540 ? 144.970 138.444 146.006 1.00 83.22 540 ALA B O 1
ATOM 3317 N N . GLU B 2 541 ? 145.168 138.153 148.240 1.00 65.70 541 GLU B N 1
ATOM 3318 C CA . GLU B 2 541 ? 143.742 138.096 148.536 1.00 65.70 541 GLU B CA 1
ATOM 3319 C C . GLU B 2 541 ? 143.194 139.413 149.066 1.00 65.70 541 GLU B C 1
ATOM 3320 O O . GLU B 2 541 ? 142.169 139.899 148.578 1.00 65.70 541 GLU B O 1
ATOM 3326 N N . ARG B 2 542 ? 143.855 140.000 150.067 1.00 67.49 542 ARG B N 1
ATOM 3327 C CA . ARG B 2 542 ? 143.422 141.282 150.611 1.00 67.49 542 ARG B CA 1
ATOM 3328 C C . ARG B 2 542 ? 143.499 142.380 149.559 1.00 67.49 542 ARG B C 1
ATOM 3329 O O . ARG B 2 542 ? 142.519 143.096 149.321 1.00 67.49 542 ARG B O 1
ATOM 3337 N N . VAL B 2 543 ? 144.658 142.520 148.912 1.00 71.76 543 VAL B N 1
ATOM 3338 C CA . VAL B 2 543 ? 144.867 143.614 147.971 1.00 71.76 543 VAL B CA 1
ATOM 3339 C C . VAL B 2 543 ? 144.004 143.428 146.727 1.00 71.76 543 VAL B C 1
ATOM 3340 O O . VAL B 2 543 ? 143.481 144.400 146.170 1.00 71.76 543 VAL B O 1
ATOM 3344 N N . LEU B 2 544 ? 143.830 142.180 146.282 1.00 65.08 544 LEU B N 1
ATOM 3345 C CA . LEU B 2 544 ? 143.037 141.917 145.083 1.00 65.08 544 LEU B CA 1
ATOM 3346 C C . LEU B 2 544 ? 141.615 142.439 145.239 1.00 65.08 544 LEU B C 1
ATOM 3347 O O . LEU B 2 544 ? 141.066 143.067 144.326 1.00 65.08 544 LEU B O 1
ATOM 3352 N N . GLN B 2 545 ? 141.000 142.189 146.395 1.00 54.71 545 GLN B N 1
ATOM 3353 C CA . GLN B 2 545 ? 139.675 142.733 146.660 1.00 54.71 545 GLN B CA 1
ATOM 3354 C C . GLN B 2 545 ? 139.713 144.209 147.029 1.00 54.71 545 GLN B C 1
ATOM 3355 O O . GLN B 2 545 ? 138.684 144.883 146.921 1.00 54.71 545 GLN B O 1
ATOM 3361 N N . GLU B 2 546 ? 140.866 144.724 147.454 1.00 59.69 546 GLU B N 1
ATOM 3362 C CA . GLU B 2 546 ? 141.046 146.149 147.704 1.00 59.69 546 GLU B CA 1
ATOM 3363 C C . GLU B 2 546 ? 141.521 146.904 146.472 1.00 59.69 546 GLU B C 1
ATOM 3364 O O . GLU B 2 546 ? 141.383 148.129 146.411 1.00 59.69 546 GLU B O 1
ATOM 3370 N N . ARG B 2 547 ? 142.088 146.201 145.495 1.00 91.92 547 ARG B N 1
ATOM 3371 C CA . ARG B 2 547 ? 142.546 146.797 144.250 1.00 91.92 547 ARG B CA 1
ATOM 3372 C C . ARG B 2 547 ? 142.592 145.738 143.158 1.00 91.92 547 ARG B C 1
ATOM 3373 O O . ARG B 2 547 ? 143.171 144.663 143.345 1.00 91.92 547 ARG B O 1
ATOM 3381 N N . GLN B 2 548 ? 141.990 146.050 142.015 1.00 91.39 548 GLN B N 1
ATOM 3382 C CA . GLN B 2 548 ? 142.052 145.205 140.825 1.00 91.39 548 GLN B CA 1
ATOM 3383 C C . GLN B 2 548 ? 143.186 145.733 139.954 1.00 91.39 548 GLN B C 1
ATOM 3384 O O . GLN B 2 548 ? 143.027 146.735 139.251 1.00 91.39 548 GLN B O 1
ATOM 3390 N N . GLY B 2 549 ? 144.330 145.056 140.003 1.00 91.37 549 GLY B N 1
ATOM 3391 C CA . GLY B 2 549 ? 145.506 145.516 139.292 1.00 91.37 549 GLY B CA 1
ATOM 3392 C C . GLY B 2 549 ? 145.576 145.041 137.858 1.00 91.37 549 GLY B C 1
ATOM 3393 O O . GLY B 2 549 ? 144.553 144.956 137.172 1.00 91.37 549 GLY B O 1
ATOM 3394 N N . ALA B 2 550 ? 146.782 144.731 137.394 1.00 79.80 550 ALA B N 1
ATOM 3395 C CA . ALA B 2 550 ? 146.959 144.299 136.018 1.00 79.80 550 ALA B CA 1
ATOM 3396 C C . ALA B 2 550 ? 146.319 142.928 135.809 1.00 79.80 550 ALA B C 1
ATOM 3397 O O . ALA B 2 550 ? 146.544 142.009 136.604 1.00 79.80 550 ALA B O 1
ATOM 3399 N N . PRO B 2 551 ? 145.508 142.764 134.760 1.00 63.80 551 PRO B N 1
ATOM 3400 C CA . PRO B 2 551 ? 144.915 141.443 134.494 1.00 63.80 551 PRO B CA 1
ATOM 3401 C C . PRO B 2 551 ? 145.950 140.355 134.266 1.00 63.80 551 PRO B C 1
ATOM 3402 O O . PRO B 2 551 ? 145.710 139.200 134.639 1.00 63.80 551 PRO B O 1
ATOM 3406 N N . GLU B 2 552 ? 147.097 140.684 133.667 1.00 67.33 552 GLU B N 1
ATOM 3407 C CA . GLU B 2 552 ? 148.184 139.712 133.588 1.00 67.33 552 GLU B CA 1
ATOM 3408 C C . GLU B 2 552 ? 148.752 139.419 134.971 1.00 67.33 552 GLU B C 1
ATOM 3409 O O . GLU B 2 552 ? 149.050 138.264 135.297 1.00 67.33 552 GLU B O 1
ATOM 3415 N N . ALA B 2 553 ? 148.900 140.453 135.802 1.00 67.05 553 ALA B N 1
ATOM 3416 C CA . ALA B 2 553 ? 149.322 140.230 137.179 1.00 67.05 553 ALA B CA 1
ATOM 3417 C C . ALA B 2 553 ? 148.260 139.466 137.958 1.00 67.05 553 ALA B C 1
ATOM 3418 O O . ALA B 2 553 ? 148.586 138.660 138.835 1.00 67.05 553 ALA B O 1
ATOM 3420 N N . ARG B 2 554 ? 146.983 139.699 137.646 1.00 48.82 554 ARG B N 1
ATOM 3421 C CA . ARG B 2 554 ? 145.915 138.926 138.271 1.00 48.82 554 ARG B CA 1
ATOM 3422 C C . ARG B 2 554 ? 145.998 137.455 137.876 1.00 48.82 554 ARG B C 1
ATOM 3423 O O . ARG B 2 554 ? 145.782 136.567 138.709 1.00 48.82 554 ARG B O 1
ATOM 3431 N N . ALA B 2 555 ? 146.310 137.178 136.607 1.00 49.48 555 ALA B N 1
ATOM 3432 C CA . ALA B 2 555 ? 146.501 135.798 136.172 1.00 49.48 555 ALA B CA 1
ATOM 3433 C C . ALA B 2 555 ? 147.706 135.166 136.858 1.00 49.48 555 ALA B C 1
ATOM 3434 O O . ALA B 2 555 ? 147.669 133.988 137.232 1.00 49.48 555 ALA B O 1
ATOM 3436 N N . ARG B 2 556 ? 148.788 135.931 137.016 1.00 63.70 556 ARG B N 1
ATOM 3437 C CA . ARG B 2 556 ? 149.945 135.449 137.766 1.00 63.70 556 ARG B CA 1
ATOM 3438 C C . ARG B 2 556 ? 149.554 135.093 139.196 1.00 63.70 556 ARG B C 1
ATOM 3439 O O . ARG B 2 556 ? 149.921 134.028 139.711 1.00 63.70 556 ARG B O 1
ATOM 3447 N N . LEU B 2 557 ? 148.798 135.979 139.848 1.00 49.20 557 LEU B N 1
ATOM 3448 C CA . LEU B 2 557 ? 148.360 135.732 141.217 1.00 49.20 557 LEU B CA 1
ATOM 3449 C C . LEU B 2 557 ? 147.490 134.485 141.295 1.00 49.20 557 LEU B C 1
ATOM 3450 O O . LEU B 2 557 ? 147.642 133.668 142.206 1.00 49.20 557 LEU B O 1
ATOM 3455 N N . GLU B 2 558 ? 146.572 134.320 140.340 1.00 35.46 558 GLU B N 1
ATOM 3456 C CA . GLU B 2 558 ? 145.685 133.161 140.361 1.00 35.46 558 GLU B CA 1
ATOM 3457 C C . GLU B 2 558 ? 146.442 131.863 140.101 1.00 35.46 558 GLU B C 1
ATOM 3458 O O . GLU B 2 558 ? 146.152 130.843 140.736 1.00 35.46 558 GLU B O 1
ATOM 3464 N N . ALA B 2 559 ? 147.410 131.880 139.182 1.00 30.60 559 ALA B N 1
ATOM 3465 C CA . ALA B 2 559 ? 148.219 130.690 138.934 1.00 30.60 559 ALA B CA 1
ATOM 3466 C C . ALA B 2 559 ? 149.041 130.323 140.164 1.00 30.60 559 ALA B C 1
ATOM 3467 O O . ALA B 2 559 ? 149.149 129.146 140.528 1.00 30.60 559 ALA B O 1
ATOM 3469 N N . ALA B 2 560 ? 149.620 131.326 140.829 1.00 34.30 560 ALA B N 1
ATOM 3470 C CA . ALA B 2 560 ? 150.378 131.048 142.044 1.00 34.30 560 ALA B CA 1
ATOM 3471 C C . ALA B 2 560 ? 149.474 130.584 143.179 1.00 34.30 560 ALA B C 1
ATOM 3472 O O . ALA B 2 560 ? 149.889 129.767 144.007 1.00 34.30 560 ALA B O 1
ATOM 3474 N N . ILE B 2 561 ? 148.239 131.083 143.232 1.00 33.27 561 ILE B N 1
ATOM 3475 C CA . ILE B 2 561 ? 147.294 130.622 144.243 1.00 33.27 561 ILE B CA 1
ATOM 3476 C C . ILE B 2 561 ? 146.907 129.172 143.980 1.00 33.27 561 ILE B C 1
ATOM 3477 O O . ILE B 2 561 ? 146.757 128.376 144.913 1.00 33.27 561 ILE B O 1
ATOM 3482 N N . GLY B 2 562 ? 146.747 128.805 142.708 1.00 28.85 562 GLY B N 1
ATOM 3483 C CA . GLY B 2 562 ? 146.538 127.404 142.375 1.00 28.85 562 GLY B CA 1
ATOM 3484 C C . GLY B 2 562 ? 147.727 126.542 142.754 1.00 28.85 562 GLY B C 1
ATOM 3485 O O . GLY B 2 562 ? 147.564 125.411 143.227 1.00 28.85 562 GLY B O 1
ATOM 3486 N N . LYS B 2 563 ? 148.939 127.063 142.548 1.00 29.65 563 LYS B N 1
ATOM 3487 C CA . LYS B 2 563 ? 150.134 126.388 143.047 1.00 29.65 563 LYS B CA 1
ATOM 3488 C C . LYS B 2 563 ? 150.054 126.187 144.555 1.00 29.65 563 LYS B C 1
ATOM 3489 O O . LYS B 2 563 ? 150.421 125.126 145.070 1.00 29.65 563 LYS B O 1
ATOM 3495 N N . ALA B 2 564 ? 149.581 127.203 145.277 1.00 32.57 564 ALA B N 1
ATOM 3496 C CA . ALA B 2 564 ? 149.429 127.085 146.724 1.00 32.57 564 ALA B CA 1
ATOM 3497 C C . ALA B 2 564 ? 148.430 125.990 147.083 1.00 32.57 564 ALA B C 1
ATOM 3498 O O . ALA B 2 564 ? 148.693 125.159 147.958 1.00 32.57 564 ALA B O 1
ATOM 3500 N N . LYS B 2 565 ? 147.278 125.967 146.403 1.00 39.22 565 LYS B N 1
ATOM 3501 C CA . LYS B 2 565 ? 146.291 124.919 146.663 1.00 39.22 565 LYS B CA 1
ATOM 3502 C C . LYS B 2 565 ? 146.868 123.536 146.405 1.00 39.22 565 LYS B C 1
ATOM 3503 O O . LYS B 2 565 ? 146.594 122.599 147.163 1.00 39.22 565 LYS B O 1
ATOM 3509 N N . GLU B 2 566 ? 147.662 123.385 145.346 1.00 39.57 566 GLU B N 1
ATOM 3510 C CA . GLU B 2 566 ? 148.284 122.101 145.060 1.00 39.57 566 GLU B CA 1
ATOM 3511 C C . GLU B 2 566 ? 149.520 121.834 145.909 1.00 39.57 566 GLU B C 1
ATOM 3512 O O . GLU B 2 566 ? 150.085 120.738 145.820 1.00 39.57 566 GLU B O 1
ATOM 3518 N N . LEU B 2 567 ? 149.954 122.800 146.724 1.00 49.32 567 LEU B N 1
ATOM 3519 C CA . LEU B 2 567 ? 151.167 122.648 147.521 1.00 49.32 567 LEU B CA 1
ATOM 3520 C C . LEU B 2 567 ? 150.932 122.963 148.997 1.00 49.32 567 LEU B C 1
ATOM 3521 O O . LEU B 2 567 ? 151.865 123.351 149.705 1.00 49.32 567 LEU B O 1
ATOM 3526 N N . VAL B 2 568 ? 149.699 122.807 149.482 1.00 49.27 568 VAL B N 1
ATOM 3527 C CA . VAL B 2 568 ? 149.428 122.885 150.909 1.00 49.27 568 VAL B CA 1
ATOM 3528 C C . VAL B 2 568 ? 149.074 121.527 151.508 1.00 49.27 568 VAL B C 1
ATOM 3529 O O . VAL B 2 568 ? 149.575 121.194 152.589 1.00 49.27 568 VAL B O 1
ATOM 3533 N N . GLU B 2 569 ? 148.230 120.737 150.849 1.00 54.16 569 GLU B N 1
ATOM 3534 C CA . GLU B 2 569 ? 148.058 119.337 151.210 1.00 54.16 569 GLU B CA 1
ATOM 3535 C C . GLU B 2 569 ? 148.996 118.425 150.432 1.00 54.16 569 GLU B C 1
ATOM 3536 O O . GLU B 2 569 ? 148.950 117.204 150.616 1.00 54.16 569 GLU B O 1
ATOM 3542 N N . ARG B 2 570 ? 149.834 118.996 149.571 1.00 60.84 570 ARG B N 1
ATOM 3543 C CA . ARG B 2 570 ? 150.927 118.323 148.878 1.00 60.84 570 ARG B CA 1
ATOM 3544 C C . ARG B 2 570 ? 152.186 119.180 148.972 1.00 60.84 570 ARG B C 1
ATOM 3545 O O . ARG B 2 570 ? 152.831 119.502 147.972 1.00 60.84 570 ARG B O 1
ATOM 3553 N N . ASP B 2 571 ? 152.517 119.575 150.204 1.00 81.66 571 ASP B N 1
ATOM 3554 C CA . ASP B 2 571 ? 153.526 120.588 150.508 1.00 81.66 571 ASP B CA 1
ATOM 3555 C C . ASP B 2 571 ? 154.802 120.421 149.691 1.00 81.66 571 ASP B C 1
ATOM 3556 O O . ASP B 2 571 ? 155.325 119.313 149.544 1.00 81.66 571 ASP B O 1
ATOM 3561 N N . ALA B 2 572 ? 155.291 121.539 149.159 1.00 108.08 572 ALA B N 1
ATOM 3562 C CA . ALA B 2 572 ? 156.508 121.584 148.366 1.00 108.08 572 ALA B CA 1
ATOM 3563 C C . ALA B 2 572 ? 157.746 121.618 149.259 1.00 108.08 572 ALA B C 1
ATOM 3564 O O . ALA B 2 572 ? 157.661 121.948 150.445 1.00 108.08 572 ALA B O 1
ATOM 3566 N N . PRO B 2 573 ? 158.914 121.276 148.712 1.00 123.51 573 PRO B N 1
ATOM 3567 C CA . PRO B 2 573 ? 160.156 121.423 149.481 1.00 123.51 573 PRO B CA 1
ATOM 3568 C C . PRO B 2 573 ? 160.467 122.884 149.775 1.00 123.51 573 PRO B C 1
ATOM 3569 O O . PRO B 2 573 ? 159.999 123.794 149.086 1.00 123.51 573 PRO B O 1
ATOM 3573 N N . ASP B 2 574 ? 161.262 123.095 150.824 1.00 113.64 574 ASP B N 1
ATOM 3574 C CA . ASP B 2 574 ? 161.580 124.452 151.264 1.00 113.64 574 ASP B CA 1
ATOM 3575 C C . ASP B 2 574 ? 162.229 125.328 150.196 1.00 113.64 574 ASP B C 1
ATOM 3576 O O . ASP B 2 574 ? 161.877 126.519 150.131 1.00 113.64 574 ASP B O 1
ATOM 3581 N N . PRO B 2 575 ? 163.190 124.858 149.387 1.00 108.27 575 PRO B N 1
ATOM 3582 C CA . PRO B 2 575 ? 163.700 125.734 148.316 1.00 108.27 575 PRO B CA 1
ATOM 3583 C C . PRO B 2 575 ? 162.611 126.215 147.373 1.00 108.27 575 PRO B C 1
ATOM 3584 O O . PRO B 2 575 ? 162.596 127.395 146.996 1.00 108.27 575 PRO B O 1
ATOM 3588 N N . GLU B 2 576 ? 161.676 125.334 147.006 1.00 120.09 576 GLU B N 1
ATOM 3589 C CA . GLU B 2 576 ? 160.540 125.757 146.195 1.00 120.09 576 GLU B CA 1
ATOM 3590 C C . GLU B 2 576 ? 159.669 126.746 146.956 1.00 120.09 576 GLU B C 1
ATOM 3591 O O . GLU B 2 576 ? 159.169 127.718 146.378 1.00 120.09 576 GLU B O 1
ATOM 3597 N N . LEU B 2 577 ? 159.486 126.522 148.260 1.00 108.69 577 LEU B N 1
ATOM 3598 C CA . LEU B 2 577 ? 158.692 127.446 149.062 1.00 108.69 577 LEU B CA 1
ATOM 3599 C C . LEU B 2 577 ? 159.291 128.846 149.066 1.00 108.69 577 LEU B C 1
ATOM 3600 O O . LEU B 2 577 ? 158.563 129.828 148.901 1.00 108.69 577 LEU B O 1
ATOM 3605 N N . LYS B 2 578 ? 160.609 128.961 149.245 1.00 86.10 578 LYS B N 1
ATOM 3606 C CA . LYS B 2 578 ? 161.238 130.279 149.233 1.00 86.10 578 LYS B CA 1
ATOM 3607 C C . LYS B 2 578 ? 161.205 130.900 147.842 1.00 86.10 578 LYS B C 1
ATOM 3608 O O . LYS B 2 578 ? 160.906 132.094 147.695 1.00 86.10 578 LYS B O 1
ATOM 3614 N N . ALA B 2 579 ? 161.514 130.110 146.808 1.00 88.98 579 ALA B N 1
ATOM 3615 C CA . ALA B 2 579 ? 161.496 130.627 145.446 1.00 88.98 579 ALA B CA 1
ATOM 3616 C C . ALA B 2 579 ? 160.092 130.987 144.983 1.00 88.98 579 ALA B C 1
ATOM 3617 O O . ALA B 2 579 ? 159.948 131.679 143.971 1.00 88.98 579 ALA B O 1
ATOM 3619 N N . ALA B 2 580 ? 159.060 130.520 145.685 1.00 98.57 580 ALA B N 1
ATOM 3620 C CA . ALA B 2 580 ? 157.685 130.911 145.403 1.00 98.57 580 ALA B CA 1
ATOM 3621 C C . ALA B 2 580 ? 157.240 132.108 146.233 1.00 98.57 580 ALA B C 1
ATOM 3622 O O . ALA B 2 580 ? 156.553 132.994 145.720 1.00 98.57 580 ALA B O 1
ATOM 3624 N N . THR B 2 581 ? 157.627 132.161 147.510 1.00 95.96 581 THR B N 1
ATOM 3625 C CA . THR B 2 581 ? 157.256 133.299 148.345 1.00 95.96 581 THR B CA 1
ATOM 3626 C C . THR B 2 581 ? 157.934 134.580 147.876 1.00 95.96 581 THR B C 1
ATOM 3627 O O . THR B 2 581 ? 157.289 135.629 147.792 1.00 95.96 581 THR B O 1
ATOM 3631 N N . GLU B 2 582 ? 159.230 134.521 147.551 1.00 91.48 582 GLU B N 1
ATOM 3632 C CA . GLU B 2 582 ? 159.884 135.722 147.037 1.00 91.48 582 GLU B CA 1
ATOM 3633 C C . GLU B 2 582 ? 159.394 136.065 145.635 1.00 91.48 582 GLU B C 1
ATOM 3634 O O . GLU B 2 582 ? 159.296 137.249 145.282 1.00 91.48 582 GLU B O 1
ATOM 3640 N N . GLU B 2 583 ? 159.064 135.050 144.832 1.00 102.31 583 GLU B N 1
ATOM 3641 C CA . GLU B 2 583 ? 158.460 135.304 143.529 1.00 102.31 583 GLU B CA 1
ATOM 3642 C C . GLU B 2 583 ? 157.134 136.038 143.666 1.00 102.31 583 GLU B C 1
ATOM 3643 O O . GLU B 2 583 ? 156.864 136.976 142.912 1.00 102.31 583 GLU B O 1
ATOM 3649 N N . LEU B 2 584 ? 156.303 135.644 144.634 1.00 123.15 584 LEU B N 1
ATOM 3650 C CA . LEU B 2 584 ? 155.039 136.342 144.846 1.00 123.15 584 LEU B CA 1
ATOM 3651 C C . LEU B 2 584 ? 155.244 137.705 145.491 1.00 123.15 584 LEU B C 1
ATOM 3652 O O . LEU B 2 584 ? 154.438 138.614 145.277 1.00 123.15 584 LEU B O 1
ATOM 3657 N N . LEU B 2 585 ? 156.308 137.870 146.277 1.00 121.78 585 LEU B N 1
ATOM 3658 C CA . LEU B 2 585 ? 156.643 139.198 146.780 1.00 121.78 585 LEU B CA 1
ATOM 3659 C C . LEU B 2 585 ? 156.961 140.142 145.628 1.00 121.78 585 LEU B C 1
ATOM 3660 O O . LEU B 2 585 ? 156.486 141.282 145.591 1.00 121.78 585 LEU B O 1
ATOM 3665 N N . LYS B 2 586 ? 157.744 139.670 144.655 1.00 118.48 586 LYS B N 1
ATOM 3666 C CA . LYS B 2 586 ? 157.999 140.479 143.465 1.00 118.48 586 LYS B CA 1
ATOM 3667 C C . LYS B 2 586 ? 156.733 140.653 142.630 1.00 118.48 586 LYS B C 1
ATOM 3668 O O . LYS B 2 586 ? 156.532 141.698 141.998 1.00 118.48 586 LYS B O 1
ATOM 3674 N N . ALA B 2 587 ? 155.870 139.634 142.613 1.00 145.69 587 ALA B N 1
ATOM 3675 C CA . ALA B 2 587 ? 154.614 139.730 141.876 1.00 145.69 587 ALA B CA 1
ATOM 3676 C C . ALA B 2 587 ? 153.713 140.812 142.455 1.00 145.69 587 ALA B C 1
ATOM 3677 O O . ALA B 2 587 ? 153.027 141.520 141.713 1.00 145.69 587 ALA B O 1
ATOM 3679 N N . VAL B 2 588 ? 153.689 140.945 143.782 1.00 152.90 588 VAL B N 1
ATOM 3680 C CA . VAL B 2 588 ? 152.895 142.006 144.395 1.00 152.90 588 VAL B CA 1
ATOM 3681 C C . VAL B 2 588 ? 153.628 143.341 144.308 1.00 152.90 588 VAL B C 1
ATOM 3682 O O . VAL B 2 588 ? 152.996 144.405 144.330 1.00 152.90 588 VAL B O 1
ATOM 3686 N N . GLU B 2 589 ? 154.960 143.315 144.211 1.00 135.68 589 GLU B N 1
ATOM 3687 C CA . GLU B 2 589 ? 155.710 144.544 143.974 1.00 135.68 589 GLU B CA 1
ATOM 3688 C C . GLU B 2 589 ? 155.367 145.142 142.616 1.00 135.68 589 GLU B C 1
ATOM 3689 O O . GLU B 2 589 ? 155.183 146.359 142.491 1.00 135.68 589 GLU B O 1
ATOM 3695 N N . GLU B 2 590 ? 155.275 144.299 141.586 1.00 158.72 590 GLU B N 1
ATOM 3696 C CA . GLU B 2 590 ? 154.831 144.764 140.276 1.00 158.72 590 GLU B CA 1
ATOM 3697 C C . GLU B 2 590 ? 153.318 144.924 140.197 1.00 158.72 590 GLU B C 1
ATOM 3698 O O . GLU B 2 590 ? 152.828 145.643 139.320 1.00 158.72 590 GLU B O 1
ATOM 3704 N N . TYR B 2 591 ? 152.574 144.271 141.092 1.00 141.76 591 TYR B N 1
ATOM 3705 C CA . TYR B 2 591 ? 151.128 144.443 141.162 1.00 141.76 591 TYR B CA 1
ATOM 3706 C C . TYR B 2 591 ? 150.753 145.760 141.826 1.00 141.76 591 TYR B C 1
ATOM 3707 O O . TYR B 2 591 ? 149.667 146.294 141.573 1.00 141.76 591 TYR B O 1
ATOM 3716 N N . GLU B 2 592 ? 151.635 146.290 142.676 1.00 187.13 592 GLU B N 1
ATOM 3717 C CA . GLU B 2 592 ? 151.433 147.565 143.353 1.00 187.13 592 GLU B CA 1
ATOM 3718 C C . GLU B 2 592 ? 151.984 148.739 142.553 1.00 187.13 592 GLU B C 1
ATOM 3719 O O . GLU B 2 592 ? 152.355 149.767 143.135 1.00 187.13 592 GLU B O 1
ATOM 3725 N N . LYS B 2 593 ? 152.054 148.600 141.226 1.00 193.77 593 LYS B N 1
ATOM 3726 C CA . LYS B 2 593 ? 152.699 149.593 140.375 1.00 193.77 593 LYS B CA 1
ATOM 3727 C C . LYS B 2 593 ? 152.033 150.962 140.446 1.00 193.77 593 LYS B C 1
ATOM 3728 O O . LYS B 2 593 ? 152.663 151.962 140.086 1.00 193.77 593 LYS B O 1
ATOM 3734 N N . GLY B 2 594 ? 150.783 151.035 140.897 1.00 210.61 594 GLY B N 1
ATOM 3735 C CA . GLY B 2 594 ? 150.117 152.315 141.027 1.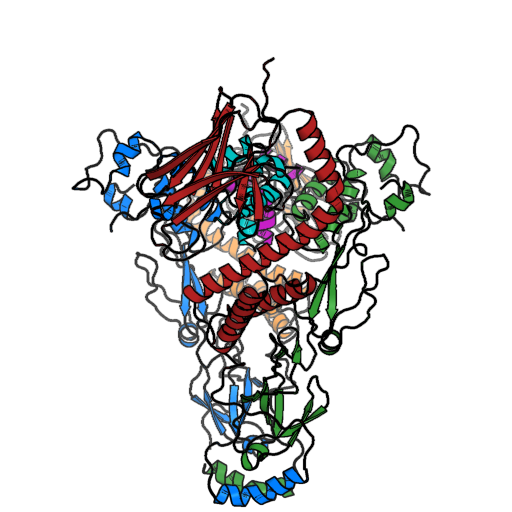00 210.61 594 GLY B CA 1
ATOM 3736 C C . GLY B 2 594 ? 149.307 152.700 139.807 1.00 210.61 594 GLY B C 1
ATOM 3737 O O . GLY B 2 594 ? 148.167 152.255 139.643 1.00 210.61 594 GLY B O 1
ATOM 3738 N N . ALA B 2 595 ? 149.886 153.529 138.945 1.00 209.91 595 ALA B N 1
ATOM 3739 C CA . ALA B 2 595 ? 149.198 154.006 137.753 1.00 209.91 595 ALA B CA 1
ATOM 3740 C C . ALA B 2 595 ? 149.147 152.895 136.705 1.00 209.91 595 ALA B C 1
ATOM 3741 O O . ALA B 2 595 ? 149.512 151.743 136.959 1.00 209.91 595 ALA B O 1
ATOM 3743 N N . GLN B 2 596 ? 148.692 153.237 135.503 1.00 172.72 596 GLN B N 1
ATOM 3744 C CA . GLN B 2 596 ? 148.586 152.265 134.427 1.00 172.72 596 GLN B CA 1
ATOM 3745 C C . GLN B 2 596 ? 149.966 151.996 133.826 1.00 172.72 596 GLN B C 1
ATOM 3746 O O . GLN B 2 596 ? 151.002 152.402 134.360 1.00 172.72 596 GLN B O 1
ATOM 3752 N N . ALA B 2 597 ? 149.976 151.298 132.692 1.00 131.17 597 ALA B N 1
ATOM 3753 C CA . ALA B 2 597 ? 151.217 150.814 132.089 1.00 131.17 597 ALA B CA 1
ATOM 3754 C C . ALA B 2 597 ? 152.018 152.010 131.594 1.00 131.17 597 ALA B C 1
ATOM 3755 O O . ALA B 2 597 ? 151.846 152.489 130.472 1.00 131.17 597 ALA B O 1
ATOM 3757 N N . ALA B 2 598 ? 152.915 152.497 132.453 1.00 80.36 598 ALA B N 1
ATOM 3758 C CA . ALA B 2 598 ? 153.780 153.629 132.126 1.00 80.36 598 ALA B CA 1
ATOM 3759 C C . ALA B 2 598 ? 155.014 153.100 131.403 1.00 80.36 598 ALA B C 1
ATOM 3760 O O . ALA B 2 598 ? 156.119 153.023 131.948 1.00 80.36 598 ALA B O 1
ATOM 3762 N N . SER B 2 599 ? 154.813 152.726 130.139 1.00 56.88 599 SER B N 1
ATOM 3763 C CA . SER B 2 599 ? 155.892 152.217 129.294 1.00 56.88 599 SER B CA 1
ATOM 3764 C C . SER B 2 599 ? 156.608 153.412 128.672 1.00 56.88 599 SER B C 1
ATOM 3765 O O . SER B 2 599 ? 156.474 153.719 127.484 1.00 56.88 599 SER B O 1
ATOM 3768 N N . GLY B 2 600 ? 157.390 154.095 129.503 1.00 41.45 600 GLY B N 1
ATOM 3769 C CA . GLY B 2 600 ? 158.052 155.314 129.085 1.00 41.45 600 GLY B CA 1
ATOM 3770 C C . GLY B 2 600 ? 157.188 156.538 129.298 1.00 41.45 600 GLY B C 1
ATOM 3771 O O . GLY B 2 600 ? 156.790 156.838 130.428 1.00 41.45 600 GLY B O 1
ATOM 3772 N N . LYS B 2 601 ? 156.885 157.251 128.213 1.00 17.98 601 LYS B N 1
ATOM 3773 C CA . LYS B 2 601 ? 156.049 158.443 128.260 1.00 17.98 601 LYS B CA 1
ATOM 3774 C C . LYS B 2 601 ? 154.605 158.159 127.866 1.00 17.98 601 LYS B C 1
ATOM 3775 O O . LYS B 2 601 ? 153.832 159.099 127.659 1.00 17.98 601 LYS B O 1
ATOM 3781 N N . GLY B 2 602 ? 154.227 156.887 127.764 1.00 13.39 602 GLY B N 1
ATOM 3782 C CA . GLY B 2 602 ? 152.897 156.507 127.352 1.00 13.39 602 GLY B CA 1
ATOM 3783 C C . GLY B 2 602 ? 152.613 156.796 125.890 1.00 13.39 602 GLY B C 1
ATOM 3784 O O . GLY B 2 602 ? 151.794 157.659 125.556 1.00 13.39 602 GLY B O 1
ATOM 3785 N N . PRO B 2 603 ? 153.281 156.083 124.987 1.00 11.45 603 PRO B N 1
ATOM 3786 C CA . PRO B 2 603 ? 153.026 156.270 123.557 1.00 11.45 603 PRO B CA 1
ATOM 3787 C C . PRO B 2 603 ? 151.774 155.521 123.116 1.00 11.45 603 PRO B C 1
ATOM 3788 O O . PRO B 2 603 ? 151.227 154.684 123.834 1.00 11.45 603 PRO B O 1
ATOM 3792 N N . ASP B 2 604 ? 151.326 155.842 121.900 1.00 11.30 604 ASP B N 1
ATOM 3793 C CA . ASP B 2 604 ? 150.128 155.204 121.364 1.00 11.30 604 ASP B CA 1
ATOM 3794 C C . ASP B 2 604 ? 150.357 153.725 121.076 1.00 11.30 604 ASP B C 1
ATOM 3795 O O . ASP B 2 604 ? 149.552 152.881 121.486 1.00 11.30 604 ASP B O 1
ATOM 3800 N N . ASP B 2 605 ? 151.446 153.391 120.386 1.00 9.67 605 ASP B N 1
ATOM 3801 C CA . ASP B 2 605 ? 151.755 152.001 120.078 1.00 9.67 605 ASP B CA 1
ATOM 3802 C C . ASP B 2 605 ? 153.231 151.885 119.728 1.00 9.67 605 ASP B C 1
ATOM 3803 O O . ASP B 2 605 ? 153.916 152.885 119.496 1.00 9.67 605 ASP B O 1
ATOM 3808 N N . VAL B 2 606 ? 153.710 150.642 119.696 1.00 18.08 606 VAL B N 1
ATOM 3809 C CA . VAL B 2 606 ? 155.102 150.317 119.416 1.00 18.08 606 VAL B CA 1
ATOM 3810 C C . VAL B 2 606 ? 155.138 149.193 118.386 1.00 18.08 606 VAL B C 1
ATOM 3811 O O . VAL B 2 606 ? 154.102 148.724 117.909 1.00 18.08 606 VAL B O 1
ATOM 3815 N N . ILE B 2 607 ? 156.349 148.758 118.044 1.00 28.05 607 ILE B N 1
ATOM 3816 C CA . ILE B 2 607 ? 156.554 147.643 117.127 1.00 28.05 607 ILE B CA 1
ATOM 3817 C C . ILE B 2 607 ? 157.856 146.947 117.500 1.00 28.05 607 ILE B C 1
ATOM 3818 O O . ILE B 2 607 ? 158.720 147.536 118.159 1.00 28.05 607 ILE B O 1
ATOM 3823 N N . ASP B 2 608 ? 157.994 145.691 117.081 1.00 25.29 608 ASP B N 1
ATOM 3824 C CA . ASP B 2 608 ? 159.199 144.921 117.355 1.00 25.29 608 ASP B CA 1
ATOM 3825 C C . ASP B 2 608 ? 160.261 145.222 116.304 1.00 25.29 608 ASP B C 1
ATOM 3826 O O . ASP B 2 608 ? 159.957 145.330 115.112 1.00 25.29 608 ASP B O 1
ATOM 3831 N N . ALA B 2 609 ? 161.506 145.360 116.751 1.00 18.67 609 ALA B N 1
ATOM 3832 C CA . ALA B 2 609 ? 162.598 145.678 115.843 1.00 18.67 609 ALA B CA 1
ATOM 3833 C C . ALA B 2 609 ? 163.262 144.409 115.323 1.00 18.67 609 ALA B C 1
ATOM 3834 O O . ALA B 2 609 ? 163.484 143.451 116.069 1.00 18.67 609 ALA B O 1
ATOM 3836 N N . ASP B 2 610 ? 163.581 144.408 114.028 1.00 25.37 610 ASP B N 1
ATOM 3837 C CA . ASP B 2 610 ? 164.270 143.287 113.391 1.00 25.37 610 ASP B CA 1
ATOM 3838 C C . ASP B 2 610 ? 165.757 143.303 113.757 1.00 25.37 610 ASP B C 1
ATOM 3839 O O . ASP B 2 610 ? 166.626 143.664 112.964 1.00 25.37 610 ASP B O 1
ATOM 3844 N N . TYR B 2 611 ? 166.035 142.893 115.000 1.00 31.62 611 TYR B N 1
ATOM 3845 C CA . TYR B 2 611 ? 167.393 142.969 115.533 1.00 31.62 611 TYR B CA 1
ATOM 3846 C C . TYR B 2 611 ? 168.366 142.100 114.749 1.00 31.62 611 TYR B C 1
ATOM 3847 O O . TYR B 2 611 ? 169.530 142.477 114.573 1.00 31.62 611 TYR B O 1
ATOM 3856 N N . LYS B 2 612 ? 167.916 140.938 114.284 1.00 33.90 612 LYS B N 1
ATOM 3857 C CA . LYS B 2 612 ? 168.785 140.040 113.544 1.0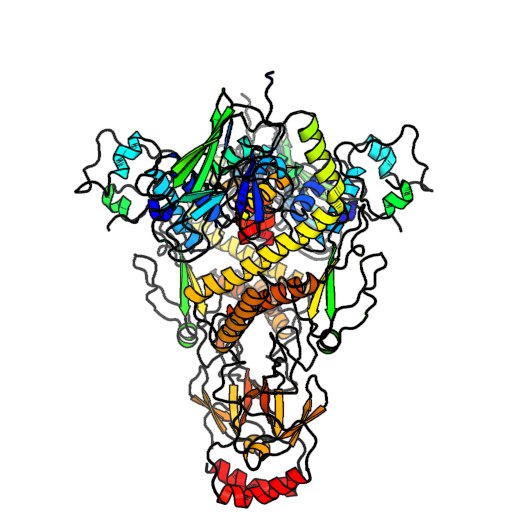0 33.90 612 LYS B CA 1
ATOM 3858 C C . LYS B 2 612 ? 169.215 140.682 112.225 1.00 33.90 612 LYS B C 1
ATOM 3859 O O . LYS B 2 612 ? 168.471 141.474 111.639 1.00 33.90 612 LYS B O 1
ATOM 3865 N N . PRO B 2 613 ? 170.423 140.376 111.751 1.00 33.23 613 PRO B N 1
ATOM 3866 C CA . PRO B 2 613 ? 170.902 140.992 110.508 1.00 33.23 613 PRO B CA 1
ATOM 3867 C C . PRO B 2 613 ? 170.012 140.636 109.326 1.00 33.23 613 PRO B C 1
ATOM 3868 O O . PRO B 2 613 ? 169.493 139.522 109.224 1.00 33.23 613 PRO B O 1
ATOM 3872 N N . ALA B 2 614 ? 169.839 141.604 108.427 1.00 33.85 614 ALA B N 1
ATOM 3873 C CA . ALA B 2 614 ? 168.996 141.419 107.253 1.00 33.85 614 ALA B CA 1
ATOM 3874 C C . ALA B 2 614 ? 169.615 142.098 106.038 1.00 33.85 614 ALA B C 1
ATOM 3875 O O . ALA B 2 614 ? 170.758 142.563 106.098 1.00 33.85 614 ALA B O 1
ATOM 3877 N N . ASP B 2 615 ? 168.866 142.153 104.939 1.00 26.54 615 ASP B N 1
ATOM 3878 C CA . ASP B 2 615 ? 169.326 142.762 103.692 1.00 26.54 615 ASP B CA 1
ATOM 3879 C C . ASP B 2 615 ? 170.639 142.147 103.213 1.00 26.54 615 ASP B C 1
ATOM 3880 O O . ASP B 2 615 ? 171.215 142.587 102.219 1.00 26.54 615 ASP B O 1
ATOM 3885 N N . ALA C 1 2 ? 132.263 180.226 161.694 1.00 109.93 2 ALA C N 1
ATOM 3886 C CA . ALA C 1 2 ? 130.932 179.649 161.550 1.00 109.93 2 ALA C CA 1
ATOM 3887 C C . ALA C 1 2 ? 130.693 178.568 162.600 1.00 109.93 2 ALA C C 1
ATOM 3888 O O . ALA C 1 2 ? 130.879 178.800 163.794 1.00 109.93 2 ALA C O 1
ATOM 3890 N N . ALA C 1 3 ? 130.280 177.387 162.146 1.00 115.37 3 ALA C N 1
ATOM 3891 C CA . ALA C 1 3 ? 130.063 176.273 163.057 1.00 115.37 3 ALA C CA 1
ATOM 3892 C C . ALA C 1 3 ? 131.396 175.746 163.577 1.00 115.37 3 ALA C C 1
ATOM 3893 O O . ALA C 1 3 ? 132.465 176.069 163.054 1.00 115.37 3 ALA C O 1
ATOM 3895 N N . LYS C 1 4 ? 131.323 174.927 164.625 1.00 86.72 4 LYS C N 1
ATOM 3896 C CA . LYS C 1 4 ? 132.524 174.403 165.264 1.00 86.72 4 LYS C CA 1
ATOM 3897 C C . LYS C 1 4 ? 133.296 173.464 164.347 1.00 86.72 4 LYS C C 1
ATOM 3898 O O . LYS C 1 4 ? 132.764 172.442 163.902 1.00 86.72 4 LYS C O 1
ATOM 3904 N N . LYS C 1 5 ? 134.548 173.807 164.055 1.00 89.40 5 LYS C N 1
ATOM 3905 C CA . LYS C 1 5 ? 135.462 172.846 163.455 1.00 89.40 5 LYS C CA 1
ATOM 3906 C C . LYS C 1 5 ? 135.835 171.801 164.496 1.00 89.40 5 LYS C C 1
ATOM 3907 O O . LYS C 1 5 ? 136.168 172.142 165.636 1.00 89.40 5 LYS C O 1
ATOM 3913 N N . ASP C 1 6 ? 135.777 170.529 164.107 1.00 93.68 6 ASP C N 1
ATOM 3914 C CA . ASP C 1 6 ? 135.955 169.444 165.063 1.00 93.68 6 ASP C CA 1
ATOM 3915 C C . ASP C 1 6 ? 137.366 169.439 165.638 1.00 93.68 6 ASP C C 1
ATOM 3916 O O . ASP C 1 6 ? 138.317 169.024 164.969 1.00 93.68 6 ASP C O 1
ATOM 3921 N N . TYR C 1 7 ? 137.507 169.902 166.883 1.00 94.19 7 TYR C N 1
ATOM 3922 C CA . TYR C 1 7 ? 138.798 169.820 167.556 1.00 94.19 7 TYR C CA 1
ATOM 3923 C C . TYR C 1 7 ? 139.147 168.379 167.902 1.00 94.19 7 TYR C C 1
ATOM 3924 O O . TYR C 1 7 ? 140.329 168.022 167.966 1.00 94.19 7 TYR C O 1
ATOM 3933 N N . TYR C 1 8 ? 138.133 167.540 168.132 1.00 97.28 8 TYR C N 1
ATOM 3934 C CA . TYR C 1 8 ? 138.377 166.116 168.337 1.00 97.28 8 TYR C CA 1
ATOM 3935 C C . TYR C 1 8 ? 138.999 165.484 167.099 1.00 97.28 8 TYR C C 1
ATOM 3936 O O . TYR C 1 8 ? 139.934 164.681 167.206 1.00 97.28 8 TYR C O 1
ATOM 3945 N N . ALA C 1 9 ? 138.495 165.836 165.914 1.00 105.05 9 ALA C N 1
ATOM 3946 C CA . ALA C 1 9 ? 139.075 165.325 164.678 1.00 105.05 9 ALA C CA 1
ATOM 3947 C C . ALA C 1 9 ? 140.452 165.916 164.417 1.00 105.05 9 ALA C C 1
ATOM 3948 O O . ALA C 1 9 ? 141.302 165.252 163.812 1.00 105.05 9 ALA C O 1
ATOM 3950 N N . ILE C 1 10 ? 140.687 167.153 164.857 1.00 108.51 10 ILE C N 1
ATOM 3951 C CA . ILE C 1 10 ? 142.020 167.737 164.757 1.00 108.51 10 ILE C CA 1
ATOM 3952 C C . ILE C 1 10 ? 143.007 166.936 165.597 1.00 108.51 10 ILE C C 1
ATOM 3953 O O . ILE C 1 10 ? 144.072 166.529 165.118 1.00 108.51 10 ILE C O 1
ATOM 3958 N N . LEU C 1 11 ? 142.657 166.683 166.860 1.00 99.98 11 LEU C N 1
ATOM 3959 C CA . LEU C 1 11 ? 143.521 165.898 167.735 1.00 99.98 11 LEU C CA 1
ATOM 3960 C C . LEU C 1 11 ? 143.524 164.419 167.369 1.00 99.98 11 LEU C C 1
ATOM 3961 O O . LEU C 1 11 ? 144.576 163.773 167.436 1.00 99.98 11 LEU C O 1
ATOM 3966 N N . GLY C 1 12 ? 142.378 163.872 166.989 1.00 103.33 12 GLY C N 1
ATOM 3967 C CA . GLY C 1 12 ? 142.260 162.467 166.677 1.00 103.33 12 GLY C CA 1
ATOM 3968 C C . GLY C 1 12 ? 141.662 161.611 167.770 1.00 103.33 12 GLY C C 1
ATOM 3969 O O . GLY C 1 12 ? 142.131 160.485 167.974 1.00 103.33 12 GLY C O 1
ATOM 3970 N N . VAL C 1 13 ? 140.653 162.102 168.475 1.00 92.22 13 VAL C N 1
ATOM 3971 C CA . VAL C 1 13 ? 140.029 161.364 169.570 1.00 92.22 13 VAL C CA 1
ATOM 3972 C C . VAL C 1 13 ? 138.522 161.418 169.365 1.00 92.22 13 VAL C C 1
ATOM 3973 O O . VAL C 1 13 ? 138.001 162.343 168.718 1.00 92.22 13 VAL C O 1
ATOM 3977 N N . PRO C 1 14 ? 137.787 160.440 169.892 1.00 88.36 14 PRO C N 1
ATOM 3978 C CA . PRO C 1 14 ? 136.327 160.447 169.740 1.00 88.36 14 PRO C CA 1
ATOM 3979 C C . PRO C 1 14 ? 135.688 161.596 170.507 1.00 88.36 14 PRO C C 1
ATOM 3980 O O . PRO C 1 14 ? 136.343 162.364 171.214 1.00 88.36 14 PRO C O 1
ATOM 3984 N N . ARG C 1 15 ? 134.367 161.702 170.350 1.00 89.34 15 ARG C N 1
ATOM 3985 C CA . ARG C 1 15 ? 133.635 162.816 170.945 1.00 89.34 15 ARG C CA 1
ATOM 3986 C C . ARG C 1 15 ? 133.641 162.736 172.466 1.00 89.34 15 ARG C C 1
ATOM 3987 O O . ARG C 1 15 ? 133.757 163.760 173.150 1.00 89.34 15 ARG C O 1
ATOM 3995 N N . ASN C 1 16 ? 133.522 161.528 173.014 1.00 85.17 16 ASN C N 1
ATOM 3996 C CA . ASN C 1 16 ? 133.434 161.318 174.452 1.00 85.17 16 ASN C CA 1
ATOM 3997 C C . ASN C 1 16 ? 134.795 161.126 175.109 1.00 85.17 16 ASN C C 1
ATOM 3998 O O . ASN C 1 16 ? 134.853 160.808 176.302 1.00 85.17 16 ASN C O 1
ATOM 4003 N N . ALA C 1 17 ? 135.883 161.294 174.360 1.00 85.45 17 ALA C N 1
ATOM 4004 C CA . ALA C 1 17 ? 137.216 161.104 174.917 1.00 85.45 17 ALA C CA 1
ATOM 4005 C C . ALA C 1 17 ? 137.458 162.059 176.079 1.00 85.45 17 ALA C C 1
ATOM 4006 O O . ALA C 1 17 ? 137.205 163.263 175.981 1.00 85.45 17 ALA C O 1
ATOM 4008 N N . THR C 1 18 ? 137.957 161.513 177.185 1.00 88.34 18 THR C N 1
ATOM 4009 C CA . THR C 1 18 ? 138.155 162.288 178.403 1.00 88.34 18 THR C CA 1
ATOM 4010 C C . THR C 1 18 ? 139.522 162.973 178.366 1.00 88.34 18 THR C C 1
ATOM 4011 O O . THR C 1 18 ? 140.215 162.978 177.345 1.00 88.34 18 THR C O 1
ATOM 4015 N N . GLN C 1 19 ? 139.932 163.536 179.507 1.00 91.95 19 GLN C N 1
ATOM 4016 C CA . GLN C 1 19 ? 141.059 164.465 179.534 1.00 91.95 19 GLN C CA 1
ATOM 4017 C C . GLN C 1 19 ? 142.362 163.808 179.093 1.00 91.95 19 GLN C C 1
ATOM 4018 O O . GLN C 1 19 ? 143.191 164.447 178.436 1.00 91.95 19 GLN C O 1
ATOM 4024 N N . GLU C 1 20 ? 142.576 162.543 179.461 1.00 72.92 20 GLU C N 1
ATOM 4025 C CA . GLU C 1 20 ? 143.874 161.924 179.206 1.00 72.92 20 GLU C CA 1
ATOM 4026 C C . GLU C 1 20 ? 144.100 161.676 177.718 1.00 72.92 20 GLU C C 1
ATOM 4027 O O . GLU C 1 20 ? 145.224 161.834 177.223 1.00 72.92 20 GLU C O 1
ATOM 4033 N N . GLU C 1 21 ? 143.054 161.281 176.988 1.00 80.21 21 GLU C N 1
ATOM 4034 C CA . GLU C 1 21 ? 143.188 161.135 175.542 1.00 80.21 21 GLU C CA 1
ATOM 4035 C C . GLU C 1 21 ? 143.483 162.478 174.886 1.00 80.21 21 GLU C C 1
ATOM 4036 O O . GLU C 1 21 ? 144.283 162.561 173.947 1.00 80.21 21 GLU C O 1
ATOM 4042 N N . ILE C 1 22 ? 142.847 163.542 175.376 1.00 74.54 22 ILE C N 1
ATOM 4043 C CA . ILE C 1 22 ? 143.128 164.884 174.878 1.00 74.54 22 ILE C CA 1
ATOM 4044 C C . ILE C 1 22 ? 144.586 165.244 175.120 1.00 74.54 22 ILE C C 1
ATOM 4045 O O . ILE C 1 22 ? 145.254 165.815 174.249 1.00 74.54 22 ILE C O 1
ATOM 4050 N N . LYS C 1 23 ? 145.096 164.932 176.313 1.00 57.96 23 LYS C N 1
ATOM 4051 C CA . LYS C 1 23 ? 146.490 165.222 176.629 1.00 57.96 23 LYS C CA 1
ATOM 4052 C C . LYS C 1 23 ? 147.430 164.460 175.703 1.00 57.96 23 LYS C C 1
ATOM 4053 O O . LYS C 1 23 ? 148.380 165.030 175.154 1.00 57.96 23 LYS C O 1
ATOM 4059 N N . ARG C 1 24 ? 147.169 163.165 175.510 1.00 59.40 24 ARG C N 1
ATOM 4060 C CA . ARG C 1 24 ? 148.055 162.336 174.699 1.00 59.40 24 ARG C CA 1
ATOM 4061 C C . ARG C 1 24 ? 147.889 162.588 173.203 1.00 59.40 24 ARG C C 1
ATOM 4062 O O . ARG C 1 24 ? 148.727 162.134 172.417 1.00 59.40 24 ARG C O 1
ATOM 4070 N N . ALA C 1 25 ? 146.839 163.299 172.791 1.00 60.20 25 ALA C N 1
ATOM 4071 C CA . ALA C 1 25 ? 146.726 163.747 171.405 1.00 60.20 25 ALA C CA 1
ATOM 4072 C C . ALA C 1 25 ? 147.395 165.106 171.186 1.00 60.20 25 ALA C C 1
ATOM 4073 O O . ALA C 1 25 ? 148.100 165.298 170.185 1.00 60.20 25 ALA C O 1
ATOM 4075 N N . TYR C 1 26 ? 147.195 166.054 172.116 1.00 60.88 26 TYR C N 1
ATOM 4076 C CA . TYR C 1 26 ? 147.886 167.337 172.054 1.00 60.88 26 TYR C CA 1
ATOM 4077 C C . TYR C 1 26 ? 149.394 167.187 172.138 1.00 60.88 26 TYR C C 1
ATOM 4078 O O . TYR C 1 26 ? 150.110 167.810 171.347 1.00 60.88 26 TYR C O 1
ATOM 4087 N N . LYS C 1 27 ? 149.890 166.352 173.046 1.00 49.57 27 LYS C N 1
ATOM 4088 C CA . LYS C 1 27 ? 151.321 166.251 173.247 1.00 49.57 27 LYS C CA 1
ATOM 4089 C C . LYS C 1 27 ? 152.012 165.577 172.071 1.00 49.57 27 LYS C C 1
ATOM 4090 O O . LYS C 1 27 ? 153.242 165.652 171.962 1.00 49.57 27 LYS C O 1
ATOM 4096 N N . ARG C 1 28 ? 151.248 164.931 171.188 1.00 61.51 28 ARG C N 1
ATOM 4097 C CA . ARG C 1 28 ? 151.771 164.411 169.932 1.00 61.51 28 ARG C CA 1
ATOM 4098 C C . ARG C 1 28 ? 151.663 165.432 168.804 1.00 61.51 28 ARG C C 1
ATOM 4099 O O . ARG C 1 28 ? 152.613 165.594 168.030 1.00 61.51 28 ARG C O 1
ATOM 4107 N N . LEU C 1 29 ? 150.526 166.129 168.689 1.00 74.14 29 LEU C N 1
ATOM 4108 C CA . LEU C 1 29 ? 150.401 167.142 167.642 1.00 74.14 29 LEU C CA 1
ATOM 4109 C C . LEU C 1 29 ? 151.336 168.322 167.890 1.00 74.14 29 LEU C C 1
ATOM 4110 O O . LEU C 1 29 ? 152.003 168.801 166.965 1.00 74.14 29 LEU C O 1
ATOM 4115 N N . ALA C 1 30 ? 151.398 168.807 169.133 1.00 70.26 30 ALA C N 1
ATOM 4116 C CA . ALA C 1 30 ? 152.334 169.878 169.457 1.00 70.26 30 ALA C CA 1
ATOM 4117 C C . ALA C 1 30 ? 153.779 169.445 169.260 1.00 70.26 30 ALA C C 1
ATOM 4118 O O . ALA C 1 30 ? 154.641 170.290 168.995 1.00 70.26 30 ALA C O 1
ATOM 4120 N N . ARG C 1 31 ? 154.058 168.148 169.383 1.00 67.28 31 ARG C N 1
ATOM 4121 C CA . ARG C 1 31 ? 155.384 167.610 169.118 1.00 67.28 31 ARG C CA 1
ATOM 4122 C C . ARG C 1 31 ? 155.670 167.463 167.628 1.00 67.28 31 ARG C C 1
ATOM 4123 O O . ARG C 1 31 ? 156.836 167.316 167.247 1.00 67.28 31 ARG C O 1
ATOM 4131 N N . GLN C 1 32 ? 154.642 167.509 166.784 1.00 86.84 32 GLN C N 1
ATOM 4132 C CA . GLN C 1 32 ? 154.788 167.426 165.335 1.00 86.84 32 GLN C CA 1
ATOM 4133 C C . GLN C 1 32 ? 154.623 168.764 164.633 1.00 86.84 32 GLN C C 1
ATOM 4134 O O . GLN C 1 32 ? 155.404 169.083 163.734 1.00 86.84 32 GLN C O 1
ATOM 4140 N N . TYR C 1 33 ? 153.628 169.561 165.025 1.00 112.00 33 TYR C N 1
ATOM 4141 C CA . TYR C 1 33 ? 153.323 170.823 164.363 1.00 112.00 33 TYR C CA 1
ATOM 4142 C C . TYR C 1 33 ? 153.907 172.029 165.090 1.00 112.00 33 TYR C C 1
ATOM 4143 O O . TYR C 1 33 ? 153.457 173.157 164.867 1.00 112.00 33 TYR C O 1
ATOM 4152 N N . HIS C 1 34 ? 154.888 171.817 165.960 1.00 136.43 34 HIS C N 1
ATOM 4153 C CA . HIS C 1 34 ? 155.599 172.944 166.542 1.00 136.43 34 HIS C CA 1
ATOM 4154 C C . HIS C 1 34 ? 156.332 173.713 165.445 1.00 136.43 34 HIS C C 1
ATOM 4155 O O . HIS C 1 34 ? 156.971 173.103 164.581 1.00 136.43 34 HIS C O 1
ATOM 4162 N N . PRO C 1 35 ? 156.247 175.047 165.442 1.00 150.00 35 PRO C N 1
ATOM 4163 C CA . PRO C 1 35 ? 156.887 175.815 164.360 1.00 150.00 35 PRO C CA 1
ATOM 4164 C C . PRO C 1 35 ? 158.386 175.589 164.258 1.00 150.00 35 PRO C C 1
ATOM 4165 O O . PRO C 1 35 ? 158.939 175.626 163.152 1.00 150.00 35 PRO C O 1
ATOM 4169 N N . ASP C 1 36 ? 159.063 175.362 165.386 1.00 141.16 36 ASP C N 1
ATOM 4170 C CA . ASP C 1 36 ? 160.499 175.111 165.342 1.00 141.16 36 ASP C CA 1
ATOM 4171 C C . ASP C 1 36 ? 160.822 173.766 164.700 1.00 141.16 36 ASP C C 1
ATOM 4172 O O . ASP C 1 36 ? 161.816 173.653 163.974 1.00 141.16 36 ASP C O 1
ATOM 4177 N N . VAL C 1 37 ? 160.005 172.742 164.953 1.00 140.32 37 VAL C N 1
ATOM 4178 C CA . VAL C 1 37 ? 160.252 171.429 164.366 1.00 140.32 37 VAL C CA 1
ATOM 4179 C C . VAL C 1 37 ? 159.619 171.275 162.988 1.00 140.32 37 VAL C C 1
ATOM 4180 O O . VAL C 1 37 ? 159.854 170.258 162.320 1.00 140.32 37 VAL C O 1
ATOM 4184 N N . ASN C 1 38 ? 158.823 172.249 162.544 1.00 154.95 38 ASN C N 1
ATOM 4185 C CA . ASN C 1 38 ? 158.188 172.232 161.225 1.00 154.95 38 ASN C CA 1
ATOM 4186 C C . ASN C 1 38 ? 158.308 173.640 160.651 1.00 154.95 38 ASN C C 1
ATOM 4187 O O . ASN C 1 38 ? 157.481 174.511 160.935 1.00 154.95 38 ASN C O 1
ATOM 4192 N N . LYS C 1 39 ? 159.341 173.859 159.840 1.00 147.50 39 LYS C N 1
ATOM 4193 C CA . LYS C 1 39 ? 159.617 175.172 159.261 1.00 147.50 39 LYS C CA 1
ATOM 4194 C C . LYS C 1 39 ? 158.835 175.297 157.959 1.00 147.50 39 LYS C C 1
ATOM 4195 O O . LYS C 1 39 ? 159.399 175.307 156.864 1.00 147.50 39 LYS C O 1
ATOM 4201 N N . SER C 1 40 ? 157.507 175.397 158.083 1.00 196.03 40 SER C N 1
ATOM 4202 C CA . SER C 1 40 ? 156.630 175.496 156.925 1.00 196.03 40 SER C CA 1
ATOM 4203 C C . SER C 1 40 ? 155.579 176.556 157.196 1.00 196.03 40 SER C C 1
ATOM 4204 O O . SER C 1 40 ? 155.204 176.748 158.361 1.00 196.03 40 SER C O 1
ATOM 4207 N N . PRO C 1 41 ? 155.092 177.265 156.171 1.00 207.02 41 PRO C N 1
ATOM 4208 C CA . PRO C 1 41 ? 154.062 178.289 156.421 1.00 207.02 41 PRO C CA 1
ATOM 4209 C C . PRO C 1 41 ? 152.789 177.739 157.038 1.00 207.02 41 PRO C C 1
ATOM 4210 O O . PRO C 1 41 ? 152.210 178.380 157.923 1.00 207.02 41 PRO C O 1
ATOM 4214 N N . GLU C 1 42 ? 152.338 176.561 156.601 1.00 198.07 42 GLU C N 1
ATOM 4215 C CA . GLU C 1 42 ? 151.068 176.017 157.069 1.00 198.07 42 GLU C CA 1
ATOM 4216 C C . GLU C 1 42 ? 151.135 175.493 158.498 1.00 198.07 42 GLU C C 1
ATOM 4217 O O . GLU C 1 42 ? 150.086 175.318 159.126 1.00 198.07 42 GLU C O 1
ATOM 4223 N N . ALA C 1 43 ? 152.336 175.241 159.023 1.00 184.09 43 ALA C N 1
ATOM 4224 C CA . ALA C 1 43 ? 152.458 174.667 160.357 1.00 184.09 43 ALA C CA 1
ATOM 4225 C C . ALA C 1 43 ? 152.033 175.633 161.453 1.00 184.09 43 ALA C C 1
ATOM 4226 O O . ALA C 1 43 ? 151.509 175.189 162.479 1.00 184.09 43 ALA C O 1
ATOM 4228 N N . GLU C 1 44 ? 152.252 176.936 161.265 1.00 163.70 44 GLU C N 1
ATOM 4229 C CA . GLU C 1 44 ? 151.972 177.900 162.325 1.00 163.70 44 GLU C CA 1
ATOM 4230 C C . GLU C 1 44 ? 150.480 177.982 162.632 1.00 163.70 44 GLU C C 1
ATOM 4231 O O . GLU C 1 44 ? 150.075 177.992 163.803 1.00 163.70 44 GLU C O 1
ATOM 4237 N N . GLU C 1 45 ? 149.645 178.049 161.593 1.00 153.44 45 GLU C N 1
ATOM 4238 C CA . GLU C 1 45 ? 148.206 178.140 161.816 1.00 153.44 45 GLU C CA 1
ATOM 4239 C C . GLU C 1 45 ? 147.669 176.866 162.456 1.00 153.44 45 GLU C C 1
ATOM 4240 O O . GLU C 1 45 ? 146.811 176.923 163.347 1.00 153.44 45 GLU C O 1
ATOM 4246 N N . LYS C 1 46 ? 148.162 175.706 162.015 1.00 138.71 46 LYS C N 1
ATOM 4247 C CA . LYS C 1 46 ? 147.761 174.443 162.626 1.00 138.71 46 LYS C CA 1
ATOM 4248 C C . LYS C 1 46 ? 148.185 174.376 164.088 1.00 138.71 46 LYS C C 1
ATOM 4249 O O . LYS C 1 46 ? 147.432 173.887 164.936 1.00 138.71 46 LYS C O 1
ATOM 4255 N N . PHE C 1 47 ? 149.386 174.863 164.401 1.00 132.46 47 PHE C N 1
ATOM 4256 C CA . PHE C 1 47 ? 149.830 174.898 165.790 1.00 132.46 47 PHE C CA 1
ATOM 4257 C C . PHE C 1 47 ? 148.922 175.791 166.628 1.00 132.46 47 PHE C C 1
ATOM 4258 O O . PHE C 1 47 ? 148.528 175.420 167.743 1.00 132.46 47 PHE C O 1
ATOM 4266 N N . LYS C 1 48 ? 148.571 176.966 166.095 1.00 108.05 48 LYS C N 1
ATOM 4267 C CA . LYS C 1 48 ? 147.655 177.870 166.788 1.00 108.05 48 LYS C CA 1
ATOM 4268 C C . LYS C 1 48 ? 146.308 177.206 167.047 1.00 108.05 48 LYS C C 1
ATOM 4269 O O . LYS C 1 48 ? 145.796 177.247 168.171 1.00 108.05 48 LYS C O 1
ATOM 4275 N N . GLU C 1 49 ? 145.736 176.562 166.024 1.00 102.52 49 GLU C N 1
ATOM 4276 C CA . GLU C 1 49 ? 144.438 175.908 166.176 1.00 102.52 49 GLU C CA 1
ATOM 4277 C C . GLU C 1 49 ? 144.507 174.742 167.160 1.00 102.52 49 GLU C C 1
ATOM 4278 O O . GLU C 1 49 ? 143.563 174.516 167.927 1.00 102.52 49 GLU C O 1
ATOM 4284 N N . ILE C 1 50 ? 145.608 173.983 167.154 1.00 98.58 50 ILE C N 1
ATOM 4285 C CA . ILE C 1 50 ? 145.728 172.833 168.057 1.00 98.58 50 ILE C CA 1
ATOM 4286 C C . ILE C 1 50 ? 145.893 173.288 169.508 1.00 98.58 50 ILE C C 1
ATOM 4287 O O . ILE C 1 50 ? 145.263 172.728 170.418 1.00 98.58 50 ILE C O 1
ATOM 4292 N N . ASN C 1 51 ? 146.720 174.309 169.763 1.00 97.77 51 ASN C N 1
ATOM 4293 C CA . ASN C 1 51 ? 146.784 174.779 171.146 1.00 97.77 51 ASN C CA 1
ATOM 4294 C C . ASN C 1 51 ? 145.494 175.480 171.560 1.00 97.77 51 ASN C C 1
ATOM 4295 O O . ASN C 1 51 ? 145.142 175.475 172.745 1.00 97.77 51 ASN C O 1
ATOM 4300 N N . GLU C 1 52 ? 144.772 176.081 170.610 1.00 83.36 52 GLU C N 1
ATOM 4301 C CA . GLU C 1 52 ? 143.439 176.589 170.920 1.00 83.36 52 GLU C CA 1
ATOM 4302 C C . GLU C 1 52 ? 142.490 175.467 171.326 1.00 83.36 52 GLU C C 1
ATOM 4303 O O . GLU C 1 52 ? 141.664 175.646 172.231 1.00 83.36 52 GLU C O 1
ATOM 4309 N N . ALA C 1 53 ? 142.581 174.319 170.656 1.00 92.14 53 ALA C N 1
ATOM 4310 C CA . ALA C 1 53 ? 141.785 173.157 171.035 1.00 92.14 53 ALA C CA 1
ATOM 4311 C C . ALA C 1 53 ? 142.143 172.687 172.439 1.00 92.14 53 ALA C C 1
ATOM 4312 O O . ALA C 1 53 ? 141.264 172.351 173.240 1.00 92.14 53 ALA C O 1
ATOM 4314 N N . TYR C 1 54 ? 143.439 172.656 172.755 1.00 85.82 54 TYR C N 1
ATOM 4315 C CA . TYR C 1 54 ? 143.841 172.270 174.106 1.00 85.82 54 TYR C CA 1
ATOM 4316 C C . TYR C 1 54 ? 143.429 173.295 175.156 1.00 85.82 54 TYR C C 1
ATOM 4317 O O . TYR C 1 54 ? 143.279 172.937 176.330 1.00 85.82 54 TYR C O 1
ATOM 4326 N N . ALA C 1 55 ? 143.261 174.559 174.761 1.00 86.83 55 ALA C N 1
ATOM 4327 C CA . ALA C 1 55 ? 142.889 175.597 175.719 1.00 86.83 55 ALA C CA 1
ATOM 4328 C C . ALA C 1 55 ? 141.526 175.330 176.347 1.00 86.83 55 ALA C C 1
ATOM 4329 O O . ALA C 1 55 ? 141.345 175.517 177.556 1.00 86.83 55 ALA C O 1
ATOM 4331 N N . VAL C 1 56 ? 140.550 174.892 175.544 1.00 81.93 56 VAL C N 1
ATOM 4332 C CA . VAL C 1 56 ? 139.205 174.645 176.058 1.00 81.93 56 VAL C CA 1
ATOM 4333 C C . VAL C 1 56 ? 138.983 173.191 176.446 1.00 81.93 56 VAL C C 1
ATOM 4334 O O . VAL C 1 56 ? 137.834 172.793 176.690 1.00 81.93 56 VAL C O 1
ATOM 4338 N N . LEU C 1 57 ? 140.042 172.387 176.513 1.00 91.62 57 LEU C N 1
ATOM 4339 C CA . LEU C 1 57 ? 139.949 170.971 176.839 1.00 91.62 57 LEU C CA 1
ATOM 4340 C C . LEU C 1 57 ? 140.803 170.594 178.048 1.00 91.62 57 LEU C C 1
ATOM 4341 O O . LEU C 1 57 ? 141.260 169.450 178.137 1.00 91.62 57 LEU C O 1
ATOM 4346 N N . SER C 1 58 ? 141.024 171.524 178.981 1.00 99.00 58 SER C N 1
ATOM 4347 C CA . SER C 1 58 ? 142.084 171.353 179.973 1.00 99.00 58 SER C CA 1
ATOM 4348 C C . SER C 1 58 ? 141.605 170.629 181.229 1.00 99.00 58 SER C C 1
ATOM 4349 O O . SER C 1 58 ? 142.123 169.562 181.576 1.00 99.00 58 SER C O 1
ATOM 4352 N N . ASP C 1 59 ? 140.615 171.194 181.928 1.00 98.08 59 ASP C N 1
ATOM 4353 C CA . ASP C 1 59 ? 140.221 170.660 183.227 1.00 98.08 59 ASP C CA 1
ATOM 4354 C C . ASP C 1 59 ? 138.721 170.362 183.270 1.00 98.08 59 ASP C C 1
ATOM 4355 O O . ASP C 1 59 ? 137.948 170.943 182.501 1.00 98.08 59 ASP C O 1
ATOM 4360 N N . PRO C 1 60 ? 138.281 169.453 184.154 1.00 92.19 60 PRO C N 1
ATOM 4361 C CA . PRO C 1 60 ? 136.883 168.984 184.081 1.00 92.19 60 PRO C CA 1
ATOM 4362 C C . PRO C 1 60 ? 135.841 170.080 184.221 1.00 92.19 60 PRO C C 1
ATOM 4363 O O . PRO C 1 60 ? 134.804 170.019 183.549 1.00 92.19 60 PRO C O 1
ATOM 4367 N N . GLU C 1 61 ? 136.071 171.082 185.073 1.00 90.19 61 GLU C N 1
ATOM 4368 C CA . GLU C 1 61 ? 135.097 172.164 185.179 1.00 90.19 61 GLU C CA 1
ATOM 4369 C C . GLU C 1 61 ? 135.069 173.001 183.906 1.00 90.19 61 GLU C C 1
ATOM 4370 O O . GLU C 1 61 ? 133.994 173.275 183.358 1.00 90.19 61 GLU C O 1
ATOM 4376 N N . LYS C 1 62 ? 136.240 173.400 183.408 1.00 87.90 62 LYS C N 1
ATOM 4377 C CA . LYS C 1 62 ? 136.284 174.066 182.115 1.00 87.90 62 LYS C CA 1
ATOM 4378 C C . LYS C 1 62 ? 135.887 173.136 180.979 1.00 87.90 62 LYS C C 1
ATOM 4379 O O . LYS C 1 62 ? 135.343 173.615 179.981 1.00 87.90 62 LYS C O 1
ATOM 4385 N N . ARG C 1 63 ? 136.121 171.827 181.115 1.00 92.71 63 ARG C N 1
ATOM 4386 C CA . ARG C 1 63 ? 135.559 170.878 180.160 1.00 92.71 63 ARG C CA 1
ATOM 4387 C C . ARG C 1 63 ? 134.046 171.023 180.075 1.00 92.71 63 ARG C C 1
ATOM 4388 O O . ARG C 1 63 ? 133.497 171.241 178.990 1.00 92.71 63 ARG C O 1
ATOM 4396 N N . ARG C 1 64 ? 133.361 170.964 181.220 1.00 91.58 64 ARG C N 1
ATOM 4397 C CA . ARG C 1 64 ? 131.907 171.084 181.220 1.00 91.58 64 ARG C CA 1
ATOM 4398 C C . ARG C 1 64 ? 131.466 172.441 180.684 1.00 91.58 64 ARG C C 1
ATOM 4399 O O . ARG C 1 64 ? 130.507 172.523 179.908 1.00 91.58 64 ARG C O 1
ATOM 4407 N N . ILE C 1 65 ? 132.151 173.513 181.078 1.00 79.15 65 ILE C N 1
ATOM 4408 C CA . ILE C 1 65 ? 131.727 174.858 180.698 1.00 79.15 65 ILE C CA 1
ATOM 4409 C C . ILE C 1 65 ? 131.897 175.084 179.198 1.00 79.15 65 ILE C C 1
ATOM 4410 O O . ILE C 1 65 ? 131.001 175.624 178.540 1.00 79.15 65 ILE C O 1
ATOM 4415 N N . TYR C 1 66 ? 133.035 174.661 178.639 1.00 74.43 66 TYR C N 1
ATOM 4416 C CA . TYR C 1 66 ? 133.338 174.986 177.248 1.00 74.43 66 TYR C CA 1
ATOM 4417 C C . TYR C 1 66 ? 132.873 173.894 176.294 1.00 74.43 66 TYR C C 1
ATOM 4418 O O . TYR C 1 66 ? 132.091 174.159 175.376 1.00 74.43 66 TYR C O 1
ATOM 4427 N N . ASP C 1 67 ? 133.336 172.661 176.487 1.00 91.37 67 ASP C N 1
ATOM 4428 C CA . ASP C 1 67 ? 133.118 171.606 175.509 1.00 91.37 67 ASP C CA 1
ATOM 4429 C C . ASP C 1 67 ? 131.662 171.177 175.406 1.00 91.37 67 ASP C C 1
ATOM 4430 O O . ASP C 1 67 ? 131.356 170.256 174.642 1.00 91.37 67 ASP C O 1
ATOM 4435 N N . THR C 1 68 ? 130.764 171.816 176.153 1.00 94.95 68 THR C N 1
ATOM 4436 C CA . THR C 1 68 ? 129.341 171.743 175.873 1.00 94.95 68 THR C CA 1
ATOM 4437 C C . THR C 1 68 ? 128.934 172.652 174.723 1.00 94.95 68 THR C C 1
ATOM 4438 O O . THR C 1 68 ? 127.823 172.510 174.202 1.00 94.95 68 THR C O 1
ATOM 4442 N N . TYR C 1 69 ? 129.805 173.575 174.317 1.00 87.54 69 TYR C N 1
ATOM 4443 C CA . TYR C 1 69 ? 129.551 174.370 173.124 1.00 87.54 69 TYR C CA 1
ATOM 4444 C C . TYR C 1 69 ? 129.554 173.461 171.901 1.00 87.54 69 TYR C C 1
ATOM 4445 O O . TYR C 1 69 ? 130.428 172.602 171.747 1.00 87.54 69 TYR C O 1
ATOM 4454 N N . GLY C 1 70 ? 128.572 173.655 171.027 1.00 111.61 70 GLY C N 1
ATOM 4455 C CA . GLY C 1 70 ? 128.353 172.721 169.942 1.00 111.61 70 GLY C CA 1
ATOM 4456 C C . GLY C 1 70 ? 127.374 171.634 170.337 1.00 111.61 70 GLY C C 1
ATOM 4457 O O . GLY C 1 70 ? 126.479 171.282 169.563 1.00 111.61 70 GLY C O 1
ATOM 4458 N N . THR C 1 71 ? 127.545 171.085 171.543 1.00 112.66 71 THR C N 1
ATOM 4459 C CA . THR C 1 71 ? 126.573 170.129 172.063 1.00 112.66 71 THR C CA 1
ATOM 4460 C C . THR C 1 71 ? 125.259 170.816 172.414 1.00 112.66 71 THR C C 1
ATOM 4461 O O . THR C 1 71 ? 124.179 170.266 172.167 1.00 112.66 71 THR C O 1
ATOM 4465 N N . THR C 1 72 ? 125.333 172.010 172.997 1.00 133.79 72 THR C N 1
ATOM 4466 C CA . THR C 1 72 ? 124.134 172.736 173.390 1.00 133.79 72 THR C CA 1
ATOM 4467 C C . THR C 1 72 ? 123.297 173.101 172.169 1.00 133.79 72 THR C C 1
ATOM 4468 O O . THR C 1 72 ? 123.813 173.273 171.061 1.00 133.79 72 THR C O 1
ATOM 4472 N N . GLU C 1 73 ? 121.982 173.205 172.385 1.00 151.88 73 GLU C N 1
ATOM 4473 C CA . GLU C 1 73 ? 121.073 173.561 171.299 1.00 151.88 73 GLU C CA 1
ATOM 4474 C C . GLU C 1 73 ? 121.408 174.925 170.707 1.00 151.88 73 GLU C C 1
ATOM 4475 O O . GLU C 1 73 ? 121.101 175.187 169.539 1.00 151.88 73 GLU C O 1
ATOM 4481 N N . ALA C 1 74 ? 122.029 175.800 171.490 1.00 126.79 74 ALA C N 1
ATOM 4482 C CA . ALA C 1 74 ? 122.548 177.074 171.025 1.00 126.79 74 ALA C CA 1
ATOM 4483 C C . ALA C 1 74 ? 123.737 177.450 171.894 1.00 126.79 74 ALA C C 1
ATOM 4484 O O . ALA C 1 74 ? 123.797 177.054 173.064 1.00 126.79 74 ALA C O 1
ATOM 4486 N N . PRO C 1 75 ? 124.700 178.192 171.352 1.00 101.60 75 PRO C N 1
ATOM 4487 C CA . PRO C 1 75 ? 125.832 178.651 172.166 1.00 101.60 75 PRO C CA 1
ATOM 4488 C C . PRO C 1 75 ? 125.349 179.467 173.350 1.00 101.60 75 PRO C C 1
ATOM 4489 O O . PRO C 1 75 ? 124.789 180.560 173.177 1.00 101.60 75 PRO C O 1
ATOM 4493 N N . PRO C 1 76 ? 125.547 178.969 174.573 1.00 74.56 76 PRO C N 1
ATOM 4494 C CA . PRO C 1 76 ? 124.951 179.627 175.732 1.00 74.56 76 PRO C CA 1
ATOM 4495 C C . PRO C 1 76 ? 125.661 180.931 176.044 1.00 74.56 76 PRO C C 1
ATOM 4496 O O . PRO C 1 76 ? 126.795 181.163 175.590 1.00 74.56 76 PRO C O 1
ATOM 4500 N N . PRO C 1 77 ? 125.030 181.820 176.809 1.00 52.82 77 PRO C N 1
ATOM 4501 C CA . PRO C 1 77 ? 125.688 183.072 177.203 1.00 52.82 77 PRO C CA 1
ATOM 4502 C C . PRO C 1 77 ? 126.862 182.801 178.125 1.00 52.82 77 PRO C C 1
ATOM 4503 O O . PRO C 1 77 ? 126.933 181.731 178.750 1.00 52.82 77 PRO C O 1
ATOM 4507 N N . PRO C 1 78 ? 127.809 183.732 178.223 1.00 37.61 78 PRO C N 1
ATOM 4508 C CA . PRO C 1 78 ? 129.018 183.494 179.026 1.00 37.61 78 PRO C CA 1
ATOM 4509 C C . PRO C 1 78 ? 128.677 183.222 180.479 1.00 37.61 78 PRO C C 1
ATOM 4510 O O . PRO C 1 78 ? 127.767 183.847 181.044 1.00 37.61 78 PRO C O 1
ATOM 4514 N N . PRO C 1 79 ? 129.384 182.286 181.118 1.00 27.38 79 PRO C N 1
ATOM 4515 C CA . PRO C 1 79 ? 129.135 182.026 182.533 1.00 27.38 79 PRO C CA 1
ATOM 4516 C C . PRO C 1 79 ? 129.635 183.175 183.389 1.00 27.38 79 PRO C C 1
ATOM 4517 O O . PRO C 1 79 ? 130.579 183.889 183.008 1.00 27.38 79 PRO C O 1
ATOM 4521 N N . PRO C 1 80 ? 129.031 183.397 184.554 1.00 24.11 80 PRO C N 1
ATOM 4522 C CA . PRO C 1 80 ? 129.497 184.468 185.442 1.00 24.11 80 PRO C CA 1
ATOM 4523 C C . PRO C 1 80 ? 130.826 184.111 186.090 1.00 24.11 80 PRO C C 1
ATOM 4524 O O . PRO C 1 80 ? 131.287 182.969 186.062 1.00 24.11 80 PRO C O 1
ATOM 4528 N N . GLY C 1 81 ? 131.449 185.128 186.682 1.00 30.14 81 GLY C N 1
ATOM 4529 C CA . GLY C 1 81 ? 132.684 184.951 187.417 1.00 30.14 81 GLY C CA 1
ATOM 4530 C C . GLY C 1 81 ? 133.951 185.020 186.594 1.00 30.14 81 GLY C C 1
ATOM 4531 O O . GLY C 1 81 ? 135.044 184.936 187.169 1.00 30.14 81 GLY C O 1
ATOM 4532 N N . GLY C 1 82 ? 133.848 185.173 185.279 1.00 35.64 82 GLY C N 1
ATOM 4533 C CA . GLY C 1 82 ? 135.023 185.253 184.439 1.00 35.64 82 GLY C CA 1
ATOM 4534 C C . GLY C 1 82 ? 135.559 183.887 184.049 1.00 35.64 82 GLY C C 1
ATOM 4535 O O . GLY C 1 82 ? 135.029 182.835 184.418 1.00 35.64 82 GLY C O 1
ATOM 4536 N N . TYR C 1 83 ? 136.645 183.920 183.282 1.00 43.65 83 TYR C N 1
ATOM 4537 C CA . TYR C 1 83 ? 137.292 182.729 182.749 1.00 43.65 83 TYR C CA 1
ATOM 4538 C C . TYR C 1 83 ? 138.668 182.552 183.384 1.00 43.65 83 TYR C C 1
ATOM 4539 O O . TYR C 1 83 ? 139.068 183.289 184.289 1.00 43.65 83 TYR C O 1
ATOM 4548 N N . ASP C 1 84 ? 139.393 181.546 182.896 1.00 63.35 84 ASP C N 1
ATOM 4549 C CA . ASP C 1 84 ? 140.787 181.322 183.272 1.00 63.35 84 ASP C CA 1
ATOM 4550 C C . ASP C 1 84 ? 141.527 180.823 182.040 1.00 63.35 84 ASP C C 1
ATOM 4551 O O . ASP C 1 84 ? 141.349 179.671 181.630 1.00 63.35 84 ASP C O 1
ATOM 4556 N N . PHE C 1 85 ? 142.355 181.683 181.454 1.00 63.39 85 PHE C N 1
ATOM 4557 C CA . PHE C 1 85 ? 143.150 181.366 180.272 1.00 63.39 85 PHE C CA 1
ATOM 4558 C C . PHE C 1 85 ? 144.627 181.598 180.561 1.00 63.39 85 PHE C C 1
ATOM 4559 O O . PHE C 1 85 ? 145.390 182.080 179.721 1.00 63.39 85 PHE C O 1
ATOM 4567 N N . SER C 1 86 ? 145.041 181.250 181.776 1.00 74.25 86 SER C N 1
ATOM 4568 C CA . SER C 1 86 ? 146.419 181.461 182.198 1.00 74.25 86 SER C CA 1
ATOM 4569 C C . SER C 1 86 ? 147.365 180.519 181.462 1.00 74.25 86 SER C C 1
ATOM 4570 O O . SER C 1 86 ? 147.016 179.377 181.150 1.00 74.25 86 SER C O 1
ATOM 4573 N N . GLY C 1 87 ? 148.573 181.008 181.190 1.00 74.66 87 GLY C N 1
ATOM 4574 C CA . GLY C 1 87 ? 149.584 180.206 180.531 1.00 74.66 87 GLY C CA 1
ATOM 4575 C C . GLY C 1 87 ? 149.345 179.939 179.064 1.00 74.66 87 GLY C C 1
ATOM 4576 O O . GLY C 1 87 ? 150.077 179.143 178.469 1.00 74.66 87 GLY C O 1
ATOM 4577 N N . PHE C 1 88 ? 148.348 180.580 178.459 1.00 68.19 88 PHE C N 1
ATOM 4578 C CA . PHE C 1 88 ? 147.998 180.364 177.064 1.00 68.19 88 PHE C CA 1
ATOM 4579 C C . PHE C 1 88 ? 147.994 181.691 176.318 1.00 68.19 88 PHE C C 1
ATOM 4580 O O . PHE C 1 88 ? 147.459 182.689 176.810 1.00 68.19 88 PHE C O 1
ATOM 4588 N N . ASP C 1 89 ? 148.596 181.696 175.128 1.00 60.20 89 ASP C N 1
ATOM 4589 C CA . ASP C 1 89 ? 148.533 182.850 174.231 1.00 60.20 89 ASP C CA 1
ATOM 4590 C C . ASP C 1 89 ? 147.236 182.748 173.431 1.00 60.20 89 ASP C C 1
ATOM 4591 O O . ASP C 1 89 ? 147.158 182.119 172.372 1.00 60.20 89 ASP C O 1
ATOM 4596 N N . VAL C 1 90 ? 146.195 183.390 173.959 1.00 63.60 90 VAL C N 1
ATOM 4597 C CA . VAL C 1 90 ? 144.847 183.264 173.417 1.00 63.60 90 VAL C CA 1
ATOM 4598 C C . VAL C 1 90 ? 144.490 184.509 172.616 1.00 63.60 90 VAL C C 1
ATOM 4599 O O . VAL C 1 90 ? 143.329 184.711 172.246 1.00 63.60 90 VAL C O 1
ATOM 4603 N N . GLU C 1 91 ? 145.487 185.341 172.329 1.00 61.79 91 GLU C N 1
ATOM 4604 C CA . GLU C 1 91 ? 145.261 186.633 171.698 1.00 61.79 91 GLU C CA 1
ATOM 4605 C C . GLU C 1 91 ? 145.173 186.547 170.179 1.00 61.79 91 GLU C C 1
ATOM 4606 O O . GLU C 1 91 ? 144.938 187.570 169.527 1.00 61.79 91 GLU C O 1
ATOM 4612 N N . ASP C 1 92 ? 145.356 185.362 169.601 1.00 74.54 92 ASP C N 1
ATOM 4613 C CA . ASP C 1 92 ? 145.231 185.171 168.159 1.00 74.54 92 ASP C CA 1
ATOM 4614 C C . ASP C 1 92 ? 144.445 183.903 167.855 1.00 74.54 92 ASP C C 1
ATOM 4615 O O . ASP C 1 92 ? 144.802 183.130 166.961 1.00 74.54 92 ASP C O 1
ATOM 4620 N N . PHE C 1 93 ? 143.368 183.669 168.600 1.00 75.21 93 PHE C N 1
ATOM 4621 C CA . PHE C 1 93 ? 142.527 182.506 168.367 1.00 75.21 93 PHE C CA 1
ATOM 4622 C C . PHE C 1 93 ? 141.781 182.626 167.039 1.00 75.21 93 PHE C C 1
ATOM 4623 O O . PHE C 1 93 ? 141.841 183.644 166.343 1.00 75.21 93 PHE C O 1
ATOM 4631 N N . SER C 1 94 ? 141.062 181.560 166.697 1.00 91.19 94 SER C N 1
ATOM 4632 C CA . SER C 1 94 ? 140.366 181.472 165.424 1.00 91.19 94 SER C CA 1
ATOM 4633 C C . SER C 1 94 ? 139.118 182.353 165.430 1.00 91.19 94 SER C C 1
ATOM 4634 O O . SER C 1 94 ? 138.776 182.995 166.427 1.00 91.19 94 SER C O 1
ATOM 4637 N N . GLU C 1 95 ? 138.428 182.375 164.287 1.00 100.90 95 GLU C N 1
ATOM 4638 C CA . GLU C 1 95 ? 137.215 183.175 164.153 1.00 100.90 95 GLU C CA 1
ATOM 4639 C C . GLU C 1 95 ? 136.118 182.704 165.100 1.00 100.90 95 GLU C C 1
ATOM 4640 O O . GLU C 1 95 ? 135.261 183.500 165.503 1.00 100.90 95 GLU C O 1
ATOM 4646 N N . PHE C 1 96 ? 136.130 181.421 165.467 1.00 95.91 96 PHE C N 1
ATOM 4647 C CA . PHE C 1 96 ? 135.101 180.887 166.353 1.00 95.91 96 PHE C CA 1
ATOM 4648 C C . PHE C 1 96 ? 135.145 181.567 167.718 1.00 95.91 96 PHE C C 1
ATOM 4649 O O . PHE C 1 96 ? 134.103 181.882 168.304 1.00 95.91 96 PHE C O 1
ATOM 4657 N N . PHE C 1 97 ? 136.350 181.806 168.240 1.00 99.79 97 PHE C N 1
ATOM 4658 C CA . PHE C 1 97 ? 136.466 182.411 169.562 1.00 99.79 97 PHE C CA 1
ATOM 4659 C C . PHE C 1 97 ? 136.149 183.902 169.507 1.00 99.79 97 PHE C C 1
ATOM 4660 O O . PHE C 1 97 ? 135.626 184.467 170.475 1.00 99.79 97 PHE C O 1
ATOM 4668 N N . GLN C 1 98 ? 136.467 184.560 168.386 1.00 109.23 98 GLN C N 1
ATOM 4669 C CA . GLN C 1 98 ? 135.977 185.919 168.169 1.00 109.23 98 GLN C CA 1
ATOM 4670 C C . GLN C 1 98 ? 134.456 185.955 168.201 1.00 109.23 98 GLN C C 1
ATOM 4671 O O . GLN C 1 98 ? 133.859 186.863 168.793 1.00 109.23 98 GLN C O 1
ATOM 4677 N N . GLU C 1 99 ? 133.812 184.975 167.562 1.00 95.49 99 GLU C N 1
ATOM 4678 C CA . GLU C 1 99 ? 132.356 184.892 167.601 1.00 95.49 99 GLU C CA 1
ATOM 4679 C C . GLU C 1 99 ? 131.847 184.701 169.023 1.00 95.49 99 GLU C C 1
ATOM 4680 O O . GLU C 1 99 ? 130.903 185.376 169.450 1.00 95.49 99 GLU C O 1
ATOM 4686 N N . LEU C 1 100 ? 132.465 183.790 169.775 1.00 82.35 100 LEU C N 1
ATOM 4687 C CA . LEU C 1 100 ? 131.916 183.398 171.068 1.00 82.35 100 LEU C CA 1
ATOM 4688 C C . LEU C 1 100 ? 132.198 184.439 172.148 1.00 82.35 100 LEU C C 1
ATOM 4689 O O . LEU C 1 100 ? 131.272 184.944 172.791 1.00 82.35 100 LEU C O 1
ATOM 4694 N N . PHE C 1 101 ? 133.470 184.774 172.365 1.00 74.46 101 PHE C N 1
ATOM 4695 C CA . PHE C 1 101 ? 133.836 185.698 173.432 1.00 74.46 101 PHE C CA 1
ATOM 4696 C C . PHE C 1 101 ? 134.382 187.021 172.917 1.00 74.46 101 PHE C C 1
ATOM 4697 O O . PHE C 1 101 ? 133.828 188.077 173.236 1.00 74.46 101 PHE C O 1
ATOM 4705 N N . GLY C 1 102 ? 135.454 187.004 172.124 1.00 91.22 102 GLY C N 1
ATOM 4706 C CA . GLY C 1 102 ? 135.926 188.209 171.477 1.00 91.22 102 GLY C CA 1
ATOM 4707 C C . GLY C 1 102 ? 137.318 188.726 171.821 1.00 91.22 102 GLY C C 1
ATOM 4708 O O . GLY C 1 102 ? 138.077 189.095 170.919 1.00 91.22 102 GLY C O 1
ATOM 4709 N N . PRO C 1 103 ? 137.697 188.781 173.125 1.00 88.74 103 PRO C N 1
ATOM 4710 C CA . PRO C 1 103 ? 138.963 189.446 173.480 1.00 88.74 103 PRO C CA 1
ATOM 4711 C C . PRO C 1 103 ? 140.200 188.808 172.866 1.00 88.74 103 PRO C C 1
ATOM 4712 O O . PRO C 1 103 ? 140.538 187.660 173.167 1.00 88.74 103 PRO C O 1
ATOM 4716 N N . GLY C 1 104 ? 140.890 189.563 172.017 1.00 88.96 104 GLY C N 1
ATOM 4717 C CA . GLY C 1 104 ? 142.114 189.099 171.392 1.00 88.96 104 GLY C CA 1
ATOM 4718 C C . GLY C 1 104 ? 143.200 190.157 171.395 1.00 88.96 104 GLY C C 1
ATOM 4719 O O . GLY C 1 104 ? 143.060 191.198 172.037 1.00 88.96 104 GLY C O 1
ATOM 4720 N N . LYS C 1 115 ? 152.227 192.758 168.333 1.00 151.01 115 LYS C N 1
ATOM 4721 C CA . LYS C 1 115 ? 152.827 192.658 167.007 1.00 151.01 115 LYS C CA 1
ATOM 4722 C C . LYS C 1 115 ? 152.170 191.558 166.181 1.00 151.01 115 LYS C C 1
ATOM 4723 O O . LYS C 1 115 ? 152.098 190.406 166.608 1.00 151.01 115 LYS C O 1
ATOM 4729 N N . GLY C 1 116 ? 151.690 191.924 164.996 1.00 154.06 116 GLY C N 1
ATOM 4730 C CA . GLY C 1 116 ? 151.098 190.938 164.110 1.00 154.06 116 GLY C CA 1
ATOM 4731 C C . GLY C 1 116 ? 152.158 190.041 163.495 1.00 154.06 116 GLY C C 1
ATOM 4732 O O . GLY C 1 116 ? 153.346 190.368 163.470 1.00 154.06 116 GLY C O 1
ATOM 4733 N N . ARG C 1 117 ? 151.717 188.890 162.997 1.00 147.21 117 ARG C N 1
ATOM 4734 C CA . ARG C 1 117 ? 152.638 187.938 162.396 1.00 147.21 117 ARG C CA 1
ATOM 4735 C C . ARG C 1 117 ? 152.940 188.321 160.951 1.00 147.21 117 ARG C C 1
ATOM 4736 O O . ARG C 1 117 ? 152.121 188.930 160.258 1.00 147.21 117 ARG C O 1
ATOM 4744 N N . ASP C 1 118 ? 154.144 187.972 160.505 1.00 137.71 118 ASP C N 1
ATOM 4745 C CA . ASP C 1 118 ? 154.537 188.170 159.112 1.00 137.71 118 ASP C CA 1
ATOM 4746 C C . ASP C 1 118 ? 153.979 187.003 158.308 1.00 137.71 118 ASP C C 1
ATOM 4747 O O . ASP C 1 118 ? 154.637 185.980 158.112 1.00 137.71 118 ASP C O 1
ATOM 4752 N N . LEU C 1 119 ? 152.738 187.160 157.852 1.00 141.55 119 LEU C N 1
ATOM 4753 C CA . LEU C 1 119 ? 152.053 186.091 157.136 1.00 141.55 119 LEU C CA 1
ATOM 4754 C C . LEU C 1 119 ? 152.799 185.735 155.857 1.00 141.55 119 LEU C C 1
ATOM 4755 O O . LEU C 1 119 ? 152.970 186.573 154.967 1.00 141.55 119 LEU C O 1
ATOM 4760 N N . ARG C 1 120 ? 153.252 184.487 155.773 1.00 149.72 120 ARG C N 1
ATOM 4761 C CA . ARG C 1 120 ? 153.937 183.971 154.597 1.00 149.72 120 ARG C CA 1
ATOM 4762 C C . ARG C 1 120 ? 152.969 183.132 153.777 1.00 149.72 120 ARG C C 1
ATOM 4763 O O . ARG C 1 120 ? 152.275 182.265 154.319 1.00 149.72 120 ARG C O 1
ATOM 4771 N N . ALA C 1 121 ? 152.927 183.394 152.475 1.00 115.47 121 ALA C N 1
ATOM 4772 C CA . ALA C 1 121 ? 152.045 182.686 151.562 1.00 115.47 121 ALA C CA 1
ATOM 4773 C C . ALA C 1 121 ? 152.730 182.603 150.203 1.00 115.47 121 ALA C C 1
ATOM 4774 O O . ALA C 1 121 ? 153.826 183.140 150.004 1.00 115.47 121 ALA C O 1
ATOM 4776 N N . GLU C 1 122 ? 152.075 181.932 149.261 1.00 106.17 122 GLU C N 1
ATOM 4777 C CA . GLU C 1 122 ? 152.632 181.727 147.935 1.00 106.17 122 GLU C CA 1
ATOM 4778 C C . GLU C 1 122 ? 151.691 182.310 146.892 1.00 106.17 122 GLU C C 1
ATOM 4779 O O . GLU C 1 122 ? 150.465 182.209 146.997 1.00 106.17 122 GLU C O 1
ATOM 4785 N N . LEU C 1 123 ? 152.291 182.943 145.889 1.00 98.54 123 LEU C N 1
ATOM 4786 C CA . LEU C 1 123 ? 151.579 183.465 144.732 1.00 98.54 123 LEU C CA 1
ATOM 4787 C C . LEU C 1 123 ? 151.860 182.557 143.545 1.00 98.54 123 LEU C C 1
ATOM 4788 O O . LEU C 1 123 ? 153.011 182.499 143.077 1.00 98.54 123 LEU C O 1
ATOM 4793 N N . PRO C 1 124 ? 150.874 181.813 143.045 1.00 97.54 124 PRO C N 1
ATOM 4794 C CA . PRO C 1 124 ? 151.103 181.002 141.842 1.00 97.54 124 PRO C CA 1
ATOM 4795 C C . PRO C 1 124 ? 151.172 181.874 140.601 1.00 97.54 124 PRO C C 1
ATOM 4796 O O . PRO C 1 124 ? 150.153 182.431 140.181 1.00 97.54 124 PRO C O 1
ATOM 4800 N N . LEU C 1 125 ? 152.354 182.006 140.001 1.00 86.15 125 LEU C N 1
ATOM 4801 C CA . LEU C 1 125 ? 152.546 182.920 138.884 1.00 86.15 125 LEU C CA 1
ATOM 4802 C C . LEU C 1 125 ? 153.144 182.172 137.704 1.00 86.15 125 LEU C C 1
ATOM 4803 O O . LEU C 1 125 ? 154.184 181.519 137.838 1.0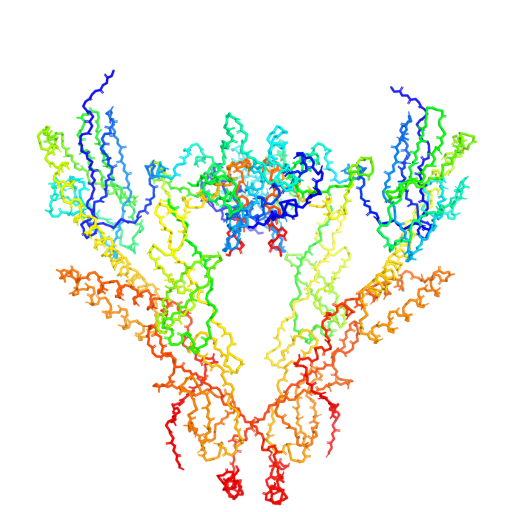0 86.15 125 LEU C O 1
ATOM 4808 N N . THR C 1 126 ? 152.484 182.271 136.553 1.00 81.86 126 THR C N 1
ATOM 4809 C CA . THR C 1 126 ? 153.004 181.707 135.319 1.00 81.86 126 THR C CA 1
ATOM 4810 C C . THR C 1 126 ? 154.086 182.623 134.754 1.00 81.86 126 THR C C 1
ATOM 4811 O O . THR C 1 126 ? 154.411 183.669 135.322 1.00 81.86 126 THR C O 1
ATOM 4815 N N . LEU C 1 127 ? 154.657 182.225 133.615 1.00 89.62 127 LEU C N 1
ATOM 4816 C CA . LEU C 1 127 ? 155.697 183.041 132.997 1.00 89.62 127 LEU C CA 1
ATOM 4817 C C . LEU C 1 127 ? 155.168 184.406 132.576 1.00 89.62 127 LEU C C 1
ATOM 4818 O O . LEU C 1 127 ? 155.851 185.417 132.768 1.00 89.62 127 LEU C O 1
ATOM 4823 N N . GLU C 1 128 ? 153.959 184.458 132.013 1.00 93.20 128 GLU C N 1
ATOM 4824 C CA . GLU C 1 128 ? 153.389 185.732 131.585 1.00 93.20 128 GLU C CA 1
ATOM 4825 C C . GLU C 1 128 ? 153.112 186.640 132.779 1.00 93.20 128 GLU C C 1
ATOM 4826 O O . GLU C 1 128 ? 153.494 187.817 132.782 1.00 93.20 128 GLU C O 1
ATOM 4832 N N . GLU C 1 129 ? 152.440 186.109 133.804 1.00 97.94 129 GLU C N 1
ATOM 4833 C CA . GLU C 1 129 ? 152.099 186.912 134.974 1.00 97.94 129 GLU C CA 1
ATOM 4834 C C . GLU C 1 129 ? 153.350 187.354 135.725 1.00 97.94 129 GLU C C 1
ATOM 4835 O O . GLU C 1 129 ? 153.434 188.495 136.192 1.00 97.94 129 GLU C O 1
ATOM 4841 N N . ALA C 1 130 ? 154.331 186.457 135.860 1.00 100.31 130 ALA C N 1
ATOM 4842 C CA . ALA C 1 130 ? 155.590 186.836 136.494 1.00 100.31 130 ALA C CA 1
ATOM 4843 C C . ALA C 1 130 ? 156.323 187.899 135.688 1.00 100.31 130 ALA C C 1
ATOM 4844 O O . ALA C 1 130 ? 156.901 188.828 136.265 1.00 100.31 130 ALA C O 1
ATOM 4846 N N . PHE C 1 131 ? 156.323 187.774 134.358 1.00 108.59 131 PHE C N 1
ATOM 4847 C CA . PHE C 1 131 ? 156.980 188.765 133.513 1.00 108.59 131 PHE C CA 1
ATOM 4848 C C . PHE C 1 131 ? 156.320 190.132 133.639 1.00 108.59 131 PHE C C 1
ATOM 4849 O O . PHE C 1 131 ? 157.012 191.151 133.749 1.00 108.59 131 PHE C O 1
ATOM 4857 N N . HIS C 1 132 ? 154.988 190.179 133.622 1.00 111.48 132 HIS C N 1
ATOM 4858 C CA . HIS C 1 132 ? 154.286 191.454 133.729 1.00 111.48 132 HIS C CA 1
ATOM 4859 C C . HIS C 1 132 ? 154.180 191.951 135.165 1.00 111.48 132 HIS C C 1
ATOM 4860 O O . HIS C 1 132 ? 154.370 193.145 135.419 1.00 111.48 132 HIS C O 1
ATOM 4867 N N . GLY C 1 133 ? 153.889 191.061 136.110 1.00 135.56 133 GLY C N 1
ATOM 4868 C CA . GLY C 1 133 ? 153.625 191.483 137.471 1.00 135.56 133 GLY C CA 1
ATOM 4869 C C . GLY C 1 133 ? 152.373 192.330 137.569 1.00 135.56 133 GLY C C 1
ATOM 4870 O O . GLY C 1 133 ? 151.266 191.841 137.325 1.00 135.56 133 GLY C O 1
ATOM 4871 N N . GLY C 1 134 ? 152.533 193.600 137.928 1.00 140.92 134 GLY C N 1
ATOM 4872 C CA . GLY C 1 134 ? 151.411 194.515 137.950 1.00 140.92 134 GLY C CA 1
ATOM 4873 C C . GLY C 1 134 ? 150.517 194.341 139.169 1.00 140.92 134 GLY C C 1
ATOM 4874 O O . GLY C 1 134 ? 150.801 193.585 140.099 1.00 140.92 134 GLY C O 1
ATOM 4875 N N . GLU C 1 135 ? 149.410 195.079 139.144 1.00 133.36 135 GLU C N 1
ATOM 4876 C CA . GLU C 1 135 ? 148.440 195.026 140.228 1.00 133.36 135 GLU C CA 1
ATOM 4877 C C . GLU C 1 135 ? 147.745 193.668 140.256 1.00 133.36 135 GLU C C 1
ATOM 4878 O O . GLU C 1 135 ? 147.470 193.072 139.211 1.00 133.36 135 GLU C O 1
ATOM 4884 N N . ARG C 1 136 ? 147.463 193.179 141.462 1.00 115.39 136 ARG C N 1
ATOM 4885 C CA . ARG C 1 136 ? 146.835 191.876 141.628 1.00 115.39 136 ARG C CA 1
ATOM 4886 C C . ARG C 1 136 ? 146.121 191.840 142.972 1.00 115.39 136 ARG C C 1
ATOM 4887 O O . ARG C 1 136 ? 146.467 192.596 143.883 1.00 115.39 136 ARG C O 1
ATOM 4895 N N . VAL C 1 137 ? 145.117 190.971 143.083 1.00 99.24 137 VAL C N 1
ATOM 4896 C CA . VAL C 1 137 ? 144.408 190.753 144.345 1.00 99.24 137 VAL C CA 1
ATOM 4897 C C . VAL C 1 137 ? 144.937 189.438 144.912 1.00 99.24 137 VAL C C 1
ATOM 4898 O O . VAL C 1 137 ? 144.554 188.348 144.486 1.00 99.24 137 VAL C O 1
ATOM 4902 N N . VAL C 1 138 ? 145.836 189.546 145.892 1.00 96.06 138 VAL C N 1
ATOM 4903 C CA . VAL C 1 138 ? 146.400 188.353 146.512 1.00 96.06 138 VAL C CA 1
ATOM 4904 C C . VAL C 1 138 ? 145.381 187.719 147.456 1.00 96.06 138 VAL C C 1
ATOM 4905 O O . VAL C 1 138 ? 144.519 188.389 148.039 1.00 96.06 138 VAL C O 1
ATOM 4909 N N . GLU C 1 139 ? 145.486 186.400 147.608 1.00 98.33 139 GLU C N 1
ATOM 4910 C CA . GLU C 1 139 ? 144.472 185.601 148.292 1.00 98.33 139 GLU C CA 1
ATOM 4911 C C . GLU C 1 139 ? 145.059 185.000 149.562 1.00 98.33 139 GLU C C 1
ATOM 4912 O O . GLU C 1 139 ? 145.616 183.898 149.530 1.00 98.33 139 GLU C O 1
ATOM 4918 N N . VAL C 1 140 ? 144.932 185.718 150.677 1.00 105.09 140 VAL C N 1
ATOM 4919 C CA . VAL C 1 140 ? 145.262 185.163 151.986 1.00 105.09 140 VAL C CA 1
ATOM 4920 C C . VAL C 1 140 ? 144.062 184.371 152.486 1.00 105.09 140 VAL C C 1
ATOM 4921 O O . VAL C 1 140 ? 142.962 184.473 151.929 1.00 105.09 140 VAL C O 1
ATOM 4925 N N . ALA C 1 141 ? 144.261 183.581 153.539 1.00 105.17 141 ALA C N 1
ATOM 4926 C CA . ALA C 1 141 ? 143.188 182.756 154.077 1.00 105.17 141 ALA C CA 1
ATOM 4927 C C . ALA C 1 141 ? 142.197 183.579 154.892 1.00 105.17 141 ALA C C 1
ATOM 4928 O O . ALA C 1 141 ? 142.484 183.957 156.032 1.00 105.17 141 ALA C O 1
ATOM 4930 N N . GLY C 1 142 ? 141.036 183.866 154.314 1.00 107.03 142 GLY C N 1
ATOM 4931 C CA . GLY C 1 142 ? 139.918 184.469 155.026 1.00 107.03 142 GLY C CA 1
ATOM 4932 C C . GLY C 1 142 ? 139.711 185.969 154.914 1.00 107.03 142 GLY C C 1
ATOM 4933 O O . GLY C 1 142 ? 138.571 186.427 154.817 1.00 107.03 142 GLY C O 1
ATOM 4934 N N . ARG C 1 143 ? 140.792 186.746 154.926 1.00 112.97 143 ARG C N 1
ATOM 4935 C CA . ARG C 1 143 ? 140.671 188.195 154.971 1.00 112.97 143 ARG C CA 1
ATOM 4936 C C . ARG C 1 143 ? 140.988 188.818 153.611 1.00 112.97 143 ARG C C 1
ATOM 4937 O O . ARG C 1 143 ? 141.244 188.131 152.619 1.00 112.97 143 ARG C O 1
ATOM 4945 N N . ARG C 1 144 ? 140.975 190.149 153.578 1.00 122.17 144 ARG C N 1
ATOM 4946 C CA . ARG C 1 144 ? 141.153 190.909 152.348 1.00 122.17 144 ARG C CA 1
ATOM 4947 C C . ARG C 1 144 ? 142.548 191.522 152.289 1.00 122.17 144 ARG C C 1
ATOM 4948 O O . ARG C 1 144 ? 143.095 191.960 153.306 1.00 122.17 144 ARG C O 1
ATOM 4956 N N . VAL C 1 145 ? 143.129 191.520 151.088 1.00 123.13 145 VAL C N 1
ATOM 4957 C CA . VAL C 1 145 ? 144.451 192.091 150.848 1.00 123.13 145 VAL C CA 1
ATOM 4958 C C . VAL C 1 145 ? 144.653 192.224 149.342 1.00 123.13 145 VAL C C 1
ATOM 4959 O O . VAL C 1 145 ? 144.101 191.439 148.562 1.00 123.13 145 VAL C O 1
ATOM 4963 N N . SER C 1 146 ? 145.438 193.216 148.919 1.00 113.09 146 SER C N 1
ATOM 4964 C CA . SER C 1 146 ? 145.730 193.394 147.497 1.00 113.09 146 SER C CA 1
ATOM 4965 C C . SER C 1 146 ? 147.046 194.152 147.368 1.00 113.09 146 SER C C 1
ATOM 4966 O O . SER C 1 146 ? 147.161 195.277 147.864 1.00 113.09 146 SER C O 1
ATOM 4969 N N . VAL C 1 147 ? 148.028 193.536 146.707 1.00 122.15 147 VAL C N 1
ATOM 4970 C CA . VAL C 1 147 ? 149.330 194.147 146.470 1.00 122.15 147 VAL C CA 1
ATOM 4971 C C . VAL C 1 147 ? 149.744 193.885 145.029 1.00 122.15 147 VAL C C 1
ATOM 4972 O O . VAL C 1 147 ? 149.129 193.083 144.321 1.00 122.15 147 VAL C O 1
ATOM 4976 N N . ARG C 1 148 ? 150.806 194.563 144.601 1.00 149.50 148 ARG C N 1
ATOM 4977 C CA . ARG C 1 148 ? 151.266 194.515 143.220 1.00 149.50 148 ARG C CA 1
ATOM 4978 C C . ARG C 1 148 ? 152.597 193.781 143.117 1.00 149.50 148 ARG C C 1
ATOM 4979 O O . ARG C 1 148 ? 153.385 193.764 144.068 1.00 149.50 148 ARG C O 1
ATOM 4987 N N . ILE C 1 149 ? 152.839 193.175 141.963 1.00 147.28 149 ILE C N 1
ATOM 4988 C CA . ILE C 1 149 ? 154.093 192.481 141.673 1.00 147.28 149 ILE C CA 1
ATOM 4989 C C . ILE C 1 149 ? 154.875 193.313 140.662 1.00 147.28 149 ILE C C 1
ATOM 4990 O O . ILE C 1 149 ? 154.306 193.705 139.634 1.00 147.28 149 ILE C O 1
ATOM 4995 N N . PRO C 1 150 ? 156.151 193.615 140.914 1.00 177.04 150 PRO C N 1
ATOM 4996 C CA . PRO C 1 150 ? 156.948 194.294 139.896 1.00 177.04 150 PRO C CA 1
ATOM 4997 C C . PRO C 1 150 ? 157.286 193.348 138.761 1.00 177.04 150 PRO C C 1
ATOM 4998 O O . PRO C 1 150 ? 157.460 192.135 138.974 1.00 177.04 150 PRO C O 1
ATOM 5002 N N . PRO C 1 151 ? 157.383 193.850 137.531 1.00 166.42 151 PRO C N 1
ATOM 5003 C CA . PRO C 1 151 ? 157.805 192.998 136.415 1.00 166.42 151 PRO C CA 1
ATOM 5004 C C . PRO C 1 151 ? 159.224 192.485 136.610 1.00 166.42 151 PRO C C 1
ATOM 5005 O O . PRO C 1 151 ? 160.108 193.183 137.112 1.00 166.42 151 PRO C O 1
ATOM 5009 N N . GLY C 1 152 ? 159.434 191.239 136.193 1.00 138.52 152 GLY C N 1
ATOM 5010 C CA . GLY C 1 152 ? 160.740 190.627 136.336 1.00 138.52 152 GLY C CA 1
ATOM 5011 C C . GLY C 1 152 ? 160.968 189.918 137.650 1.00 138.52 152 GLY C C 1
ATOM 5012 O O . GLY C 1 152 ? 162.085 189.944 138.172 1.00 138.52 152 GLY C O 1
ATOM 5013 N N . VAL C 1 153 ? 159.935 189.285 138.208 1.00 134.66 153 VAL C N 1
ATOM 5014 C CA . VAL C 1 153 ? 160.071 188.615 139.494 1.00 134.66 153 VAL C CA 1
ATOM 5015 C C . VAL C 1 153 ? 160.727 187.249 139.302 1.00 134.66 153 VAL C C 1
ATOM 5016 O O . VAL C 1 153 ? 160.582 186.601 138.256 1.00 134.66 153 VAL C O 1
ATOM 5020 N N . ARG C 1 154 ? 161.476 186.815 140.315 1.00 125.63 154 ARG C N 1
ATOM 5021 C CA . ARG C 1 154 ? 162.192 185.545 140.267 1.00 125.63 154 ARG C CA 1
ATOM 5022 C C . ARG C 1 154 ? 161.929 184.792 141.568 1.00 125.63 154 ARG C C 1
ATOM 5023 O O . ARG C 1 154 ? 161.340 185.330 142.510 1.00 125.63 154 ARG C O 1
ATOM 5031 N N . GLU C 1 155 ? 162.386 183.541 141.619 1.00 133.74 155 GLU C N 1
ATOM 5032 C CA . GLU C 1 155 ? 162.125 182.664 142.753 1.00 133.74 155 GLU C CA 1
ATOM 5033 C C . GLU C 1 155 ? 162.644 183.262 144.058 1.00 133.74 155 GLU C C 1
ATOM 5034 O O . GLU C 1 155 ? 163.742 183.822 144.122 1.00 133.74 155 GLU C O 1
ATOM 5040 N N . GLY C 1 156 ? 161.838 183.127 145.109 1.00 131.26 156 GLY C N 1
ATOM 5041 C CA . GLY C 1 156 ? 162.221 183.569 146.432 1.00 131.26 156 GLY C CA 1
ATOM 5042 C C . GLY C 1 156 ? 162.133 185.058 146.676 1.00 131.26 156 GLY C C 1
ATOM 5043 O O . GLY C 1 156 ? 162.684 185.534 147.677 1.00 131.26 156 GLY C O 1
ATOM 5044 N N . SER C 1 157 ? 161.476 185.812 145.796 1.00 137.01 157 SER C N 1
ATOM 5045 C CA . SER C 1 157 ? 161.355 187.258 145.960 1.00 137.01 157 SER C CA 1
ATOM 5046 C C . SER C 1 157 ? 160.608 187.565 147.252 1.00 137.01 157 SER C C 1
ATOM 5047 O O . SER C 1 157 ? 159.560 186.972 147.530 1.00 137.01 157 SER C O 1
ATOM 5050 N N . VAL C 1 158 ? 161.144 188.491 148.042 1.00 130.86 158 VAL C N 1
ATOM 5051 C CA . VAL C 1 158 ? 160.550 188.870 149.319 1.00 130.86 158 VAL C CA 1
ATOM 5052 C C . VAL C 1 158 ? 159.636 190.063 149.058 1.00 130.86 158 VAL C C 1
ATOM 5053 O O . VAL C 1 158 ? 160.090 191.206 148.974 1.00 130.86 158 VAL C O 1
ATOM 5057 N N . ILE C 1 159 ? 158.339 189.794 148.920 1.00 130.70 159 ILE C N 1
ATOM 5058 C CA . ILE C 1 159 ? 157.348 190.849 148.740 1.00 130.70 159 ILE C CA 1
ATOM 5059 C C . ILE C 1 159 ? 156.839 191.270 150.112 1.00 130.70 159 ILE C C 1
ATOM 5060 O O . ILE C 1 159 ? 155.823 190.758 150.593 1.00 130.70 159 ILE C O 1
ATOM 5065 N N . ARG C 1 160 ? 157.543 192.204 150.753 1.00 135.19 160 ARG C N 1
ATOM 5066 C CA . ARG C 1 160 ? 157.205 192.637 152.109 1.00 135.19 160 ARG C CA 1
ATOM 5067 C C . ARG C 1 160 ? 156.449 193.956 152.026 1.00 135.19 160 ARG C C 1
ATOM 5068 O O . ARG C 1 160 ? 156.980 194.979 151.592 1.00 135.19 160 ARG C O 1
ATOM 5076 N N . VAL C 1 161 ? 155.190 193.928 152.449 1.00 139.36 161 VAL C N 1
ATOM 5077 C CA . VAL C 1 161 ? 154.350 195.120 152.498 1.00 139.36 161 VAL C CA 1
ATOM 5078 C C . VAL C 1 161 ? 154.037 195.414 153.963 1.00 139.36 161 VAL C C 1
ATOM 5079 O O . VAL C 1 161 ? 153.299 194.638 154.591 1.00 139.36 161 VAL C O 1
ATOM 5083 N N . PRO C 1 162 ? 154.563 196.494 154.537 1.00 141.72 162 PRO C N 1
ATOM 5084 C CA . PRO C 1 162 ? 154.303 196.769 155.955 1.00 141.72 162 PRO C CA 1
ATOM 5085 C C . PRO C 1 162 ? 152.867 197.215 156.189 1.00 141.72 162 PRO C C 1
ATOM 5086 O O . PRO C 1 162 ? 152.347 198.093 155.496 1.00 141.72 162 PRO C O 1
ATOM 5090 N N . GLY C 1 163 ? 152.228 196.597 157.180 1.00 147.67 163 GLY C N 1
ATOM 5091 C CA . GLY C 1 163 ? 150.879 196.968 157.562 1.00 147.67 163 GLY C CA 1
ATOM 5092 C C . GLY C 1 163 ? 149.790 196.382 156.686 1.00 147.67 163 GLY C C 1
ATOM 5093 O O . GLY C 1 163 ? 148.691 196.939 156.600 1.00 147.67 163 GLY C O 1
ATOM 5094 N N . MET C 1 164 ? 150.080 195.260 156.027 1.00 152.57 164 MET C N 1
ATOM 5095 C CA . MET C 1 164 ? 149.112 194.590 155.166 1.00 152.57 164 MET C CA 1
ATOM 5096 C C . MET C 1 164 ? 149.128 193.074 155.324 1.00 152.57 164 MET C C 1
ATOM 5097 O O . MET C 1 164 ? 148.535 192.371 154.496 1.00 152.57 164 MET C O 1
ATOM 5102 N N . GLY C 1 165 ? 149.782 192.551 156.357 1.00 160.88 165 GLY C N 1
ATOM 5103 C CA . GLY C 1 165 ? 149.862 191.116 156.549 1.00 160.88 165 GLY C CA 1
ATOM 5104 C C . GLY C 1 165 ? 149.019 190.600 157.697 1.00 160.88 165 GLY C C 1
ATOM 5105 O O . GLY C 1 165 ? 147.790 190.717 157.677 1.00 160.88 165 GLY C O 1
ATOM 5106 N N . GLY C 1 166 ? 149.673 190.023 158.702 1.00 180.79 166 GLY C N 1
ATOM 5107 C CA . GLY C 1 166 ? 148.947 189.455 159.821 1.00 180.79 166 GLY C CA 1
ATOM 5108 C C . GLY C 1 166 ? 148.250 190.514 160.654 1.00 180.79 166 GLY C C 1
ATOM 5109 O O . GLY C 1 166 ? 148.707 191.651 160.778 1.00 180.79 166 GLY C O 1
ATOM 5110 N N . GLN C 1 167 ? 147.117 190.126 161.232 1.00 206.69 167 GLN C N 1
ATOM 5111 C CA . GLN C 1 167 ? 146.330 191.052 162.033 1.00 206.69 167 GLN C CA 1
ATOM 5112 C C . GLN C 1 167 ? 146.890 191.147 163.446 1.00 206.69 167 GLN C C 1
ATOM 5113 O O . GLN C 1 167 ? 147.181 190.134 164.089 1.00 206.69 167 GLN C O 1
ATOM 5119 N N . GLY C 1 168 ? 147.037 192.374 163.929 1.00 190.82 168 GLY C N 1
ATOM 5120 C CA . GLY C 1 168 ? 147.548 192.592 165.269 1.00 190.82 168 GLY C CA 1
ATOM 5121 C C . GLY C 1 168 ? 147.874 194.054 165.473 1.00 190.82 168 GLY C C 1
ATOM 5122 O O . GLY C 1 168 ? 147.584 194.907 164.628 1.00 190.82 168 GLY C O 1
ATOM 5123 N N . ASN C 1 169 ? 148.481 194.334 166.623 1.00 182.11 169 ASN C N 1
ATOM 5124 C CA . ASN C 1 169 ? 148.900 195.687 166.986 1.00 182.11 169 ASN C CA 1
ATOM 5125 C C . ASN C 1 169 ? 150.401 195.690 167.243 1.00 182.11 169 ASN C C 1
ATOM 5126 O O . ASN C 1 169 ? 150.848 195.275 168.326 1.00 182.11 169 ASN C O 1
ATOM 5131 N N . PRO C 1 170 ? 151.215 196.147 166.281 1.00 169.15 170 PRO C N 1
ATOM 5132 C CA . PRO C 1 170 ? 150.851 196.620 164.935 1.00 169.15 170 PRO C CA 1
ATOM 5133 C C . PRO C 1 170 ? 150.540 195.467 163.986 1.00 169.15 170 PRO C C 1
ATOM 5134 O O . PRO C 1 170 ? 150.933 194.333 164.244 1.00 169.15 170 PRO C O 1
ATOM 5138 N N . PRO C 1 171 ? 149.831 195.721 162.887 1.00 171.20 171 PRO C N 1
ATOM 5139 C CA . PRO C 1 171 ? 149.556 194.646 161.928 1.00 171.20 171 PRO C CA 1
ATOM 5140 C C . PRO C 1 171 ? 150.832 194.146 161.271 1.00 171.20 171 PRO C C 1
ATOM 5141 O O . PRO C 1 171 ? 151.808 194.883 161.104 1.00 171.20 171 PRO C O 1
ATOM 5145 N N . GLY C 1 172 ? 150.812 192.872 160.891 1.00 157.77 172 GLY C N 1
ATOM 5146 C CA . GLY C 1 172 ? 151.978 192.221 160.338 1.00 157.77 172 GLY C CA 1
ATOM 5147 C C . GLY C 1 172 ? 152.200 192.572 158.879 1.00 157.77 172 GLY C C 1
ATOM 5148 O O . GLY C 1 172 ? 151.466 193.350 158.266 1.00 157.77 172 GLY C O 1
ATOM 5149 N N . ASP C 1 173 ? 153.250 191.980 158.321 1.00 144.97 173 ASP C N 1
ATOM 5150 C CA . ASP C 1 173 ? 153.648 192.205 156.940 1.00 144.97 173 ASP C CA 1
ATOM 5151 C C . ASP C 1 173 ? 153.388 190.951 156.116 1.00 144.97 173 ASP C C 1
ATOM 5152 O O . ASP C 1 173 ? 152.866 189.947 156.608 1.00 144.97 173 ASP C O 1
ATOM 5157 N N . LEU C 1 174 ? 153.765 191.021 154.844 1.00 132.53 174 LEU C N 1
ATOM 5158 C CA . LEU C 1 174 ? 153.546 189.927 153.911 1.00 132.53 174 LEU C CA 1
ATOM 5159 C C . LEU C 1 174 ? 154.869 189.312 153.474 1.00 132.53 174 LEU C C 1
ATOM 5160 O O . LEU C 1 174 ? 155.877 190.003 153.311 1.00 132.53 174 LEU C O 1
ATOM 5165 N N . LEU C 1 175 ? 154.856 187.991 153.295 1.00 128.56 175 LEU C N 1
ATOM 5166 C CA . LEU C 1 175 ? 155.962 187.250 152.691 1.00 128.56 175 LEU C CA 1
ATOM 5167 C C . LEU C 1 175 ? 155.344 186.419 151.572 1.00 128.56 175 LEU C C 1
ATOM 5168 O O . LEU C 1 175 ? 155.023 185.244 151.762 1.00 128.56 175 LEU C O 1
ATOM 5173 N N . LEU C 1 176 ? 155.175 187.031 150.404 1.00 114.34 176 LEU C N 1
ATOM 5174 C CA . LEU C 1 176 ? 154.489 186.397 149.280 1.00 114.34 176 LEU C CA 1
ATOM 5175 C C . LEU C 1 176 ? 155.551 185.860 148.328 1.00 114.34 176 LEU C C 1
ATOM 5176 O O . LEU C 1 176 ? 156.080 186.582 147.483 1.00 114.34 176 LEU C O 1
ATOM 5181 N N . VAL C 1 177 ? 155.860 184.575 148.470 1.00 111.44 177 VAL C N 1
ATOM 5182 C CA . VAL C 1 177 ? 156.873 183.928 147.645 1.00 111.44 177 VAL C CA 1
ATOM 5183 C C . VAL C 1 177 ? 156.229 183.484 146.338 1.00 111.44 177 VAL C C 1
ATOM 5184 O O . VAL C 1 177 ? 155.130 182.918 146.333 1.00 111.44 177 VAL C O 1
ATOM 5188 N N . VAL C 1 178 ? 156.894 183.771 145.226 1.00 107.62 178 VAL C N 1
ATOM 5189 C CA . VAL C 1 178 ? 156.346 183.453 143.912 1.00 107.62 178 VAL C CA 1
ATOM 5190 C C . VAL C 1 178 ? 156.662 182.006 143.565 1.00 107.62 178 VAL C C 1
ATOM 5191 O O . VAL C 1 178 ? 157.823 181.581 143.599 1.00 107.62 178 VAL C O 1
ATOM 5195 N N . ARG C 1 179 ? 155.624 181.240 143.237 1.00 103.82 179 ARG C N 1
ATOM 5196 C CA . ARG C 1 179 ? 155.767 179.892 142.702 1.00 103.82 179 ARG C CA 1
ATOM 5197 C C . ARG C 1 179 ? 155.647 179.999 141.188 1.00 103.82 179 ARG C C 1
ATOM 5198 O O . ARG C 1 179 ? 154.546 180.187 140.659 1.00 103.82 179 ARG C O 1
ATOM 5206 N N . LEU C 1 180 ? 156.783 179.903 140.501 1.00 98.19 180 LEU C N 1
ATOM 5207 C CA . LEU C 1 180 ? 156.825 180.038 139.049 1.00 98.19 180 LEU C CA 1
ATOM 5208 C C . LEU C 1 180 ? 156.159 178.817 138.430 1.00 98.19 180 LEU C C 1
ATOM 5209 O O . LEU C 1 180 ? 156.751 177.733 138.383 1.00 98.19 180 LEU C O 1
ATOM 5214 N N . LEU C 1 181 ? 154.928 178.992 137.966 1.00 76.43 181 LEU C N 1
ATOM 5215 C CA . LEU C 1 181 ? 154.163 177.877 137.424 1.00 76.43 181 LEU C CA 1
ATOM 5216 C C . LEU C 1 181 ? 154.848 177.321 136.182 1.00 76.43 181 LEU C C 1
ATOM 5217 O O . LEU C 1 181 ? 155.341 178.094 135.352 1.00 76.43 181 LEU C O 1
ATOM 5222 N N . PRO C 1 182 ? 154.907 176.000 136.020 1.00 67.17 182 PRO C N 1
ATOM 5223 C CA . PRO C 1 182 ? 155.504 175.435 134.804 1.00 67.17 182 PRO C CA 1
ATOM 5224 C C . PRO C 1 182 ? 154.585 175.642 133.608 1.00 67.17 182 PRO C C 1
ATOM 5225 O O . PRO C 1 182 ? 153.533 175.010 133.497 1.00 67.17 182 PRO C O 1
ATOM 5229 N N . HIS C 1 183 ? 154.987 176.547 132.723 1.00 72.53 183 HIS C N 1
ATOM 5230 C CA . HIS C 1 183 ? 154.227 176.780 131.506 1.00 72.53 183 HIS C CA 1
ATOM 5231 C C . HIS C 1 183 ? 154.241 175.513 130.652 1.00 72.53 183 HIS C C 1
ATOM 5232 O O . HIS C 1 183 ? 155.300 174.906 130.464 1.00 72.53 183 HIS C O 1
ATOM 5239 N N . PRO C 1 184 ? 153.077 175.079 130.138 1.00 73.25 184 PRO C N 1
ATOM 5240 C CA . PRO C 1 184 ? 152.967 173.736 129.541 1.00 73.25 184 PRO C CA 1
ATOM 5241 C C . PRO C 1 184 ? 154.022 173.411 128.493 1.00 73.25 184 PRO C C 1
ATOM 5242 O O . PRO C 1 184 ? 154.668 172.361 128.571 1.00 73.25 184 PRO C O 1
ATOM 5246 N N . VAL C 1 185 ? 154.212 174.298 127.510 1.00 70.08 185 VAL C N 1
ATOM 5247 C CA . VAL C 1 185 ? 155.216 174.069 126.475 1.00 70.08 185 VAL C CA 1
ATOM 5248 C C . VAL C 1 185 ? 156.498 174.849 126.721 1.00 70.08 185 VAL C C 1
ATOM 5249 O O . VAL C 1 185 ? 157.444 174.734 125.930 1.00 70.08 185 VAL C O 1
ATOM 5253 N N . PHE C 1 186 ? 156.564 175.636 127.792 1.00 83.02 186 PHE C N 1
ATOM 5254 C CA . PHE C 1 186 ? 157.744 176.430 128.125 1.00 83.02 186 PHE C CA 1
ATOM 5255 C C . PHE C 1 186 ? 158.408 175.816 129.353 1.00 83.02 186 PHE C C 1
ATOM 5256 O O . PHE C 1 186 ? 157.916 175.970 130.475 1.00 83.02 186 PHE C O 1
ATOM 5264 N N . ARG C 1 187 ? 159.526 175.127 129.142 1.00 100.87 187 ARG C N 1
ATOM 5265 C CA . ARG C 1 187 ? 160.307 174.557 130.238 1.00 100.87 187 ARG C CA 1
ATOM 5266 C C . ARG C 1 187 ? 161.441 175.523 130.556 1.00 100.87 187 ARG C C 1
ATOM 5267 O O . ARG C 1 187 ? 162.450 175.570 129.849 1.00 100.87 187 ARG C O 1
ATOM 5275 N N . LEU C 1 188 ? 161.274 176.293 131.627 1.00 138.77 188 LEU C N 1
ATOM 5276 C CA . LEU C 1 188 ? 162.234 177.315 132.019 1.00 138.77 188 LEU C CA 1
ATOM 5277 C C . LEU C 1 188 ? 163.004 176.851 133.247 1.00 138.77 188 LEU C C 1
ATOM 5278 O O . LEU C 1 188 ? 162.412 176.604 134.304 1.00 138.77 188 LEU C O 1
ATOM 5283 N N . GLU C 1 189 ? 164.322 176.733 133.103 1.00 142.26 189 GLU C N 1
ATOM 5284 C CA . GLU C 1 189 ? 165.214 176.356 134.195 1.00 142.26 189 GLU C CA 1
ATOM 5285 C C . GLU C 1 189 ? 166.206 177.493 134.394 1.00 142.26 189 GLU C C 1
ATOM 5286 O O . GLU C 1 189 ? 167.037 177.755 133.519 1.00 142.26 189 GLU C O 1
ATOM 5292 N N . GLY C 1 190 ? 166.122 178.162 135.541 1.00 154.52 190 GLY C N 1
ATOM 5293 C CA . GLY C 1 190 ? 166.920 179.350 135.766 1.00 154.52 190 GLY C CA 1
ATOM 5294 C C . GLY C 1 190 ? 166.390 180.527 134.974 1.00 154.52 190 GLY C C 1
ATOM 5295 O O . GLY C 1 190 ? 165.331 181.073 135.296 1.00 154.52 190 GLY C O 1
ATOM 5296 N N . GLN C 1 191 ? 167.120 180.928 133.933 1.00 156.81 191 GLN C N 1
ATOM 5297 C CA . GLN C 1 191 ? 166.683 181.994 133.039 1.00 156.81 191 GLN C CA 1
ATOM 5298 C C . GLN C 1 191 ? 166.801 181.568 131.580 1.00 156.81 191 GLN C C 1
ATOM 5299 O O . GLN C 1 191 ? 166.779 182.408 130.677 1.00 156.81 191 GLN C O 1
ATOM 5305 N N . ASP C 1 192 ? 166.925 180.265 131.335 1.00 154.73 192 ASP C N 1
ATOM 5306 C CA . ASP C 1 192 ? 167.018 179.719 129.989 1.00 154.73 192 ASP C CA 1
ATOM 5307 C C . ASP C 1 192 ? 165.819 178.822 129.720 1.00 154.73 192 ASP C C 1
ATOM 5308 O O . ASP C 1 192 ? 165.484 177.956 130.534 1.00 154.73 192 ASP C O 1
ATOM 5313 N N . LEU C 1 193 ? 165.179 179.035 128.575 1.00 140.19 193 LEU C N 1
ATOM 5314 C CA . LEU C 1 193 ? 164.014 178.265 128.161 1.00 140.19 193 LEU C CA 1
ATOM 5315 C C . LEU C 1 193 ? 164.472 177.118 127.272 1.00 140.19 193 LEU C C 1
ATOM 5316 O O . LEU C 1 193 ? 164.974 177.349 126.166 1.00 140.19 193 LEU C O 1
ATOM 5321 N N . TYR C 1 194 ? 164.303 175.889 127.755 1.00 130.90 194 TYR C N 1
ATOM 5322 C CA . TYR C 1 194 ? 164.649 174.700 126.977 1.00 130.90 194 TYR C CA 1
ATOM 5323 C C . TYR C 1 194 ? 163.455 174.265 126.124 1.00 130.90 194 TYR C C 1
ATOM 5324 O O . TYR C 1 194 ? 163.027 173.111 126.126 1.00 130.90 194 TYR C O 1
ATOM 5333 N N . ALA C 1 195 ? 162.921 175.230 125.379 1.00 111.99 195 ALA C N 1
ATOM 5334 C CA . ALA C 1 195 ? 161.755 175.009 124.535 1.00 111.99 195 ALA C CA 1
ATOM 5335 C C . ALA C 1 195 ? 162.186 174.310 123.253 1.00 111.99 195 ALA C C 1
ATOM 5336 O O . ALA C 1 195 ? 163.026 174.829 122.509 1.00 111.99 195 ALA C O 1
ATOM 5338 N N . THR C 1 196 ? 161.616 173.134 122.999 1.00 94.63 196 THR C N 1
ATOM 5339 C CA . THR C 1 196 ? 161.948 172.389 121.793 1.00 94.63 196 THR C CA 1
ATOM 5340 C C . THR C 1 196 ? 161.470 173.142 120.557 1.00 94.63 196 THR C C 1
ATOM 5341 O O . THR C 1 196 ? 160.319 173.583 120.488 1.00 94.63 196 THR C O 1
ATOM 5345 N N . LEU C 1 197 ? 162.367 173.303 119.582 1.00 100.53 197 LEU C N 1
ATOM 5346 C CA . LEU C 1 197 ? 162.035 173.970 118.324 1.00 100.53 197 LEU C CA 1
ATOM 5347 C C . LEU C 1 197 ? 162.101 172.934 117.205 1.00 100.53 197 LEU C C 1
ATOM 5348 O O . LEU C 1 197 ? 163.150 172.664 116.618 1.00 100.53 197 LEU C O 1
ATOM 5353 N N . ASP C 1 198 ? 160.948 172.333 116.925 1.00 101.97 198 ASP C N 1
ATOM 5354 C CA . ASP C 1 198 ? 160.848 171.314 115.889 1.00 101.97 198 ASP C CA 1
ATOM 5355 C C . ASP C 1 198 ? 160.749 171.970 114.517 1.00 101.97 198 ASP C C 1
ATOM 5356 O O . ASP C 1 198 ? 159.983 172.920 114.326 1.00 101.97 198 ASP C O 1
ATOM 5361 N N . VAL C 1 199 ? 161.522 171.458 113.565 1.00 95.45 199 VAL C N 1
ATOM 5362 C CA . VAL C 1 199 ? 161.596 172.047 112.230 1.00 95.45 199 VAL C CA 1
ATOM 5363 C C . VAL C 1 199 ? 162.031 170.956 111.256 1.00 95.45 199 VAL C C 1
ATOM 5364 O O . VAL C 1 199 ? 162.795 170.060 111.641 1.00 95.45 199 VAL C O 1
ATOM 5368 N N . PRO C 1 200 ? 161.538 170.948 110.016 1.00 91.75 200 PRO C N 1
ATOM 5369 C CA . PRO C 1 200 ? 161.962 169.911 109.068 1.00 91.75 200 PRO C CA 1
ATOM 5370 C C . PRO C 1 200 ? 163.441 170.011 108.720 1.00 91.75 200 PRO C C 1
ATOM 5371 O O . PRO C 1 200 ? 164.110 171.008 109.005 1.00 91.75 200 PRO C O 1
ATOM 5375 N N . ALA C 1 201 ? 163.942 168.948 108.092 1.00 94.69 201 ALA C N 1
ATOM 5376 C CA . ALA C 1 201 ? 165.358 168.836 107.739 1.00 94.69 201 ALA C CA 1
ATOM 5377 C C . ALA C 1 201 ? 165.883 169.936 106.819 1.00 94.69 201 ALA C C 1
ATOM 5378 O O . ALA C 1 201 ? 166.998 170.421 107.066 1.00 94.69 201 ALA C O 1
ATOM 5380 N N . PRO C 1 202 ? 165.171 170.364 105.742 1.00 100.01 202 PRO C N 1
ATOM 5381 C CA . PRO C 1 202 ? 165.806 171.239 104.738 1.00 100.01 202 PRO C CA 1
ATOM 5382 C C . PRO C 1 202 ? 166.408 172.543 105.249 1.00 100.01 202 PRO C C 1
ATOM 5383 O O . PRO C 1 202 ? 167.122 173.214 104.497 1.00 100.01 202 PRO C O 1
ATOM 5387 N N . ILE C 1 203 ? 166.143 172.928 106.501 1.00 109.31 203 ILE C N 1
ATOM 5388 C CA . ILE C 1 203 ? 166.756 174.148 107.018 1.00 109.31 203 ILE C CA 1
ATOM 5389 C C . ILE C 1 203 ? 168.240 173.957 107.301 1.00 109.31 203 ILE C C 1
ATOM 5390 O O . ILE C 1 203 ? 168.948 174.937 107.558 1.00 109.31 203 ILE C O 1
ATOM 5395 N N . ALA C 1 204 ? 168.730 172.719 107.266 1.00 91.87 204 ALA C N 1
ATOM 5396 C CA . ALA C 1 204 ? 170.146 172.427 107.424 1.00 91.87 204 ALA C CA 1
ATOM 5397 C C . ALA C 1 204 ? 170.865 172.310 106.086 1.00 91.87 204 ALA C C 1
ATOM 5398 O O . ALA C 1 204 ? 171.953 171.727 106.020 1.00 91.87 204 ALA C O 1
ATOM 5400 N N . VAL C 1 205 ? 170.271 172.840 105.018 1.00 98.64 205 VAL C N 1
ATOM 5401 C CA . VAL C 1 205 ? 170.891 172.895 103.701 1.00 98.64 205 VAL C CA 1
ATOM 5402 C C . VAL C 1 205 ? 171.051 174.335 103.228 1.00 98.64 205 VAL C C 1
ATOM 5403 O O . VAL C 1 205 ? 172.102 174.717 102.703 1.00 98.64 205 VAL C O 1
ATOM 5407 N N . VAL C 1 206 ? 170.018 175.153 103.418 1.00 125.42 206 VAL C N 1
ATOM 5408 C CA . VAL C 1 206 ? 170.062 176.567 103.083 1.00 125.42 206 VAL C CA 1
ATOM 5409 C C . VAL C 1 206 ? 169.940 177.444 104.323 1.00 125.42 206 VAL C C 1
ATOM 5410 O O . VAL C 1 206 ? 170.687 178.413 104.476 1.00 125.42 206 VAL C O 1
ATOM 5414 N N . GLY C 1 207 ? 169.009 177.121 105.218 1.00 132.89 207 GLY C N 1
ATOM 5415 C CA . GLY C 1 207 ? 168.755 177.944 106.383 1.00 132.89 207 GLY C CA 1
ATOM 5416 C C . GLY C 1 207 ? 167.528 178.814 106.207 1.00 132.89 207 GLY C C 1
ATOM 5417 O O . GLY C 1 207 ? 167.574 179.829 105.505 1.00 132.89 207 GLY C O 1
ATOM 5418 N N . GLY C 1 208 ? 166.424 178.430 106.842 1.00 141.16 208 GLY C N 1
ATOM 5419 C CA . GLY C 1 208 ? 165.164 179.116 106.631 1.00 141.16 208 GLY C CA 1
ATOM 5420 C C . GLY C 1 208 ? 164.581 179.761 107.871 1.00 141.16 208 GLY C C 1
ATOM 5421 O O . GLY C 1 208 ? 165.302 180.051 108.831 1.00 141.16 208 GLY C O 1
ATOM 5422 N N . LYS C 1 209 ? 163.273 179.999 107.854 1.00 128.53 209 LYS C N 1
ATOM 5423 C CA . LYS C 1 209 ? 162.573 180.663 108.943 1.00 128.53 209 LYS C CA 1
ATOM 5424 C C . LYS C 1 209 ? 161.581 179.705 109.590 1.00 128.53 209 LYS C C 1
ATOM 5425 O O . LYS C 1 209 ? 160.996 178.852 108.915 1.00 128.53 209 LYS C O 1
ATOM 5431 N N . VAL C 1 210 ? 161.400 179.850 110.900 1.00 100.04 210 VAL C N 1
ATOM 5432 C CA . VAL C 1 210 ? 160.444 179.046 111.656 1.00 100.04 210 VAL C CA 1
ATOM 5433 C C . VAL C 1 210 ? 159.657 179.970 112.576 1.00 100.04 210 VAL C C 1
ATOM 5434 O O . VAL C 1 210 ? 160.240 180.815 113.261 1.00 100.04 210 VAL C O 1
ATOM 5438 N N . ARG C 1 211 ? 158.331 179.824 112.583 1.00 75.24 211 ARG C N 1
ATOM 5439 C CA . ARG C 1 211 ? 157.465 180.650 113.425 1.00 75.24 211 ARG C CA 1
ATOM 5440 C C . ARG C 1 211 ? 157.536 180.128 114.859 1.00 75.24 211 ARG C C 1
ATOM 5441 O O . ARG C 1 211 ? 156.674 179.385 115.334 1.00 75.24 211 ARG C O 1
ATOM 5449 N N . ALA C 1 212 ? 158.594 180.530 115.560 1.00 66.69 212 ALA C N 1
ATOM 5450 C CA . ALA C 1 212 ? 158.809 180.058 116.920 1.00 66.69 212 ALA C CA 1
ATOM 5451 C C . ALA C 1 212 ? 158.038 180.923 117.910 1.00 66.69 212 ALA C C 1
ATOM 5452 O O . ALA C 1 212 ? 157.980 182.148 117.770 1.00 66.69 212 ALA C O 1
ATOM 5454 N N . MET C 1 213 ? 157.454 180.287 118.921 1.00 46.40 213 MET C N 1
ATOM 5455 C CA . MET C 1 213 ? 156.698 181.009 119.936 1.00 46.40 213 MET C CA 1
ATOM 5456 C C . MET C 1 213 ? 157.529 181.137 121.210 1.00 46.40 213 MET C C 1
ATOM 5457 O O . MET C 1 213 ? 157.939 180.131 121.799 1.00 46.40 213 MET C O 1
ATOM 5462 N N . THR C 1 214 ? 157.796 182.377 121.619 1.00 64.10 214 THR C N 1
ATOM 5463 C CA . THR C 1 214 ? 158.550 182.669 122.828 1.00 64.10 214 THR C CA 1
ATOM 5464 C C . THR C 1 214 ? 157.717 183.564 123.734 1.00 64.10 214 THR C C 1
ATOM 5465 O O . THR C 1 214 ? 156.539 183.823 123.474 1.00 64.10 214 THR C O 1
ATOM 5469 N N . LEU C 1 215 ? 158.347 184.038 124.814 1.00 76.79 215 LEU C N 1
ATOM 5470 C CA . LEU C 1 215 ? 157.658 184.941 125.729 1.00 76.79 215 LEU C CA 1
ATOM 5471 C C . LEU C 1 215 ? 157.319 186.266 125.058 1.00 76.79 215 LEU C C 1
ATOM 5472 O O . LEU C 1 215 ? 156.362 186.938 125.458 1.00 76.79 215 LEU C O 1
ATOM 5477 N N . GLU C 1 216 ? 158.088 186.658 124.041 1.00 78.92 216 GLU C N 1
ATOM 5478 C CA . GLU C 1 216 ? 157.761 187.838 123.249 1.00 78.92 216 GLU C CA 1
ATOM 5479 C C . GLU C 1 216 ? 156.557 187.623 122.343 1.00 78.92 216 GLU C C 1
ATOM 5480 O O . GLU C 1 216 ? 156.037 188.599 121.792 1.00 78.92 216 GLU C O 1
ATOM 5486 N N . GLY C 1 217 ? 156.106 186.381 122.175 1.00 68.11 217 GLY C N 1
ATOM 5487 C CA . GLY C 1 217 ? 155.008 186.075 121.290 1.00 68.11 217 GLY C CA 1
ATOM 5488 C C . GLY C 1 217 ? 155.450 185.204 120.132 1.00 68.11 217 GLY C C 1
ATOM 5489 O O . GLY C 1 217 ? 156.483 184.530 120.193 1.00 68.11 217 GLY C O 1
ATOM 5490 N N . PRO C 1 218 ? 154.657 185.175 119.060 1.00 78.37 218 PRO C N 1
ATOM 5491 C CA . PRO C 1 218 ? 155.081 184.463 117.844 1.00 78.37 218 PRO C CA 1
ATOM 5492 C C . PRO C 1 218 ? 156.058 185.313 117.046 1.00 78.37 218 PRO C C 1
ATOM 5493 O O . PRO C 1 218 ? 155.713 186.401 116.579 1.00 78.37 218 PRO C O 1
ATOM 5497 N N . VAL C 1 219 ? 157.284 184.818 116.893 1.00 92.74 219 VAL C N 1
ATOM 5498 C CA . VAL C 1 219 ? 158.335 185.525 116.174 1.00 92.74 219 VAL C CA 1
ATOM 5499 C C . VAL C 1 219 ? 158.944 184.580 115.149 1.00 92.74 219 VAL C C 1
ATOM 5500 O O . VAL C 1 219 ? 159.120 183.385 115.414 1.00 92.74 219 VAL C O 1
ATOM 5504 N N . GLU C 1 220 ? 159.251 185.113 113.971 1.00 118.24 220 GLU C N 1
ATOM 5505 C CA . GLU C 1 220 ? 159.879 184.331 112.913 1.00 118.24 220 GLU C CA 1
ATOM 5506 C C . GLU C 1 220 ? 161.382 184.309 113.167 1.00 118.24 220 GLU C C 1
ATOM 5507 O O . GLU C 1 220 ? 162.020 185.363 113.239 1.00 118.24 220 GLU C O 1
ATOM 5513 N N . VAL C 1 221 ? 161.949 183.113 113.305 1.00 116.37 221 VAL C N 1
ATOM 5514 C CA . VAL C 1 221 ? 163.336 182.919 113.711 1.00 116.37 221 VAL C CA 1
ATOM 5515 C C . VAL C 1 221 ? 164.110 182.339 112.537 1.00 116.37 221 VAL C C 1
ATOM 5516 O O . VAL C 1 221 ? 163.671 181.362 111.918 1.00 116.37 221 VAL C O 1
ATOM 5520 N N . ALA C 1 222 ? 165.252 182.950 112.226 1.00 127.84 222 ALA C N 1
ATOM 5521 C CA . ALA C 1 222 ? 166.141 182.448 111.190 1.00 127.84 222 ALA C CA 1
ATOM 5522 C C . ALA C 1 222 ? 167.170 181.491 111.785 1.00 127.84 222 ALA C C 1
ATOM 5523 O O . ALA C 1 222 ? 167.514 181.560 112.968 1.00 127.84 222 ALA C O 1
ATOM 5525 N N . VAL C 1 223 ? 167.666 180.591 110.942 1.00 134.30 223 VAL C N 1
ATOM 5526 C CA . VAL C 1 223 ? 168.641 179.589 111.368 1.00 134.30 223 VAL C CA 1
ATOM 5527 C C . VAL C 1 223 ? 169.767 179.506 110.344 1.00 134.30 223 VAL C C 1
ATOM 5528 O O . VAL C 1 223 ? 169.539 179.745 109.150 1.00 134.30 223 VAL C O 1
ATOM 5532 N N . PRO C 1 224 ? 170.987 179.176 110.758 1.00 116.61 224 PRO C N 1
ATOM 5533 C CA . PRO C 1 224 ? 172.083 179.016 109.799 1.00 116.61 224 PRO C CA 1
ATOM 5534 C C . PRO C 1 224 ? 172.004 177.668 109.106 1.00 116.61 224 PRO C C 1
ATOM 5535 O O . PRO C 1 224 ? 171.410 176.719 109.640 1.00 116.61 224 PRO C O 1
ATOM 5539 N N . PRO C 1 225 ? 172.587 177.543 107.916 1.00 102.55 225 PRO C N 1
ATOM 5540 C CA . PRO C 1 225 ? 172.577 176.249 107.225 1.00 102.55 225 PRO C CA 1
ATOM 5541 C C . PRO C 1 225 ? 173.472 175.233 107.915 1.00 102.55 225 PRO C C 1
ATOM 5542 O O . PRO C 1 225 ? 174.379 175.580 108.676 1.00 102.55 225 PRO C O 1
ATOM 5546 N N . ARG C 1 226 ? 173.197 173.956 107.636 1.00 76.45 226 ARG C N 1
ATOM 5547 C CA . ARG C 1 226 ? 173.991 172.835 108.145 1.00 76.45 226 ARG C CA 1
ATOM 5548 C C . ARG C 1 226 ? 174.044 172.829 109.671 1.00 76.45 226 ARG C C 1
ATOM 5549 O O . ARG C 1 226 ? 175.080 172.541 110.274 1.00 76.45 226 ARG C O 1
ATOM 5557 N N . THR C 1 227 ? 172.917 173.150 110.300 1.00 79.62 227 THR C N 1
ATOM 5558 C CA . THR C 1 227 ? 172.796 173.138 111.752 1.00 79.62 227 THR C CA 1
ATOM 5559 C C . THR C 1 227 ? 172.441 171.729 112.210 1.00 79.62 227 THR C C 1
ATOM 5560 O O . THR C 1 227 ? 171.380 171.205 111.855 1.00 79.62 227 THR C O 1
ATOM 5564 N N . GLN C 1 228 ? 173.327 171.122 112.994 1.00 72.96 228 GLN C N 1
ATOM 5565 C CA . GLN C 1 228 ? 173.077 169.793 113.523 1.00 72.96 228 GLN C CA 1
ATOM 5566 C C . GLN C 1 228 ? 172.054 169.852 114.654 1.00 72.96 228 GLN C C 1
ATOM 5567 O O . GLN C 1 228 ? 171.996 170.814 115.426 1.00 72.96 228 GLN C O 1
ATOM 5573 N N . ALA C 1 229 ? 171.236 168.806 114.739 1.00 101.25 229 ALA C N 1
ATOM 5574 C CA . ALA C 1 229 ? 170.196 168.748 115.753 1.00 101.25 229 ALA C CA 1
ATOM 5575 C C . ALA C 1 229 ? 170.806 168.723 117.153 1.00 101.25 229 ALA C C 1
ATOM 5576 O O . ALA C 1 229 ? 171.862 168.130 117.394 1.00 101.25 229 ALA C O 1
ATOM 5578 N N . GLY C 1 230 ? 170.118 169.381 118.085 1.00 99.33 230 GLY C N 1
ATOM 5579 C CA . GLY C 1 230 ? 170.598 169.523 119.441 1.00 99.33 230 GLY C CA 1
ATOM 5580 C C . GLY C 1 230 ? 171.349 170.806 119.725 1.00 99.33 230 GLY C C 1
ATOM 5581 O O . GLY C 1 230 ? 171.828 170.987 120.852 1.00 99.33 230 GLY C O 1
ATOM 5582 N N . ARG C 1 231 ? 171.474 171.696 118.744 1.00 107.90 231 ARG C N 1
ATOM 5583 C CA . ARG C 1 231 ? 172.183 172.952 118.939 1.00 107.90 231 ARG C CA 1
ATOM 5584 C C . ARG C 1 231 ? 171.251 174.009 119.519 1.00 107.90 231 ARG C C 1
ATOM 5585 O O . ARG C 1 231 ? 170.078 174.100 119.144 1.00 107.90 231 ARG C O 1
ATOM 5593 N N . LYS C 1 232 ? 171.779 174.806 120.441 1.00 107.43 232 LYS C N 1
ATOM 5594 C CA . LYS C 1 232 ? 171.054 175.925 121.021 1.00 107.43 232 LYS C CA 1
ATOM 5595 C C . LYS C 1 232 ? 171.368 177.209 120.260 1.00 107.43 232 LYS C C 1
ATOM 5596 O O . LYS C 1 232 ? 172.455 177.381 119.705 1.00 107.43 232 LYS C O 1
ATOM 5602 N N . LEU C 1 233 ? 170.390 178.112 120.235 1.00 137.34 233 LEU C N 1
ATOM 5603 C CA . LEU C 1 233 ? 170.536 179.407 119.585 1.00 137.34 233 LEU C CA 1
ATOM 5604 C C . LEU C 1 233 ? 170.188 180.502 120.581 1.00 137.34 233 LEU C C 1
ATOM 5605 O O . LEU C 1 233 ? 169.108 180.480 121.181 1.00 137.34 233 LEU C O 1
ATOM 5610 N N . ARG C 1 234 ? 171.099 181.456 120.754 1.00 165.28 234 ARG C N 1
ATOM 5611 C CA . ARG C 1 234 ? 170.907 182.524 121.723 1.00 165.28 234 ARG C CA 1
ATOM 5612 C C . ARG C 1 234 ? 169.902 183.545 121.204 1.00 165.28 234 ARG C C 1
ATOM 5613 O O . ARG C 1 234 ? 169.849 183.835 120.005 1.00 165.28 234 ARG C O 1
ATOM 5621 N N . LEU C 1 235 ? 169.098 184.084 122.116 1.00 165.30 235 LEU C N 1
ATOM 5622 C CA . LEU C 1 235 ? 168.127 185.132 121.811 1.00 165.30 235 LEU C CA 1
ATOM 5623 C C . LEU C 1 235 ? 168.488 186.358 122.646 1.00 165.30 235 LEU C C 1
ATOM 5624 O O . LEU C 1 235 ? 167.989 186.539 123.757 1.00 165.30 235 LEU C O 1
ATOM 5629 N N . LYS C 1 236 ? 169.361 187.203 122.103 1.00 164.42 236 LYS C N 1
ATOM 5630 C CA . LYS C 1 236 ? 169.731 188.449 122.759 1.00 164.42 236 LYS C CA 1
ATOM 5631 C C . LYS C 1 236 ? 168.914 189.591 122.172 1.00 164.42 236 LYS C C 1
ATOM 5632 O O . LYS C 1 236 ? 168.772 189.698 120.949 1.00 164.42 236 LYS C O 1
ATOM 5638 N N . GLY C 1 237 ? 168.382 190.442 123.046 1.00 136.22 237 GLY C N 1
ATOM 5639 C CA . GLY C 1 237 ? 167.466 191.486 122.648 1.00 136.22 237 GLY C CA 1
ATOM 5640 C C . GLY C 1 237 ? 166.004 191.112 122.746 1.00 136.22 237 GLY C C 1
ATOM 5641 O O . GLY C 1 237 ? 165.151 192.009 122.764 1.00 136.22 237 GLY C O 1
ATOM 5642 N N . LYS C 1 238 ? 165.687 189.815 122.812 1.00 121.39 238 LYS C N 1
ATOM 5643 C CA . LYS C 1 238 ? 164.312 189.368 122.994 1.00 121.39 238 LYS C CA 1
ATOM 5644 C C . LYS C 1 238 ? 164.203 188.230 124.001 1.00 121.39 238 LYS C C 1
ATOM 5645 O O . LYS C 1 238 ? 163.253 187.440 123.917 1.00 121.39 238 LYS C O 1
ATOM 5651 N N . GLY C 1 239 ? 165.132 188.119 124.947 1.00 141.26 239 GLY C N 1
ATOM 5652 C CA . GLY C 1 239 ? 165.102 187.040 125.914 1.00 141.26 239 GLY C CA 1
ATOM 5653 C C . GLY C 1 239 ? 164.114 187.274 127.036 1.00 141.26 239 GLY C C 1
ATOM 5654 O O . GLY C 1 239 ? 162.999 187.752 126.803 1.00 141.26 239 GLY C O 1
ATOM 5655 N N . PHE C 1 240 ? 164.510 186.938 128.263 1.00 143.45 240 PHE C N 1
ATOM 5656 C CA . PHE C 1 240 ? 163.648 187.119 129.419 1.00 143.45 240 PHE C CA 1
ATOM 5657 C C . PHE C 1 240 ? 164.257 188.171 130.333 1.00 143.45 240 PHE C C 1
ATOM 5658 O O . PHE C 1 240 ? 165.140 187.838 131.139 1.00 143.45 240 PHE C O 1
ATOM 5666 N N . PRO C 1 241 ? 163.842 189.434 130.243 1.00 137.51 241 PRO C N 1
ATOM 5667 C CA . PRO C 1 241 ? 164.420 190.462 131.114 1.00 137.51 241 PRO C CA 1
ATOM 5668 C C . PRO C 1 241 ? 164.089 190.211 132.577 1.00 137.51 241 PRO C C 1
ATOM 5669 O O . PRO C 1 241 ? 163.042 189.655 132.918 1.00 137.51 241 PRO C O 1
ATOM 5673 N N . GLY C 1 242 ? 165.002 190.637 133.447 1.00 112.89 242 GLY C N 1
ATOM 5674 C CA . GLY C 1 242 ? 164.840 190.464 134.869 1.00 112.89 242 GLY C CA 1
ATOM 5675 C C . GLY C 1 242 ? 165.486 191.583 135.661 1.00 112.89 242 GLY C C 1
ATOM 5676 O O . GLY C 1 242 ? 165.658 192.703 135.172 1.00 112.89 242 GLY C O 1
ATOM 5677 N N . PRO C 1 243 ? 165.862 191.295 136.910 1.00 106.05 243 PRO C N 1
ATOM 5678 C CA . PRO C 1 243 ? 166.443 192.357 137.747 1.00 106.05 243 PRO C CA 1
ATOM 5679 C C . PRO C 1 243 ? 167.885 192.682 137.397 1.00 106.05 243 PRO C C 1
ATOM 5680 O O . PRO C 1 243 ? 168.301 193.839 137.532 1.00 106.05 243 PRO C O 1
ATOM 5684 N N . ALA C 1 244 ? 168.662 191.696 136.954 1.00 98.11 244 ALA C N 1
ATOM 5685 C CA . ALA C 1 244 ? 170.068 191.901 136.633 1.00 98.11 244 ALA C CA 1
ATOM 5686 C C . ALA C 1 244 ? 170.321 192.106 135.145 1.00 98.11 244 ALA C C 1
ATOM 5687 O O . ALA C 1 244 ? 171.483 192.180 134.734 1.00 98.11 244 ALA C O 1
ATOM 5689 N N . GLY C 1 245 ? 169.272 192.197 134.332 1.00 114.12 245 GLY C N 1
ATOM 5690 C CA . GLY C 1 245 ? 169.437 192.365 132.902 1.00 114.12 245 GLY C CA 1
ATOM 5691 C C . GLY C 1 245 ? 168.449 191.544 132.102 1.00 114.12 245 GLY C C 1
ATOM 5692 O O . GLY C 1 245 ? 167.446 191.069 132.644 1.00 114.12 245 GLY C O 1
ATOM 5693 N N . ARG C 1 246 ? 168.718 191.365 130.811 1.00 134.25 246 ARG C N 1
ATOM 5694 C CA . ARG C 1 246 ? 167.836 190.614 129.921 1.00 134.25 246 ARG C CA 1
ATOM 5695 C C . ARG C 1 246 ? 168.381 189.196 129.792 1.00 134.25 246 ARG C C 1
ATOM 5696 O O . ARG C 1 246 ? 169.233 188.920 128.943 1.00 134.25 246 ARG C O 1
ATOM 5704 N N . GLY C 1 247 ? 167.888 188.297 130.641 1.00 150.19 247 GLY C N 1
ATOM 5705 C CA . GLY C 1 247 ? 168.283 186.904 130.576 1.00 150.19 247 GLY C CA 1
ATOM 5706 C C . GLY C 1 247 ? 167.850 186.252 129.280 1.00 150.19 247 GLY C C 1
ATOM 5707 O O . GLY C 1 247 ? 166.656 186.033 129.055 1.00 150.19 247 GLY C O 1
ATOM 5708 N N . ASP C 1 248 ? 168.815 185.941 128.418 1.00 171.26 248 ASP C N 1
ATOM 5709 C CA . ASP C 1 248 ? 168.497 185.397 127.106 1.00 171.26 248 ASP C CA 1
ATOM 5710 C C . ASP C 1 248 ? 167.926 183.991 127.227 1.00 171.26 248 ASP C C 1
ATOM 5711 O O . ASP C 1 248 ? 168.147 183.293 128.220 1.00 171.26 248 ASP C O 1
ATOM 5716 N N . LEU C 1 249 ? 167.178 183.581 126.207 1.00 179.67 249 LEU C N 1
ATOM 5717 C CA . LEU C 1 249 ? 166.566 182.261 126.159 1.00 179.67 249 LEU C CA 1
ATOM 5718 C C . LEU C 1 249 ? 167.255 181.426 125.089 1.00 179.67 249 LEU C C 1
ATOM 5719 O O . LEU C 1 249 ? 167.287 181.814 123.916 1.00 179.67 249 LEU C O 1
ATOM 5724 N N . TYR C 1 250 ? 167.803 180.280 125.495 1.00 177.26 250 TYR C N 1
ATOM 5725 C CA . TYR C 1 250 ? 168.538 179.400 124.587 1.00 177.26 250 TYR C CA 1
ATOM 5726 C C . TYR C 1 250 ? 167.635 178.228 124.211 1.00 177.26 250 TYR C C 1
ATOM 5727 O O . TYR C 1 250 ? 167.623 177.178 124.854 1.00 177.26 250 TYR C O 1
ATOM 5736 N N . LEU C 1 251 ? 166.865 178.422 123.143 1.00 154.31 251 LEU C N 1
ATOM 5737 C CA . LEU C 1 251 ? 165.995 177.369 122.639 1.00 154.31 251 LEU C CA 1
ATOM 5738 C C . LEU C 1 251 ? 166.791 176.423 121.748 1.00 154.31 251 LEU C C 1
ATOM 5739 O O . LEU C 1 251 ? 167.691 176.849 121.017 1.00 154.31 251 LEU C O 1
ATOM 5744 N N . GLU C 1 252 ? 166.469 175.136 121.823 1.00 121.29 252 GLU C N 1
ATOM 5745 C CA . GLU C 1 252 ? 167.200 174.113 121.093 1.00 121.29 252 GLU C CA 1
ATOM 5746 C C . GLU C 1 252 ? 166.464 173.729 119.815 1.00 121.29 252 GLU C C 1
ATOM 5747 O O . GLU C 1 252 ? 165.233 173.672 119.773 1.00 121.29 252 GLU C O 1
ATOM 5753 N N . VAL C 1 253 ? 167.237 173.480 118.762 1.00 108.77 253 VAL C N 1
ATOM 5754 C CA . VAL C 1 253 ? 166.670 173.075 117.482 1.00 108.77 253 VAL C CA 1
ATOM 5755 C C . VAL C 1 253 ? 166.482 171.564 117.470 1.00 108.77 253 VAL C C 1
ATOM 5756 O O . VAL C 1 253 ? 167.127 170.826 118.223 1.00 108.77 253 VAL C O 1
ATOM 5760 N N . ARG C 1 254 ? 165.584 171.099 116.605 1.00 107.36 254 ARG C N 1
ATOM 5761 C CA . ARG C 1 254 ? 165.300 169.676 116.493 1.00 107.36 254 ARG C CA 1
ATOM 5762 C C . ARG C 1 254 ? 164.749 169.408 115.101 1.00 107.36 254 ARG C C 1
ATOM 5763 O O . ARG C 1 254 ? 163.928 170.179 114.596 1.00 107.36 254 ARG C O 1
ATOM 5771 N N . ILE C 1 255 ? 165.213 168.323 114.488 1.00 103.04 255 ILE C N 1
ATOM 5772 C CA . ILE C 1 255 ? 164.873 167.987 113.110 1.00 103.04 255 ILE C CA 1
ATOM 5773 C C . ILE C 1 255 ? 163.741 166.970 113.118 1.00 103.04 255 ILE C C 1
ATOM 5774 O O . ILE C 1 255 ? 163.837 165.924 113.772 1.00 103.04 255 ILE C O 1
ATOM 5779 N N . THR C 1 256 ? 162.671 167.278 112.398 1.00 91.38 256 THR C N 1
ATOM 5780 C CA . THR C 1 256 ? 161.516 166.405 112.246 1.00 91.38 256 THR C CA 1
ATOM 5781 C C . THR C 1 256 ? 161.324 166.069 110.769 1.00 91.38 256 THR C C 1
ATOM 5782 O O . THR C 1 256 ? 162.144 166.417 109.915 1.00 91.38 256 THR C O 1
ATOM 5786 N N . ILE C 1 257 ? 160.224 165.384 110.473 1.00 78.28 257 ILE C N 1
ATOM 5787 C CA . ILE C 1 257 ? 159.913 164.970 109.107 1.00 78.28 257 ILE C CA 1
ATOM 5788 C C . ILE C 1 257 ? 158.588 165.604 108.698 1.00 78.28 257 ILE C C 1
ATOM 5789 O O . ILE C 1 257 ? 157.678 165.718 109.532 1.00 78.28 257 ILE C O 1
ATOM 5794 N N . PRO C 1 258 ? 158.432 166.040 107.441 1.00 61.93 258 PRO C N 1
ATOM 5795 C CA . PRO C 1 258 ? 157.110 166.490 106.983 1.00 61.93 258 PRO C CA 1
ATOM 5796 C C . PRO C 1 258 ? 156.082 165.375 107.069 1.00 61.93 258 PRO C C 1
ATOM 5797 O O . PRO C 1 258 ? 156.208 164.347 106.395 1.00 61.93 258 PRO C O 1
ATOM 5801 N N . GLU C 1 259 ? 155.058 165.572 107.904 1.00 51.72 259 GLU C N 1
ATOM 5802 C CA . GLU C 1 259 ? 154.105 164.500 108.177 1.00 51.72 259 GLU C CA 1
ATOM 5803 C C . GLU C 1 259 ? 153.239 164.185 106.965 1.00 51.72 259 GLU C C 1
ATOM 5804 O O . GLU C 1 259 ? 152.788 163.045 106.807 1.00 51.72 259 GLU C O 1
ATOM 5810 N N . ARG C 1 260 ? 152.993 165.169 106.106 1.00 41.16 260 ARG C N 1
ATOM 5811 C CA . ARG C 1 260 ? 152.170 164.964 104.923 1.00 41.16 260 ARG C CA 1
ATOM 5812 C C . ARG C 1 260 ? 153.047 164.988 103.678 1.00 41.16 260 ARG C C 1
ATOM 5813 O O . ARG C 1 260 ? 153.623 166.025 103.334 1.00 41.16 260 ARG C O 1
ATOM 5821 N N . LEU C 1 261 ? 153.143 163.844 103.006 1.00 46.25 261 LEU C N 1
ATOM 5822 C CA . LEU C 1 261 ? 153.984 163.691 101.831 1.00 46.25 261 LEU C CA 1
ATOM 5823 C C . LEU C 1 261 ? 153.122 163.482 100.593 1.00 46.25 261 LEU C C 1
ATOM 5824 O O . LEU C 1 261 ? 152.011 162.950 100.662 1.00 46.25 261 LEU C O 1
ATOM 5829 N N . THR C 1 262 ? 153.653 163.912 99.457 1.00 40.42 262 THR C N 1
ATOM 5830 C CA . THR C 1 262 ? 153.003 163.801 98.164 1.00 40.42 262 THR C CA 1
ATOM 5831 C C . THR C 1 262 ? 153.666 162.719 97.320 1.00 40.42 262 THR C C 1
ATOM 5832 O O . THR C 1 262 ? 154.817 162.343 97.567 1.00 40.42 262 THR C O 1
ATOM 5836 N N . PRO C 1 263 ? 152.960 162.174 96.326 1.00 36.27 263 PRO C N 1
ATOM 5837 C CA . PRO C 1 263 ? 153.636 161.283 95.369 1.00 36.27 263 PRO C CA 1
ATOM 5838 C C . PRO C 1 263 ? 154.767 161.972 94.628 1.00 36.27 263 PRO C C 1
ATOM 5839 O O . PRO C 1 263 ? 155.762 161.322 94.280 1.00 36.27 263 PRO C O 1
ATOM 5843 N N . GLU C 1 264 ? 154.641 163.278 94.380 1.00 44.65 264 GLU C N 1
ATOM 5844 C CA . GLU C 1 264 ? 155.753 164.042 93.826 1.00 44.65 264 GLU C CA 1
ATOM 5845 C C . GLU C 1 264 ? 156.943 164.031 94.776 1.00 44.65 264 GLU C C 1
ATOM 5846 O O . GLU C 1 264 ? 158.100 163.988 94.338 1.00 44.65 264 GLU C O 1
ATOM 5852 N N . GLU C 1 265 ? 156.676 164.082 96.084 1.00 56.08 265 GLU C N 1
ATOM 5853 C CA . GLU C 1 265 ? 157.752 163.970 97.061 1.00 56.08 265 GLU C CA 1
ATOM 5854 C C . GLU C 1 265 ? 158.471 162.635 96.930 1.00 56.08 265 GLU C C 1
ATOM 5855 O O . GLU C 1 265 ? 159.701 162.584 96.981 1.00 56.08 265 GLU C O 1
ATOM 5861 N N . GLU C 1 266 ? 157.724 161.545 96.741 1.00 54.66 266 GLU C N 1
ATOM 5862 C CA . GLU C 1 266 ? 158.353 160.242 96.538 1.00 54.66 266 GLU C CA 1
ATOM 5863 C C . GLU C 1 266 ? 159.177 160.223 95.254 1.00 54.66 266 GLU C C 1
ATOM 5864 O O . GLU C 1 266 ? 160.302 159.702 95.227 1.00 54.66 266 GLU C O 1
ATOM 5870 N N . ALA C 1 267 ? 158.628 160.790 94.175 1.00 63.05 267 ALA C N 1
ATOM 5871 C CA . ALA C 1 267 ? 159.323 160.786 92.892 1.00 63.05 267 ALA C CA 1
ATOM 5872 C C . ALA C 1 267 ? 160.630 161.567 92.950 1.00 63.05 267 ALA C C 1
ATOM 5873 O O . ALA C 1 267 ? 161.642 161.120 92.399 1.00 63.05 267 ALA C O 1
ATOM 5875 N N . LEU C 1 268 ? 160.631 162.728 93.605 1.00 71.15 268 LEU C N 1
ATOM 5876 C CA . LEU C 1 268 ? 161.850 163.512 93.750 1.00 71.15 268 LEU C CA 1
ATOM 5877 C C . LEU C 1 268 ? 162.708 163.059 94.925 1.00 71.15 268 LEU C C 1
ATOM 5878 O O . LEU C 1 268 ? 163.834 163.547 95.078 1.00 71.15 268 LEU C O 1
ATOM 5883 N N . TRP C 1 269 ? 162.201 162.143 95.752 1.00 82.50 269 TRP C N 1
ATOM 5884 C CA . TRP C 1 269 ? 162.939 161.646 96.902 1.00 82.50 269 TRP C CA 1
ATOM 5885 C C . TRP C 1 269 ? 163.651 160.334 96.616 1.00 82.50 269 TRP C C 1
ATOM 5886 O O . TRP C 1 269 ? 164.567 159.973 97.361 1.00 82.50 269 TRP C O 1
ATOM 5897 N N . LYS C 1 270 ? 163.230 159.611 95.574 1.00 89.29 270 LYS C N 1
ATOM 5898 C CA . LYS C 1 270 ? 163.847 158.324 95.256 1.00 89.29 270 LYS C CA 1
ATOM 5899 C C . LYS C 1 270 ? 165.349 158.459 95.017 1.00 89.29 270 LYS C C 1
ATOM 5900 O O . LYS C 1 270 ? 166.125 157.568 95.385 1.00 89.29 270 LYS C O 1
ATOM 5906 N N . LYS C 1 271 ? 165.778 159.562 94.399 1.00 91.44 271 LYS C N 1
ATOM 5907 C CA . LYS C 1 271 ? 167.194 159.726 94.077 1.00 91.44 271 LYS C CA 1
ATOM 5908 C C . LYS C 1 271 ? 168.048 159.798 95.339 1.00 91.44 271 LYS C C 1
ATOM 5909 O O . LYS C 1 271 ? 169.022 159.049 95.490 1.00 91.44 271 LYS C O 1
ATOM 5915 N N . LEU C 1 272 ? 167.692 160.683 96.271 1.00 89.55 272 LEU C N 1
ATOM 5916 C CA . LEU C 1 272 ? 168.450 160.744 97.514 1.00 89.55 272 LEU C CA 1
ATOM 5917 C C . LEU C 1 272 ? 168.174 159.555 98.424 1.00 89.55 272 LEU C C 1
ATOM 5918 O O . LEU C 1 272 ? 168.995 159.262 99.296 1.00 89.55 272 LEU C O 1
ATOM 5923 N N . ALA C 1 273 ? 167.064 158.840 98.222 1.00 94.29 273 ALA C N 1
ATOM 5924 C CA . ALA C 1 273 ? 166.884 157.569 98.915 1.00 94.29 273 ALA C CA 1
ATOM 5925 C C . ALA C 1 273 ? 167.927 156.557 98.464 1.00 94.29 273 ALA C C 1
ATOM 5926 O O . ALA C 1 273 ? 168.532 155.864 99.289 1.00 94.29 273 ALA C O 1
ATOM 5928 N N . GLU C 1 274 ? 168.165 156.472 97.153 1.00 97.28 274 GLU C N 1
ATOM 5929 C CA . GLU C 1 274 ? 169.243 155.624 96.650 1.00 97.28 274 GLU C CA 1
ATOM 5930 C C . GLU C 1 274 ? 170.599 156.117 97.140 1.00 97.28 274 GLU C C 1
ATOM 5931 O O . GLU C 1 274 ? 171.489 155.314 97.449 1.00 97.28 274 GLU C O 1
ATOM 5937 N N . ALA C 1 275 ? 170.779 157.439 97.200 1.00 103.42 275 ALA C N 1
ATOM 5938 C CA . ALA C 1 275 ? 172.036 157.994 97.697 1.00 103.42 275 ALA C CA 1
ATOM 5939 C C . ALA C 1 275 ? 172.290 157.585 99.145 1.00 103.42 275 ALA C C 1
ATOM 5940 O O . ALA C 1 275 ? 173.414 157.215 99.505 1.00 103.42 275 ALA C O 1
ATOM 5942 N N . TYR C 1 276 ? 171.259 157.648 99.991 1.00 108.69 276 TYR C N 1
ATOM 5943 C CA . TYR C 1 276 ? 171.389 157.172 101.364 1.00 108.69 276 TYR C CA 1
ATOM 5944 C C . TYR C 1 276 ? 171.588 155.663 101.417 1.00 108.69 276 TYR C C 1
ATOM 5945 O O . TYR C 1 276 ? 172.273 155.158 102.314 1.00 108.69 276 TYR C O 1
ATOM 5954 N N . TYR C 1 277 ? 170.989 154.930 100.475 1.00 102.14 277 TYR C N 1
ATOM 5955 C CA . TYR C 1 277 ? 171.231 153.495 100.389 1.00 102.14 277 TYR C CA 1
ATOM 5956 C C . TYR C 1 277 ? 172.705 153.208 100.146 1.00 102.14 277 TYR C C 1
ATOM 5957 O O . TYR C 1 277 ? 173.266 152.281 100.742 1.00 102.14 277 TYR C O 1
ATOM 5966 N N . ALA C 1 278 ? 173.341 153.986 99.272 1.00 107.99 278 ALA C N 1
ATOM 5967 C CA . ALA C 1 278 ? 174.785 153.940 99.082 1.00 107.99 278 ALA C CA 1
ATOM 5968 C C . ALA C 1 278 ? 175.549 154.641 100.198 1.00 107.99 278 ALA C C 1
ATOM 5969 O O . ALA C 1 278 ? 176.503 154.074 100.740 1.00 107.99 278 ALA C O 1
ATOM 5971 N N . ARG C 1 279 ? 175.150 155.858 100.557 1.00 107.49 279 ARG C N 1
ATOM 5972 C CA . ARG C 1 279 ? 175.786 156.585 101.651 1.00 107.49 279 ARG C CA 1
ATOM 5973 C C . ARG C 1 279 ? 174.742 157.322 102.485 1.00 107.49 279 ARG C C 1
ATOM 5974 O O . ARG C 1 279 ? 174.313 156.838 103.532 1.00 107.49 279 ARG C O 1
ATOM 5982 N N . VAL D 2 384 ? 175.227 199.939 201.224 1.00 55.84 384 VAL D N 1
ATOM 5983 C CA . VAL D 2 384 ? 175.240 200.458 199.862 1.00 55.84 384 VAL D CA 1
ATOM 5984 C C . VAL D 2 384 ? 176.577 201.139 199.578 1.00 55.84 384 VAL D C 1
ATOM 5985 O O . VAL D 2 384 ? 177.262 201.626 200.478 1.00 55.84 384 VAL D O 1
ATOM 5989 N N . LEU D 2 385 ? 176.948 201.173 198.298 1.00 56.65 385 LEU D N 1
ATOM 5990 C CA . LEU D 2 385 ? 178.175 201.830 197.864 1.00 56.65 385 LEU D CA 1
ATOM 5991 C C . LEU D 2 385 ? 177.883 202.566 196.563 1.00 56.65 385 LEU D C 1
ATOM 5992 O O . LEU D 2 385 ? 177.044 202.136 195.769 1.00 56.65 385 LEU D O 1
ATOM 5997 N N . LEU D 2 386 ? 178.605 203.661 196.336 1.00 65.42 386 LEU D N 1
ATOM 5998 C CA . LEU D 2 386 ? 178.189 204.660 195.366 1.00 65.42 386 LEU D CA 1
ATOM 5999 C C . LEU D 2 386 ? 179.322 204.954 194.377 1.00 65.42 386 LEU D C 1
ATOM 6000 O O . LEU D 2 386 ? 180.293 204.198 194.268 1.00 65.42 386 LEU D O 1
ATOM 6005 N N . ASP D 2 387 ? 179.178 206.051 193.618 1.00 61.28 387 ASP D N 1
ATOM 6006 C CA . ASP D 2 387 ? 180.067 206.410 192.503 1.00 61.28 387 ASP D CA 1
ATOM 6007 C C . ASP D 2 387 ? 179.918 205.434 191.338 1.00 61.28 387 ASP D C 1
ATOM 6008 O O . ASP D 2 387 ? 180.900 204.986 190.742 1.00 61.28 387 ASP D O 1
ATOM 6013 N N . VAL D 2 388 ? 178.666 205.099 191.019 1.00 75.21 388 VAL D N 1
ATOM 6014 C CA . VAL D 2 388 ? 178.378 204.296 189.840 1.00 75.21 388 VAL D CA 1
ATOM 6015 C C . VAL D 2 388 ? 178.809 205.059 188.586 1.00 75.21 388 VAL D C 1
ATOM 6016 O O . VAL D 2 388 ? 178.873 206.296 188.570 1.00 75.21 388 VAL D O 1
ATOM 6020 N N . THR D 2 389 ? 179.118 204.314 187.531 1.00 81.52 389 THR D N 1
ATOM 6021 C CA . THR D 2 389 ? 179.584 204.907 186.284 1.00 81.52 389 THR D CA 1
ATOM 6022 C C . THR D 2 389 ? 178.449 205.655 185.590 1.00 81.52 389 THR D C 1
ATOM 6023 O O . THR D 2 389 ? 177.411 205.046 185.285 1.00 81.52 389 THR D O 1
ATOM 6027 N N . PRO D 2 390 ? 178.595 206.958 185.328 1.00 76.05 390 PRO D N 1
ATOM 6028 C CA . PRO D 2 390 ? 177.494 207.726 184.731 1.00 76.05 390 PRO D CA 1
ATOM 6029 C C . PRO D 2 390 ? 177.505 207.790 183.210 1.00 76.05 390 PRO D C 1
ATOM 6030 O O . PRO D 2 390 ? 176.637 208.464 182.639 1.00 76.05 390 PRO D O 1
ATOM 6034 N N . LEU D 2 391 ? 178.445 207.133 182.534 1.00 60.81 391 LEU D N 1
ATOM 6035 C CA . LEU D 2 391 ? 178.562 207.234 181.087 1.00 60.81 391 LEU D CA 1
ATOM 6036 C C . LEU D 2 391 ? 178.750 205.850 180.476 1.00 60.81 391 LEU D C 1
ATOM 6037 O O . LEU D 2 391 ? 179.264 204.928 181.113 1.00 60.81 391 LEU D O 1
ATOM 6042 N N . SER D 2 392 ? 178.316 205.720 179.221 1.00 61.96 392 SER D N 1
ATOM 6043 C CA . SER D 2 392 ? 178.381 204.466 178.468 1.00 61.96 392 SER D CA 1
ATOM 6044 C C . SER D 2 392 ? 179.591 204.529 177.540 1.00 61.96 392 SER D C 1
ATOM 6045 O O . SER D 2 392 ? 179.506 205.003 176.407 1.00 61.96 392 SER D O 1
ATOM 6048 N N . LEU D 2 393 ? 180.732 204.049 178.029 1.00 72.91 393 LEU D N 1
ATOM 6049 C CA . LEU D 2 393 ? 181.989 204.228 177.313 1.00 72.91 393 LEU D CA 1
ATOM 6050 C C . LEU D 2 393 ? 182.246 203.086 176.333 1.00 72.91 393 LEU D C 1
ATOM 6051 O O . LEU D 2 393 ? 182.030 201.910 176.648 1.00 72.91 393 LEU D O 1
ATOM 6056 N N . GLY D 2 394 ? 182.725 203.444 175.139 1.00 73.46 394 GLY D N 1
ATOM 6057 C CA . GLY D 2 394 ? 182.961 202.481 174.077 1.00 73.46 394 GLY D CA 1
ATOM 6058 C C . GLY D 2 394 ? 184.015 202.907 173.072 1.00 73.46 394 GLY D C 1
ATOM 6059 O O . GLY D 2 394 ? 184.865 203.750 173.377 1.00 73.46 394 GLY D O 1
ATOM 6060 N N . VAL D 2 395 ? 183.968 202.338 171.865 1.00 73.45 395 VAL D N 1
ATOM 6061 C CA . VAL D 2 395 ? 184.989 202.547 170.843 1.00 73.45 395 VAL D CA 1
ATOM 6062 C C . VAL D 2 395 ? 184.320 203.046 169.570 1.00 73.45 395 VAL D C 1
ATOM 6063 O O . VAL D 2 395 ? 183.127 202.810 169.349 1.00 73.45 395 VAL D O 1
ATOM 6067 N N . GLU D 2 396 ? 185.093 203.735 168.734 1.00 82.02 396 GLU D N 1
ATOM 6068 C CA . GLU D 2 396 ? 184.642 204.083 167.395 1.00 82.02 396 GLU D CA 1
ATOM 6069 C C . GLU D 2 396 ? 184.773 202.879 166.469 1.00 82.02 396 GLU D C 1
ATOM 6070 O O . GLU D 2 396 ? 185.655 202.034 166.646 1.00 82.02 396 GLU D O 1
ATOM 6076 N N . THR D 2 397 ? 183.892 202.802 165.478 1.00 67.08 397 THR D N 1
ATOM 6077 C CA . THR D 2 397 ? 183.942 201.765 164.456 1.00 67.08 397 THR D CA 1
ATOM 6078 C C . THR D 2 397 ? 183.889 202.415 163.074 1.00 67.08 397 THR D C 1
ATOM 6079 O O . THR D 2 397 ? 183.880 203.642 162.939 1.00 67.08 397 THR D O 1
ATOM 6083 N N . LYS D 2 398 ? 183.843 201.577 162.042 1.00 69.94 398 LYS D N 1
ATOM 6084 C CA . LYS D 2 398 ? 183.934 202.067 160.672 1.00 69.94 398 LYS D CA 1
ATOM 6085 C C . LYS D 2 398 ? 182.676 202.836 160.289 1.00 69.94 398 LYS D C 1
ATOM 6086 O O . LYS D 2 398 ? 181.554 202.372 160.513 1.00 69.94 398 LYS D O 1
ATOM 6092 N N . GLY D 2 399 ? 182.870 204.018 159.709 1.00 57.25 399 GLY D N 1
ATOM 6093 C CA . GLY D 2 399 ? 181.751 204.846 159.311 1.00 57.25 399 GLY D CA 1
ATOM 6094 C C . GLY D 2 399 ? 181.181 205.715 160.405 1.00 57.25 399 GLY D C 1
ATOM 6095 O O . GLY D 2 399 ? 180.232 206.464 160.153 1.00 57.25 399 GLY D O 1
ATOM 6096 N N . GLY D 2 400 ? 181.736 205.653 161.614 1.00 73.57 400 GLY D N 1
ATOM 6097 C CA . GLY D 2 400 ? 181.244 206.465 162.710 1.00 73.57 400 GLY D CA 1
ATOM 6098 C C . GLY D 2 400 ? 180.072 205.840 163.434 1.00 73.57 400 GLY D C 1
ATOM 6099 O O . GLY D 2 400 ? 179.000 206.443 163.541 1.00 73.57 400 GLY D O 1
ATOM 6100 N N . VAL D 2 401 ? 180.266 204.622 163.932 1.00 63.87 401 VAL D N 1
ATOM 6101 C CA . VAL D 2 401 ? 179.226 203.870 164.623 1.00 63.87 401 VAL D CA 1
ATOM 6102 C C . VAL D 2 401 ? 179.700 203.580 166.040 1.00 63.87 401 VAL D C 1
ATOM 6103 O O . VAL D 2 401 ? 180.836 203.135 166.247 1.00 63.87 401 VAL D O 1
ATOM 6107 N N . MET D 2 402 ? 178.837 203.842 167.017 1.00 53.84 402 MET D N 1
ATOM 6108 C CA . MET D 2 402 ? 179.200 203.591 168.403 1.00 53.84 402 MET D CA 1
ATOM 6109 C C . MET D 2 402 ? 179.061 202.112 168.738 1.00 53.84 402 MET D C 1
ATOM 6110 O O . MET D 2 402 ? 178.092 201.454 168.350 1.00 53.84 402 MET D O 1
ATOM 6115 N N . THR D 2 403 ? 180.052 201.593 169.459 1.00 46.85 403 THR D N 1
ATOM 6116 C CA . THR D 2 403 ? 180.035 200.236 169.999 1.00 46.85 403 THR D CA 1
ATOM 6117 C C . THR D 2 403 ? 180.383 200.354 171.478 1.00 46.85 403 THR D C 1
ATOM 6118 O O . THR D 2 403 ? 181.561 200.400 171.842 1.00 46.85 403 THR D O 1
ATOM 6122 N N . VAL D 2 404 ? 179.362 200.401 172.327 1.00 55.57 404 VAL D N 1
ATOM 6123 C CA . VAL D 2 404 ? 179.570 200.619 173.754 1.00 55.57 404 VAL D CA 1
ATOM 6124 C C . VAL D 2 404 ? 180.144 199.353 174.377 1.00 55.57 404 VAL D C 1
ATOM 6125 O O . VAL D 2 404 ? 179.710 198.236 174.067 1.00 55.57 404 VAL D O 1
ATOM 6129 N N . LEU D 2 405 ? 181.150 199.520 175.235 1.00 68.24 405 LEU D N 1
ATOM 6130 C CA . LEU D 2 405 ? 181.735 198.384 175.934 1.00 68.24 405 LEU D CA 1
ATOM 6131 C C . LEU D 2 405 ? 181.357 198.332 177.405 1.00 68.24 405 LEU D C 1
ATOM 6132 O O . LEU D 2 405 ? 181.114 197.239 177.928 1.00 68.24 405 LEU D O 1
ATOM 6137 N N . ILE D 2 406 ? 181.309 199.468 178.094 1.00 81.76 406 ILE D N 1
ATOM 6138 C CA . ILE D 2 406 ? 180.655 199.501 179.399 1.00 81.76 406 ILE D CA 1
ATOM 6139 C C . ILE D 2 406 ? 179.393 200.344 179.250 1.00 81.76 406 ILE D C 1
ATOM 6140 O O . ILE D 2 406 ? 179.464 201.510 178.827 1.00 81.76 406 ILE D O 1
ATOM 6145 N N . PRO D 2 407 ? 178.216 199.788 179.531 1.00 102.74 407 PRO D N 1
ATOM 6146 C CA . PRO D 2 407 ? 176.983 200.572 179.389 1.00 102.74 407 PRO D CA 1
ATOM 6147 C C . PRO D 2 407 ? 176.784 201.536 180.546 1.00 102.74 407 PRO D C 1
ATOM 6148 O O . PRO D 2 407 ? 177.631 201.631 181.440 1.00 102.74 407 PRO D O 1
ATOM 6152 N N . ARG D 2 408 ? 175.667 202.257 180.535 1.00 106.80 408 ARG D N 1
ATOM 6153 C CA . ARG D 2 408 ? 175.329 203.124 181.653 1.00 106.80 408 ARG D CA 1
ATOM 6154 C C . ARG D 2 408 ? 174.980 202.283 182.876 1.00 106.80 408 ARG D C 1
ATOM 6155 O O . ARG D 2 408 ? 174.464 201.170 182.759 1.00 106.80 408 ARG D O 1
ATOM 6163 N N . ASN D 2 409 ? 175.261 202.833 184.060 1.00 116.35 409 ASN D N 1
ATOM 6164 C CA . ASN D 2 409 ? 174.944 202.193 185.337 1.00 116.35 409 ASN D CA 1
ATOM 6165 C C . ASN D 2 409 ? 175.665 200.847 185.470 1.00 116.35 409 ASN D C 1
ATOM 6166 O O . ASN D 2 409 ? 175.066 199.768 185.477 1.00 116.35 409 ASN D O 1
ATOM 6171 N N . THR D 2 410 ? 176.990 200.944 185.540 1.00 129.29 410 THR D N 1
ATOM 6172 C CA . THR D 2 410 ? 177.831 199.787 185.804 1.00 129.29 410 THR D CA 1
ATOM 6173 C C . THR D 2 410 ? 178.484 199.954 187.168 1.00 129.29 410 THR D C 1
ATOM 6174 O O . THR D 2 410 ? 179.094 200.989 187.453 1.00 129.29 410 THR D O 1
ATOM 6178 N N . THR D 2 411 ? 178.352 198.924 188.002 1.00 138.38 411 THR D N 1
ATOM 6179 C CA . THR D 2 411 ? 178.727 198.979 189.407 1.00 138.38 411 THR D CA 1
ATOM 6180 C C . THR D 2 411 ? 180.226 199.230 189.576 1.00 138.38 411 THR D C 1
ATOM 6181 O O . THR D 2 411 ? 181.022 199.098 188.643 1.00 138.38 411 THR D O 1
ATOM 6185 N N . ILE D 2 412 ? 180.605 199.611 190.791 1.00 130.17 412 ILE D N 1
ATOM 6186 C CA . ILE D 2 412 ? 182.013 199.782 191.132 1.00 130.17 412 ILE D CA 1
ATOM 6187 C C . ILE D 2 412 ? 182.484 198.579 191.941 1.00 130.17 412 ILE D C 1
ATOM 6188 O O . ILE D 2 412 ? 181.803 198.160 192.888 1.00 130.17 412 ILE D O 1
ATOM 6193 N N . PRO D 2 413 ? 183.616 197.961 191.581 1.00 139.69 413 PRO D N 1
ATOM 6194 C CA . PRO D 2 413 ? 184.455 198.201 190.410 1.00 139.69 413 PRO D CA 1
ATOM 6195 C C . PRO D 2 413 ? 183.978 197.411 189.194 1.00 139.69 413 PRO D C 1
ATOM 6196 O O . PRO D 2 413 ? 183.100 196.561 189.329 1.00 139.69 413 PRO D O 1
ATOM 6200 N N . THR D 2 414 ? 184.506 197.663 187.997 1.00 152.40 414 THR D N 1
ATOM 6201 C CA . THR D 2 414 ? 184.083 196.905 186.827 1.00 152.40 414 THR D CA 1
ATOM 6202 C C . THR D 2 414 ? 185.205 196.855 185.797 1.00 152.40 414 THR D C 1
ATOM 6203 O O . THR D 2 414 ? 186.064 197.739 185.733 1.00 152.40 414 THR D O 1
ATOM 6207 N N . ARG D 2 415 ? 185.157 195.815 184.958 1.00 160.30 415 ARG D N 1
ATOM 6208 C CA . ARG D 2 415 ? 186.132 195.579 183.885 1.00 160.30 415 ARG D CA 1
ATOM 6209 C C . ARG D 2 415 ? 185.408 194.771 182.809 1.00 160.30 415 ARG D C 1
ATOM 6210 O O . ARG D 2 415 ? 184.987 193.638 183.058 1.00 160.30 415 ARG D O 1
ATOM 6218 N N . LYS D 2 416 ? 185.270 195.347 181.614 1.00 157.48 416 LYS D N 1
ATOM 6219 C CA . LYS D 2 416 ? 184.577 194.694 180.511 1.00 157.48 416 LYS D CA 1
ATOM 6220 C C . LYS D 2 416 ? 185.386 194.853 179.231 1.00 157.48 416 LYS D C 1
ATOM 6221 O O . LYS D 2 416 ? 186.083 195.856 179.057 1.00 157.48 416 LYS D O 1
ATOM 6227 N N . CYS D 2 417 ? 185.288 193.874 178.330 1.00 154.77 417 CYS D N 1
ATOM 6228 C CA . CYS D 2 417 ? 185.935 193.991 177.027 1.00 154.77 417 CYS D CA 1
ATOM 6229 C C . CYS D 2 417 ? 185.254 193.129 175.973 1.00 154.77 417 CYS D C 1
ATOM 6230 O O . CYS D 2 417 ? 184.365 192.323 176.258 1.00 154.77 417 CYS D O 1
ATOM 6233 N N . GLU D 2 418 ? 185.710 193.326 174.736 1.00 116.15 418 GLU D N 1
ATOM 6234 C CA . GLU D 2 418 ? 185.186 192.713 173.526 1.00 116.15 418 GLU D CA 1
ATOM 6235 C C . GLU D 2 418 ? 186.294 192.752 172.478 1.00 116.15 418 GLU D C 1
ATOM 6236 O O . GLU D 2 418 ? 187.192 193.596 172.537 1.00 116.15 418 GLU D O 1
ATOM 6242 N N . ILE D 2 419 ? 186.227 191.824 171.524 1.00 114.75 419 ILE D N 1
ATOM 6243 C CA . ILE D 2 419 ? 187.210 191.710 170.449 1.00 114.75 419 ILE D CA 1
ATOM 6244 C C . ILE D 2 419 ? 186.705 192.432 169.207 1.00 114.75 419 ILE D C 1
ATOM 6245 O O . ILE D 2 419 ? 185.528 192.312 168.841 1.00 114.75 419 ILE D O 1
ATOM 6250 N N . PHE D 2 420 ? 187.599 193.182 168.559 1.00 85.35 420 PHE D N 1
ATOM 6251 C CA . PHE D 2 420 ? 187.334 193.808 167.272 1.00 85.35 420 PHE D CA 1
ATOM 6252 C C . PHE D 2 420 ? 188.292 193.229 166.240 1.00 85.35 420 PHE D C 1
ATOM 6253 O O . PHE D 2 420 ? 189.187 192.448 166.576 1.00 85.35 420 PHE D O 1
ATOM 6261 N N . THR D 2 421 ? 188.100 193.611 164.976 1.00 92.13 421 THR D N 1
ATOM 6262 C CA . THR D 2 421 ? 188.870 193.012 163.889 1.00 92.13 421 THR D CA 1
ATOM 6263 C C . THR D 2 421 ? 189.563 194.046 163.007 1.00 92.13 421 THR D C 1
ATOM 6264 O O . THR D 2 421 ? 189.561 195.243 163.313 1.00 92.13 421 THR D O 1
ATOM 6268 N N . THR D 2 422 ? 190.154 193.580 161.907 1.00 142.07 422 THR D N 1
ATOM 6269 C CA . THR D 2 422 ? 190.881 194.398 160.947 1.00 142.07 422 THR D CA 1
ATOM 6270 C C . THR D 2 422 ? 190.093 194.485 159.642 1.00 142.07 422 THR D C 1
ATOM 6271 O O . THR D 2 422 ? 188.976 193.973 159.525 1.00 142.07 422 THR D O 1
ATOM 6275 N N . ALA D 2 423 ? 190.691 195.138 158.644 1.00 140.84 423 ALA D N 1
ATOM 6276 C CA . ALA D 2 423 ? 189.972 195.497 157.426 1.00 140.84 423 ALA D CA 1
ATOM 6277 C C . ALA D 2 423 ? 190.598 194.939 156.152 1.00 140.84 423 ALA D C 1
ATOM 6278 O O . ALA D 2 423 ? 189.873 194.588 155.216 1.00 140.84 423 ALA D O 1
ATOM 6280 N N . GLU D 2 424 ? 191.922 194.849 156.084 1.00 155.49 424 GLU D N 1
ATOM 6281 C CA . GLU D 2 424 ? 192.596 194.563 154.826 1.00 155.49 424 GLU D CA 1
ATOM 6282 C C . GLU D 2 424 ? 193.617 193.437 154.965 1.00 155.49 424 GLU D C 1
ATOM 6283 O O . GLU D 2 424 ? 193.790 192.831 156.026 1.00 155.49 424 GLU D O 1
ATOM 6289 N N . HIS D 2 425 ? 194.295 193.165 153.851 1.00 160.22 425 HIS D N 1
ATOM 6290 C CA . HIS D 2 425 ? 195.429 192.252 153.847 1.00 160.22 425 HIS D CA 1
ATOM 6291 C C . HIS D 2 425 ? 196.672 192.952 154.376 1.00 160.22 425 HIS D C 1
ATOM 6292 O O . HIS D 2 425 ? 196.850 194.159 154.189 1.00 160.22 425 HIS D O 1
ATOM 6299 N N . ASN D 2 426 ? 197.542 192.176 155.027 1.00 148.40 426 ASN D N 1
ATOM 6300 C CA . ASN D 2 426 ? 198.884 192.626 155.397 1.00 148.40 426 ASN D CA 1
ATOM 6301 C C . ASN D 2 426 ? 198.850 193.974 156.118 1.00 148.40 426 ASN D C 1
ATOM 6302 O O . ASN D 2 426 ? 199.429 194.961 155.658 1.00 148.40 426 ASN D O 1
ATOM 6307 N N . GLN D 2 427 ? 198.173 194.012 157.262 1.00 137.09 427 GLN D N 1
ATOM 6308 C CA . GLN D 2 427 ? 198.016 195.238 158.039 1.00 137.09 427 GLN D CA 1
ATOM 6309 C C . GLN D 2 427 ? 198.755 195.063 159.355 1.00 137.09 427 GLN D C 1
ATOM 6310 O O . GLN D 2 427 ? 198.603 194.044 160.028 1.00 137.09 427 GLN D O 1
ATOM 6316 N N . THR D 2 428 ? 199.617 196.026 159.687 1.00 120.35 428 THR D N 1
ATOM 6317 C CA . THR D 2 428 ? 200.345 196.041 160.951 1.00 120.35 428 THR D CA 1
ATOM 6318 C C . THR D 2 428 ? 199.991 197.225 161.845 1.00 120.35 428 THR D C 1
ATOM 6319 O O . THR D 2 428 ? 200.622 197.391 162.893 1.00 120.35 428 THR D O 1
ATOM 6323 N N . ALA D 2 429 ? 199.017 198.054 161.469 1.00 120.90 429 ALA D N 1
ATOM 6324 C CA . ALA D 2 429 ? 198.769 199.319 162.153 1.00 120.90 429 ALA D CA 1
ATOM 6325 C C . ALA D 2 429 ? 197.395 199.315 162.803 1.00 120.90 429 ALA D C 1
ATOM 6326 O O . ALA D 2 429 ? 196.419 198.857 162.200 1.00 120.90 429 ALA D O 1
ATOM 6328 N N . VAL D 2 430 ? 197.317 199.855 164.018 1.00 122.40 430 VAL D N 1
ATOM 6329 C CA . VAL D 2 430 ? 196.069 199.955 164.767 1.00 122.40 430 VAL D CA 1
ATOM 6330 C C . VAL D 2 430 ? 195.927 201.378 165.283 1.00 122.40 430 VAL D C 1
ATOM 6331 O O . VAL D 2 430 ? 196.694 201.804 166.156 1.00 122.40 430 VAL D O 1
ATOM 6335 N N . GLU D 2 431 ? 194.956 202.108 164.742 1.00 114.46 431 GLU D N 1
ATOM 6336 C CA . GLU D 2 431 ? 194.501 203.337 165.371 1.00 114.46 431 GLU D CA 1
ATOM 6337 C C . GLU D 2 431 ? 193.299 203.039 166.257 1.00 114.46 431 GLU D C 1
ATOM 6338 O O . GLU D 2 431 ? 192.320 202.426 165.822 1.00 114.46 431 GLU D O 1
ATOM 6344 N N . ILE D 2 432 ? 193.373 203.474 167.513 1.00 115.59 432 ILE D N 1
ATOM 6345 C CA . ILE D 2 432 ? 192.271 203.307 168.453 1.00 115.59 432 ILE D CA 1
ATOM 6346 C C . ILE D 2 432 ? 191.822 204.680 168.925 1.00 115.59 432 ILE D C 1
ATOM 6347 O O . ILE D 2 432 ? 192.647 205.494 169.361 1.00 115.59 432 ILE D O 1
ATOM 6352 N N . HIS D 2 433 ? 190.516 204.924 168.842 1.00 122.47 433 HIS D N 1
ATOM 6353 C CA . HIS D 2 433 ? 189.899 206.218 169.115 1.00 122.47 433 HIS D CA 1
ATOM 6354 C C . HIS D 2 433 ? 188.752 205.986 170.092 1.00 122.47 433 HIS D C 1
ATOM 6355 O O . HIS D 2 433 ? 187.638 205.645 169.679 1.00 122.47 433 HIS D O 1
ATOM 6362 N N . VAL D 2 434 ? 189.015 206.152 171.380 1.00 129.59 434 VAL D N 1
ATOM 6363 C CA . VAL D 2 434 ? 187.955 206.032 172.374 1.00 129.59 434 VAL D CA 1
ATOM 6364 C C . VAL D 2 434 ? 187.015 207.221 172.233 1.00 129.59 434 VAL D C 1
ATOM 6365 O O . VAL D 2 434 ? 187.439 208.331 171.890 1.00 129.59 434 VAL D O 1
ATOM 6369 N N . LEU D 2 435 ? 185.726 206.990 172.469 1.00 135.44 435 LEU D N 1
ATOM 6370 C CA . LEU D 2 435 ? 184.727 208.043 172.347 1.00 135.44 435 LEU D CA 1
ATOM 6371 C C . LEU D 2 435 ? 183.720 207.934 173.483 1.00 135.44 435 LEU D C 1
ATOM 6372 O O . LEU D 2 435 ? 183.578 206.874 174.099 1.00 135.44 435 LEU D O 1
ATOM 6377 N N . GLN D 2 436 ? 183.028 209.037 173.755 1.00 116.83 436 GLN D N 1
ATOM 6378 C CA . GLN D 2 436 ? 182.011 209.091 174.797 1.00 116.83 436 GLN D CA 1
ATOM 6379 C C . GLN D 2 436 ? 180.706 209.616 174.212 1.00 116.83 436 GLN D C 1
ATOM 6380 O O . GLN D 2 436 ? 180.709 210.592 173.454 1.00 116.83 436 GLN D O 1
ATOM 6386 N N . GLY D 2 437 ? 179.605 208.978 174.566 1.00 93.74 437 GLY D N 1
ATOM 6387 C CA . GLY D 2 437 ? 178.301 209.384 174.078 1.00 93.74 437 GLY D CA 1
ATOM 6388 C C . GLY D 2 437 ? 177.400 208.182 173.891 1.00 93.74 437 GLY D C 1
ATOM 6389 O O . GLY D 2 437 ? 177.749 207.052 174.223 1.00 93.74 437 GLY D O 1
ATOM 6390 N N . GLU D 2 438 ? 176.214 208.457 173.347 1.00 78.26 438 GLU D N 1
ATOM 6391 C CA . GLU D 2 438 ? 175.219 207.414 173.129 1.00 78.26 438 GLU D CA 1
ATOM 6392 C C . GLU D 2 438 ? 174.640 207.470 171.720 1.00 78.26 438 GLU D C 1
ATOM 6393 O O . GLU D 2 438 ? 174.219 206.441 171.180 1.00 78.26 438 GLU D O 1
ATOM 6399 N N . ARG D 2 439 ? 174.610 208.656 171.116 1.00 97.43 439 ARG D N 1
ATOM 6400 C CA . ARG D 2 439 ? 174.037 208.787 169.782 1.00 97.43 439 ARG D CA 1
ATOM 6401 C C . ARG D 2 439 ? 174.949 208.128 168.746 1.00 97.43 439 ARG D C 1
ATOM 6402 O O . ARG D 2 439 ? 176.165 208.042 168.951 1.00 97.43 439 ARG D O 1
ATOM 6410 N N . PRO D 2 440 ? 174.394 207.651 167.625 1.00 126.76 440 PRO D N 1
ATOM 6411 C CA . PRO D 2 440 ? 175.215 206.905 166.654 1.00 126.76 440 PRO D CA 1
ATOM 6412 C C . PRO D 2 440 ? 176.320 207.716 165.987 1.00 126.76 440 PRO D C 1
ATOM 6413 O O . PRO D 2 440 ? 177.394 207.154 165.744 1.00 126.76 440 PRO D O 1
ATOM 6417 N N . MET D 2 441 ? 176.100 208.992 165.673 1.00 134.18 441 MET D N 1
ATOM 6418 C CA . MET D 2 441 ? 177.102 209.762 164.944 1.00 134.18 441 MET D CA 1
ATOM 6419 C C . MET D 2 441 ? 178.404 209.850 165.735 1.00 134.18 441 MET D C 1
ATOM 6420 O O . MET D 2 441 ? 178.416 209.674 166.956 1.00 134.18 441 MET D O 1
ATOM 6425 N N . ALA D 2 442 ? 179.508 210.103 165.025 1.00 141.29 442 ALA D N 1
ATOM 6426 C CA . ALA D 2 442 ? 180.811 210.170 165.678 1.00 141.29 442 ALA D CA 1
ATOM 6427 C C . ALA D 2 442 ? 181.340 211.597 165.753 1.00 141.29 442 ALA D C 1
ATOM 6428 O O . ALA D 2 442 ? 181.963 211.970 166.754 1.00 141.29 442 ALA D O 1
ATOM 6430 N N . GLN D 2 443 ? 181.117 212.402 164.708 1.00 144.01 443 GLN D N 1
ATOM 6431 C CA . GLN D 2 443 ? 181.672 213.753 164.683 1.00 144.01 443 GLN D CA 1
ATOM 6432 C C . GLN D 2 443 ? 181.106 214.619 165.802 1.00 144.01 443 GLN D C 1
ATOM 6433 O O . GLN D 2 443 ? 181.734 215.610 166.192 1.00 144.01 443 GLN D O 1
ATOM 6439 N N . ASP D 2 444 ? 179.932 214.270 166.323 1.00 148.30 444 ASP D N 1
ATOM 6440 C CA . ASP D 2 444 ? 179.335 214.980 167.445 1.00 148.30 444 ASP D CA 1
ATOM 6441 C C . ASP D 2 444 ? 179.674 214.350 168.790 1.00 148.30 444 ASP D C 1
ATOM 6442 O O . ASP D 2 444 ? 179.240 214.863 169.826 1.00 148.30 444 ASP D O 1
ATOM 6447 N N . ASN D 2 445 ? 180.429 213.254 168.802 1.00 145.16 445 ASN D N 1
ATOM 6448 C CA . ASN D 2 445 ? 180.848 212.623 170.041 1.00 145.16 445 ASN D CA 1
ATOM 6449 C C . ASN D 2 445 ? 182.258 213.082 170.414 1.00 145.16 445 ASN D C 1
ATOM 6450 O O . ASN D 2 445 ? 183.011 213.606 169.589 1.00 145.16 445 ASN D O 1
ATOM 6455 N N . LYS D 2 446 ? 182.621 212.873 171.676 1.00 143.07 446 LYS D N 1
ATOM 6456 C CA . LYS D 2 446 ? 183.849 213.404 172.249 1.00 143.07 446 LYS D CA 1
ATOM 6457 C C . LYS D 2 446 ? 184.857 212.281 172.448 1.00 143.07 446 LYS D C 1
ATOM 6458 O O . LYS D 2 446 ? 184.523 211.222 172.988 1.00 143.07 446 LYS D O 1
ATOM 6464 N N . SER D 2 447 ? 186.091 212.522 172.014 1.00 127.15 447 SER D N 1
ATOM 6465 C CA . SER D 2 447 ? 187.169 211.547 172.088 1.00 127.15 447 SER D CA 1
ATOM 6466 C C . SER D 2 447 ? 188.175 211.958 173.155 1.00 127.15 447 SER D C 1
ATOM 6467 O O . SER D 2 447 ? 188.580 213.122 173.226 1.00 127.15 447 SER D O 1
ATOM 6470 N N . LEU D 2 448 ? 188.572 210.994 173.987 1.00 120.80 448 LEU D N 1
ATOM 6471 C CA . LEU D 2 448 ? 189.542 211.232 175.047 1.00 120.80 448 LEU D CA 1
ATOM 6472 C C . LEU D 2 448 ? 190.926 210.684 174.733 1.00 120.80 448 LEU D C 1
ATOM 6473 O O . LEU D 2 448 ? 191.900 211.112 175.363 1.00 120.80 448 LEU D O 1
ATOM 6478 N N . GLY D 2 449 ? 191.040 209.758 173.785 1.00 122.58 449 GLY D N 1
ATOM 6479 C CA . GLY D 2 449 ? 192.309 209.140 173.464 1.00 122.58 449 GLY D CA 1
ATOM 6480 C C . GLY D 2 449 ? 192.340 208.517 172.083 1.00 122.58 449 GLY D C 1
ATOM 6481 O O . GLY D 2 449 ? 191.454 207.737 171.715 1.00 122.58 449 GLY D O 1
ATOM 6482 N N . ARG D 2 450 ? 193.373 208.854 171.311 1.00 115.34 450 ARG D N 1
ATOM 6483 C CA 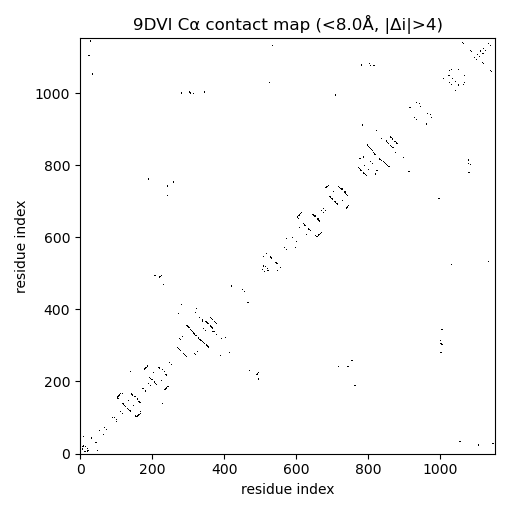. ARG D 2 450 ? 193.571 208.346 169.953 1.00 115.34 450 ARG D CA 1
ATOM 6484 C C . ARG D 2 450 ? 195.028 207.901 169.868 1.00 115.34 450 ARG D C 1
ATOM 6485 O O . ARG D 2 450 ? 195.919 208.714 169.612 1.00 115.34 450 ARG D O 1
ATOM 6493 N N . PHE D 2 451 ? 195.264 206.611 170.089 1.00 109.27 451 PHE D N 1
ATOM 6494 C CA . PHE D 2 451 ? 196.616 206.068 170.165 1.00 109.27 451 PHE D CA 1
ATOM 6495 C C . PHE D 2 451 ? 196.795 204.975 169.109 1.00 109.27 451 PHE D C 1
ATOM 6496 O O . PHE D 2 451 ? 195.882 204.669 168.339 1.00 109.27 451 PHE D O 1
ATOM 6504 N N . ARG D 2 452 ? 197.991 204.390 169.069 1.00 113.99 452 ARG D N 1
ATOM 6505 C CA . ARG D 2 452 ? 198.303 203.359 168.090 1.00 113.99 452 ARG D CA 1
ATOM 6506 C C . ARG D 2 452 ? 198.900 202.126 168.763 1.00 113.99 452 ARG D C 1
ATOM 6507 O O . ARG D 2 452 ? 199.842 202.208 169.555 1.00 113.99 452 ARG D O 1
ATOM 6515 N N . LEU D 2 453 ? 198.315 200.975 168.431 1.00 103.86 453 LEU D N 1
ATOM 6516 C CA . LEU D 2 453 ? 198.887 199.662 168.727 1.00 103.86 453 LEU D CA 1
ATOM 6517 C C . LEU D 2 453 ? 199.256 199.019 167.399 1.00 103.86 453 LEU D C 1
ATOM 6518 O O . LEU D 2 453 ? 198.403 198.880 166.518 1.00 103.86 453 LEU D O 1
ATOM 6523 N N . GLU D 2 454 ? 200.511 198.621 167.249 1.00 114.16 454 GLU D N 1
ATOM 6524 C CA . GLU D 2 454 ? 200.974 198.136 165.959 1.00 114.16 454 GLU D CA 1
ATOM 6525 C C . GLU D 2 454 ? 201.437 196.687 166.057 1.00 114.16 454 GLU D C 1
ATOM 6526 O O . GLU D 2 454 ? 201.356 196.042 167.107 1.00 114.16 454 GLU D O 1
ATOM 6532 N N . GLY D 2 455 ? 201.930 196.175 164.933 1.00 101.11 455 GLY D N 1
ATOM 6533 C CA . GLY D 2 455 ? 202.458 194.828 164.858 1.00 101.11 455 GLY D CA 1
ATOM 6534 C C . GLY D 2 455 ? 201.475 193.747 164.470 1.00 101.11 455 GLY D C 1
ATOM 6535 O O . GLY D 2 455 ? 201.771 192.569 164.690 1.00 101.11 455 GLY D O 1
ATOM 6536 N N . ILE D 2 456 ? 200.329 194.093 163.900 1.00 109.85 456 ILE D N 1
ATOM 6537 C CA . ILE D 2 456 ? 199.378 193.047 163.503 1.00 109.85 456 ILE D CA 1
ATOM 6538 C C . ILE D 2 456 ? 200.045 192.152 162.464 1.00 109.85 456 ILE D C 1
ATOM 6539 O O . ILE D 2 456 ? 200.659 192.671 161.515 1.00 109.85 456 ILE D O 1
ATOM 6544 N N . PRO D 2 457 ? 199.972 190.830 162.592 1.00 114.29 457 PRO D N 1
ATOM 6545 C CA . PRO D 2 457 ? 200.561 189.951 161.578 1.00 114.29 457 PRO D CA 1
ATOM 6546 C C . PRO D 2 457 ? 200.050 190.295 160.190 1.00 114.29 457 PRO D C 1
ATOM 6547 O O . PRO D 2 457 ? 198.876 190.661 160.025 1.00 114.29 457 PRO D O 1
ATOM 6551 N N . PRO D 2 458 ? 200.914 190.237 159.167 1.00 135.31 458 PRO D N 1
ATOM 6552 C CA . PRO D 2 458 ? 200.432 190.471 157.798 1.00 135.31 458 PRO D CA 1
ATOM 6553 C C . PRO D 2 458 ? 199.578 189.299 157.339 1.00 135.31 458 PRO D C 1
ATOM 6554 O O . PRO D 2 458 ? 200.093 188.217 157.040 1.00 135.31 458 PRO D O 1
ATOM 6558 N N . MET D 2 459 ? 198.272 189.505 157.292 1.00 174.97 459 MET D N 1
ATOM 6559 C CA . MET D 2 459 ? 197.311 188.416 157.261 1.00 174.97 459 MET D CA 1
ATOM 6560 C C . MET D 2 459 ? 195.993 188.904 156.675 1.00 174.97 459 MET D C 1
ATOM 6561 O O . MET D 2 459 ? 195.643 190.082 156.812 1.00 174.97 459 MET D O 1
ATOM 6566 N N . PRO D 2 460 ? 195.236 188.024 156.014 1.00 179.23 460 PRO D N 1
ATOM 6567 C CA . PRO D 2 460 ? 193.902 188.413 155.540 1.00 179.23 460 PRO D CA 1
ATOM 6568 C C . PRO D 2 460 ? 193.017 188.910 156.676 1.00 179.23 460 PRO D C 1
ATOM 6569 O O . PRO D 2 460 ? 193.181 188.532 157.837 1.00 179.23 460 PRO D O 1
ATOM 6573 N N . ALA D 2 461 ? 192.072 189.776 156.316 1.00 156.43 461 ALA D N 1
ATOM 6574 C CA . ALA D 2 461 ? 191.331 190.552 157.303 1.00 156.43 461 ALA D CA 1
ATOM 6575 C C . ALA D 2 461 ? 190.469 189.667 158.194 1.00 156.43 461 ALA D C 1
ATOM 6576 O O . ALA D 2 461 ? 189.931 188.646 157.759 1.00 156.43 461 ALA D O 1
ATOM 6578 N N . GLY D 2 462 ? 190.347 190.069 159.461 1.00 152.25 462 GLY D N 1
ATOM 6579 C CA . GLY D 2 462 ? 189.387 189.507 160.381 1.00 152.25 462 GLY D CA 1
ATOM 6580 C C . GLY D 2 462 ? 189.949 188.547 161.410 1.00 152.25 462 GLY D C 1
ATOM 6581 O O . GLY D 2 462 ? 189.360 188.412 162.489 1.00 152.25 462 GLY D O 1
ATOM 6582 N N . VAL D 2 463 ? 191.070 187.893 161.125 1.00 177.74 463 VAL D N 1
ATOM 6583 C CA . VAL D 2 463 ? 191.558 186.832 162.007 1.00 177.74 463 VAL D CA 1
ATOM 6584 C C . VAL D 2 463 ? 192.229 187.406 163.255 1.00 177.74 463 VAL D C 1
ATOM 6585 O O . VAL D 2 463 ? 191.924 186.942 164.364 1.00 177.74 463 VAL D O 1
ATOM 6589 N N . PRO D 2 464 ? 193.117 188.403 163.160 1.00 177.40 464 PRO D N 1
ATOM 6590 C CA . PRO D 2 464 ? 193.768 188.903 164.383 1.00 177.40 464 PRO D CA 1
ATOM 6591 C C . PRO D 2 464 ? 192.769 189.622 165.277 1.00 177.40 464 PRO D C 1
ATOM 6592 O O . PRO D 2 464 ? 192.284 190.705 164.947 1.00 177.40 464 PRO D O 1
ATOM 6596 N N . GLN D 2 465 ? 192.469 189.009 166.418 1.00 159.52 465 GLN D N 1
ATOM 6597 C CA . GLN D 2 465 ? 191.471 189.515 167.351 1.00 159.52 465 GLN D CA 1
ATOM 6598 C C . GLN D 2 465 ? 192.136 190.450 168.353 1.00 159.52 465 GLN D C 1
ATOM 6599 O O . GLN D 2 465 ? 192.848 189.999 169.257 1.00 159.52 465 GLN D O 1
ATOM 6605 N N . ILE D 2 466 ? 191.888 191.747 168.193 1.00 133.79 466 ILE D N 1
ATOM 6606 C CA . ILE D 2 466 ? 192.546 192.797 168.963 1.00 133.79 466 ILE D CA 1
ATOM 6607 C C . ILE D 2 466 ? 191.725 193.047 170.218 1.00 133.79 466 ILE D C 1
ATOM 6608 O O . ILE D 2 466 ? 190.609 193.576 170.144 1.00 133.79 466 ILE D O 1
ATOM 6613 N N . GLU D 2 467 ? 192.287 192.686 171.369 1.00 142.41 467 GLU D N 1
ATOM 6614 C CA . GLU D 2 467 ? 191.554 192.670 172.630 1.00 142.41 467 GLU D CA 1
ATOM 6615 C C . GLU D 2 467 ? 191.569 194.072 173.225 1.00 142.41 467 GLU D C 1
ATOM 6616 O O . GLU D 2 467 ? 192.635 194.594 173.564 1.00 142.41 467 GLU D O 1
ATOM 6622 N N . VAL D 2 468 ? 190.393 194.676 173.359 1.00 134.23 468 VAL D N 1
ATOM 6623 C CA . VAL D 2 468 ? 190.267 196.048 173.850 1.00 134.23 468 VAL D CA 1
ATOM 6624 C C . VAL D 2 468 ? 189.412 195.993 175.112 1.00 134.23 468 VAL D C 1
ATOM 6625 O O . VAL D 2 468 ? 188.193 195.826 175.063 1.00 134.23 468 VAL D O 1
ATOM 6629 N N . CYS D 2 469 ? 190.067 196.162 176.260 1.00 149.53 469 CYS D N 1
ATOM 6630 C CA . CYS D 2 469 ? 189.395 196.141 177.558 1.00 149.53 469 CYS D CA 1
ATOM 6631 C C . CYS D 2 469 ? 189.222 197.562 178.080 1.00 149.53 469 CYS D C 1
ATOM 6632 O O . CYS D 2 469 ? 190.191 198.325 178.165 1.00 149.53 469 CYS D O 1
ATOM 6635 N N . PHE D 2 470 ? 187.979 197.914 178.407 1.00 127.29 470 PHE D N 1
ATOM 6636 C CA . PHE D 2 470 ? 187.682 199.098 179.199 1.00 127.29 470 PHE D CA 1
ATOM 6637 C C . PHE D 2 470 ? 187.526 198.670 180.654 1.00 127.29 470 PHE D C 1
ATOM 6638 O O . PHE D 2 470 ? 186.616 197.901 180.993 1.00 127.29 470 PHE D O 1
ATOM 6646 N N . ASP D 2 471 ? 188.420 199.151 181.506 1.00 135.41 471 ASP D N 1
ATOM 6647 C CA . ASP D 2 471 ? 188.479 198.755 182.908 1.00 135.41 471 ASP D CA 1
ATOM 6648 C C . ASP D 2 471 ? 188.219 199.999 183.748 1.00 135.41 471 ASP D C 1
ATOM 6649 O O . ASP D 2 471 ? 189.083 200.874 183.846 1.00 135.41 471 ASP D O 1
ATOM 6654 N N . ILE D 2 472 ? 187.017 200.102 184.313 1.00 132.78 472 ILE D N 1
ATOM 6655 C CA . ILE D 2 472 ? 186.702 201.154 185.272 1.00 132.78 472 ILE D CA 1
ATOM 6656 C C . ILE D 2 472 ? 186.967 200.563 186.651 1.00 132.78 472 ILE D C 1
ATOM 6657 O O . ILE D 2 472 ? 186.074 200.005 187.292 1.00 132.78 472 ILE D O 1
ATOM 6662 N N . ASP D 2 473 ? 188.211 200.689 187.099 1.00 125.71 473 ASP D N 1
ATOM 6663 C CA . ASP D 2 473 ? 188.704 199.985 188.270 1.00 125.71 473 ASP D CA 1
ATOM 6664 C C . ASP D 2 473 ? 188.031 200.522 189.532 1.00 125.71 473 ASP D C 1
ATOM 6665 O O . ASP D 2 473 ? 187.137 201.371 189.484 1.00 125.71 473 ASP D O 1
ATOM 6670 N N . ALA D 2 474 ? 188.462 200.000 190.685 1.00 123.07 474 ALA D N 1
ATOM 6671 C CA . ALA D 2 474 ? 187.922 200.481 191.954 1.00 123.07 474 ALA D CA 1
ATOM 6672 C C . ALA D 2 474 ? 188.211 201.966 192.152 1.00 123.07 474 ALA D C 1
ATOM 6673 O O . ALA D 2 474 ? 187.569 202.619 192.982 1.00 123.07 474 ALA D O 1
ATOM 6675 N N . ASN D 2 475 ? 189.165 202.513 191.397 1.00 113.70 475 ASN D N 1
ATOM 6676 C CA . ASN D 2 475 ? 189.376 203.951 191.316 1.00 113.70 475 ASN D CA 1
ATOM 6677 C C . ASN D 2 475 ? 188.447 204.624 190.316 1.00 113.70 475 ASN D C 1
ATOM 6678 O O . ASN D 2 475 ? 188.327 205.853 190.336 1.00 113.70 475 ASN D O 1
ATOM 6683 N N . GLY D 2 476 ? 187.802 203.852 189.445 1.00 115.28 476 GLY D N 1
ATOM 6684 C CA . GLY D 2 476 ? 187.003 204.416 188.379 1.00 115.28 476 GLY D CA 1
ATOM 6685 C C . GLY D 2 476 ? 187.773 204.783 187.132 1.00 115.28 476 GLY D C 1
ATOM 6686 O O . GLY D 2 476 ? 187.158 205.103 186.110 1.00 115.28 476 GLY D O 1
ATOM 6687 N N . ILE D 2 477 ? 189.101 204.718 187.171 1.00 114.29 477 ILE D N 1
ATOM 6688 C CA . ILE D 2 477 ? 189.927 205.197 186.068 1.00 114.29 477 ILE D CA 1
ATOM 6689 C C . ILE D 2 477 ? 189.797 204.248 184.884 1.00 114.29 477 ILE D C 1
ATOM 6690 O O . ILE D 2 477 ? 190.064 203.047 185.000 1.00 114.29 477 ILE D O 1
ATOM 6695 N N . LEU D 2 478 ? 189.404 204.799 183.735 1.00 112.83 478 LEU D N 1
ATOM 6696 C CA . LEU D 2 478 ? 189.200 204.043 182.499 1.00 112.83 478 LEU D CA 1
ATOM 6697 C C . LEU D 2 478 ? 190.545 203.635 181.908 1.00 112.83 478 LEU D C 1
ATOM 6698 O O . LEU D 2 478 ? 191.178 204.367 181.144 1.00 112.83 478 LEU D O 1
ATOM 6703 N N . HIS D 2 479 ? 190.981 202.433 182.269 1.00 127.46 479 HIS D N 1
ATOM 6704 C CA . HIS D 2 479 ? 192.114 201.809 181.593 1.00 127.46 479 HIS D CA 1
ATOM 6705 C C . HIS D 2 479 ? 191.617 201.248 180.267 1.00 127.46 479 HIS D C 1
ATOM 6706 O O . HIS D 2 479 ? 190.676 200.452 180.235 1.00 127.46 479 HIS D O 1
ATOM 6713 N N . VAL D 2 480 ? 192.240 201.651 179.163 1.00 127.84 480 VAL D N 1
ATOM 6714 C CA . VAL D 2 480 ? 191.906 201.144 177.838 1.00 127.84 480 VAL D CA 1
ATOM 6715 C C . VAL D 2 480 ? 193.104 200.319 177.381 1.00 127.84 480 VAL D C 1
ATOM 6716 O O . VAL D 2 480 ? 194.205 200.850 177.165 1.00 127.84 480 VAL D O 1
ATOM 6720 N N . THR D 2 481 ? 192.880 199.014 177.239 1.00 139.46 481 THR D N 1
ATOM 6721 C CA . THR D 2 481 ? 193.931 198.034 176.989 1.00 139.46 481 THR D CA 1
ATOM 6722 C C . THR D 2 481 ? 193.736 197.429 175.607 1.00 139.46 481 THR D C 1
ATOM 6723 O O . THR D 2 481 ? 192.636 196.982 175.275 1.00 139.46 481 THR D O 1
ATOM 6727 N N . ALA D 2 482 ? 194.804 197.415 174.810 1.00 132.75 482 ALA D N 1
ATOM 6728 C CA . ALA D 2 482 ? 194.783 196.790 173.490 1.00 132.75 482 ALA D CA 1
ATOM 6729 C C . ALA D 2 482 ? 195.907 195.759 173.424 1.00 132.75 482 ALA D C 1
ATOM 6730 O O . ALA D 2 482 ? 197.088 196.083 173.302 1.00 132.75 482 ALA D O 1
ATOM 6732 N N . LYS D 2 483 ? 195.518 194.494 173.543 1.00 135.68 483 LYS D N 1
ATOM 6733 C CA . LYS D 2 483 ? 196.435 193.394 173.294 1.00 135.68 483 LYS D CA 1
ATOM 6734 C C . LYS D 2 483 ? 196.292 192.876 171.865 1.00 135.68 483 LYS D C 1
ATOM 6735 O O . LYS D 2 483 ? 195.197 192.835 171.292 1.00 135.68 483 LYS D O 1
ATOM 6741 N N . GLU D 2 484 ? 197.423 192.462 171.297 1.00 106.42 484 GLU D N 1
ATOM 6742 C CA . GLU D 2 484 ? 197.444 191.634 170.101 1.00 106.42 484 GLU D CA 1
ATOM 6743 C C . GLU D 2 484 ? 197.705 190.199 170.534 1.00 106.42 484 GLU D C 1
ATOM 6744 O O . GLU D 2 484 ? 198.728 189.906 171.160 1.00 106.42 484 GLU D O 1
ATOM 6750 N N . ARG D 2 485 ? 196.765 189.313 170.206 1.00 129.84 485 ARG D N 1
ATOM 6751 C CA . ARG D 2 485 ? 196.787 187.961 170.754 1.00 129.84 485 ARG D CA 1
ATOM 6752 C C . ARG D 2 485 ? 197.983 187.157 170.254 1.00 129.84 485 ARG D C 1
ATOM 6753 O O . ARG D 2 485 ? 198.431 186.227 170.935 1.00 129.84 485 ARG D O 1
ATOM 6761 N N . SER D 2 486 ? 198.539 187.522 169.097 1.00 90.03 486 SER D N 1
ATOM 6762 C CA . SER D 2 486 ? 199.538 186.676 168.450 1.00 90.03 486 SER D CA 1
ATOM 6763 C C . SER D 2 486 ? 200.850 186.657 169.227 1.00 90.03 486 SER D C 1
ATOM 6764 O O . SER D 2 486 ? 201.301 185.599 169.680 1.00 90.03 486 SER D O 1
ATOM 6767 N N . THR D 2 487 ? 201.482 187.819 169.389 1.00 76.34 487 THR D N 1
ATOM 6768 C CA . THR D 2 487 ? 202.812 187.897 169.985 1.00 76.34 487 THR D CA 1
ATOM 6769 C C . THR D 2 487 ? 202.781 188.535 171.372 1.00 76.34 487 THR D C 1
ATOM 6770 O O . THR D 2 487 ? 203.601 188.202 172.234 1.00 76.34 487 THR D O 1
ATOM 6774 N N . GLY D 2 488 ? 201.816 189.415 171.621 1.00 79.70 488 GLY D N 1
ATOM 6775 C CA . GLY D 2 488 ? 201.755 190.116 172.886 1.00 79.70 488 GLY D CA 1
ATOM 6776 C C . GLY D 2 488 ? 201.966 191.608 172.742 1.00 79.70 488 GLY D C 1
ATOM 6777 O O . GLY D 2 488 ? 202.552 192.251 173.619 1.00 79.70 488 GLY D O 1
ATOM 6778 N N . ARG D 2 489 ? 201.502 192.168 171.629 1.00 87.46 489 ARG D N 1
ATOM 6779 C CA . ARG D 2 489 ? 201.622 193.602 171.415 1.00 87.46 489 ARG D CA 1
ATOM 6780 C C . ARG D 2 489 ? 200.594 194.323 172.277 1.00 87.46 489 ARG D C 1
ATOM 6781 O O . ARG D 2 489 ? 199.399 194.020 172.234 1.00 87.46 489 ARG D O 1
ATOM 6789 N N . GLU D 2 490 ? 201.060 195.283 173.074 1.00 97.01 490 GLU D N 1
ATOM 6790 C CA . GLU D 2 490 ? 200.204 195.889 174.082 1.00 97.01 490 GLU D CA 1
ATOM 6791 C C . GLU D 2 490 ? 200.392 197.398 174.110 1.00 97.01 490 GLU D C 1
ATOM 6792 O O . GLU D 2 490 ? 201.502 197.911 174.268 1.00 97.01 490 GLU D O 1
ATOM 6798 N N . ALA D 2 491 ? 199.265 198.101 173.974 1.00 109.25 491 ALA D N 1
ATOM 6799 C CA . ALA D 2 491 ? 199.213 199.561 174.053 1.00 109.25 491 ALA D CA 1
ATOM 6800 C C . ALA D 2 491 ? 197.949 199.906 174.843 1.00 109.25 491 ALA D C 1
ATOM 6801 O O . ALA D 2 491 ? 196.834 199.803 174.328 1.00 109.25 491 ALA D O 1
ATOM 6803 N N . SER D 2 492 ? 198.139 200.298 176.100 1.00 119.20 492 SER D N 1
ATOM 6804 C CA . SER D 2 492 ? 197.035 200.505 177.030 1.00 119.20 492 SER D CA 1
ATOM 6805 C C . SER D 2 492 ? 197.213 201.831 177.760 1.00 119.20 492 SER D C 1
ATOM 6806 O O . SER D 2 492 ? 198.068 201.943 178.646 1.00 119.20 492 SER D O 1
ATOM 6809 N N . ILE D 2 493 ? 196.417 202.833 177.393 1.00 105.37 493 ILE D N 1
ATOM 6810 C CA . ILE D 2 493 ? 196.511 204.146 178.026 1.00 105.37 493 ILE D CA 1
ATOM 6811 C C . ILE D 2 493 ? 195.336 204.323 178.980 1.00 105.37 493 ILE D C 1
ATOM 6812 O O . ILE D 2 493 ? 194.337 203.599 178.909 1.00 105.37 493 ILE D O 1
ATOM 6817 N N . THR D 2 494 ? 195.446 205.312 179.867 1.00 105.82 494 THR D N 1
ATOM 6818 C CA . THR D 2 494 ? 194.526 205.467 180.993 1.00 105.82 494 THR D CA 1
ATOM 6819 C C . THR D 2 494 ? 193.737 206.760 180.836 1.00 105.82 494 THR D C 1
ATOM 6820 O O . THR D 2 494 ? 194.316 207.820 180.572 1.00 105.82 494 THR D O 1
ATOM 6824 N N . ILE D 2 495 ? 192.420 206.668 180.997 1.00 99.34 495 ILE D N 1
ATOM 6825 C CA . ILE D 2 495 ? 191.517 207.809 180.910 1.00 99.34 495 ILE D CA 1
ATOM 6826 C C . ILE D 2 495 ? 190.863 207.976 182.275 1.00 99.34 495 ILE D C 1
ATOM 6827 O O . ILE D 2 495 ? 189.829 207.357 182.552 1.00 99.34 495 ILE D O 1
ATOM 6832 N N . GLN D 2 496 ? 191.436 208.838 183.112 1.00 91.10 496 GLN D N 1
ATOM 6833 C CA . GLN D 2 496 ? 191.065 208.932 184.521 1.00 91.10 496 GLN D CA 1
ATOM 6834 C C . GLN D 2 496 ? 189.611 209.386 184.669 1.00 91.10 496 GLN D C 1
ATOM 6835 O O . GLN D 2 496 ? 188.934 209.726 183.695 1.00 91.10 496 GLN D O 1
ATOM 6841 N N . ASN D 2 497 ? 189.120 209.422 185.910 1.00 85.07 497 ASN D N 1
ATOM 6842 C CA . ASN D 2 497 ? 187.768 209.884 186.207 1.00 85.07 497 ASN D CA 1
ATOM 6843 C C . ASN D 2 497 ? 187.574 211.373 185.956 1.00 85.07 497 ASN D C 1
ATOM 6844 O O . ASN D 2 497 ? 186.500 211.901 186.264 1.00 85.07 497 ASN D O 1
ATOM 6849 N N . THR D 2 498 ? 188.576 212.060 185.405 1.00 73.23 498 THR D N 1
ATOM 6850 C CA . THR D 2 498 ? 188.430 213.465 185.057 1.00 73.23 498 THR D CA 1
ATOM 6851 C C . THR D 2 498 ? 187.399 213.691 183.961 1.00 73.23 498 THR D C 1
ATOM 6852 O O . THR D 2 498 ? 186.942 214.826 183.791 1.00 73.23 498 THR D O 1
ATOM 6856 N N . THR D 2 499 ? 187.024 212.649 183.222 1.00 74.65 499 THR D N 1
ATOM 6857 C CA . THR D 2 499 ? 185.995 212.756 182.198 1.00 74.65 499 THR D CA 1
ATOM 6858 C C . THR D 2 499 ? 184.595 212.512 182.742 1.00 74.65 499 THR D C 1
ATOM 6859 O O . THR D 2 499 ? 183.647 212.426 181.956 1.00 74.65 499 THR D O 1
ATOM 6863 N N . THR D 2 500 ? 184.444 212.387 184.058 1.00 63.28 500 THR D N 1
ATOM 6864 C CA . THR D 2 500 ? 183.117 212.295 184.649 1.00 63.28 500 THR D CA 1
ATOM 6865 C C . THR D 2 500 ? 182.454 213.666 184.624 1.00 63.28 500 THR D C 1
ATOM 6866 O O . THR D 2 500 ? 183.033 214.656 185.084 1.00 63.28 500 THR D O 1
ATOM 6870 N N . LEU D 2 501 ? 181.243 213.725 184.085 1.00 41.30 501 LEU D N 1
ATOM 6871 C CA . LEU D 2 501 ? 180.562 214.991 183.870 1.00 41.30 501 LEU D CA 1
ATOM 6872 C C . LEU D 2 501 ? 179.673 215.344 185.057 1.00 41.30 501 LEU D C 1
ATOM 6873 O O . LEU D 2 501 ? 179.500 214.561 185.995 1.00 41.30 501 LEU D O 1
ATOM 6878 N N . SER D 2 502 ? 179.108 216.547 185.003 1.00 27.48 502 SER D N 1
ATOM 6879 C CA . SER D 2 502 ? 178.184 217.011 186.024 1.00 27.48 502 SER D CA 1
ATOM 6880 C C . SER D 2 502 ? 176.761 216.584 185.673 1.00 27.48 502 SER D C 1
ATOM 6881 O O . SER D 2 502 ? 176.493 216.034 184.601 1.00 27.48 502 SER D O 1
ATOM 6884 N N . GLU D 2 503 ? 175.828 216.851 186.588 1.00 20.52 503 GLU D N 1
ATOM 6885 C CA . GLU D 2 503 ? 174.436 216.482 186.349 1.00 20.52 503 GLU D CA 1
ATOM 6886 C C . GLU D 2 503 ? 173.827 217.317 185.229 1.00 20.52 503 GLU D C 1
ATOM 6887 O O . GLU D 2 503 ? 173.016 216.814 184.441 1.00 20.52 503 GLU D O 1
ATOM 6893 N N . GLU D 2 504 ? 174.204 218.596 185.146 1.00 19.76 504 GLU D N 1
ATOM 6894 C CA . GLU D 2 504 ? 173.658 219.466 184.108 1.00 19.76 504 GLU D CA 1
ATOM 6895 C C . GLU D 2 504 ? 173.987 218.945 182.716 1.00 19.76 504 GLU D C 1
ATOM 6896 O O . GLU D 2 504 ? 173.112 218.884 181.846 1.00 19.76 504 GLU D O 1
ATOM 6902 N N . GLU D 2 505 ? 175.240 218.544 182.489 1.00 24.72 505 GLU D N 1
ATOM 6903 C CA . GLU D 2 505 ? 175.624 218.073 181.163 1.00 24.72 505 GLU D CA 1
ATOM 6904 C C . GLU D 2 505 ? 175.071 216.684 180.870 1.00 24.72 505 GLU D C 1
ATOM 6905 O O . GLU D 2 505 ? 174.788 216.371 179.709 1.00 24.72 505 GLU D O 1
ATOM 6911 N N . ILE D 2 506 ? 174.901 215.842 181.893 1.00 24.78 506 ILE D N 1
ATOM 6912 C CA . ILE D 2 506 ? 174.258 214.546 181.681 1.00 24.78 506 ILE D CA 1
ATOM 6913 C C . ILE D 2 506 ? 172.808 214.742 181.253 1.00 24.78 506 ILE D C 1
ATOM 6914 O O . ILE D 2 506 ? 172.324 214.106 180.306 1.00 24.78 506 ILE D O 1
ATOM 6919 N N . GLN D 2 507 ? 172.096 215.640 181.938 1.00 24.87 507 GLN D N 1
ATOM 6920 C CA . GLN D 2 507 ? 170.739 215.969 181.520 1.00 24.87 507 GLN D CA 1
ATOM 6921 C C . GLN D 2 507 ? 170.730 216.559 180.117 1.00 24.87 507 GLN D C 1
ATOM 6922 O O . GLN D 2 507 ? 169.865 216.226 179.301 1.00 24.87 507 GLN D O 1
ATOM 6928 N N . ARG D 2 508 ? 171.692 217.436 179.817 1.00 20.13 508 ARG D N 1
ATOM 6929 C CA . ARG D 2 508 ? 171.761 218.045 178.494 1.00 20.13 508 ARG D CA 1
ATOM 6930 C C . ARG D 2 508 ? 171.929 216.991 177.409 1.00 20.13 508 ARG D C 1
ATOM 6931 O O . ARG D 2 508 ? 171.216 217.010 176.401 1.00 20.13 508 ARG D O 1
ATOM 6939 N N . ILE D 2 509 ? 172.862 216.056 177.599 1.00 26.14 509 ILE D N 1
ATOM 6940 C CA . ILE D 2 509 ? 173.107 215.061 176.560 1.00 26.14 509 ILE D CA 1
ATOM 6941 C C . ILE D 2 509 ? 171.917 214.121 176.432 1.00 26.14 509 ILE D C 1
ATOM 6942 O O . ILE D 2 509 ? 171.526 213.756 175.320 1.00 26.14 509 ILE D O 1
ATOM 6947 N N . ILE D 2 510 ? 171.293 213.744 177.554 1.00 26.45 510 ILE D N 1
ATOM 6948 C CA . ILE D 2 510 ? 170.142 212.847 177.484 1.00 26.45 510 ILE D CA 1
ATOM 6949 C C . ILE D 2 510 ? 168.986 213.511 176.740 1.00 26.45 510 ILE D C 1
ATOM 6950 O O . ILE D 2 510 ? 168.418 212.938 175.799 1.00 26.45 510 ILE D O 1
ATOM 6955 N N . GLU D 2 511 ? 168.632 214.738 177.132 1.00 30.00 511 GLU D N 1
ATOM 6956 C CA . GLU D 2 511 ? 167.531 215.445 176.492 1.00 30.00 511 GLU D CA 1
ATOM 6957 C C . GLU D 2 511 ? 167.819 215.824 175.046 1.00 30.00 511 GLU D C 1
ATOM 6958 O O . GLU D 2 511 ? 166.905 215.752 174.223 1.00 30.00 511 GLU D O 1
ATOM 6964 N N . GLU D 2 512 ? 169.046 216.212 174.702 1.00 33.69 512 GLU D N 1
ATOM 6965 C CA . GLU D 2 512 ? 169.383 216.500 173.315 1.00 33.69 512 GLU D CA 1
ATOM 6966 C C . GLU D 2 512 ? 169.422 215.248 172.451 1.00 33.69 512 GLU D C 1
ATOM 6967 O O . GLU D 2 512 ? 169.026 215.300 171.284 1.00 33.69 512 GLU D O 1
ATOM 6973 N N . ALA D 2 513 ? 169.874 214.117 172.999 1.00 38.51 513 ALA D N 1
ATOM 6974 C CA . ALA D 2 513 ? 169.779 212.856 172.276 1.00 38.51 513 ALA D CA 1
ATOM 6975 C C . ALA D 2 513 ? 168.325 212.500 172.002 1.00 38.51 513 ALA D C 1
ATOM 6976 O O . ALA D 2 513 ? 167.973 212.108 170.886 1.00 38.51 513 ALA D O 1
ATOM 6978 N N . LYS D 2 514 ? 167.456 212.648 173.006 1.00 36.49 514 LYS D N 1
ATOM 6979 C CA . LYS D 2 514 ? 166.038 212.385 172.771 1.00 36.49 514 LYS D CA 1
ATOM 6980 C C . LYS D 2 514 ? 165.429 213.373 171.779 1.00 36.49 514 LYS D C 1
ATOM 6981 O O . LYS D 2 514 ? 164.572 212.989 170.975 1.00 36.49 514 LYS D O 1
ATOM 6987 N N . ARG D 2 515 ? 165.844 214.641 171.827 1.00 46.05 515 ARG D N 1
ATOM 6988 C CA . ARG D 2 515 ? 165.353 215.622 170.865 1.00 46.05 515 ARG D CA 1
ATOM 6989 C C . ARG D 2 515 ? 165.759 215.253 169.446 1.00 46.05 515 ARG D C 1
ATOM 6990 O O . ARG D 2 515 ? 164.944 215.327 168.519 1.00 46.05 515 ARG D O 1
ATOM 6998 N N . HIS D 2 516 ? 167.012 214.854 169.256 1.00 53.25 516 HIS D N 1
ATOM 6999 C CA . HIS D 2 516 ? 167.477 214.411 167.952 1.00 53.25 516 HIS D CA 1
ATOM 7000 C C . HIS D 2 516 ? 166.962 213.031 167.569 1.00 53.25 516 HIS D C 1
ATOM 7001 O O . HIS D 2 516 ? 167.076 212.667 166.404 1.00 53.25 516 HIS D O 1
ATOM 7008 N N . ALA D 2 517 ? 166.395 212.266 168.508 1.00 76.56 517 ALA D N 1
ATOM 7009 C CA . ALA D 2 517 ? 166.152 210.839 168.284 1.00 76.56 517 ALA D CA 1
ATOM 7010 C C . ALA D 2 517 ? 165.318 210.557 167.037 1.00 76.56 517 ALA D C 1
ATOM 7011 O O . ALA D 2 517 ? 165.523 209.538 166.365 1.00 76.56 517 ALA D O 1
ATOM 7013 N N . GLU D 2 518 ? 164.370 211.438 166.708 1.00 99.66 518 GLU D N 1
ATOM 7014 C CA . GLU D 2 518 ? 163.535 211.192 165.535 1.00 99.66 518 GLU D CA 1
ATOM 7015 C C . GLU D 2 518 ? 164.352 211.249 164.245 1.00 99.66 518 GLU D C 1
ATOM 7016 O O . GLU D 2 518 ? 164.137 210.440 163.334 1.00 99.66 518 GLU D O 1
ATOM 7022 N N . GLU D 2 519 ? 165.295 212.187 164.146 1.00 99.13 519 GLU D N 1
ATOM 7023 C CA . GLU D 2 519 ? 166.247 212.172 163.042 1.00 99.13 519 GLU D CA 1
ATOM 7024 C C . GLU D 2 519 ? 167.384 211.184 163.263 1.00 99.13 519 GLU D C 1
ATOM 7025 O O . GLU D 2 519 ? 168.063 210.817 162.301 1.00 99.13 519 GLU D O 1
ATOM 7031 N N . ASP D 2 520 ? 167.596 210.742 164.500 1.00 105.21 520 ASP D N 1
ATOM 7032 C CA . ASP D 2 520 ? 168.685 209.825 164.809 1.00 105.21 520 ASP D CA 1
ATOM 7033 C C . ASP D 2 520 ? 168.358 208.414 164.353 1.00 105.21 520 ASP D C 1
ATOM 7034 O O . ASP D 2 520 ? 169.246 207.692 163.903 1.00 105.21 520 ASP D O 1
ATOM 7039 N N . ARG D 2 521 ? 167.092 208.007 164.440 1.00 138.01 521 ARG D N 1
ATOM 7040 C CA . ARG D 2 521 ? 166.718 206.726 163.845 1.00 138.01 521 ARG D CA 1
ATOM 7041 C C . ARG D 2 521 ? 166.736 206.790 162.319 1.00 138.01 521 ARG D C 1
ATOM 7042 O O . ARG D 2 521 ? 167.064 205.794 161.664 1.00 138.01 521 ARG D O 1
ATOM 7050 N N . ARG D 2 522 ? 166.410 207.947 161.738 1.00 159.54 522 ARG D N 1
ATOM 7051 C CA . ARG D 2 522 ? 166.576 208.123 160.298 1.00 159.54 522 ARG D CA 1
ATOM 7052 C C . ARG D 2 522 ? 168.040 207.993 159.891 1.00 159.54 522 ARG D C 1
ATOM 7053 O O . ARG D 2 522 ? 168.375 207.238 158.969 1.00 159.54 522 ARG D O 1
ATOM 7061 N N . ARG D 2 523 ? 168.930 208.713 160.574 1.00 155.25 523 ARG D N 1
ATOM 7062 C CA . ARG D 2 523 ? 170.353 208.584 160.301 1.00 155.25 523 ARG D CA 1
ATOM 7063 C C . ARG D 2 523 ? 170.897 207.224 160.712 1.00 155.25 523 ARG D C 1
ATOM 7064 O O . ARG D 2 523 ? 171.955 206.832 160.226 1.00 155.25 523 ARG D O 1
ATOM 7072 N N . ARG D 2 524 ? 170.200 206.489 161.579 1.00 164.64 524 ARG D N 1
ATOM 7073 C CA . ARG D 2 524 ? 170.606 205.121 161.880 1.00 164.64 524 ARG D CA 1
ATOM 7074 C C . ARG D 2 524 ? 170.246 204.182 160.739 1.00 164.64 524 ARG D C 1
ATOM 7075 O O . ARG D 2 524 ? 171.023 203.285 160.403 1.00 164.64 524 ARG D O 1
ATOM 7083 N N . GLU D 2 525 ? 169.071 204.366 160.135 1.00 175.31 525 GLU D N 1
ATOM 7084 C CA . GLU D 2 525 ? 168.781 203.663 158.889 1.00 175.31 525 GLU D CA 1
ATOM 7085 C C . GLU D 2 525 ? 169.794 204.028 157.813 1.00 175.31 525 GLU D C 1
ATOM 7086 O O . GLU D 2 525 ? 170.201 203.168 157.024 1.00 175.31 525 GLU D O 1
ATOM 7092 N N . HIS D 2 526 ? 170.202 205.296 157.765 1.00 166.21 526 HIS D N 1
ATOM 7093 C CA . HIS D 2 526 ? 171.268 205.711 156.856 1.00 166.21 526 HIS D CA 1
ATOM 7094 C C . HIS D 2 526 ? 172.574 204.983 157.166 1.00 166.21 526 HIS D C 1
ATOM 7095 O O . HIS D 2 526 ? 173.210 204.413 156.274 1.00 166.21 526 HIS D O 1
ATOM 7102 N N . ALA D 2 527 ? 172.978 204.979 158.437 1.00 181.75 527 ALA D N 1
ATOM 7103 C CA . ALA D 2 527 ? 174.313 204.529 158.815 1.00 181.75 527 ALA D CA 1
ATOM 7104 C C . ALA D 2 527 ? 174.432 203.012 158.755 1.00 181.75 527 ALA D C 1
ATOM 7105 O O . ALA D 2 527 ? 175.448 202.484 158.300 1.00 181.75 527 ALA D O 1
ATOM 7107 N N . GLU D 2 528 ? 173.414 202.290 159.228 1.00 177.76 528 GLU D N 1
ATOM 7108 C CA . GLU D 2 528 ? 173.438 200.837 159.122 1.00 177.76 528 GLU D CA 1
ATOM 7109 C C . GLU D 2 528 ? 173.354 200.387 157.672 1.00 177.76 528 GLU D C 1
ATOM 7110 O O . GLU D 2 528 ? 173.921 199.353 157.309 1.00 177.76 528 GLU D O 1
ATOM 7116 N N . LEU D 2 529 ? 172.674 201.156 156.821 1.00 156.92 529 LEU D N 1
ATOM 7117 C CA . LEU D 2 529 ? 172.687 200.846 155.396 1.00 156.92 529 LEU D CA 1
ATOM 7118 C C . LEU D 2 529 ? 174.060 201.128 154.794 1.00 156.92 529 LEU D C 1
ATOM 7119 O O . LEU D 2 529 ? 174.524 200.378 153.927 1.00 156.92 529 LEU D O 1
ATOM 7124 N N . LYS D 2 530 ? 174.727 202.192 155.249 1.00 154.73 530 LYS D N 1
ATOM 7125 C CA . LYS D 2 530 ? 176.111 202.422 154.843 1.00 154.73 530 LYS D CA 1
ATOM 7126 C C . LYS D 2 530 ? 177.026 201.309 155.328 1.00 154.73 530 LYS D C 1
ATOM 7127 O O . LYS D 2 530 ? 177.982 200.958 154.638 1.00 154.73 530 LYS D O 1
ATOM 7133 N N . ASN D 2 531 ? 176.759 200.751 156.508 1.00 143.40 531 ASN D N 1
ATOM 7134 C CA . ASN D 2 531 ? 177.534 199.610 156.982 1.00 143.40 531 ASN D CA 1
ATOM 7135 C C . ASN D 2 531 ? 177.225 198.352 156.186 1.00 143.40 531 ASN D C 1
ATOM 7136 O O . ASN D 2 531 ? 178.106 197.511 156.007 1.00 143.40 531 ASN D O 1
ATOM 7141 N N . ALA D 2 532 ? 175.989 198.202 155.709 1.00 127.11 532 ALA D N 1
ATOM 7142 C CA . ALA D 2 532 ? 175.684 197.121 154.777 1.00 127.11 532 ALA D CA 1
ATOM 7143 C C . ALA D 2 532 ? 176.464 197.289 153.479 1.00 127.11 532 ALA D C 1
ATOM 7144 O O . ALA D 2 532 ? 177.015 196.320 152.947 1.00 127.11 532 ALA D O 1
ATOM 7146 N N . LEU D 2 533 ? 176.532 198.519 152.965 1.00 119.59 533 LEU D N 1
ATOM 7147 C CA . LEU D 2 533 ? 177.329 198.791 151.770 1.00 119.59 533 LEU D CA 1
ATOM 7148 C C . LEU D 2 533 ? 178.815 198.559 152.032 1.00 119.59 533 LEU D C 1
ATOM 7149 O O . LEU D 2 533 ? 179.541 198.074 151.159 1.00 119.59 533 LEU D O 1
ATOM 7154 N N . ASP D 2 534 ? 179.284 198.909 153.231 1.00 103.09 534 ASP D N 1
ATOM 7155 C CA . ASP D 2 534 ? 180.679 198.689 153.602 1.00 103.09 534 ASP D CA 1
ATOM 7156 C C . ASP D 2 534 ? 180.992 197.202 153.727 1.00 103.09 534 ASP D C 1
ATOM 7157 O O . ASP D 2 534 ? 182.073 196.749 153.332 1.00 103.09 534 ASP D O 1
ATOM 7162 N N . SER D 2 535 ? 180.065 196.430 154.296 1.00 99.70 535 SER D N 1
ATOM 7163 C CA . SER D 2 535 ? 180.233 194.984 154.355 1.00 99.70 535 SER D CA 1
ATOM 7164 C C . SER D 2 535 ? 180.192 194.382 152.960 1.00 99.70 535 SER D C 1
ATOM 7165 O O . SER D 2 535 ? 180.891 193.407 152.677 1.00 99.70 535 SER D O 1
ATOM 7168 N N . ALA D 2 536 ? 179.391 194.965 152.069 1.00 87.60 536 ALA D N 1
ATOM 7169 C CA . ALA D 2 536 ? 179.409 194.558 150.669 1.00 87.60 536 ALA D CA 1
ATOM 7170 C C . ALA D 2 536 ? 180.759 194.857 150.027 1.00 87.60 536 ALA D C 1
ATOM 7171 O O . ALA D 2 536 ? 181.278 194.048 149.251 1.00 87.60 536 ALA D O 1
ATOM 7173 N N . ARG D 2 537 ? 181.335 196.019 150.340 1.00 61.07 537 ARG D N 1
ATOM 7174 C CA . ARG D 2 537 ? 182.656 196.376 149.832 1.00 61.07 537 ARG D CA 1
ATOM 7175 C C . ARG D 2 537 ? 183.719 195.394 150.310 1.00 61.07 537 ARG D C 1
ATOM 7176 O O . ARG D 2 537 ? 184.504 194.872 149.506 1.00 61.07 537 ARG D O 1
ATOM 7184 N N . VAL D 2 538 ? 183.762 195.128 151.619 1.00 57.66 538 VAL D N 1
ATOM 7185 C CA . VAL D 2 538 ? 184.736 194.175 152.148 1.00 57.66 538 VAL D CA 1
ATOM 7186 C C . VAL D 2 538 ? 184.476 192.759 151.663 1.00 57.66 538 VAL D C 1
ATOM 7187 O O . VAL D 2 538 ? 185.430 191.999 151.481 1.00 57.66 538 VAL D O 1
ATOM 7191 N N . GLN D 2 539 ? 183.217 192.389 151.411 1.00 60.42 539 GLN D N 1
ATOM 7192 C CA . GLN D 2 539 ? 182.914 191.079 150.850 1.00 60.42 539 GLN D CA 1
ATOM 7193 C C . GLN D 2 539 ? 183.405 190.965 149.414 1.00 60.42 539 GLN D C 1
ATOM 7194 O O . GLN D 2 539 ? 183.981 189.941 149.034 1.00 60.42 539 GLN D O 1
ATOM 7200 N N . ALA D 2 540 ? 183.186 191.999 148.606 1.00 56.34 540 ALA D N 1
ATOM 7201 C CA . ALA D 2 540 ? 183.685 192.030 147.239 1.00 56.34 540 ALA D CA 1
ATOM 7202 C C . ALA D 2 540 ? 185.184 192.044 147.177 1.00 56.34 540 ALA D C 1
ATOM 7203 O O . ALA D 2 540 ? 185.754 191.509 146.220 1.00 56.34 540 ALA D O 1
ATOM 7205 N N . GLU D 2 541 ? 185.852 192.638 148.163 1.00 52.11 541 GLU D N 1
ATOM 7206 C CA . GLU D 2 541 ? 187.303 192.556 148.263 1.00 52.11 541 GLU D CA 1
ATOM 7207 C C . GLU D 2 541 ? 187.784 191.171 148.668 1.00 52.11 541 GLU D C 1
ATOM 7208 O O . GLU D 2 541 ? 188.679 190.615 148.020 1.00 52.11 541 GLU D O 1
ATOM 7214 N N . ARG D 2 542 ? 187.199 190.590 149.721 1.00 56.51 542 ARG D N 1
ATOM 7215 C CA . ARG D 2 542 ? 187.623 189.272 150.182 1.00 56.51 542 ARG D CA 1
ATOM 7216 C C . ARG D 2 542 ? 187.402 188.217 149.107 1.00 56.51 542 ARG D C 1
ATOM 7217 O O . ARG D 2 542 ? 188.279 187.386 148.850 1.00 56.51 542 ARG D O 1
ATOM 7225 N N . VAL D 2 543 ? 186.231 188.233 148.467 1.00 54.36 543 VAL D N 1
ATOM 7226 C CA . VAL D 2 543 ? 185.935 187.247 147.435 1.00 54.36 543 VAL D CA 1
ATOM 7227 C C . VAL D 2 543 ? 186.888 187.402 146.258 1.00 54.36 543 VAL D C 1
ATOM 7228 O O . VAL D 2 543 ? 187.422 186.414 145.742 1.00 54.36 543 VAL D O 1
ATOM 7232 N N . LEU D 2 544 ? 187.128 188.642 145.823 1.00 44.41 544 LEU D N 1
ATOM 7233 C CA . LEU D 2 544 ? 188.005 188.871 144.678 1.00 44.41 544 LEU D CA 1
ATOM 7234 C C . LEU D 2 544 ? 189.429 188.412 144.970 1.00 44.41 544 LEU D C 1
ATOM 7235 O O . LEU D 2 544 ? 190.080 187.798 144.118 1.00 44.41 544 LEU D O 1
ATOM 7240 N N . GLN D 2 545 ? 189.935 188.698 146.173 1.00 38.39 545 GLN D N 1
ATOM 7241 C CA . GLN D 2 545 ? 191.267 188.212 146.521 1.00 38.39 545 GLN D CA 1
ATOM 7242 C C . GLN D 2 545 ? 191.287 186.725 146.857 1.00 38.39 545 GLN D C 1
ATOM 7243 O O . GLN D 2 545 ? 192.373 186.143 146.939 1.00 38.39 545 GLN D O 1
ATOM 7249 N N . GLU D 2 546 ? 190.126 186.102 147.056 1.00 38.47 546 GLU D N 1
ATOM 7250 C CA . GLU D 2 546 ? 190.043 184.685 147.387 1.00 38.47 546 GLU D CA 1
ATOM 7251 C C . GLU D 2 546 ? 189.613 183.819 146.209 1.00 38.47 546 GLU D C 1
ATOM 7252 O O . GLU D 2 546 ? 190.140 182.716 146.037 1.00 38.47 546 GLU D O 1
ATOM 7258 N N . ARG D 2 547 ? 188.670 184.287 145.392 1.00 71.33 547 ARG D N 1
ATOM 7259 C CA . ARG D 2 547 ? 188.196 183.540 144.234 1.00 71.33 547 ARG D CA 1
ATOM 7260 C C . ARG D 2 547 ? 188.103 184.480 143.042 1.00 71.33 547 ARG D C 1
ATOM 7261 O O . ARG D 2 547 ? 187.766 185.657 143.200 1.00 71.33 547 ARG D O 1
ATOM 7269 N N . GLN D 2 548 ? 188.400 183.963 141.852 1.00 69.46 548 GLN D N 1
ATOM 7270 C CA . GLN D 2 548 ? 188.305 184.729 140.614 1.00 69.46 548 GLN D CA 1
ATOM 7271 C C . GLN D 2 548 ? 187.080 184.248 139.847 1.00 69.46 548 GLN D C 1
ATOM 7272 O O . GLN D 2 548 ? 186.897 183.042 139.648 1.00 69.46 548 GLN D O 1
ATOM 7278 N N . GLY D 2 549 ? 186.242 185.192 139.425 1.00 109.56 549 GLY D N 1
ATOM 7279 C CA . GLY D 2 549 ? 185.051 184.872 138.663 1.00 109.56 549 GLY D CA 1
ATOM 7280 C C . GLY D 2 549 ? 185.164 185.245 137.200 1.00 109.56 549 GLY D C 1
ATOM 7281 O O . GLY D 2 549 ? 186.268 185.469 136.693 1.00 109.56 549 GLY D O 1
ATOM 7282 N N . ALA D 2 550 ? 184.028 185.315 136.512 1.00 137.00 550 ALA D N 1
ATOM 7283 C CA . ALA D 2 550 ? 184.032 185.704 135.111 1.00 137.00 550 ALA D CA 1
ATOM 7284 C C . ALA D 2 550 ? 184.482 187.157 134.974 1.00 137.00 550 ALA D C 1
ATOM 7285 O O . ALA D 2 550 ? 184.244 187.969 135.874 1.00 137.00 550 ALA D O 1
ATOM 7287 N N . PRO D 2 551 ? 185.147 187.512 133.871 1.00 138.96 551 PRO D N 1
ATOM 7288 C CA . PRO D 2 551 ? 185.633 188.896 133.725 1.00 138.96 551 PRO D CA 1
ATOM 7289 C C . PRO D 2 551 ? 184.531 189.943 133.740 1.00 138.96 551 PRO D C 1
ATOM 7290 O O . PRO D 2 551 ? 184.757 191.051 134.241 1.00 138.96 551 PRO D O 1
ATOM 7294 N N . GLU D 2 552 ? 183.341 189.632 133.218 1.00 149.14 552 GLU D N 1
ATOM 7295 C CA . GLU D 2 552 ? 182.272 190.628 133.195 1.00 149.14 552 GLU D CA 1
ATOM 7296 C C . GLU D 2 552 ? 181.683 190.844 134.585 1.00 149.14 552 GLU D C 1
ATOM 7297 O O . GLU D 2 552 ? 181.408 191.983 134.982 1.00 149.14 552 GLU D O 1
ATOM 7303 N N . ALA D 2 553 ? 181.480 189.763 135.341 1.00 134.94 553 ALA D N 1
ATOM 7304 C CA . ALA D 2 553 ? 181.018 189.907 136.718 1.00 134.94 553 ALA D CA 1
ATOM 7305 C C . ALA D 2 553 ? 182.063 190.613 137.572 1.00 134.94 553 ALA D C 1
ATOM 7306 O O . ALA D 2 553 ? 181.723 191.421 138.445 1.00 134.94 553 ALA D O 1
ATOM 7308 N N . ARG D 2 554 ? 183.344 190.319 137.334 1.00 120.22 554 ARG D N 1
ATOM 7309 C CA . ARG D 2 554 ? 184.412 191.044 138.013 1.00 120.22 554 ARG D CA 1
ATOM 7310 C C . ARG D 2 554 ? 184.382 192.526 137.659 1.00 120.22 554 ARG D C 1
ATOM 7311 O O . ARG D 2 554 ? 184.620 193.382 138.519 1.00 120.22 554 ARG D O 1
ATOM 7319 N N . ALA D 2 555 ? 184.098 192.849 136.395 1.00 111.93 555 ALA D N 1
ATOM 7320 C CA . ALA D 2 555 ? 183.982 194.248 135.996 1.00 111.93 555 ALA D CA 1
ATOM 7321 C C . ALA D 2 555 ? 182.813 194.926 136.697 1.00 111.93 555 ALA D C 1
ATOM 7322 O O . ALA D 2 555 ? 182.916 196.087 137.109 1.00 111.93 555 ALA D O 1
ATOM 7324 N N . ARG D 2 556 ? 181.687 194.222 136.829 1.00 124.60 556 ARG D N 1
ATOM 7325 C CA . ARG D 2 556 ? 180.543 194.776 137.551 1.00 124.60 556 ARG D CA 1
ATOM 7326 C C . ARG D 2 556 ? 180.894 195.029 139.016 1.00 124.60 556 ARG D C 1
ATOM 7327 O O . ARG D 2 556 ? 180.559 196.079 139.579 1.00 124.60 556 ARG D O 1
ATOM 7335 N N . LEU D 2 557 ? 181.581 194.072 139.647 1.00 94.46 557 LEU D N 1
ATOM 7336 C CA . LEU D 2 557 ? 181.987 194.248 141.038 1.00 94.46 557 LEU D CA 1
ATOM 7337 C C . LEU D 2 557 ? 182.954 195.417 141.190 1.00 94.46 557 LEU D C 1
ATOM 7338 O O . LEU D 2 557 ? 182.868 196.182 142.157 1.00 94.46 557 LEU D O 1
ATOM 7343 N N . GLU D 2 558 ? 183.884 195.573 140.245 1.00 95.51 558 GLU D N 1
ATOM 7344 C CA . GLU D 2 558 ? 184.820 196.691 140.306 1.00 95.51 558 GLU D CA 1
ATOM 7345 C C . GLU D 2 558 ? 184.124 198.024 140.056 1.00 95.51 558 GLU D C 1
ATOM 7346 O O . GLU D 2 558 ? 184.508 199.043 140.642 1.00 95.51 558 GLU D O 1
ATOM 7352 N N . ALA D 2 559 ? 183.105 198.042 139.193 1.00 81.96 559 ALA D N 1
ATOM 7353 C CA . ALA D 2 559 ? 182.311 199.252 139.012 1.00 81.96 559 ALA D CA 1
ATOM 7354 C C . ALA D 2 559 ? 181.572 199.614 140.293 1.00 81.96 559 ALA D C 1
ATOM 7355 O O . ALA D 2 559 ? 181.486 200.791 140.659 1.00 81.96 559 ALA D O 1
ATOM 7357 N N . ALA D 2 560 ? 181.031 198.611 140.989 1.00 69.70 560 ALA D N 1
ATOM 7358 C CA . ALA D 2 560 ? 180.421 198.865 142.292 1.00 69.70 560 ALA D CA 1
ATOM 7359 C C . ALA D 2 560 ? 181.448 199.364 143.303 1.00 69.70 560 ALA D C 1
ATOM 7360 O O . ALA D 2 560 ? 181.134 200.218 144.141 1.00 69.70 560 ALA D O 1
ATOM 7362 N N . ILE D 2 561 ? 182.673 198.840 143.238 1.00 60.26 561 ILE D N 1
ATOM 7363 C CA . ILE D 2 561 ? 183.745 199.307 144.115 1.00 60.26 561 ILE D CA 1
ATOM 7364 C C . ILE D 2 561 ? 184.043 200.779 143.850 1.00 60.26 561 ILE D C 1
ATOM 7365 O O . ILE D 2 561 ? 184.221 201.574 144.780 1.00 60.26 561 ILE D O 1
ATOM 7370 N N . GLY D 2 562 ? 184.113 201.159 142.573 1.00 57.83 562 GLY D N 1
ATOM 7371 C CA . GLY D 2 562 ? 184.318 202.560 142.237 1.00 57.83 562 GLY D CA 1
ATOM 7372 C C . GLY D 2 562 ? 183.155 203.438 142.662 1.00 57.83 562 GLY D C 1
ATOM 7373 O O . GLY D 2 562 ? 183.347 204.585 143.078 1.00 57.83 562 GLY D O 1
ATOM 7374 N N . LYS D 2 563 ? 181.932 202.913 142.559 1.00 61.85 563 LYS D N 1
ATOM 7375 C CA . LYS D 2 563 ? 180.766 203.633 143.062 1.00 61.85 563 LYS D CA 1
ATOM 7376 C C . LYS D 2 563 ? 180.882 203.883 144.559 1.00 61.85 563 LYS D C 1
ATOM 7377 O O . LYS D 2 563 ? 180.569 204.978 145.042 1.00 61.85 563 LYS D O 1
ATOM 7383 N N . ALA D 2 564 ? 181.325 202.874 145.310 1.00 54.41 564 ALA D N 1
ATOM 7384 C CA . ALA D 2 564 ? 181.564 203.062 146.737 1.00 54.41 564 ALA D CA 1
ATOM 7385 C C . ALA D 2 564 ? 182.662 204.091 146.978 1.00 54.41 564 ALA D C 1
ATOM 7386 O O . ALA D 2 564 ? 182.543 204.944 147.864 1.00 54.41 564 ALA D O 1
ATOM 7388 N N . LYS D 2 565 ? 183.738 204.029 146.191 1.00 49.20 565 LYS D N 1
ATOM 7389 C CA . LYS D 2 565 ? 184.812 205.010 146.307 1.00 49.20 565 LYS D CA 1
ATOM 7390 C C . LYS D 2 565 ? 184.324 206.432 146.078 1.00 49.20 565 LYS D C 1
ATOM 7391 O O . LYS D 2 565 ? 184.810 207.357 146.738 1.00 49.20 565 LYS D O 1
ATOM 7397 N N . GLU D 2 566 ? 183.382 206.628 145.157 1.00 54.42 566 GLU D N 1
ATOM 7398 C CA . GLU D 2 566 ? 182.912 207.961 144.814 1.00 54.42 566 GLU D CA 1
ATOM 7399 C C . GLU D 2 566 ? 181.625 208.371 145.518 1.00 54.42 566 GLU D C 1
ATOM 7400 O O . GLU D 2 566 ? 181.150 209.490 145.289 1.00 54.42 566 GLU D O 1
ATOM 7406 N N . LEU D 2 567 ? 181.042 207.514 146.366 1.00 60.03 567 LEU D N 1
ATOM 7407 C CA . LEU D 2 567 ? 179.797 207.864 147.043 1.00 60.03 567 LEU D CA 1
ATOM 7408 C C . LEU D 2 567 ? 179.776 207.454 148.514 1.00 60.03 567 LEU D C 1
ATOM 7409 O O . LEU D 2 567 ? 178.698 207.195 149.060 1.00 60.03 567 LEU D O 1
ATOM 7414 N N . VAL D 2 568 ? 180.934 207.389 149.172 1.00 59.60 568 VAL D N 1
ATOM 7415 C CA . VAL D 2 568 ? 180.983 207.276 150.621 1.00 59.60 568 VAL D CA 1
ATOM 7416 C C . VAL D 2 568 ? 181.501 208.550 151.283 1.00 59.60 568 VAL D C 1
ATOM 7417 O O . VAL D 2 568 ? 180.890 209.022 152.249 1.00 59.60 568 VAL D O 1
ATOM 7421 N N . GLU D 2 569 ? 182.602 209.121 150.798 1.00 69.25 569 GLU D N 1
ATOM 7422 C CA . GLU D 2 569 ? 183.010 210.457 151.206 1.00 69.25 569 GLU D CA 1
ATOM 7423 C C . GLU D 2 569 ? 182.021 211.526 150.759 1.00 69.25 569 GLU D C 1
ATOM 7424 O O . GLU D 2 569 ? 182.039 212.637 151.300 1.00 69.25 569 GLU D O 1
ATOM 7430 N N . ARG D 2 570 ? 181.167 211.208 149.791 1.00 74.98 570 ARG D N 1
ATOM 7431 C CA . ARG D 2 570 ? 180.166 212.099 149.213 1.00 74.98 570 ARG D CA 1
ATOM 7432 C C . ARG D 2 570 ? 178.804 211.418 149.227 1.00 74.98 570 ARG D C 1
ATOM 7433 O O . ARG D 2 570 ? 178.105 211.344 148.215 1.00 74.98 570 ARG D O 1
ATOM 7441 N N . ASP D 2 571 ? 178.437 210.899 150.403 1.00 95.18 571 ASP D N 1
ATOM 7442 C CA . ASP D 2 571 ? 177.327 209.967 150.598 1.00 95.18 571 ASP D CA 1
ATOM 7443 C C . ASP D 2 571 ? 176.114 210.283 149.734 1.00 95.18 571 ASP D C 1
ATOM 7444 O O . ASP D 2 571 ? 175.605 211.407 149.734 1.00 95.18 571 ASP D O 1
ATOM 7449 N N . ALA D 2 572 ? 175.659 209.273 148.999 1.00 116.20 572 ALA D N 1
ATOM 7450 C CA . ALA D 2 572 ? 174.450 209.342 148.198 1.00 116.20 572 ALA D CA 1
ATOM 7451 C C . ALA D 2 572 ? 173.215 209.132 149.072 1.00 116.20 572 ALA D C 1
ATOM 7452 O O . ALA D 2 572 ? 173.312 208.601 150.180 1.00 116.20 572 ALA D O 1
ATOM 7454 N N . PRO D 2 573 ? 172.041 209.550 148.600 1.00 120.40 573 PRO D N 1
ATOM 7455 C CA . PRO D 2 573 ? 170.808 209.305 149.359 1.00 120.40 573 PRO D CA 1
ATOM 7456 C C . PRO D 2 573 ? 170.524 207.816 149.514 1.00 120.40 573 PRO D C 1
ATOM 7457 O O . PRO D 2 573 ? 171.068 206.964 148.808 1.00 120.40 573 PRO D O 1
ATOM 7461 N N . ASP D 2 574 ? 169.652 207.516 150.478 1.00 133.70 574 ASP D N 1
ATOM 7462 C CA . ASP D 2 574 ? 169.383 206.126 150.844 1.00 133.70 574 ASP D CA 1
ATOM 7463 C C . ASP D 2 574 ? 168.885 205.240 149.705 1.00 133.70 574 ASP D C 1
ATOM 7464 O O . ASP D 2 574 ? 169.430 204.133 149.553 1.00 133.70 574 ASP D O 1
ATOM 7469 N N . PRO D 2 575 ? 167.859 205.614 148.904 1.00 119.15 575 PRO D N 1
ATOM 7470 C CA . PRO D 2 575 ? 167.341 204.660 147.909 1.00 119.15 575 PRO D CA 1
ATOM 7471 C C . PRO D 2 575 ? 168.374 204.270 146.862 1.00 119.15 575 PRO D C 1
ATOM 7472 O O . PRO D 2 575 ? 168.395 203.124 146.394 1.00 119.15 575 PRO D O 1
ATOM 7476 N N . GLU D 2 576 ? 169.245 205.215 146.501 1.00 113.78 576 GLU D N 1
ATOM 7477 C CA . GLU D 2 576 ? 170.353 204.900 145.605 1.00 113.78 576 GLU D CA 1
ATOM 7478 C C . GLU D 2 576 ? 171.231 203.808 146.200 1.00 113.78 576 GLU D C 1
ATOM 7479 O O . GLU D 2 576 ? 171.582 202.836 145.521 1.00 113.78 576 GLU D O 1
ATOM 7485 N N . LEU D 2 577 ? 171.566 203.935 147.486 1.00 111.73 577 LEU D N 1
ATOM 7486 C CA . LEU D 2 577 ? 172.414 202.941 148.130 1.00 111.73 577 LEU D CA 1
ATOM 7487 C C . LEU D 2 577 ? 171.698 201.606 148.298 1.00 111.73 577 LEU D C 1
ATOM 7488 O O . LEU D 2 577 ? 172.335 200.557 148.195 1.00 111.73 577 LEU D O 1
ATOM 7493 N N . LYS D 2 578 ? 170.387 201.617 148.555 1.00 104.24 578 LYS D N 1
ATOM 7494 C CA . LYS D 2 578 ? 169.645 200.360 148.631 1.00 104.24 578 LYS D CA 1
ATOM 7495 C C . LYS D 2 578 ? 169.644 199.637 147.291 1.00 104.24 578 LYS D C 1
ATOM 7496 O O . LYS D 2 578 ? 169.886 198.422 147.230 1.00 104.24 578 LYS D O 1
ATOM 7502 N N . ALA D 2 579 ? 169.369 200.366 146.206 1.00 100.59 579 ALA D N 1
ATOM 7503 C CA . ALA D 2 579 ? 169.408 199.771 144.878 1.00 100.59 579 ALA D CA 1
ATOM 7504 C C . ALA D 2 579 ? 170.800 199.277 144.515 1.00 100.59 579 ALA D C 1
ATOM 7505 O O . ALA D 2 579 ? 170.922 198.242 143.851 1.00 100.59 579 ALA D O 1
ATOM 7507 N N . ALA D 2 580 ? 171.847 199.987 144.934 1.00 103.74 580 ALA D N 1
ATOM 7508 C CA . ALA D 2 580 ? 173.213 199.549 144.676 1.00 103.74 580 ALA D CA 1
ATOM 7509 C C . ALA D 2 580 ? 173.584 198.312 145.491 1.00 103.74 580 ALA D C 1
ATOM 7510 O O . ALA D 2 580 ? 174.243 197.406 144.977 1.00 103.74 580 ALA D O 1
ATOM 7512 N N . THR D 2 581 ? 173.156 198.249 146.755 1.00 104.65 581 THR D N 1
ATOM 7513 C CA . THR D 2 581 ? 173.494 197.104 147.595 1.00 104.65 581 THR D CA 1
ATOM 7514 C C . THR D 2 581 ? 172.756 195.848 147.150 1.00 104.65 581 THR D C 1
ATOM 7515 O O . THR D 2 581 ? 173.345 194.762 147.114 1.00 104.65 581 THR D O 1
ATOM 7519 N N . GLU D 2 582 ? 171.470 195.964 146.806 1.00 97.69 582 GLU D N 1
ATOM 7520 C CA . GLU D 2 582 ? 170.772 194.791 146.286 1.00 97.69 582 GLU D CA 1
ATOM 7521 C C . GLU D 2 582 ? 171.315 194.379 144.922 1.00 97.69 582 GLU D C 1
ATOM 7522 O O . GLU D 2 582 ? 171.385 193.181 144.617 1.00 97.69 582 GLU D O 1
ATOM 7528 N N . GLU D 2 583 ? 171.730 195.348 144.102 1.00 107.39 583 GLU D N 1
ATOM 7529 C CA . GLU D 2 583 ? 172.374 195.017 142.835 1.00 107.39 583 GLU D CA 1
ATOM 7530 C C . GLU D 2 583 ? 173.686 194.278 143.064 1.00 107.39 583 GLU D C 1
ATOM 7531 O O . GLU D 2 583 ? 174.007 193.329 142.341 1.00 107.39 583 GLU D O 1
ATOM 7537 N N . LEU D 2 584 ? 174.457 194.696 144.069 1.00 110.51 584 LEU D N 1
ATOM 7538 C CA . LEU D 2 584 ? 175.705 194.008 144.378 1.00 110.51 584 LEU D CA 1
ATOM 7539 C C . LEU D 2 584 ? 175.437 192.617 144.939 1.00 110.51 584 LEU D C 1
ATOM 7540 O O . LEU D 2 584 ? 176.211 191.684 144.701 1.00 110.51 584 LEU D O 1
ATOM 7545 N N . LEU D 2 585 ? 174.351 192.463 145.699 1.00 100.37 585 LEU D N 1
ATOM 7546 C CA . LEU D 2 585 ? 173.964 191.137 146.172 1.00 100.37 585 LEU D CA 1
ATOM 7547 C C . LEU D 2 585 ? 173.634 190.224 144.999 1.00 100.37 585 LEU D C 1
ATOM 7548 O O . LEU D 2 585 ? 174.037 189.056 144.970 1.00 100.37 585 LEU D O 1
ATOM 7553 N N . LYS D 2 586 ? 172.911 190.749 144.008 1.00 95.68 586 LYS D N 1
ATOM 7554 C CA . LYS D 2 586 ? 172.634 189.971 142.803 1.00 95.68 586 LYS D CA 1
ATOM 7555 C C . LYS D 2 586 ? 173.920 189.641 142.051 1.00 95.68 586 LYS D C 1
ATOM 7556 O O . LYS D 2 586 ? 174.083 188.528 141.532 1.00 95.68 586 LYS D O 1
ATOM 7562 N N . ALA D 2 587 ? 174.840 190.605 141.979 1.00 108.32 587 ALA D N 1
ATOM 7563 C CA . ALA D 2 587 ? 176.099 190.396 141.272 1.00 108.32 587 ALA D CA 1
ATOM 7564 C C . ALA D 2 587 ? 176.950 189.332 141.952 1.00 108.32 587 ALA D C 1
ATOM 7565 O O . ALA D 2 587 ? 177.618 188.544 141.278 1.00 108.32 587 ALA D O 1
ATOM 7567 N N . VAL D 2 588 ? 176.953 189.302 143.286 1.00 117.06 588 VAL D N 1
ATOM 7568 C CA . VAL D 2 588 ? 177.717 188.279 143.993 1.00 117.06 588 VAL D CA 1
ATOM 7569 C C . VAL D 2 588 ? 176.983 186.942 143.959 1.00 117.06 588 VAL D C 1
ATOM 7570 O O . VAL D 2 588 ? 177.610 185.880 144.065 1.00 117.06 588 VAL D O 1
ATOM 7574 N N . GLU D 2 589 ? 175.654 186.965 143.817 1.00 105.81 589 GLU D N 1
ATOM 7575 C CA . GLU D 2 589 ? 174.911 185.726 143.618 1.00 105.81 589 GLU D CA 1
ATOM 7576 C C . GLU D 2 589 ? 175.279 185.076 142.291 1.00 105.81 589 GLU D C 1
ATOM 7577 O O . GLU D 2 589 ? 175.536 183.868 142.232 1.00 105.81 589 GLU D O 1
ATOM 7583 N N . GLU D 2 590 ? 175.311 185.864 141.215 1.00 106.82 590 GLU D N 1
ATOM 7584 C CA . GLU D 2 590 ? 175.736 185.333 139.924 1.00 106.82 590 GLU D CA 1
ATOM 7585 C C . GLU D 2 590 ? 177.252 185.210 139.815 1.00 106.82 590 GLU D C 1
ATOM 7586 O O . GLU D 2 590 ? 177.745 184.610 138.854 1.00 106.82 590 GLU D O 1
ATOM 7592 N N . TYR D 2 591 ? 177.994 185.772 140.771 1.00 107.86 591 TYR D N 1
ATOM 7593 C CA . TYR D 2 591 ? 179.448 185.658 140.793 1.00 107.86 591 TYR D CA 1
ATOM 7594 C C . TYR D 2 591 ? 179.907 184.351 141.420 1.00 107.86 591 TYR D C 1
ATOM 7595 O O . TYR D 2 591 ? 180.950 183.814 141.032 1.00 107.86 591 TYR D O 1
ATOM 7604 N N . GLU D 2 592 ? 179.147 183.830 142.385 1.00 106.51 592 GLU D N 1
ATOM 7605 C CA . GLU D 2 592 ? 179.469 182.578 143.059 1.00 106.51 592 GLU D CA 1
ATOM 7606 C C . GLU D 2 592 ? 178.839 181.374 142.371 1.00 106.51 592 GLU D C 1
ATOM 7607 O O . GLU D 2 592 ? 178.563 180.359 143.026 1.00 106.51 592 GLU D O 1
ATOM 7613 N N . LYS D 2 593 ? 178.601 181.469 141.060 1.00 107.93 593 LYS D N 1
ATOM 7614 C CA . LYS D 2 593 ? 177.935 180.403 140.323 1.00 107.93 593 LYS D CA 1
ATOM 7615 C C . LYS D 2 593 ? 178.726 179.102 140.329 1.00 107.93 593 LYS D C 1
ATOM 7616 O O . LYS D 2 593 ? 178.144 178.037 140.096 1.00 107.93 593 LYS D O 1
ATOM 7622 N N . GLY D 2 594 ? 180.029 179.157 140.591 1.00 120.39 594 GLY D N 1
ATOM 7623 C CA . GLY D 2 594 ? 180.827 177.949 140.657 1.00 120.39 594 GLY D CA 1
ATOM 7624 C C . GLY D 2 594 ? 181.731 177.741 139.461 1.00 120.39 594 GLY D C 1
ATOM 7625 O O . GLY D 2 594 ? 182.779 178.385 139.345 1.00 120.39 594 GLY D O 1
ATOM 7626 N N . ALA D 2 595 ? 181.335 176.843 138.565 1.00 129.92 595 ALA D N 1
ATOM 7627 C CA . ALA D 2 595 ? 182.157 176.477 137.420 1.00 129.92 595 ALA D CA 1
ATOM 7628 C C . ALA D 2 595 ? 182.058 177.554 136.340 1.00 129.92 595 ALA D C 1
ATOM 7629 O O . ALA D 2 595 ? 181.534 178.650 136.558 1.00 129.92 595 ALA D O 1
ATOM 7631 N N . GLN D 2 596 ? 182.568 177.244 135.151 1.00 135.17 596 GLN D N 1
ATOM 7632 C CA . GLN D 2 596 ? 182.600 178.203 134.059 1.00 135.17 596 GLN D CA 1
ATOM 7633 C C . GLN D 2 596 ? 181.199 178.395 133.475 1.00 135.17 596 GLN D C 1
ATOM 7634 O O . GLN D 2 596 ? 180.206 177.841 133.955 1.00 135.17 596 GLN D O 1
ATOM 7640 N N . ALA D 2 597 ? 181.126 179.197 132.413 1.00 118.50 597 ALA D N 1
ATOM 7641 C CA . ALA D 2 597 ? 179.850 179.557 131.809 1.00 118.50 597 ALA D CA 1
ATOM 7642 C C . ALA D 2 597 ? 179.246 178.393 131.034 1.00 118.50 597 ALA D C 1
ATOM 7643 O O . ALA D 2 597 ? 179.675 178.094 129.914 1.00 118.50 597 ALA D O 1
ATOM 7645 N N . ALA D 2 598 ? 178.254 177.726 131.625 1.00 103.07 598 ALA D N 1
ATOM 7646 C CA . ALA D 2 598 ? 177.536 176.641 130.958 1.00 103.07 598 ALA D CA 1
ATOM 7647 C C . ALA D 2 598 ? 176.200 177.183 130.456 1.00 103.07 598 ALA D C 1
ATOM 7648 O O . ALA D 2 598 ? 175.261 177.429 131.215 1.00 103.07 598 ALA D O 1
ATOM 7650 N N . SER D 2 599 ? 176.124 177.373 129.140 1.00 102.76 599 SER D N 1
ATOM 7651 C CA . SER D 2 599 ? 174.922 177.896 128.491 1.00 102.76 599 SER D CA 1
ATOM 7652 C C . SER D 2 599 ? 174.077 176.718 128.022 1.00 102.76 599 SER D C 1
ATOM 7653 O O . SER D 2 599 ? 174.139 176.297 126.866 1.00 102.76 599 SER D O 1
ATOM 7656 N N . GLY D 2 600 ? 173.272 176.179 128.933 1.00 96.39 600 GLY D N 1
ATOM 7657 C CA . GLY D 2 600 ? 172.485 174.997 128.635 1.00 96.39 600 GLY D CA 1
ATOM 7658 C C . GLY D 2 600 ? 173.312 173.735 128.758 1.00 96.39 600 GLY D C 1
ATOM 7659 O O . GLY D 2 600 ? 173.654 173.316 129.868 1.00 96.39 600 GLY D O 1
ATOM 7660 N N . LYS D 2 601 ? 173.639 173.118 127.625 1.00 80.66 601 LYS D N 1
ATOM 7661 C CA . LYS D 2 601 ? 174.575 172.004 127.584 1.00 80.66 601 LYS D CA 1
ATOM 7662 C C . LYS D 2 601 ? 176.013 172.484 127.410 1.00 80.66 601 LYS D C 1
ATOM 7663 O O . LYS D 2 601 ? 176.953 171.709 127.614 1.00 80.66 601 LYS D O 1
ATOM 7669 N N . GLY D 2 602 ? 176.200 173.764 127.101 1.00 92.92 602 GLY D N 1
ATOM 7670 C CA . GLY D 2 602 ? 177.508 174.310 126.830 1.00 92.92 602 GLY D CA 1
ATOM 7671 C C . GLY D 2 602 ? 177.995 173.980 125.434 1.00 92.92 602 GLY D C 1
ATOM 7672 O O . GLY D 2 602 ? 179.010 173.300 125.254 1.00 92.92 602 GLY D O 1
ATOM 7673 N N . PRO D 2 603 ? 177.285 174.457 124.415 1.00 101.34 603 PRO D N 1
ATOM 7674 C CA . PRO D 2 603 ? 177.657 174.138 123.035 1.00 101.34 603 PRO D CA 1
ATOM 7675 C C . PRO D 2 603 ? 178.884 174.927 122.594 1.00 101.34 603 PRO D C 1
ATOM 7676 O O . PRO D 2 603 ? 179.272 175.928 123.197 1.00 101.34 603 PRO D O 1
ATOM 7680 N N . ASP D 2 604 ? 179.500 174.440 121.514 1.00 115.62 604 ASP D N 1
ATOM 7681 C CA . ASP D 2 604 ? 180.703 175.074 120.987 1.00 115.62 604 ASP D CA 1
ATOM 7682 C C . ASP D 2 604 ? 180.433 176.497 120.509 1.00 115.62 604 ASP D C 1
ATOM 7683 O O . ASP D 2 604 ? 181.222 177.406 120.790 1.00 115.62 604 ASP D O 1
ATOM 7688 N N . ASP D 2 605 ? 179.331 176.711 119.793 1.00 129.35 605 ASP D N 1
ATOM 7689 C CA . ASP D 2 605 ? 179.008 178.038 119.289 1.00 129.35 605 ASP D CA 1
ATOM 7690 C C . ASP D 2 605 ? 177.502 178.156 119.105 1.00 129.35 605 ASP D C 1
ATOM 7691 O O . ASP D 2 605 ? 176.810 177.172 118.830 1.00 129.35 605 ASP D O 1
ATOM 7696 N N . VAL D 2 606 ? 177.006 179.382 119.263 1.00 148.57 606 VAL D N 1
ATOM 7697 C CA . VAL D 2 606 ? 175.601 179.714 119.088 1.00 148.57 606 VAL D CA 1
ATOM 7698 C C . VAL D 2 606 ? 175.506 180.967 118.223 1.00 148.57 606 VAL D C 1
ATOM 7699 O O . VAL D 2 606 ? 176.502 181.639 117.957 1.00 148.57 606 VAL D O 1
ATOM 7703 N N . ILE D 2 607 ? 174.289 181.277 117.787 1.00 157.76 607 ILE D N 1
ATOM 7704 C CA . ILE D 2 607 ? 174.029 182.442 116.951 1.00 157.76 607 ILE D CA 1
ATOM 7705 C C . ILE D 2 607 ? 172.806 183.167 117.493 1.00 157.76 607 ILE D C 1
ATOM 7706 O O . ILE D 2 607 ? 172.003 182.588 118.233 1.00 157.76 607 ILE D O 1
ATOM 7711 N N . ASP D 2 608 ? 172.675 184.443 117.137 1.00 138.74 608 ASP D N 1
ATOM 7712 C CA . ASP D 2 608 ? 171.495 185.219 117.489 1.00 138.74 608 ASP D CA 1
ATOM 7713 C C . ASP D 2 608 ? 170.439 185.038 116.408 1.00 138.74 608 ASP D C 1
ATOM 7714 O O . ASP D 2 608 ? 170.706 185.278 115.225 1.00 138.74 608 ASP D O 1
ATOM 7719 N N . ALA D 2 609 ? 169.246 184.613 116.808 1.00 126.42 609 ALA D N 1
ATOM 7720 C CA . ALA D 2 609 ? 168.178 184.394 115.845 1.00 126.42 609 ALA D CA 1
ATOM 7721 C C . ALA D 2 609 ? 167.520 185.715 115.468 1.00 126.42 609 ALA D C 1
ATOM 7722 O O . ALA D 2 609 ? 167.212 186.543 116.329 1.00 126.42 609 ALA D O 1
ATOM 7724 N N . ASP D 2 610 ? 167.306 185.910 114.167 1.00 116.29 610 ASP D N 1
ATOM 7725 C CA . ASP D 2 610 ? 166.646 187.112 113.661 1.00 116.29 610 ASP D CA 1
ATOM 7726 C C . ASP D 2 610 ? 165.144 187.000 113.923 1.00 116.29 610 ASP D C 1
ATOM 7727 O O . ASP D 2 610 ? 164.343 186.666 113.048 1.00 116.29 610 ASP D O 1
ATOM 7732 N N . TYR D 2 611 ? 164.772 187.298 115.172 1.00 116.75 611 TYR D N 1
ATOM 7733 C CA . TYR D 2 611 ? 163.385 187.152 115.605 1.00 116.75 611 TYR D CA 1
ATOM 7734 C C . TYR D 2 611 ? 162.433 188.021 114.793 1.00 116.75 611 TYR D C 1
ATOM 7735 O O . TYR D 2 611 ? 161.240 187.710 114.700 1.00 116.75 611 TYR D O 1
ATOM 7744 N N . LYS D 2 612 ? 162.928 189.108 114.213 1.00 107.86 612 LYS D N 1
ATOM 7745 C CA . LYS D 2 612 ? 162.069 189.967 113.412 1.00 107.86 612 LYS D CA 1
ATOM 7746 C C . LYS D 2 612 ? 161.605 189.222 112.162 1.00 107.86 612 LYS D C 1
ATOM 7747 O O . LYS D 2 612 ? 162.334 188.369 111.640 1.00 107.86 612 LYS D O 1
ATOM 7753 N N . PRO D 2 613 ? 160.401 189.507 111.665 1.00 117.57 613 PRO D N 1
ATOM 7754 C CA . PRO D 2 613 ? 159.907 188.799 110.477 1.00 117.57 613 PRO D CA 1
ATOM 7755 C C . PRO D 2 613 ? 160.777 189.070 109.258 1.00 117.57 613 PRO D C 1
ATOM 7756 O O . PRO D 2 613 ? 161.312 190.167 109.082 1.00 117.57 613 PRO D O 1
ATOM 7760 N N . ALA D 2 614 ? 160.912 188.051 108.410 1.00 124.35 614 ALA D N 1
ATOM 7761 C CA . ALA D 2 614 ? 161.703 188.173 107.192 1.00 124.35 614 ALA D CA 1
ATOM 7762 C C . ALA D 2 614 ? 161.058 187.409 106.043 1.00 124.35 614 ALA D C 1
ATOM 7763 O O . ALA D 2 614 ? 159.951 186.880 106.188 1.00 124.35 614 ALA D O 1
ATOM 7765 N N . ASP D 2 615 ? 161.751 187.344 104.908 1.00 123.40 615 ASP D N 1
ATOM 7766 C CA . ASP D 2 615 ? 161.251 186.688 103.699 1.00 123.40 615 ASP D CA 1
ATOM 7767 C C . ASP D 2 615 ? 159.869 187.197 103.300 1.00 123.40 615 ASP D C 1
ATOM 7768 O O . ASP D 2 615 ? 159.026 186.431 102.832 1.00 123.40 615 ASP D O 1
ATOM 7773 N N . MET E 3 15 ? 141.445 127.955 162.959 1.00 73.10 1 MET S N 1
ATOM 7774 C CA . MET E 3 15 ? 141.198 128.689 161.724 1.00 73.10 1 MET S CA 1
ATOM 7775 C C . MET E 3 15 ? 141.202 130.185 162.057 1.00 73.10 1 MET S C 1
ATOM 7776 O O . MET E 3 15 ? 140.379 130.964 161.573 1.00 73.10 1 MET S O 1
ATOM 7781 N N . LEU E 3 16 ? 142.134 130.577 162.920 1.00 62.44 2 LEU S N 1
ATOM 7782 C CA . LEU E 3 16 ? 142.341 131.970 163.284 1.00 62.44 2 LEU S CA 1
ATOM 7783 C C . LEU E 3 16 ? 143.767 132.371 162.935 1.00 62.44 2 LEU S C 1
ATOM 7784 O O . LEU E 3 16 ? 144.723 131.671 163.283 1.00 62.44 2 LEU S O 1
ATOM 7789 N N . ALA E 3 17 ? 143.903 133.490 162.229 1.00 54.00 3 ALA S N 1
ATOM 7790 C CA . ALA E 3 17 ? 145.201 133.953 161.758 1.00 54.00 3 ALA S CA 1
ATOM 7791 C C . ALA E 3 17 ? 145.955 134.627 162.896 1.00 54.00 3 ALA S C 1
ATOM 7792 O O . ALA E 3 17 ? 145.375 135.407 163.659 1.00 54.00 3 ALA S O 1
ATOM 7794 N N . ARG E 3 18 ? 147.249 134.326 163.004 1.00 34.75 4 ARG S N 1
ATOM 7795 C CA . ARG E 3 18 ? 148.080 134.865 164.080 1.00 34.75 4 ARG S CA 1
ATOM 7796 C C . ARG E 3 18 ? 148.849 136.085 163.569 1.00 34.75 4 ARG S C 1
ATOM 7797 O O . ARG E 3 18 ? 150.048 136.046 163.286 1.00 34.75 4 ARG S O 1
ATOM 7805 N N . SER E 3 19 ? 148.115 137.189 163.433 1.00 46.02 5 SER S N 1
ATOM 7806 C CA . SER E 3 19 ? 148.724 138.489 163.172 1.00 46.02 5 SER S CA 1
ATOM 7807 C C . SER E 3 19 ? 148.443 139.467 164.303 1.00 46.02 5 SER S C 1
ATOM 7808 O O . SER E 3 19 ? 149.384 139.911 164.971 1.00 46.02 5 SER S O 1
ATOM 7811 N N . GLY E 3 20 ? 147.173 139.788 164.552 1.00 46.86 6 GLY S N 1
ATOM 7812 C CA . GLY E 3 20 ? 146.734 140.582 165.688 1.00 46.86 6 GLY S CA 1
ATOM 7813 C C . GLY E 3 20 ? 147.606 141.759 166.074 1.00 46.86 6 GLY S C 1
ATOM 7814 O O . GLY E 3 20 ? 147.899 142.632 165.253 1.00 46.86 6 GLY S O 1
ATOM 7815 N N . TRP E 3 21 ? 148.017 141.788 167.339 1.00 60.45 7 TRP S N 1
ATOM 7816 C CA . TRP E 3 21 ? 148.910 142.811 167.864 1.00 60.45 7 TRP S CA 1
ATOM 7817 C C . TRP E 3 21 ? 149.866 142.121 168.830 1.00 60.45 7 TRP S C 1
ATOM 7818 O O . TRP E 3 21 ? 149.940 140.890 168.886 1.00 60.45 7 TRP S O 1
ATOM 7829 N N . LEU E 3 22 ? 150.610 142.911 169.598 1.00 66.65 8 LEU S N 1
ATOM 7830 C CA . LEU E 3 22 ? 151.537 142.379 170.589 1.00 66.65 8 LEU S CA 1
ATOM 7831 C C . LEU E 3 22 ? 151.124 142.843 171.979 1.00 66.65 8 LEU S C 1
ATOM 7832 O O . LEU E 3 22 ? 150.941 144.044 172.210 1.00 66.65 8 LEU S O 1
ATOM 7837 N N . SER E 3 23 ? 150.981 141.893 172.899 1.00 67.34 9 SER S N 1
ATOM 7838 C CA . SER E 3 23 ? 150.538 142.185 174.256 1.00 67.34 9 SER S CA 1
ATOM 7839 C C . SER E 3 23 ? 151.711 142.663 175.109 1.00 67.34 9 SER S C 1
ATOM 7840 O O . SER E 3 23 ? 152.812 142.926 174.618 1.00 67.34 9 SER S O 1
ATOM 7843 N N . LEU E 3 24 ? 151.480 142.752 176.420 1.00 76.99 10 LEU S N 1
ATOM 7844 C CA . LEU E 3 24 ? 152.475 143.208 177.380 1.00 76.99 10 LEU S CA 1
ATOM 7845 C C . LEU E 3 24 ? 153.479 142.119 177.742 1.00 76.99 10 LEU S C 1
ATOM 7846 O O . LEU E 3 24 ? 154.324 142.331 178.620 1.00 76.99 10 LEU S O 1
ATOM 7851 N N . GLU E 3 25 ? 153.404 140.963 177.084 1.00 92.27 11 GLU S N 1
ATOM 7852 C CA . GLU E 3 25 ? 154.303 139.848 177.345 1.00 92.27 11 GLU S CA 1
ATOM 7853 C C . GLU E 3 25 ? 155.652 139.987 176.654 1.00 92.27 11 GLU S C 1
ATOM 7854 O O . GLU E 3 25 ? 156.683 139.705 177.271 1.00 92.27 11 GLU S O 1
ATOM 7860 N N . ALA E 3 26 ? 155.668 140.422 175.392 1.00 84.26 12 ALA S N 1
ATOM 7861 C CA . ALA E 3 26 ? 156.897 140.505 174.612 1.00 84.26 12 ALA S CA 1
ATOM 7862 C C . ALA E 3 26 ? 157.798 141.662 175.025 1.00 84.26 12 ALA S C 1
ATOM 7863 O O . ALA E 3 26 ? 158.922 141.756 174.519 1.00 84.26 12 ALA S O 1
ATOM 7865 N N . LEU E 3 27 ? 157.333 142.549 175.907 1.00 70.99 13 LEU S N 1
ATOM 7866 C CA . LEU E 3 27 ? 158.147 143.693 176.307 1.00 70.99 13 LEU S CA 1
ATOM 7867 C C . LEU E 3 27 ? 159.423 143.247 177.012 1.00 70.99 13 LEU S C 1
ATOM 7868 O O . LEU E 3 27 ? 160.496 143.819 176.788 1.00 70.99 13 LEU S O 1
ATOM 7873 N N . SER E 3 28 ? 159.325 142.230 177.874 1.00 75.53 14 SER S N 1
ATOM 7874 C CA . SER E 3 28 ? 160.518 141.695 178.525 1.00 75.53 14 SER S CA 1
ATOM 7875 C C . SER E 3 28 ? 161.492 141.108 177.512 1.00 75.53 14 SER S C 1
ATOM 7876 O O . SER E 3 28 ? 162.711 141.253 177.668 1.00 75.53 14 SER S O 1
ATOM 7879 N N . GLU E 3 29 ? 160.980 140.435 176.477 1.00 71.96 15 GLU S N 1
ATOM 7880 C CA . GLU E 3 29 ? 161.847 139.968 175.399 1.00 71.96 15 GLU S CA 1
ATOM 7881 C C . GLU E 3 29 ? 162.512 141.130 174.673 1.00 71.96 15 GLU S C 1
ATOM 7882 O O . GLU E 3 29 ? 163.683 141.032 174.291 1.00 71.96 15 GLU S O 1
ATOM 7888 N N . TYR E 3 30 ? 161.787 142.230 174.476 1.00 70.90 16 TYR S N 1
ATOM 7889 C CA . TYR E 3 30 ? 162.334 143.428 173.857 1.00 70.90 16 TYR S CA 1
ATOM 7890 C C . TYR E 3 30 ? 163.033 144.342 174.854 1.00 70.90 16 TYR S C 1
ATOM 7891 O O . TYR E 3 30 ? 163.555 145.387 174.455 1.00 70.90 16 TYR S O 1
ATOM 7900 N N . GLY E 3 31 ? 163.061 143.973 176.131 1.00 63.91 17 GLY S N 1
ATOM 7901 C CA . GLY E 3 31 ? 163.739 144.780 177.135 1.00 63.91 17 GLY S CA 1
ATOM 7902 C C . GLY E 3 31 ? 163.130 146.150 177.341 1.00 63.91 17 GLY S C 1
ATOM 7903 O O . GLY E 3 31 ? 163.860 147.146 177.418 1.00 63.91 17 GLY S O 1
ATOM 7904 N N . LEU E 3 32 ? 161.804 146.224 177.433 1.00 74.86 18 LEU S N 1
ATOM 7905 C CA . LEU E 3 32 ? 161.094 147.489 177.582 1.00 74.86 18 LEU S CA 1
ATOM 7906 C C . LEU E 3 32 ? 160.237 147.416 178.843 1.00 74.86 18 LEU S C 1
ATOM 7907 O O . LEU E 3 32 ? 159.293 146.623 178.914 1.00 74.86 18 LEU S O 1
ATOM 7912 N N . SER E 3 33 ? 160.570 148.240 179.834 1.00 81.39 19 SER S N 1
ATOM 7913 C CA . SER E 3 33 ? 159.845 148.236 181.098 1.00 81.39 19 SER S CA 1
ATOM 7914 C C . SER E 3 33 ? 158.430 148.774 180.910 1.00 81.39 19 SER S C 1
ATOM 7915 O O . SER E 3 33 ? 158.181 149.602 180.029 1.00 81.39 19 SER S O 1
ATOM 7918 N N . LEU E 3 34 ? 157.503 148.300 181.747 1.00 79.05 20 LEU S N 1
ATOM 7919 C CA . LEU E 3 34 ? 156.110 148.721 181.630 1.00 79.05 20 LEU S CA 1
ATOM 7920 C C . LEU E 3 34 ? 155.927 150.182 182.025 1.00 79.05 20 LEU S C 1
ATOM 7921 O O . LEU E 3 34 ? 155.082 150.877 181.450 1.00 79.05 20 LEU S O 1
ATOM 7926 N N . ALA E 3 35 ? 156.698 150.665 183.003 1.00 70.71 21 ALA S N 1
ATOM 7927 C CA . ALA E 3 35 ? 156.601 152.068 183.397 1.00 70.71 21 ALA S CA 1
ATOM 7928 C C . ALA E 3 35 ? 157.001 152.990 182.251 1.00 70.71 21 ALA S C 1
ATOM 7929 O O . ALA E 3 35 ? 156.386 154.044 182.044 1.00 70.71 21 ALA S O 1
ATOM 7931 N N . ALA E 3 36 ? 158.038 152.613 181.502 1.00 73.75 22 ALA S N 1
ATOM 7932 C CA . ALA E 3 36 ? 158.417 153.387 180.327 1.00 73.75 22 ALA S CA 1
ATOM 7933 C C . ALA E 3 36 ? 157.310 153.390 179.281 1.00 73.75 22 ALA S C 1
ATOM 7934 O O . ALA E 3 36 ? 157.054 154.426 178.659 1.00 73.75 22 ALA S O 1
ATOM 7936 N N . VAL E 3 37 ? 156.646 152.249 179.076 1.00 75.42 23 VAL S N 1
ATOM 7937 C CA . VAL E 3 37 ? 155.521 152.202 178.145 1.00 75.42 23 VAL S CA 1
ATOM 7938 C C . VAL E 3 37 ? 154.402 153.120 178.618 1.00 75.42 23 VAL S C 1
ATOM 7939 O O . VAL E 3 37 ? 153.757 153.802 177.814 1.00 75.42 23 VAL S O 1
ATOM 7943 N N . ARG E 3 38 ? 154.157 153.153 179.931 1.00 77.94 24 ARG S N 1
ATOM 7944 C CA . ARG E 3 38 ? 153.171 154.078 180.482 1.00 77.94 24 ARG S CA 1
ATOM 7945 C C . ARG E 3 38 ? 153.543 155.521 180.169 1.00 77.94 24 ARG S C 1
ATOM 7946 O O . ARG E 3 38 ? 152.707 156.302 179.699 1.00 77.94 24 ARG S O 1
ATOM 7954 N N . ALA E 3 39 ? 154.804 155.884 180.413 1.00 77.30 25 ALA S N 1
ATOM 7955 C CA . ALA E 3 39 ? 155.247 157.253 180.168 1.00 77.30 25 ALA S CA 1
ATOM 7956 C C . ALA E 3 39 ? 155.122 157.618 178.694 1.00 77.30 25 ALA S C 1
ATOM 7957 O O . ALA E 3 39 ? 154.724 158.739 178.356 1.00 77.30 25 ALA S O 1
ATOM 7959 N N . TYR E 3 40 ? 155.460 156.684 177.802 1.00 93.08 26 TYR S N 1
ATOM 7960 C CA . TYR E 3 40 ? 155.309 156.928 176.370 1.00 93.08 26 TYR S CA 1
ATOM 7961 C C . TYR E 3 40 ? 153.844 157.079 175.979 1.00 93.08 26 TYR S C 1
ATOM 7962 O O . TYR E 3 40 ? 153.512 157.908 175.124 1.00 93.08 26 TYR S O 1
ATOM 7971 N N . VAL E 3 41 ? 152.961 156.278 176.578 1.00 73.23 27 VAL S N 1
ATOM 7972 C CA . VAL E 3 41 ? 151.554 156.292 176.195 1.00 73.23 27 VAL S CA 1
ATOM 7973 C C . VAL E 3 41 ? 150.886 157.586 176.646 1.00 73.23 27 VAL S C 1
ATOM 7974 O O . VAL E 3 41 ? 150.125 158.204 175.892 1.00 73.23 27 VAL S O 1
ATOM 7978 N N . GLU E 3 42 ? 151.167 158.025 177.877 1.00 68.77 28 GLU S N 1
ATOM 7979 C CA . GLU E 3 42 ? 150.499 159.219 178.389 1.00 68.77 28 GLU S CA 1
ATOM 7980 C C . GLU E 3 42 ? 150.973 160.501 177.714 1.00 68.77 28 GLU S C 1
ATOM 7981 O O . GLU E 3 42 ? 150.363 161.555 177.928 1.00 68.77 28 GLU S O 1
ATOM 7987 N N . ILE E 3 43 ? 152.037 160.447 176.908 1.00 67.31 29 ILE S N 1
ATOM 7988 C CA . ILE E 3 43 ? 152.483 161.616 176.158 1.00 67.31 29 ILE S CA 1
ATOM 7989 C C . ILE E 3 43 ? 152.146 161.521 174.678 1.00 67.31 29 ILE S C 1
ATOM 7990 O O . ILE E 3 43 ? 152.335 162.501 173.945 1.00 67.31 29 ILE S O 1
ATOM 7995 N N . GLY E 3 44 ? 151.663 160.373 174.210 1.00 80.77 30 GLY S N 1
ATOM 7996 C CA . GLY E 3 44 ? 151.214 160.259 172.838 1.00 80.77 30 GLY S CA 1
ATOM 7997 C C . GLY E 3 44 ? 152.230 159.723 171.857 1.00 80.77 30 GLY S C 1
ATOM 7998 O O . GLY E 3 44 ? 152.017 159.845 170.646 1.00 80.77 30 GLY S O 1
ATOM 7999 N N . PHE E 3 45 ? 153.329 159.137 172.336 1.00 114.57 31 PHE S N 1
ATOM 8000 C CA . PHE E 3 45 ? 154.317 158.570 171.426 1.00 114.57 31 PHE S CA 1
ATOM 8001 C C . PHE E 3 45 ? 153.756 157.375 170.663 1.00 114.57 31 PHE S C 1
ATOM 8002 O O . PHE E 3 45 ? 154.237 157.059 169.569 1.00 114.57 31 PHE S O 1
ATOM 8010 N N . VAL E 3 46 ? 152.742 156.711 171.212 1.00 123.05 32 VAL S N 1
ATOM 8011 C CA . VAL E 3 46 ? 152.151 155.531 170.591 1.00 123.05 32 VAL S CA 1
ATOM 8012 C C . VAL E 3 46 ? 150.758 155.337 171.174 1.00 123.05 32 VAL S C 1
ATOM 8013 O O . VAL E 3 46 ? 150.529 155.592 172.360 1.00 123.05 32 VAL S O 1
ATOM 8017 N N . GLU E 3 47 ? 149.819 154.895 170.337 1.00 95.05 33 GLU S N 1
ATOM 8018 C CA . GLU E 3 47 ? 148.432 154.726 170.754 1.00 95.05 33 GLU S CA 1
ATOM 8019 C C . GLU E 3 47 ? 148.087 153.251 170.901 1.00 95.05 33 GLU S C 1
ATOM 8020 O O . GLU E 3 47 ? 148.133 152.508 169.910 1.00 95.05 33 GLU S O 1
ATOM 8026 N N . PRO E 3 48 ? 147.737 152.786 172.110 1.00 80.09 34 PRO S N 1
ATOM 8027 C CA . PRO E 3 48 ? 147.377 151.373 172.290 1.00 80.09 34 PRO S CA 1
ATOM 8028 C C . PRO E 3 48 ? 145.902 151.090 172.052 1.00 80.09 34 PRO S C 1
ATOM 8029 O O . PRO E 3 48 ? 145.129 151.995 171.720 1.00 80.09 34 PRO S O 1
ATOM 8033 N N . LEU E 3 49 ? 145.506 149.829 172.221 1.00 69.03 35 LEU S N 1
ATOM 8034 C CA . LEU E 3 49 ? 144.113 149.403 172.124 1.00 69.03 35 LEU S CA 1
ATOM 8035 C C . LEU E 3 49 ? 143.667 148.937 173.504 1.00 69.03 35 LEU S C 1
ATOM 8036 O O . LEU E 3 49 ? 144.023 147.836 173.938 1.00 69.03 35 LEU S O 1
ATOM 8041 N N . GLU E 3 50 ? 142.888 149.774 174.192 1.00 57.64 36 GLU S N 1
ATOM 8042 C CA . GLU E 3 50 ? 142.510 149.473 175.571 1.00 57.64 36 GLU S CA 1
ATOM 8043 C C . GLU E 3 50 ? 141.453 148.377 175.645 1.00 57.64 36 GLU S C 1
ATOM 8044 O O . GLU E 3 50 ? 141.529 147.494 176.507 1.00 57.64 36 GLU S O 1
ATOM 8050 N N . VAL E 3 51 ? 140.458 148.417 174.758 1.00 49.63 37 VAL S N 1
ATOM 8051 C CA . VAL E 3 51 ? 139.333 147.493 174.851 1.00 49.63 37 VAL S CA 1
ATOM 8052 C C . VAL E 3 51 ? 139.815 146.072 174.592 1.00 49.63 37 VAL S C 1
ATOM 8053 O O . VAL E 3 51 ? 140.445 145.789 173.565 1.00 49.63 37 VAL S O 1
ATOM 8057 N N . GLY E 3 52 ? 139.530 145.171 175.529 1.00 45.55 38 GLY S N 1
ATOM 8058 C CA . GLY E 3 52 ? 138.834 145.526 176.752 1.00 45.55 38 GLY S CA 1
ATOM 8059 C C . GLY E 3 52 ? 139.687 145.393 177.999 1.00 45.55 38 GLY S C 1
ATOM 8060 O O . GLY E 3 52 ? 139.251 145.739 179.098 1.00 45.55 38 GLY S O 1
ATOM 8061 N N . GLY E 3 53 ? 140.907 144.890 177.831 1.00 47.24 39 GLY S N 1
ATOM 8062 C CA . GLY E 3 53 ? 141.797 144.694 178.958 1.00 47.24 39 GLY S CA 1
ATOM 8063 C C . GLY E 3 53 ? 142.981 145.638 178.995 1.00 47.24 39 GLY S C 1
ATOM 8064 O O . GLY E 3 53 ? 142.829 146.831 179.274 1.00 47.24 39 GLY S O 1
ATOM 8065 N N . ALA E 3 54 ? 144.167 145.115 178.696 1.00 61.82 40 ALA S N 1
ATOM 8066 C CA . ALA E 3 54 ? 145.400 145.882 178.803 1.00 61.82 40 ALA S CA 1
ATOM 8067 C C . ALA E 3 54 ? 145.695 146.576 177.474 1.00 61.82 40 ALA S C 1
ATOM 8068 O O . ALA E 3 54 ? 144.881 146.575 176.546 1.00 61.82 40 ALA S O 1
ATOM 8070 N N . TRP E 3 55 ? 146.880 147.168 177.365 1.00 70.15 41 TRP S N 1
ATOM 8071 C CA . TRP E 3 55 ? 147.302 147.847 176.150 1.00 70.15 41 TRP S CA 1
ATOM 8072 C C . TRP E 3 55 ? 147.771 146.826 175.117 1.00 70.15 41 TRP S C 1
ATOM 8073 O O . TRP E 3 55 ? 148.152 145.702 175.450 1.00 70.15 41 TRP S O 1
ATOM 8084 N N . TYR E 3 56 ? 147.745 147.235 173.850 1.00 66.00 42 TYR S N 1
ATOM 8085 C CA . TYR E 3 56 ? 148.150 146.356 172.757 1.00 66.00 42 TYR S CA 1
ATOM 8086 C C . TYR E 3 56 ? 148.757 147.208 171.655 1.00 66.00 42 TYR S C 1
ATOM 8087 O O . TYR E 3 56 ? 148.272 148.313 171.390 1.00 66.00 42 TYR S O 1
ATOM 8096 N N . PHE E 3 57 ? 149.808 146.702 171.017 1.00 86.05 43 PHE S N 1
ATOM 8097 C CA . PHE E 3 57 ? 150.560 147.464 170.033 1.00 86.05 43 PHE S CA 1
ATOM 8098 C C . PHE E 3 57 ? 150.916 146.604 168.826 1.00 86.05 43 PHE S C 1
ATOM 8099 O O . PHE E 3 57 ? 150.962 145.373 168.898 1.00 86.05 43 PHE S O 1
ATOM 8107 N N . ARG E 3 58 ? 151.165 147.279 167.707 1.00 94.56 44 ARG S N 1
ATOM 8108 C CA . ARG E 3 58 ? 151.661 146.642 166.498 1.00 94.56 44 ARG S CA 1
ATOM 8109 C C . ARG E 3 58 ? 153.147 146.319 166.651 1.00 94.56 44 ARG S C 1
ATOM 8110 O O . ARG E 3 58 ? 153.830 146.823 167.547 1.00 94.56 44 ARG S O 1
ATOM 8118 N N . GLU E 3 59 ? 153.646 145.454 165.766 1.00 116.11 45 GLU S N 1
ATOM 8119 C CA . GLU E 3 59 ? 155.044 145.042 165.849 1.00 116.11 45 GLU S CA 1
ATOM 8120 C C . GLU E 3 59 ? 155.984 146.224 165.637 1.00 116.11 45 GLU S C 1
ATOM 8121 O O . GLU E 3 59 ? 156.957 146.394 166.381 1.00 116.11 45 GLU S O 1
ATOM 8127 N N . GLU E 3 60 ? 155.712 147.057 164.628 1.00 145.00 46 GLU S N 1
ATOM 8128 C CA . GLU E 3 60 ? 156.535 148.246 164.441 1.00 145.00 46 GLU S CA 1
ATOM 8129 C C . GLU E 3 60 ? 156.184 149.348 165.427 1.00 145.00 46 GLU S C 1
ATOM 8130 O O . GLU E 3 60 ? 156.977 150.280 165.602 1.00 145.00 46 GLU S O 1
ATOM 8136 N N . ASP E 3 61 ? 155.016 149.275 166.069 1.00 141.70 47 ASP S N 1
ATOM 8137 C CA . ASP E 3 61 ? 154.736 150.198 167.163 1.00 141.70 47 ASP S CA 1
ATOM 8138 C C . ASP E 3 61 ? 155.670 149.955 168.342 1.00 141.70 47 ASP S C 1
ATOM 8139 O O . ASP E 3 61 ? 156.151 150.913 168.957 1.00 141.70 47 ASP S O 1
ATOM 8144 N N . LEU E 3 62 ? 155.951 148.691 168.663 1.00 133.34 48 LEU S N 1
ATOM 8145 C CA . LEU E 3 62 ? 156.903 148.353 169.710 1.00 133.34 48 LEU S CA 1
ATOM 8146 C C . LEU E 3 62 ? 158.346 148.590 169.294 1.00 133.34 48 LEU S C 1
ATOM 8147 O O . LEU E 3 62 ? 159.237 148.580 170.151 1.00 133.34 48 LEU S O 1
ATOM 8152 N N . LEU E 3 63 ? 158.603 148.790 168.005 1.00 143.52 49 LEU S N 1
ATOM 8153 C CA . LEU E 3 63 ? 159.939 149.121 167.535 1.00 143.52 49 LEU S CA 1
ATOM 8154 C C . LEU E 3 63 ? 160.271 150.597 167.665 1.00 143.52 49 LEU S C 1
ATOM 8155 O O . LEU E 3 63 ? 161.451 150.950 167.683 1.00 143.52 49 LEU S O 1
ATOM 8160 N N . ARG E 3 64 ? 159.260 151.465 167.752 1.00 159.23 50 ARG S N 1
ATOM 8161 C CA . ARG E 3 64 ? 159.529 152.887 167.916 1.00 159.23 50 ARG S CA 1
ATOM 8162 C C . ARG E 3 64 ? 160.062 153.225 169.302 1.00 159.23 50 ARG S C 1
ATOM 8163 O O . ARG E 3 64 ? 161.070 153.932 169.403 1.00 159.23 50 ARG S O 1
ATOM 8171 N N . MET E 3 65 ? 159.446 152.725 170.376 1.00 129.96 51 MET S N 1
ATOM 8172 C CA . MET E 3 65 ? 160.071 152.939 171.673 1.00 129.96 51 MET S CA 1
ATOM 8173 C C . MET E 3 65 ? 161.267 152.024 171.887 1.00 129.96 51 MET S C 1
ATOM 8174 O O . MET E 3 65 ? 162.095 152.306 172.760 1.00 129.96 51 MET S O 1
ATOM 8179 N N . ALA E 3 66 ? 161.398 150.961 171.089 1.00 118.92 52 ALA S N 1
ATOM 8180 C CA . ALA E 3 66 ? 162.631 150.185 171.094 1.00 118.92 52 ALA S CA 1
ATOM 8181 C C . ALA E 3 66 ? 163.796 151.008 170.566 1.00 118.92 52 ALA S C 1
ATOM 8182 O O . ALA E 3 66 ? 164.896 150.946 171.125 1.00 118.92 52 ALA S O 1
ATOM 8184 N N . LYS E 3 67 ? 163.575 151.780 169.500 1.00 116.80 53 LYS S N 1
ATOM 8185 C CA . LYS E 3 67 ? 164.563 152.770 169.086 1.00 116.80 53 LYS S CA 1
ATOM 8186 C C . LYS E 3 67 ? 164.745 153.833 170.161 1.00 116.80 53 LYS S C 1
ATOM 8187 O O . LYS E 3 67 ? 165.872 154.231 170.473 1.00 116.80 53 LYS S O 1
ATOM 8193 N N . ALA E 3 68 ? 163.636 154.299 170.742 1.00 110.96 54 ALA S N 1
ATOM 8194 C CA . ALA E 3 68 ? 163.688 155.373 171.725 1.00 110.96 54 ALA S CA 1
ATOM 8195 C C . ALA E 3 68 ? 164.436 154.979 172.993 1.00 110.96 54 ALA S C 1
ATOM 8196 O O . ALA E 3 68 ? 165.161 155.810 173.550 1.00 110.96 54 ALA S O 1
ATOM 8198 N N . GLU E 3 69 ? 164.283 153.741 173.463 1.00 101.79 55 GLU S N 1
ATOM 8199 C CA . GLU E 3 69 ? 164.950 153.293 174.679 1.00 101.79 55 GLU S CA 1
ATOM 8200 C C . GLU E 3 69 ? 166.407 152.912 174.453 1.00 101.79 55 GLU S C 1
ATOM 8201 O O . GLU E 3 69 ? 167.102 152.580 175.418 1.00 101.79 55 GLU S O 1
ATOM 8207 N N . ARG E 3 70 ? 166.884 152.947 173.208 1.00 101.19 56 ARG S N 1
ATOM 8208 C CA . ARG E 3 70 ? 168.309 152.833 172.933 1.00 101.19 56 ARG S CA 1
ATOM 8209 C C . ARG E 3 70 ? 169.001 154.184 172.831 1.00 101.19 56 ARG S C 1
ATOM 8210 O O . ARG E 3 70 ? 170.231 154.241 172.931 1.00 101.19 56 ARG S O 1
ATOM 8218 N N . ILE E 3 71 ? 168.243 155.268 172.629 1.00 104.28 57 ILE S N 1
ATOM 8219 C CA . ILE E 3 71 ? 168.811 156.614 172.683 1.00 104.28 57 ILE S CA 1
ATOM 8220 C C . ILE E 3 71 ? 168.798 157.177 174.094 1.00 104.28 57 ILE S C 1
ATOM 8221 O O . ILE E 3 71 ? 169.337 158.267 174.324 1.00 104.28 57 ILE S O 1
ATOM 8226 N N . ARG E 3 72 ? 168.206 156.462 175.052 1.00 114.91 58 ARG S N 1
ATOM 8227 C CA . ARG E 3 72 ? 168.281 156.842 176.457 1.00 114.91 58 ARG S CA 1
ATOM 8228 C C . ARG E 3 72 ? 169.601 156.452 177.103 1.00 114.91 58 ARG S C 1
ATOM 8229 O O . ARG E 3 72 ? 169.855 156.854 178.244 1.00 114.91 58 ARG S O 1
ATOM 8237 N N . LYS E 3 73 ? 170.440 155.682 176.408 1.00 136.89 59 LYS S N 1
ATOM 8238 C CA . LYS E 3 73 ? 171.647 155.142 177.017 1.00 136.89 59 LYS S CA 1
ATOM 8239 C C . LYS E 3 73 ? 172.688 156.210 177.325 1.00 136.89 59 LYS S C 1
ATOM 8240 O O . LYS E 3 73 ? 173.634 155.927 178.068 1.00 136.89 59 LYS S O 1
ATOM 8246 N N . ASP E 3 74 ? 172.547 157.417 176.777 1.00 130.79 60 ASP S N 1
ATOM 8247 C CA . ASP E 3 74 ? 173.406 158.534 177.145 1.00 130.79 60 ASP S CA 1
ATOM 8248 C C . ASP E 3 74 ? 172.631 159.651 177.833 1.00 130.79 60 ASP S C 1
ATOM 8249 O O . ASP E 3 74 ? 172.910 159.964 178.992 1.00 130.79 60 ASP S O 1
ATOM 8254 N N . LEU E 3 75 ? 171.633 160.225 177.160 1.00 126.51 61 LEU S N 1
ATOM 8255 C CA . LEU E 3 75 ? 170.791 161.322 177.632 1.00 126.51 61 LEU S CA 1
ATOM 8256 C C . LEU E 3 75 ? 169.726 161.541 176.563 1.00 126.51 61 LEU S C 1
ATOM 8257 O O . LEU E 3 75 ? 169.940 161.202 175.395 1.00 126.51 61 LEU S O 1
ATOM 8262 N N . GLY E 3 76 ? 168.578 162.098 176.956 1.00 125.26 62 GLY S N 1
ATOM 8263 C CA . GLY E 3 76 ? 168.259 162.509 178.312 1.00 125.26 62 GLY S CA 1
ATOM 8264 C C . GLY E 3 76 ? 166.924 161.987 178.814 1.00 125.26 62 GLY S C 1
ATOM 8265 O O . GLY E 3 76 ? 166.725 160.781 178.955 1.00 125.26 62 GLY S O 1
ATOM 8266 N N . ALA E 3 77 ? 166.011 162.914 179.091 1.00 120.13 63 ALA S N 1
ATOM 8267 C CA . ALA E 3 77 ? 164.717 162.597 179.682 1.00 120.13 63 ALA S CA 1
ATOM 8268 C C . ALA E 3 77 ? 163.841 161.829 178.688 1.00 120.13 63 ALA S C 1
ATOM 8269 O O . ALA E 3 77 ? 164.277 161.400 177.616 1.00 120.13 63 ALA S O 1
ATOM 8271 N N . ASN E 3 78 ? 162.571 161.651 179.060 1.00 114.16 64 ASN S N 1
ATOM 8272 C CA . ASN E 3 78 ? 161.654 160.735 178.391 1.00 114.16 64 ASN S CA 1
ATOM 8273 C C . ASN E 3 78 ? 161.289 161.139 176.964 1.00 114.16 64 ASN S C 1
ATOM 8274 O O . ASN E 3 78 ? 160.931 160.260 176.173 1.00 114.16 64 ASN S O 1
ATOM 8279 N N . LEU E 3 79 ? 161.366 162.421 176.607 1.00 97.15 65 LEU S N 1
ATOM 8280 C CA . LEU E 3 79 ? 160.763 162.920 175.374 1.00 97.15 65 LEU S CA 1
ATOM 8281 C C . LEU E 3 79 ? 161.694 162.830 174.166 1.00 97.15 65 LEU S C 1
ATOM 8282 O O . LEU E 3 79 ? 161.525 163.583 173.199 1.00 97.15 65 LEU S O 1
ATOM 8287 N N . ILE E 3 80 ? 162.654 161.901 174.183 1.00 108.44 66 ILE S N 1
ATOM 8288 C CA . ILE E 3 80 ? 163.492 161.671 173.010 1.00 108.44 66 ILE S CA 1
ATOM 8289 C C . ILE E 3 80 ? 162.677 161.254 171.795 1.00 108.44 66 ILE S C 1
ATOM 8290 O O . ILE E 3 80 ? 163.155 161.382 170.660 1.00 108.44 66 ILE S O 1
ATOM 8295 N N . GLY E 3 81 ? 161.443 160.788 172.002 1.00 110.08 67 GLY S N 1
ATOM 8296 C CA . GLY E 3 81 ? 160.573 160.494 170.875 1.00 110.08 67 GLY S CA 1
ATOM 8297 C C . GLY E 3 81 ? 160.344 161.698 169.982 1.00 110.08 67 GLY S C 1
ATOM 8298 O O . GLY E 3 81 ? 160.019 161.553 168.800 1.00 110.08 67 GLY S O 1
ATOM 8299 N N . ALA E 3 82 ? 160.509 162.906 170.533 1.00 101.28 68 ALA S N 1
ATOM 8300 C CA . ALA E 3 82 ? 160.435 164.104 169.703 1.00 101.28 68 ALA S CA 1
ATOM 8301 C C . ALA E 3 82 ? 161.498 164.090 168.615 1.00 101.28 68 ALA S C 1
ATOM 8302 O O . ALA E 3 82 ? 161.211 164.426 167.461 1.00 101.28 68 ALA S O 1
ATOM 8304 N N . ALA E 3 83 ? 162.724 163.701 168.959 1.00 129.27 69 ALA S N 1
ATOM 8305 C CA . ALA E 3 83 ? 163.765 163.494 167.961 1.00 129.27 69 ALA S CA 1
ATOM 8306 C C . ALA E 3 83 ? 163.528 162.248 167.121 1.00 129.27 69 ALA S C 1
ATOM 8307 O O . ALA E 3 83 ? 164.157 162.103 166.067 1.00 129.27 69 ALA S O 1
ATOM 8309 N N . LEU E 3 84 ? 162.641 161.356 167.555 1.00 133.57 70 LEU S N 1
ATOM 8310 C CA . LEU E 3 84 ? 162.277 160.164 166.798 1.00 133.57 70 LEU S CA 1
ATOM 8311 C C . LEU E 3 84 ? 161.136 160.407 165.827 1.00 133.57 70 LEU S C 1
ATOM 8312 O O . LEU E 3 84 ? 161.193 159.936 164.688 1.00 133.57 70 LEU S O 1
ATOM 8317 N N . VAL E 3 85 ? 160.094 161.127 166.253 1.00 141.19 71 VAL S N 1
ATOM 8318 C CA . VAL E 3 85 ? 158.994 161.461 165.351 1.00 141.19 71 VAL S CA 1
ATOM 8319 C C . VAL E 3 85 ? 159.517 162.242 164.152 1.00 141.19 71 VAL S C 1
ATOM 8320 O O . VAL E 3 85 ? 159.091 162.028 163.011 1.00 141.19 71 VAL S O 1
ATOM 8324 N N . VAL E 3 86 ? 160.456 163.158 164.395 1.00 128.35 72 VAL S N 1
ATOM 8325 C CA . VAL E 3 86 ? 161.118 163.846 163.292 1.00 128.35 72 VAL S CA 1
ATOM 8326 C C . VAL E 3 86 ? 161.970 162.867 162.493 1.00 128.35 72 VAL S C 1
ATOM 8327 O O . VAL E 3 86 ? 162.007 162.918 161.257 1.00 128.35 72 VAL S O 1
ATOM 8331 N N . GLU E 3 87 ? 162.657 161.949 163.183 1.00 140.52 73 GLU S N 1
ATOM 8332 C CA . GLU E 3 87 ? 163.550 161.018 162.498 1.00 140.52 73 GLU S CA 1
ATOM 8333 C C . GLU E 3 87 ? 162.787 160.117 161.534 1.00 140.52 73 GLU S C 1
ATOM 8334 O O . GLU E 3 87 ? 163.217 159.915 160.393 1.00 140.52 73 GLU S O 1
ATOM 8340 N N . ILE E 3 88 ? 161.658 159.561 161.974 1.00 139.70 74 ILE S N 1
ATOM 8341 C CA . ILE E 3 88 ? 160.828 158.798 161.049 1.00 139.70 74 ILE S CA 1
ATOM 8342 C C . ILE E 3 88 ? 160.214 159.720 160.002 1.00 139.70 74 ILE S C 1
ATOM 8343 O O . ILE E 3 88 ? 159.906 159.283 158.887 1.00 139.70 74 ILE S O 1
ATOM 8348 N N . LEU E 3 89 ? 160.029 161.001 160.335 1.00 132.33 75 LEU S N 1
ATOM 8349 C CA . LEU E 3 89 ? 159.642 161.978 159.323 1.00 132.33 75 LEU S CA 1
ATOM 8350 C C . LEU E 3 89 ? 160.843 162.430 158.504 1.00 132.33 75 LEU S C 1
ATOM 8351 O O . LEU E 3 89 ? 160.676 163.009 157.424 1.00 132.33 75 LEU S O 1
ATOM 8356 N N . GLU E 3 90 ? 162.057 162.180 159.001 1.00 128.10 76 GLU S N 1
ATOM 8357 C CA . GLU E 3 90 ? 163.257 162.538 158.253 1.00 128.10 76 GLU S CA 1
ATOM 8358 C C . GLU E 3 90 ? 163.482 161.585 157.087 1.00 128.10 76 GLU S C 1
ATOM 8359 O O . GLU E 3 90 ? 163.898 162.007 156.001 1.00 128.10 76 GLU S O 1
ATOM 8365 N N . ARG E 3 91 ? 163.218 160.299 157.293 1.00 147.16 77 ARG S N 1
ATOM 8366 C CA . ARG E 3 91 ? 163.392 159.293 156.251 1.00 147.16 77 ARG S CA 1
ATOM 8367 C C . ARG E 3 91 ? 162.434 159.529 155.088 1.00 147.16 77 ARG S C 1
ATOM 8368 O O . ARG E 3 91 ? 161.400 160.178 155.246 1.00 147.16 77 ARG S O 1
ATOM 8376 N N . MET F 3 15 ? 189.852 202.696 163.784 1.00 90.80 1 MET T N 1
ATOM 8377 C CA . MET F 3 15 ? 190.078 201.988 162.529 1.00 90.80 1 MET T CA 1
ATOM 8378 C C . MET F 3 15 ? 189.889 200.485 162.707 1.00 90.80 1 MET T C 1
ATOM 8379 O O . MET F 3 15 ? 190.826 199.704 162.536 1.00 90.80 1 MET T O 1
ATOM 8384 N N . LEU F 3 16 ? 188.668 200.090 163.053 1.00 68.52 2 LEU T N 1
ATOM 8385 C CA . LEU F 3 16 ? 188.319 198.699 163.292 1.00 68.52 2 LEU T CA 1
ATOM 8386 C C . LEU F 3 16 ? 186.867 198.449 162.904 1.00 68.52 2 LEU T C 1
ATOM 8387 O O . LEU F 3 16 ? 186.033 199.358 162.964 1.00 68.52 2 LEU T O 1
ATOM 8392 N N . ALA F 3 17 ? 186.571 197.213 162.509 1.00 48.65 3 ALA T N 1
ATOM 8393 C CA . ALA F 3 17 ? 185.249 196.850 162.013 1.00 48.65 3 ALA T CA 1
ATOM 8394 C C . ALA F 3 17 ? 184.505 196.022 163.053 1.00 48.65 3 ALA T C 1
ATOM 8395 O O . ALA F 3 17 ? 185.080 195.114 163.663 1.00 48.65 3 ALA T O 1
ATOM 8397 N N . ARG F 3 18 ? 183.226 196.339 163.252 1.00 36.52 4 ARG T N 1
ATOM 8398 C CA . ARG F 3 18 ? 182.404 195.648 164.246 1.00 36.52 4 ARG T CA 1
ATOM 8399 C C . ARG F 3 18 ? 181.855 194.352 163.646 1.00 36.52 4 ARG T C 1
ATOM 8400 O O . ARG F 3 18 ? 180.717 194.259 163.180 1.00 36.52 4 ARG T O 1
ATOM 8408 N N . SER F 3 19 ? 182.719 193.337 163.635 1.00 44.63 5 SER T N 1
ATOM 8409 C CA . SER F 3 19 ? 182.303 191.971 163.335 1.00 44.63 5 SER T CA 1
ATOM 8410 C C . SER F 3 19 ? 182.516 191.059 164.534 1.00 44.63 5 SER T C 1
ATOM 8411 O O . SER F 3 19 ? 181.544 190.502 165.055 1.00 44.63 5 SER T O 1
ATOM 8414 N N . GLY F 3 20 ? 183.760 190.908 164.991 1.00 60.05 6 GLY T N 1
ATOM 8415 C CA . GLY F 3 20 ? 184.108 190.232 166.229 1.00 60.05 6 GLY T CA 1
ATOM 8416 C C . GLY F 3 20 ? 183.323 188.983 166.569 1.00 60.05 6 GLY T C 1
ATOM 8417 O O . GLY F 3 20 ? 183.134 188.102 165.725 1.00 60.05 6 GLY T O 1
ATOM 8418 N N . TRP F 3 21 ? 182.858 188.908 167.810 1.00 87.72 7 TRP T N 1
ATOM 8419 C CA . TRP F 3 21 ? 182.062 187.783 168.287 1.00 87.72 7 TRP T CA 1
ATOM 8420 C C . TRP F 3 21 ? 181.066 188.347 169.296 1.00 87.72 7 TRP T C 1
ATOM 8421 O O . TRP F 3 21 ? 180.870 189.563 169.394 1.00 87.72 7 TRP T O 1
ATOM 8432 N N . LEU F 3 22 ? 180.421 187.472 170.061 1.00 114.25 8 LEU T N 1
ATOM 8433 C CA . LEU F 3 22 ? 179.455 187.880 171.073 1.00 114.25 8 LEU T CA 1
ATOM 8434 C C . LEU F 3 22 ? 180.032 187.639 172.461 1.00 114.25 8 LEU T C 1
ATOM 8435 O O . LEU F 3 22 ? 180.389 186.506 172.802 1.00 114.25 8 LEU T O 1
ATOM 8440 N N . SER F 3 23 ? 180.111 188.700 173.260 1.00 119.43 9 SER T N 1
ATOM 8441 C CA . SER F 3 23 ? 180.652 188.608 174.609 1.00 119.43 9 SER T CA 1
ATOM 8442 C C . SER F 3 23 ? 179.552 188.170 175.575 1.00 119.43 9 SER T C 1
ATOM 8443 O O . SER F 3 23 ? 178.448 187.794 175.173 1.00 119.43 9 SER T O 1
ATOM 8446 N N . LEU F 3 24 ? 179.840 188.246 176.875 1.00 126.33 10 LEU T N 1
ATOM 8447 C CA . LEU F 3 24 ? 178.928 187.784 177.911 1.00 126.33 10 LEU T CA 1
ATOM 8448 C C . LEU F 3 24 ? 177.896 188.839 178.293 1.00 126.33 10 LEU T C 1
ATOM 8449 O O . LEU F 3 24 ? 177.184 188.668 179.289 1.00 126.33 10 LEU T O 1
ATOM 8454 N N . GLU F 3 25 ? 177.805 189.923 177.525 1.00 127.81 11 GLU T N 1
ATOM 8455 C CA . GLU F 3 25 ? 176.769 190.931 177.709 1.00 127.81 11 GLU T CA 1
ATOM 8456 C C . GLU F 3 25 ? 175.600 190.756 176.753 1.00 127.81 11 GLU T C 1
ATOM 8457 O O . GLU F 3 25 ? 174.467 191.103 177.105 1.00 127.81 11 GLU T O 1
ATOM 8463 N N . ALA F 3 26 ? 175.846 190.213 175.559 1.00 110.98 12 ALA T N 1
ATOM 8464 C CA . ALA F 3 26 ? 174.782 189.948 174.600 1.00 110.98 12 ALA T CA 1
ATOM 8465 C C . ALA F 3 26 ? 173.888 188.788 175.018 1.00 110.98 12 ALA T C 1
ATOM 8466 O O . ALA F 3 26 ? 172.852 188.568 174.381 1.00 110.98 12 ALA T O 1
ATOM 8468 N N . LEU F 3 27 ? 174.272 188.036 176.052 1.00 88.12 13 LEU T N 1
ATOM 8469 C CA . LEU F 3 27 ? 173.454 186.915 176.506 1.00 88.12 13 LEU T CA 1
ATOM 8470 C C . LEU F 3 27 ? 172.095 187.384 177.014 1.00 88.12 13 LEU T C 1
ATOM 8471 O O . LEU F 3 27 ? 171.076 186.724 176.782 1.00 88.12 13 LEU T O 1
ATOM 8476 N N . SER F 3 28 ? 172.059 188.524 177.709 1.00 84.90 14 SER T N 1
ATOM 8477 C CA . SER F 3 28 ? 170.828 188.952 178.367 1.00 84.90 14 SER T CA 1
ATOM 8478 C C . SER F 3 28 ? 169.780 189.433 177.370 1.00 84.90 14 SER T C 1
ATOM 8479 O O . SER F 3 28 ? 168.586 189.446 177.689 1.00 84.90 14 SER T O 1
ATOM 8482 N N . GLU F 3 29 ? 170.199 189.834 176.167 1.00 87.32 15 GLU T N 1
ATOM 8483 C CA . GLU F 3 29 ? 169.242 190.329 175.183 1.00 87.32 15 GLU T CA 1
ATOM 8484 C C . GLU F 3 29 ? 168.295 189.233 174.712 1.00 87.32 15 GLU T C 1
ATOM 8485 O O . GLU F 3 29 ? 167.134 189.515 174.392 1.00 87.32 15 GLU T O 1
ATOM 8491 N N . TYR F 3 30 ? 168.762 187.987 174.665 1.00 99.77 16 TYR T N 1
ATOM 8492 C CA . TYR F 3 30 ? 167.972 186.874 174.161 1.00 99.77 16 TYR T CA 1
ATOM 8493 C C . TYR F 3 30 ? 167.337 186.048 175.274 1.00 99.77 16 TYR T C 1
ATOM 8494 O O . TYR F 3 30 ? 166.793 184.973 175.000 1.00 99.77 16 TYR T O 1
ATOM 8503 N N . GLY F 3 31 ? 167.391 186.523 176.514 1.00 68.98 17 GLY T N 1
ATOM 8504 C CA . GLY F 3 31 ? 166.747 185.826 177.619 1.00 68.98 17 GLY T CA 1
ATOM 8505 C C . GLY F 3 31 ? 167.303 184.448 177.904 1.00 68.98 17 GLY T C 1
ATOM 8506 O O . GLY F 3 31 ? 166.533 183.507 178.135 1.00 68.98 17 GLY T O 1
ATOM 8507 N N . LEU F 3 32 ? 168.625 184.305 177.892 1.00 73.39 18 LEU T N 1
ATOM 8508 C CA . LEU F 3 32 ? 169.278 183.020 178.116 1.00 73.39 18 LEU T CA 1
ATOM 8509 C C . LEU F 3 32 ? 169.892 183.001 179.512 1.00 73.39 18 LEU T C 1
ATOM 8510 O O . LEU F 3 32 ? 170.618 183.928 179.888 1.00 73.39 18 LEU T O 1
ATOM 8515 N N . SER F 3 33 ? 169.600 181.951 180.275 1.00 117.21 19 SER T N 1
ATOM 8516 C CA . SER F 3 33 ? 170.271 181.754 181.551 1.00 117.21 19 SER T CA 1
ATOM 8517 C C . SER F 3 33 ? 171.682 181.228 181.316 1.00 117.21 19 SER T C 1
ATOM 8518 O O . SER F 3 33 ? 171.889 180.285 180.547 1.00 117.21 19 SER T O 1
ATOM 8521 N N . LEU F 3 34 ? 172.659 181.847 181.985 1.00 141.94 20 LEU T N 1
ATOM 8522 C CA . LEU F 3 34 ? 174.054 181.497 181.738 1.00 141.94 20 LEU T CA 1
ATOM 8523 C C . LEU F 3 34 ? 174.377 180.087 182.212 1.00 141.94 20 LEU T C 1
ATOM 8524 O O . LEU F 3 34 ? 175.348 179.485 181.740 1.00 141.94 20 LEU T O 1
ATOM 8529 N N . ALA F 3 35 ? 173.587 179.546 183.143 1.00 143.11 21 ALA T N 1
ATOM 8530 C CA . ALA F 3 35 ? 173.764 178.154 183.538 1.00 143.11 21 ALA T CA 1
ATOM 8531 C C . ALA F 3 35 ? 173.502 177.217 182.365 1.00 143.11 21 ALA T C 1
ATOM 8532 O O . ALA F 3 35 ? 174.250 176.256 182.147 1.00 143.11 21 ALA T O 1
ATOM 8534 N N . ALA F 3 36 ? 172.448 177.489 181.592 1.00 138.28 22 ALA T N 1
ATOM 8535 C CA . ALA F 3 36 ? 172.181 176.700 180.394 1.00 138.28 22 ALA T CA 1
ATOM 8536 C C . ALA F 3 36 ? 173.287 176.873 179.363 1.00 138.28 22 ALA T C 1
ATOM 8537 O O . ALA F 3 36 ? 173.645 175.919 178.663 1.00 138.28 22 ALA T O 1
ATOM 8539 N N . VAL F 3 37 ? 173.838 178.085 179.253 1.00 133.81 23 VAL T N 1
ATOM 8540 C CA . VAL F 3 37 ? 174.955 178.310 178.342 1.00 133.81 23 VAL T CA 1
ATOM 8541 C C . VAL F 3 37 ? 176.146 177.447 178.738 1.00 133.81 23 VAL T C 1
ATOM 8542 O O . VAL F 3 37 ? 176.741 176.761 177.896 1.00 133.81 23 VAL T O 1
ATOM 8546 N N . ARG F 3 38 ? 176.501 177.455 180.027 1.00 158.85 24 ARG T N 1
ATOM 8547 C CA . ARG F 3 38 ? 177.602 176.626 180.504 1.00 158.85 24 ARG T CA 1
ATOM 8548 C C . ARG F 3 38 ? 177.328 175.148 180.278 1.00 158.85 24 ARG T C 1
ATOM 8549 O O . ARG F 3 38 ? 178.223 174.408 179.856 1.00 158.85 24 ARG T O 1
ATOM 8557 N N . ALA F 3 39 ? 176.100 174.699 180.547 1.00 141.45 25 ALA T N 1
ATOM 8558 C CA . ALA F 3 39 ? 175.762 173.291 180.371 1.00 141.45 25 ALA T CA 1
ATOM 8559 C C . ALA F 3 39 ? 175.870 172.867 178.910 1.00 141.45 25 ALA T C 1
ATOM 8560 O O . ALA F 3 39 ? 176.378 171.782 178.610 1.00 141.45 25 ALA T O 1
ATOM 8562 N N . TYR F 3 40 ? 175.392 173.706 177.986 1.00 124.87 26 TYR T N 1
ATOM 8563 C CA . TYR F 3 40 ? 175.430 173.337 176.573 1.00 124.87 26 TYR T CA 1
ATOM 8564 C C . TYR F 3 40 ? 176.838 173.439 176.001 1.00 124.87 26 TYR T C 1
ATOM 8565 O O . TYR F 3 40 ? 177.177 172.735 175.042 1.00 124.87 26 TYR T O 1
ATOM 8574 N N . VAL F 3 41 ? 177.676 174.311 176.565 1.00 129.27 27 VAL T N 1
ATOM 8575 C CA . VAL F 3 41 ? 179.094 174.277 176.215 1.00 129.27 27 VAL T CA 1
ATOM 8576 C C . VAL F 3 41 ? 179.744 173.002 176.738 1.00 129.27 27 VAL T C 1
ATOM 8577 O O . VAL F 3 41 ? 180.563 172.376 176.053 1.00 129.27 27 VAL T O 1
ATOM 8581 N N . GLU F 3 42 ? 179.384 172.591 177.955 1.00 111.36 28 GLU T N 1
ATOM 8582 C CA . GLU F 3 42 ? 179.997 171.425 178.578 1.00 111.36 28 GLU T CA 1
ATOM 8583 C C . GLU F 3 42 ? 179.564 170.124 177.912 1.00 111.36 28 GLU T C 1
ATOM 8584 O O . GLU F 3 42 ? 180.341 169.164 177.894 1.00 111.36 28 GLU T O 1
ATOM 8590 N N . ILE F 3 43 ? 178.346 170.071 177.360 1.00 114.84 29 ILE T N 1
ATOM 8591 C CA . ILE F 3 43 ? 177.910 168.898 176.605 1.00 114.84 29 ILE T CA 1
ATOM 8592 C C . ILE F 3 43 ? 178.290 168.978 175.133 1.00 114.84 29 ILE T C 1
ATOM 8593 O O . ILE F 3 43 ? 178.157 167.976 174.415 1.00 114.84 29 ILE T O 1
ATOM 8598 N N . GLY F 3 44 ? 178.744 170.133 174.655 1.00 115.75 30 GLY T N 1
ATOM 8599 C CA . GLY F 3 44 ? 179.334 170.226 173.337 1.00 115.75 30 GLY T CA 1
ATOM 8600 C C . GLY F 3 44 ? 178.401 170.546 172.191 1.00 115.75 30 GLY T C 1
ATOM 8601 O O . GLY F 3 44 ? 178.715 170.193 171.049 1.00 115.75 30 GLY T O 1
ATOM 8602 N N . PHE F 3 45 ? 177.261 171.192 172.448 1.00 110.41 31 PHE T N 1
ATOM 8603 C CA . PHE F 3 45 ? 176.423 171.639 171.341 1.00 110.41 31 PHE T CA 1
ATOM 8604 C C . PHE F 3 45 ? 177.041 172.812 170.589 1.00 110.41 31 PHE T C 1
ATOM 8605 O O . PHE F 3 45 ? 176.847 172.924 169.374 1.00 110.41 31 PHE T O 1
ATOM 8613 N N . VAL F 3 46 ? 177.790 173.673 171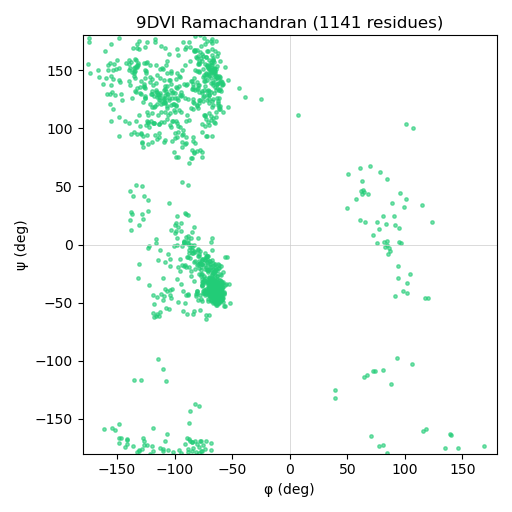.275 1.00 112.28 32 VAL T N 1
ATOM 8614 C CA . VAL F 3 46 ? 178.346 174.876 170.665 1.00 112.28 32 VAL T CA 1
ATOM 8615 C C . VAL F 3 46 ? 179.769 175.058 171.178 1.00 112.28 32 VAL T C 1
ATOM 8616 O O . VAL F 3 46 ? 180.056 174.815 172.353 1.00 112.28 32 VAL T O 1
ATOM 8620 N N . GLU F 3 47 ? 180.665 175.480 170.280 1.00 120.01 33 GLU T N 1
ATOM 8621 C CA . GLU F 3 47 ? 182.073 175.648 170.611 1.00 120.01 33 GLU T CA 1
ATOM 8622 C C . GLU F 3 47 ? 182.328 177.066 171.100 1.00 120.01 33 GLU T C 1
ATOM 8623 O O . GLU F 3 47 ? 181.965 178.025 170.402 1.00 120.01 33 GLU T O 1
ATOM 8629 N N . PRO F 3 48 ? 182.932 177.255 172.277 1.00 127.31 34 PRO T N 1
ATOM 8630 C CA . PRO F 3 48 ? 183.191 178.613 172.767 1.00 127.31 34 PRO T CA 1
ATOM 8631 C C . PRO F 3 48 ? 184.524 179.161 172.286 1.00 127.31 34 PRO T C 1
ATOM 8632 O O . PRO F 3 48 ? 185.227 178.514 171.503 1.00 127.31 34 PRO T O 1
ATOM 8636 N N . LEU F 3 49 ? 184.873 180.359 172.748 1.00 134.17 35 LEU T N 1
ATOM 8637 C CA . LEU F 3 49 ? 186.197 180.941 172.553 1.00 134.17 35 LEU T CA 1
ATOM 8638 C C . LEU F 3 49 ? 186.723 181.377 173.916 1.00 134.17 35 LEU T C 1
ATOM 8639 O O . LEU F 3 49 ? 186.524 182.526 174.324 1.00 134.17 35 LEU T O 1
ATOM 8644 N N . GLU F 3 50 ? 187.395 180.458 174.616 1.00 151.15 36 GLU T N 1
ATOM 8645 C CA . GLU F 3 50 ? 187.851 180.738 175.975 1.00 151.15 36 GLU T CA 1
ATOM 8646 C C . GLU F 3 50 ? 188.943 181.800 175.999 1.00 151.15 36 GLU T C 1
ATOM 8647 O O . GLU F 3 50 ? 189.022 182.595 176.943 1.00 151.15 36 GLU T O 1
ATOM 8653 N N . VAL F 3 51 ? 189.793 181.833 174.973 1.00 153.17 37 VAL T N 1
ATOM 8654 C CA . VAL F 3 51 ? 190.936 182.736 174.979 1.00 153.17 37 VAL T CA 1
ATOM 8655 C C . VAL F 3 51 ? 190.452 184.171 174.819 1.00 153.17 37 VAL T C 1
ATOM 8656 O O . VAL F 3 51 ? 189.681 184.486 173.902 1.00 153.17 37 VAL T O 1
ATOM 8660 N N . GLY F 3 52 ? 190.897 185.049 175.716 1.00 154.02 38 GLY T N 1
ATOM 8661 C CA . GLY F 3 52 ? 191.785 184.664 176.799 1.00 154.02 38 GLY T CA 1
ATOM 8662 C C . GLY F 3 52 ? 191.125 184.663 178.164 1.00 154.02 38 GLY T C 1
ATOM 8663 O O . GLY F 3 52 ? 191.655 184.100 179.121 1.00 154.02 38 GLY T O 1
ATOM 8664 N N . GLY F 3 53 ? 189.959 185.298 178.251 1.00 161.38 39 GLY T N 1
ATOM 8665 C CA . GLY F 3 53 ? 189.219 185.358 179.495 1.00 161.38 39 GLY T CA 1
ATOM 8666 C C . GLY F 3 53 ? 187.899 184.620 179.429 1.00 161.38 39 GLY T C 1
ATOM 8667 O O . GLY F 3 53 ? 187.853 183.395 179.579 1.00 161.38 39 GLY T O 1
ATOM 8668 N N . ALA F 3 54 ? 186.816 185.358 179.205 1.00 150.71 40 ALA T N 1
ATOM 8669 C CA . ALA F 3 54 ? 185.491 184.767 179.091 1.00 150.71 40 ALA T CA 1
ATOM 8670 C C . ALA F 3 54 ? 185.310 184.199 177.684 1.00 150.71 40 ALA T C 1
ATOM 8671 O O . ALA F 3 54 ? 186.244 184.156 176.878 1.00 150.71 40 ALA T O 1
ATOM 8673 N N . TRP F 3 55 ? 184.091 183.777 177.364 1.00 138.27 41 TRP T N 1
ATOM 8674 C CA . TRP F 3 55 ? 183.805 183.124 176.097 1.00 138.27 41 TRP T CA 1
ATOM 8675 C C . TRP F 3 55 ? 183.384 184.145 175.042 1.00 138.27 41 TRP T C 1
ATOM 8676 O O . TRP F 3 55 ? 183.103 185.307 175.341 1.00 138.27 41 TRP T O 1
ATOM 8687 N N . TYR F 3 56 ? 183.345 183.687 173.792 1.00 120.87 42 TYR T N 1
ATOM 8688 C CA . TYR F 3 56 ? 182.930 184.522 172.667 1.00 120.87 42 TYR T CA 1
ATOM 8689 C C . TYR F 3 56 ? 182.216 183.633 171.661 1.00 120.87 42 TYR T C 1
ATOM 8690 O O . TYR F 3 56 ? 182.738 182.577 171.291 1.00 120.87 42 TYR T O 1
ATOM 8699 N N . PHE F 3 57 ? 181.029 184.051 171.229 1.00 118.56 43 PHE T N 1
ATOM 8700 C CA . PHE F 3 57 ? 180.175 183.238 170.377 1.00 118.56 43 PHE T CA 1
ATOM 8701 C C . PHE F 3 57 ? 179.787 183.986 169.107 1.00 118.56 43 PHE T C 1
ATOM 8702 O O . PHE F 3 57 ? 180.023 185.188 168.964 1.00 118.56 43 PHE T O 1
ATOM 8710 N N . ARG F 3 58 ? 179.188 183.243 168.178 1.00 130.33 44 ARG T N 1
ATOM 8711 C CA . ARG F 3 58 ? 178.693 183.782 166.921 1.00 130.33 44 ARG T CA 1
ATOM 8712 C C . ARG F 3 58 ? 177.192 184.063 167.022 1.00 130.33 44 ARG T C 1
ATOM 8713 O O . ARG F 3 58 ? 176.519 183.660 167.974 1.00 130.33 44 ARG T O 1
ATOM 8721 N N . GLU F 3 59 ? 176.668 184.778 166.022 1.00 182.48 45 GLU T N 1
ATOM 8722 C CA . GLU F 3 59 ? 175.255 185.149 166.033 1.00 182.48 45 GLU T CA 1
ATOM 8723 C C . GLU F 3 59 ? 174.353 183.923 165.939 1.00 182.48 45 GLU T C 1
ATOM 8724 O O . GLU F 3 59 ? 173.426 183.762 166.741 1.00 182.48 45 GLU T O 1
ATOM 8730 N N . GLU F 3 60 ? 174.607 183.043 164.966 1.00 171.64 46 GLU T N 1
ATOM 8731 C CA . GLU F 3 60 ? 173.750 181.873 164.806 1.00 171.64 46 GLU T CA 1
ATOM 8732 C C . GLU F 3 60 ? 173.917 180.881 165.950 1.00 171.64 46 GLU T C 1
ATOM 8733 O O . GLU F 3 60 ? 173.055 180.015 166.133 1.00 171.64 46 GLU T O 1
ATOM 8739 N N . ASP F 3 61 ? 174.997 180.994 166.728 1.00 152.33 47 ASP T N 1
ATOM 8740 C CA . ASP F 3 61 ? 175.107 180.207 167.951 1.00 152.33 47 ASP T CA 1
ATOM 8741 C C . ASP F 3 61 ? 174.011 180.577 168.939 1.00 152.33 47 ASP T C 1
ATOM 8742 O O . ASP F 3 61 ? 173.458 179.700 169.613 1.00 152.33 47 ASP T O 1
ATOM 8747 N N . LEU F 3 62 ? 173.683 181.864 169.036 1.00 144.75 48 LEU T N 1
ATOM 8748 C CA . LEU F 3 62 ? 172.590 182.345 169.869 1.00 144.75 48 LEU T CA 1
ATOM 8749 C C . LEU F 3 62 ? 171.239 182.239 169.173 1.00 144.75 48 LEU T C 1
ATOM 8750 O O . LEU F 3 62 ? 170.208 182.516 169.795 1.00 144.75 48 LEU T O 1
ATOM 8755 N N . LEU F 3 63 ? 171.226 181.855 167.897 1.00 143.32 49 LEU T N 1
ATOM 8756 C CA . LEU F 3 63 ? 169.997 181.574 167.167 1.00 143.32 49 LEU T CA 1
ATOM 8757 C C . LEU F 3 63 ? 169.619 180.104 167.191 1.00 143.32 49 LEU T C 1
ATOM 8758 O O . LEU F 3 63 ? 168.429 179.784 167.193 1.00 143.32 49 LEU T O 1
ATOM 8763 N N . ARG F 3 64 ? 170.606 179.206 167.182 1.00 119.19 50 ARG T N 1
ATOM 8764 C CA . ARG F 3 64 ? 170.340 177.800 167.444 1.00 119.19 50 ARG T CA 1
ATOM 8765 C C . ARG F 3 64 ? 169.800 177.588 168.850 1.00 119.19 50 ARG T C 1
ATOM 8766 O O . ARG F 3 64 ? 168.777 176.914 169.014 1.00 119.19 50 ARG T O 1
ATOM 8774 N N . MET F 3 65 ? 170.450 178.174 169.861 1.00 111.90 51 MET T N 1
ATOM 8775 C CA . MET F 3 65 ? 169.973 178.107 171.235 1.00 111.90 51 MET T CA 1
ATOM 8776 C C . MET F 3 65 ? 168.608 178.744 171.406 1.00 111.90 51 MET T C 1
ATOM 8777 O O . MET F 3 65 ? 167.834 178.315 172.270 1.00 111.90 51 MET T O 1
ATOM 8782 N N . ALA F 3 66 ? 168.301 179.759 170.596 1.00 113.38 52 ALA T N 1
ATOM 8783 C CA . ALA F 3 66 ? 166.994 180.404 170.666 1.00 113.38 52 ALA T CA 1
ATOM 8784 C C . ALA F 3 66 ? 165.884 179.445 170.257 1.00 113.38 52 ALA T C 1
ATOM 8785 O O . ALA F 3 66 ? 164.837 179.381 170.911 1.00 113.38 52 ALA T O 1
ATOM 8787 N N . LYS F 3 67 ? 166.092 178.697 169.170 1.00 106.75 53 LYS T N 1
ATOM 8788 C CA . LYS F 3 67 ? 165.143 177.655 168.792 1.00 106.75 53 LYS T CA 1
ATOM 8789 C C . LYS F 3 67 ? 165.130 176.531 169.815 1.00 106.75 53 LYS T C 1
ATOM 8790 O O . LYS F 3 67 ? 164.069 175.997 170.155 1.00 106.75 53 LYS T O 1
ATOM 8796 N N . ALA F 3 68 ? 166.307 176.161 170.320 1.00 93.68 54 ALA T N 1
ATOM 8797 C CA . ALA F 3 68 ? 166.415 175.017 171.215 1.00 93.68 54 ALA T CA 1
ATOM 8798 C C . ALA F 3 68 ? 165.738 175.266 172.549 1.00 93.68 54 ALA T C 1
ATOM 8799 O O . ALA F 3 68 ? 165.249 174.316 173.170 1.00 93.68 54 ALA T O 1
ATOM 8801 N N . GLU F 3 69 ? 165.688 176.519 172.998 1.00 87.92 55 GLU T N 1
ATOM 8802 C CA . GLU F 3 69 ? 165.072 176.863 174.270 1.00 87.92 55 GLU T CA 1
ATOM 8803 C C . GLU F 3 69 ? 163.582 177.123 174.144 1.00 87.92 55 GLU T C 1
ATOM 8804 O O . GLU F 3 69 ? 162.872 177.077 175.154 1.00 87.92 55 GLU T O 1
ATOM 8810 N N . ARG F 3 70 ? 163.091 177.403 172.938 1.00 101.76 56 ARG T N 1
ATOM 8811 C CA . ARG F 3 70 ? 161.659 177.406 172.690 1.00 101.76 56 ARG T CA 1
ATOM 8812 C C . ARG F 3 70 ? 161.059 176.008 172.720 1.00 101.76 56 ARG T C 1
ATOM 8813 O O . ARG F 3 70 ? 159.850 175.876 172.937 1.00 101.76 56 ARG T O 1
ATOM 8821 N N . ILE F 3 71 ? 161.876 174.967 172.512 1.00 98.35 57 ILE T N 1
ATOM 8822 C CA . ILE F 3 71 ? 161.417 173.589 172.681 1.00 98.35 57 ILE T CA 1
ATOM 8823 C C . ILE F 3 71 ? 161.510 173.130 174.127 1.00 98.35 57 ILE T C 1
ATOM 8824 O O . ILE F 3 71 ? 161.032 172.037 174.455 1.00 98.35 57 ILE T O 1
ATOM 8829 N N . ARG F 3 72 ? 162.106 173.935 175.006 1.00 93.94 58 ARG T N 1
ATOM 8830 C CA . ARG F 3 72 ? 162.086 173.669 176.438 1.00 93.94 58 ARG T CA 1
ATOM 8831 C C . ARG F 3 72 ? 160.803 174.132 177.111 1.00 93.94 58 ARG T C 1
ATOM 8832 O O . ARG F 3 72 ? 160.547 173.742 178.255 1.00 93.94 58 ARG T O 1
ATOM 8840 N N . LYS F 3 73 ? 159.996 174.951 176.436 1.00 104.13 59 LYS T N 1
ATOM 8841 C CA . LYS F 3 73 ? 158.776 175.472 177.038 1.00 104.13 59 LYS T CA 1
ATOM 8842 C C . LYS F 3 73 ? 157.749 174.388 177.334 1.00 104.13 59 LYS T C 1
ATOM 8843 O O . LYS F 3 73 ? 156.848 174.622 178.146 1.00 104.13 59 LYS T O 1
ATOM 8849 N N . ASP F 3 74 ? 157.857 173.217 176.706 1.00 117.67 60 ASP T N 1
ATOM 8850 C CA . ASP F 3 74 ? 157.012 172.082 177.050 1.00 117.67 60 ASP T CA 1
ATOM 8851 C C . ASP F 3 74 ? 157.813 170.937 177.658 1.00 117.67 60 ASP T C 1
ATOM 8852 O O . ASP F 3 74 ? 157.599 170.595 178.824 1.00 117.67 60 ASP T O 1
ATOM 8857 N N . LEU F 3 75 ? 158.764 170.370 176.916 1.00 104.55 61 LEU T N 1
ATOM 8858 C CA . LEU F 3 75 ? 159.556 169.212 177.322 1.00 104.55 61 LEU T CA 1
ATOM 8859 C C . LEU F 3 75 ? 160.624 169.006 176.253 1.00 104.55 61 LEU T C 1
ATOM 8860 O O . LEU F 3 75 ? 160.391 169.289 175.074 1.00 104.55 61 LEU T O 1
ATOM 8865 N N . GLY F 3 76 ? 161.792 168.508 176.663 1.00 91.08 62 GLY T N 1
ATOM 8866 C CA . GLY F 3 76 ? 162.093 168.118 178.029 1.00 91.08 62 GLY T CA 1
ATOM 8867 C C . GLY F 3 76 ? 163.446 168.593 178.533 1.00 91.08 62 GLY T C 1
ATOM 8868 O O . GLY F 3 76 ? 163.693 169.793 178.652 1.00 91.08 62 GLY T O 1
ATOM 8869 N N . ALA F 3 77 ? 164.318 167.636 178.846 1.00 93.50 63 ALA T N 1
ATOM 8870 C CA . ALA F 3 77 ? 165.608 167.929 179.453 1.00 93.50 63 ALA T CA 1
ATOM 8871 C C . ALA F 3 77 ? 166.567 168.554 178.438 1.00 93.50 63 ALA T C 1
ATOM 8872 O O . ALA F 3 77 ? 166.192 168.944 177.329 1.00 93.50 63 ALA T O 1
ATOM 8874 N N . ASN F 3 78 ? 167.834 168.647 178.846 1.00 95.87 64 ASN T N 1
ATOM 8875 C CA . ASN F 3 78 ? 168.958 169.370 178.245 1.00 95.87 64 ASN T CA 1
ATOM 8876 C C . ASN F 3 78 ? 169.433 168.818 176.886 1.00 95.87 64 ASN T C 1
ATOM 8877 O O . ASN F 3 78 ? 170.315 169.488 176.330 1.00 95.87 64 ASN T O 1
ATOM 8882 N N . LEU F 3 79 ? 168.986 167.719 176.275 1.00 78.50 65 LEU T N 1
ATOM 8883 C CA . LEU F 3 79 ? 169.569 167.260 175.019 1.00 78.50 65 LEU T CA 1
ATOM 8884 C C . LEU F 3 79 ? 168.666 167.551 173.822 1.00 78.50 65 LEU T C 1
ATOM 8885 O O . LEU F 3 79 ? 168.605 166.760 172.873 1.00 78.50 65 LEU T O 1
ATOM 8890 N N . ILE F 3 80 ? 167.968 168.691 173.844 1.00 73.17 66 ILE T N 1
ATOM 8891 C CA . ILE F 3 80 ? 167.192 169.132 172.690 1.00 73.17 66 ILE T CA 1
ATOM 8892 C C . ILE F 3 80 ? 168.070 169.392 171.477 1.00 73.17 66 ILE T C 1
ATOM 8893 O O . ILE F 3 80 ? 167.562 169.446 170.351 1.00 73.17 66 ILE T O 1
ATOM 8898 N N . GLY F 3 81 ? 169.382 169.538 171.678 1.00 72.32 67 GLY T N 1
ATOM 8899 C CA . GLY F 3 81 ? 170.292 169.588 170.548 1.00 72.32 67 GLY T CA 1
ATOM 8900 C C . GLY F 3 81 ? 170.206 168.343 169.686 1.00 72.32 67 GLY T C 1
ATOM 8901 O O . GLY F 3 81 ? 170.387 168.406 168.468 1.00 72.32 67 GLY T O 1
ATOM 8902 N N . ALA F 3 82 ? 169.923 167.194 170.307 1.00 64.98 68 ALA T N 1
ATOM 8903 C CA . ALA F 3 82 ? 169.671 165.983 169.532 1.00 64.98 68 ALA T CA 1
ATOM 8904 C C . ALA F 3 82 ? 168.475 166.159 168.610 1.00 64.98 68 ALA T C 1
ATOM 8905 O O . ALA F 3 82 ? 168.491 165.679 167.471 1.00 64.98 68 ALA T O 1
ATOM 8907 N N . ALA F 3 83 ? 167.434 166.842 169.081 1.00 68.94 69 ALA T N 1
ATOM 8908 C CA . ALA F 3 83 ? 166.291 167.195 168.253 1.00 68.94 69 ALA T CA 1
ATOM 8909 C C . ALA F 3 83 ? 166.567 168.387 167.344 1.00 68.94 69 ALA T C 1
ATOM 8910 O O . ALA F 3 83 ? 165.714 168.725 166.515 1.00 68.94 69 ALA T O 1
ATOM 8912 N N . LEU F 3 84 ? 167.728 169.024 167.471 1.00 59.29 70 LEU T N 1
ATOM 8913 C CA . LEU F 3 84 ? 168.092 170.149 166.618 1.00 59.29 70 LEU T CA 1
ATOM 8914 C C . LEU F 3 84 ? 169.240 169.823 165.676 1.00 59.29 70 LEU T C 1
ATOM 8915 O O . LEU F 3 84 ? 169.183 170.190 164.500 1.00 59.29 70 LEU T O 1
ATOM 8920 N N . VAL F 3 85 ? 170.275 169.126 166.156 1.00 57.26 71 VAL T N 1
ATOM 8921 C CA . VAL F 3 85 ? 171.390 168.752 165.288 1.00 57.26 71 VAL T CA 1
ATOM 8922 C C . VAL F 3 85 ? 170.892 167.900 164.128 1.00 57.26 71 VAL T C 1
ATOM 8923 O O . VAL F 3 85 ? 171.356 168.038 162.989 1.00 57.26 71 VAL T O 1
ATOM 8927 N N . VAL F 3 86 ? 169.942 167.005 164.399 1.00 51.59 72 VAL T N 1
ATOM 8928 C CA . VAL F 3 86 ? 169.292 166.265 163.322 1.00 51.59 72 VAL T CA 1
ATOM 8929 C C . VAL F 3 86 ? 168.552 167.221 162.394 1.00 51.59 72 VAL T C 1
ATOM 8930 O O . VAL F 3 86 ? 168.685 167.148 161.166 1.00 51.59 72 VAL T O 1
ATOM 8934 N N . GLU F 3 87 ? 167.786 168.155 162.969 1.00 46.33 73 GLU T N 1
ATOM 8935 C CA . GLU F 3 87 ? 166.923 169.013 162.161 1.00 46.33 73 GLU T CA 1
ATOM 8936 C C . GLU F 3 87 ? 167.733 169.890 161.213 1.00 46.33 73 GLU T C 1
ATOM 8937 O O . GLU F 3 87 ? 167.380 170.028 160.035 1.00 46.33 73 GLU T O 1
ATOM 8943 N N . ILE F 3 88 ? 168.822 170.490 161.701 1.00 46.05 74 ILE T N 1
ATOM 8944 C CA . ILE F 3 88 ? 169.691 171.249 160.806 1.00 46.05 74 ILE T CA 1
ATOM 8945 C C . ILE F 3 88 ? 170.352 170.319 159.798 1.00 46.05 74 ILE T C 1
ATOM 8946 O O . ILE F 3 88 ? 170.585 170.698 158.644 1.00 46.05 74 ILE T O 1
ATOM 8951 N N . LEU F 3 89 ? 170.659 169.085 160.211 1.00 52.09 75 LEU T N 1
ATOM 8952 C CA . LEU F 3 89 ? 171.167 168.108 159.254 1.00 52.09 75 LEU T CA 1
ATOM 8953 C C . LEU F 3 89 ? 170.074 167.658 158.294 1.00 52.09 75 LEU T C 1
ATOM 8954 O O . LEU F 3 89 ? 170.372 167.067 157.250 1.00 52.09 75 LEU T O 1
ATOM 8959 N N . GLU F 3 90 ? 168.810 167.930 158.628 1.00 54.30 76 GLU T N 1
ATOM 8960 C CA . GLU F 3 90 ? 167.719 167.618 157.711 1.00 54.30 76 GLU T CA 1
ATOM 8961 C C . GLU F 3 90 ? 167.500 168.755 156.720 1.00 54.30 76 GLU T C 1
ATOM 8962 O O . GLU F 3 90 ? 166.958 168.545 155.629 1.00 54.30 76 GLU T O 1
ATOM 8968 N N . ARG F 3 91 ? 167.927 169.964 157.075 1.00 32.55 77 ARG T N 1
ATOM 8969 C CA . ARG F 3 91 ? 167.843 171.101 156.164 1.00 32.55 77 ARG T CA 1
ATOM 8970 C C . ARG F 3 91 ? 168.935 171.023 155.102 1.00 32.55 77 ARG T C 1
ATOM 8971 O O . ARG F 3 91 ? 170.034 171.546 155.290 1.00 32.55 77 ARG T O 1
#

Nearest PDB structures (foldseek):
  4f01-assembly3_B  TM=8.681E-01  e=4.442E-19  Escherichia coli K-12
  3dpo-assembly2_A  TM=8.518E-01  e=4.199E-19  Escherichia coli K-12
  1dkx-assembly1_A  TM=8.180E-01  e=1.812E-19  Escherichia coli
  3qnj-assembly3_A-2  TM=8.356E-01  e=3.533E-18  Escherichia coli K-12
  1u00-assembly1_A  TM=7.930E-01  e=3.736E-18  Escherichia coli

Foldseek 3Di:
DDDDDVCVLQVHDLPDAQVSLVVSLVVVCVVLPVVVDPDLVSPLSNLVSLVVCLQRHDVVSCVVVVCQVVDPDGDAHDPDDDDRPPGDFQDHDPVVCVRPNHAADQREDEDEDAPLCQQCWAWDFDDDPPDGATDTDHHQDDFPDFPWDPQGGGDDVRHGTYGYGYDHDYDPQWGDDDQATAREAEDADPCQAQWAWDQDQDSQGGDIDIDHHNDDFFAWDWDPPPAGQHDVGGRTYTYGYDYDHDPDDDVVRVVVCVVVVVVVVVD/DDDPWALWFKAWADPQQFGDGQGHGRHHPFDKTWDWDKDQAFQPFKDWTWMWTADQGGNVPTDTPDIDMFGRRGGDGIPPWTWTQMFGQHPQGWTWTWTATPPPGGIDTDTDGCPPPDDPVVSCVRVVVCVVCVVVSVVVVLVRVLLVLLSVLLVVLVVVCVVDPFDVVLVVVSVVLVVVNVCCSVVPDDNVVSVVSSVVSVVSVVVRVVPDPDCPDPDDPDDDDDPPDDDD/DADDDLCVLLVHDLPDALVSLVVSLVVLCVCLVCVNPVDLVSVVSNQANVVSCQQRPDDVSVVQRSCVNVDPHLDAHDPDDDDRPPDQCQDHDVVCCVHPNHHCFDAREEEDEAELLCQQPWAWDFDDDPPDGATDTHHGFDDFQDAPWDAQGGGDDVRHHIYGYGYDHDQDPQWHDDPQATQHEAEDADCCQAQWAWDQDQDSVGGDIDIDHHNDDFFAWDWDPPPGRAHDVGRRIYTYGYHHDHDPDDDVVNVVVCVVVVVVVVVD/DDDPFAAWQKAWADPQQFTDTFRGGGDDPWDKTKDWDKFFAAQFFKDWTWIWTADFTGHVPIDTDDTDMFGGAGRGGIDDFTWIWMFGLHNQGKTWTWTFGPPPTTIDIDIHHCPPPDDPVVSVVRVVVCVVCVVVRVVVVLVRVLVVLLVVLLSVLVVCVVVDPFDPVLNVVSVVLNVVCVVDSVVPDDDVVSVVSSVVSVVSVVVRPPPDHDQPPPNDPDDDDDPPDDDD/DDDPAFFADPVCCVVLVHDVVLVVVCDVVPLADFDPPPHHTTHHPVRSVQVSVVVVVPPPDDDNVCCVVVVVVVVVD/DDDPDFFAFPVCCVVLPDDVVLVVVCCVVPLAPWCPPPHRTTHHDVVSVLVSVLVVVVVPDDDNVCVVVVVVVVVVD

Secondary structure (DSSP, 8-state):
-PPP-HHHHHT--TT--HHHHHHHHHHHTTTS-TTT---TTHHHHHHHHHHHHHHSSSHHHHHHTTTTTTSSS-PPPPTT----TTS--TT--HHHHHHT------EEEEEEE-HHHHHH-B------SSS-----B-SS--TT--B--TT-SSS-SS---EEEEEEEPPPSS--EETTEE--EEEEEGGGGTT--EEEEEETTEEEEEE--SS--TT-EE--TTSSEE-SSSEE---EEEEEE--SS--HHHHHHHHHHHHHHHH-/--S----S-EEEEETTTEEEEEE-TT--SSEEE--EEB-SSTT---EEEEEEESSSSBSTTSEEEEEEEE-------TTSS-EEEEEEE-SS--EEEEEEESSS-----B---GGG---HHHHHHHHHHHHHHHHHHHHHHHHHHHHHHHHHHHHHHHHHHHH----HHHHHHHHHHHHHHHHTTTTT--HHHHHHHHHHHHHHHHHHT--SS---SS--S-------S---/-PPP-HHHHHT--TT--HHHHHHHHHHHHHHS-TTT--SHHHHHHHHHHHHHHHTTSSHHHHHHHTTTTTSSS-PPPPTT----TT---TT--HHHHHHT-------EEEEEEE-HHHHHH-EEE----SSS---EEE-SS--TT-----TTSSS-SSS---EEEEEEE---TT--EETTEE--EEEEEGGGGTT--EEEEEETTEEEEEE--TTPPTT-EEB--SSSEE-SSSEE---EEEEEE--SS--HHHHHHHHHHHHHHHH-/-------S-EEEE-TTS-EEEEE-SS-PSSEEEEEEEB--SSS----EEEEEE-SSS-STTSEEEEEEE-----S-STT-S-EEEEEEE-TT--EEEEEEETTTTEEEEEEE-GGG---HHHHHHHHHHHHHHHHHHHHHHHHHHHHHHHHHHHHHHHHHHHH----HHHHHHHHHHHHHHHHSTTTT--HHHHHHHHHHHHHHHHHHS--SS---TT--S---B---S---/--BS-S-B-TTHHHHHT--HHHHHHHHHHTSS----SSSS--B-TTHHHHHHHHTTGGGT---GGGHHHHHHHHHH-/--BS-S-B-TTTTGGGT--HHHHHHHHHHTSS----SSSS--B-HHHHHHHHHHHHSTTTS--S-TTHHHHHHHHH-

Solvent-accessible surface area: 63154 Å² total; per-residue (Å²): 113,96,49,107,57,14,13,67,32,6,52,16,79,133,128,3,69,47,69,51,0,64,35,0,40,31,59,19,19,13,70,64,25,39,14,19,32,112,36,42,101,2,53,62,73,43,38,29,8,45,5,0,34,0,22,8,31,63,87,85,16,56,158,50,19,15,37,22,66,80,53,174,54,112,48,110,67,37,137,86,49,54,99,38,108,82,89,115,19,134,60,12,27,102,41,16,76,115,49,92,28,75,181,0,74,72,20,129,24,70,14,86,15,36,4,79,80,0,48,105,23,27,124,122,102,11,146,23,89,82,130,208,14,57,12,93,7,67,89,10,11,55,84,56,36,103,20,142,36,99,47,81,19,5,139,16,132,90,72,2,30,1,38,5,37,0,103,51,107,85,55,112,99,11,97,38,87,57,70,22,2,64,11,63,8,70,0,31,7,19,4,3,16,81,26,14,115,27,149,5,107,5,26,85,15,73,21,19,0,44,8,48,71,174,14,53,30,48,72,14,6,75,0,142,50,8,1,13,38,27,86,68,44,102,14,15,1,27,6,40,9,76,2,23,9,55,137,210,24,48,117,112,27,55,58,48,12,148,93,26,7,108,26,55,132,69,175,211,100,156,112,61,9,37,16,9,20,4,0,25,2,49,41,13,8,20,9,60,6,3,63,84,112,35,65,25,90,22,174,60,24,36,7,4,3,4,15,98,69,92,10,64,11,0,56,0,23,6,5,35,7,64,43,19,12,12,125,80,16,162,36,88,12,148,32,114,4,110,30,5,30,84,45,82,15,35,92,7,25,1,25,0,17,2,13,10,40,97,93,8,36,14,54,0,24,0,98,12,64,65,85,40,119,93,31,64,38,71,21,82,75,130,40,85,34,55,123,128,79,17,108,160,46,54,88,55,22,134,160,54,41,99,97,19,152,112,81,80,95,38,3,91,44,23,43,36,11,35,51,4,71,42,49,1,24,41,32,24,118,138,71,129,19,31,102,130,0,86,49,91,2,88,57,6,14,24,88,10,129,68,39,53,150,164,75,8,92,10,100,83,4,95,67,26,19,100,64,6,104,63,6,20,100,61,1,94,102,47,76,134,63,70,22,14,167,48,40,116,88,46,84,75,1,58,73,93,110,59,163,99,94,49,141,57,19,11,68,32,6,54,22,87,114,130,4,70,44,64,59,1,85,31,1,33,44,63,22,8,17,63,58,26,35,12,30,35,107,39,60,105,0,57,65,82,37,39,35,2,32,7,0,53,0,34,8,46,53,98,128,18,49,149,46,10,17,34,28,56,79,43,176,55,86,48,113,80,39,133,89,55,71,85,42,83,84,72,123,13,105,55,14,29,108,38,22,78,98,53,88,31,80,64,158,6,71,66,20,125,26,81,15,59,2,34,6,87,71,1,60,97,16,25,134,88,97,5,146,21,83,81,144,194,15,67,14,116,8,60,91,13,8,67,103,47,30,110,30,146,39,96,33,101,24,2,135,24,140,78,64,0,22,0,39,5,38,2,111,53,73,102,46,107,84,10,103,40,88,63,57,26,2,84,11,71,13,63,3,32,5,16,3,0,23,77,22,8,36,22,155,4,107,13,29,71,20,90,26,33,0,32,11,36,72,163,13,55,17,39,65,26,3,77,2,138,31,64,1,10,38,24,76,71,44,102,13,17,1,33,7,36,4,71,2,22,15,65,144,208,22,54,115,115,37,59,66,69,23,129,115,19,6,105,19,60,135,74,147,202,144,137,122,62,10,31,12,12,12,5,0,33,2,69,62,15,18,31,17,75,19,0,50,121,113,19,94,40,84,16,153,57,39,22,6,3,8,14,27,84,64,105,27,69,26,7,61,0,20,3,6,19,20,72,43,14,65,23,134,92,20,126,24,65,9,148,24,132,8,58,22,3,38,95,64,66,28,30,93,20,26,8,30,0,28,0,13,9,16,76,78,10,41,6,52,0,30,0,90,6,87,74,103,44,73,111,21,53,64,60,14,74,68,127,18,70,72,56,123,128,86,13,104,155,53,64,87,52,24,137,161,68,27,98,106,24,148,120,73,114,108,34,14,106,27,30,41,51,9,40,59,13,73,52,93,2,46,37,18,19,96,132,63,125,25,50,102,134,4,79,48,103,1,80,61,16,30,27,33,8,166,88,39,67,144,161,69,11,94,10,94,79,2,103,63,20,23,97,56,16,116,54,4,29,100,65,3,91,125,46,85,140,77,70,25,31,180,40,34,123,85,45,82,74,0,71,35,116,99,48,157,80,0,14,119,61,3,73,46,8,53,78,18,6,86,125,85,58,11,69,75,72,24,1,134,38,0,0,62,18,0,20,15,82,21,54,102,86,60,46,45,33,19,0,64,60,89,32,0,85,82,0,5,40,0,32,128,14,60,167,61,77,17,44,37,20,17,1,22,9,3,19,13,9,46,103,65,163,91,6,24,145,63,5,80,36,18,81,83,26,11,77,123,99,64,19,68,101,66,20,16,132,29,2,3,58,13,0,5,10,85,19,56,104,83,64,52,47,43,18,5,79,66,83,18,6,81,49,9,27,44,0,40,112,17,80,179,73,69,14,42,51,12,19,0,7,17,6,12,10,20,50,100,76,144